Protein AF-A0A815FSH7-F1 (afdb_monomer)

pLDDT: mean 73.49, std 17.43, range [23.11, 96.88]

Radius of gyration: 50.62 Å; Cα contacts (8 Å, |Δi|>4): 1278; chains: 1; bounding box: 124×68×179 Å

Foldseek 3Di:
DLPQDADDDPDDPPPDPDWAFHQDQPQDDPDPDGDDPQFDPPDKDFGATFDDDDPPPPPHDDSVVGGPDGQAQFIHDPFLVCRQQSGAQLLLQDLVSVVVVVVRDPDPDDDDRDDDDPQFPDDSNDGNNNCVVVVVDRDDDDDDDPVVVCVVCVPPDDDDDDPDDDDPVRVVLLVLLLVLLVVVVCVVVVVVVVVVVPDDDDDDDDDDDDPVVVVVVVVVVVVVCLQPDFPPDDDDDDPVLVVLRSVLVVVLVVVLVVVLVVLLVVQFPDKDKDKDKDFQDDPVRVLVCCVPFVLFKWFFFPDQKAFCLLFKDKDFAFALLLVFPLLPPVVLSVLSVVVPDDDDADDDLLACSHCVSVLSPVSNVLSVVLVVLVVVLVVVSRRGIDGHRTQDDPVQQVVQVVLVVVLSQLVSLVLLVLLVLLCLLQCLLLQFDPAVRCFQWDWDQPPLFIFIFGDAQVPRTSNLDQLRKDFRFHWDQDPPDSDIHGPDTQPQQIGHNDNVNRQQSGFQLLQQDPVSQVVSVVRDPDPPDPDGTHRHPPDPDDRPDGVNVCVSSSSTPDMDMGGHSNSVCVNSRGRMMMGMDMDRDDPVVSVSLSSLLSSLSSVVSVVVSVVVSVVVVVVVVVVDPPDPPPVVPPPDDDDPQVVLLLVQLVVLLVVVLVVLLVVQQPDWDKDKDKDFQDDPVRVVVCCVPFVPFKWFFFSRQWAFQLQFKAKDFDFAVCQVFCLLPSVLLDVLCPDRCCSVPDDLFACSLSSSSLSSSVNSLSVSLVCLVVSLRVSRRRGIDGHRIQDDPVVVVVVVVVVVVVVLLPSLVSVVVSSVVSQVSCQSSVRARSSCNQWDWDSDFDDDDPDTHIRIAGDAAPNRTSNSDQLRWHDHLQFIGHNGSVSRQQQGFCLLQQDCVSSDPVPPGDGDPPVSCVQAPDDRPDGVVVCSSSSSTRDMDMGGHSSSVVVSSSTRMMMGIDGDGDPPVVSVSSSSSSSSSSSVVSSVVSSVVSVVVVVVVVVVVVPDDDDDDDD

Mean predicted aligned error: 16.74 Å

Secondary structure (DSSP, 8-state):
-TT--SS-PPP--TTS---EEE-S--S---STT---TTT-TT--EEEEEE----TT--SS--GGGGEEEEEEEEEE-SSHHHHHHT-B-GGGG-HHHHHHHHTTSS-----PPPPPPTT-SS-TTSBHHHHHTTTT-S-------HHHHHHHH--S-----------HHHHHHHHHHHHHHHHHHHHHHHHHHHHHHTS-----------HHHHHHHHHHHHHHHHHS--TT----S-TTHHHHHHHHHHHHHHHHHHHHHHHHHHHHS-EEEEEEEEES--HHHHHHHHHHHTTT-B-B-S-SEEEGGGTEEEEEEE-GGGGSGGG-HHHHHHHHHGGGSS--S---TTBHHHHHHHHHHHHHHHHHHHHHHHHHHHHHHHHSEEE-SB---HHHHHHHHHHHHHHHHHHHHHHHHHHHHHHHHHHHHTTB--TTTTSSEEEEEETTEEEEEE-EETTEETTT-TT-EEEEEEEEE-SSSS-EEEEEEEEEEEEESSHHHHHHH-BSGGGG-HHHHHHHHTTS--S--S---PPPTTSS--TT-BHHHHHTTTTEEEEEEEE-HHHHHHHH--SEEEEEEEEEPPHHHHHHHHHHHHHHHHHHHHHHHHHHHHHHHHHHTTSS-S-TTTHHHHS-SS-HHHHHHHHHHHHHHHHHHHHHHHHHHTS-EEEEEEEES--HHHHHHHHHHHTTT-EEE-S-SEEEGGGTEEEEEEE-GGGGSGGGSHHHHHHHTGGG-HHHH--TT-GGGTHHHHHHHHHHHHHHHHHHHHHHHHHHHHSEEE-SBPPPHHHHHHHHHHHHHHHHHHHHHHHHHHHHHHHHHHHHTTPPBTT-SSEEE-SS-EEETTEEE--EEE-EETTEETTT-TT-EEEETTEEEESSHHHHHHH-BGGGGG-HHHH-TT-SSPPP-GGGGGG-SS-TTSBHHHHHTTTTEEEEEEEE-HHHHHHHHT-SEEEEEEEEPPPHHHHHHHHHHHHHHHHHHHHHHHHHHHHHHHHHHHHTTSS--------

Sequence (1011 aa):
MSGIMTDTQLEYMENIPARYIYITLVRKIYGSSSCGCYYTKGRTMPVGIYDLFSEHSRRTSDPNNYLRMKIPGLVTSCYPLNSILESSLECFYDQTCVNKTLLYLPTNETFTAMTISSSSRFSYQSTVQSLVDHLMIEDWITNISYDKYYNQCIPISCTYSRIASNSLLVILTKSIGILSTLTMVLRILILPIVGWIRRPRNIEPLPKIPFKIKLRQLKSTLYKTLIELNLFQRPIDDNNNIRYQYDATRLYIVSIVLSILILSTYKYFDIVMHYTTILNPSESQYLTLEKKYSISLSCPCSSISMPYSIFLKIEPRYHHVCSSDIVSPRIIDRYAGSIGEGSRGYQSPWDYGENGHIHFHFLFKFCKRIQQSIDDALLDFYRDRFVSSTVLSPKIFQSQINSLIEYWKSTIKNQNLRNIDIIQATTHGNQLMSPLLNTNFSFSYVNRQLKIIPMKYSNCSCVLSPSCYTDMGVYAKHPIETIYTLRTRIPTLFIGCYPNEAILASTLECFYNTSCILSLYSYRNSEEYHELPFLNSNMTSSVNETIESIINQLMIDSWSIDISFTKYYQECSPHSCTYQYLDRNSLPIVVTTIMSIIGGLTLGFKFFFILCLIIIEKFKNILSPIASIRFLKNQFACHHEQRLIDRISFIFVTITLITIYVSITFSPHTKFVENHKPSFSTYKKLEKHYSSTLQCSCLYHSIKYETFFNITSRFHHICSSHFVSNQWIEYLYSNGTIFDRFLSNDFQLSAFAQFQLLSSFCKLSQQIVNDSFEQLTKSYFINSQLLSAEQLNEIIQSNLDDLKLTIPSALLTSLALIRETTQVNKLMTSISSNWRFMRRARVMGTRVMIHPIPLVYQGCNCGLSSKCTQSSGGMLVGCYPLEALLQTTFQCLYDQKCIDPNQTFTALNISSLKSSRFTINMTIESIVKELFIEEYFSNISYEKYFHQCSISTCRHSYIDKMNIIDGITNLISLYGGLMIICQSTAVTIVRLGRLHKCRKRTINPDINSNN

Solvent-accessible surface area (backbone atoms only — not comparable to full-atom values): 57580 Å² total; per-residue (Å²): 118,90,83,72,57,68,79,63,84,81,72,92,59,95,86,58,90,79,69,51,63,54,55,66,84,68,83,75,59,95,58,102,76,58,69,33,84,80,47,48,85,91,67,64,45,74,27,34,32,33,62,75,84,62,91,84,64,86,70,88,74,67,70,75,82,40,53,77,42,76,46,60,46,35,32,30,45,89,36,58,57,55,14,50,35,73,7,24,55,38,30,50,56,33,52,68,49,41,53,63,54,48,80,68,47,103,65,92,76,87,77,80,46,54,82,84,62,98,80,56,78,67,58,61,73,44,30,42,41,67,36,56,80,52,72,65,60,72,79,87,91,84,88,86,57,67,65,64,52,51,72,70,61,59,77,90,73,85,88,82,90,76,97,67,76,80,50,70,65,61,52,48,46,50,50,35,4,44,52,27,32,53,56,51,53,48,59,63,49,45,56,60,49,51,58,57,70,68,52,80,87,78,92,74,93,76,77,93,73,58,66,72,58,56,50,50,50,50,51,51,51,50,52,51,56,63,74,70,44,57,84,62,80,71,92,82,92,60,85,80,59,56,59,57,30,39,52,46,32,51,49,52,52,51,54,50,55,51,51,51,52,56,53,50,53,56,49,54,71,41,74,43,84,43,79,49,76,44,69,60,63,50,71,70,57,48,56,57,42,43,80,75,36,61,91,50,56,49,26,44,27,70,41,40,67,43,43,36,56,73,29,46,50,79,47,79,39,62,33,68,66,70,79,32,54,54,41,30,67,71,49,36,40,54,53,38,48,66,67,74,83,72,80,87,63,90,75,62,71,60,18,39,83,78,47,46,44,54,51,33,48,49,51,31,48,50,43,52,50,42,51,50,56,48,53,55,55,45,56,51,54,35,62,40,60,52,73,39,65,43,72,68,53,70,69,58,45,52,55,50,54,54,50,53,50,55,51,51,55,52,49,55,48,53,55,54,49,51,53,50,53,52,52,52,41,52,41,53,19,34,36,52,57,44,82,93,55,43,41,26,36,38,84,43,81,54,95,77,36,81,42,67,43,71,28,64,34,86,95,35,41,32,84,83,37,52,77,25,45,42,74,22,22,43,58,44,74,41,95,88,51,95,49,71,43,80,74,44,74,41,70,62,34,39,42,22,24,39,66,69,47,13,43,30,71,9,37,57,45,40,45,58,31,70,70,50,49,50,58,69,50,77,72,59,96,63,99,82,77,89,78,78,65,65,50,75,78,91,50,97,68,68,56,82,45,34,44,40,59,41,53,74,46,65,41,42,75,47,78,48,76,50,77,38,64,66,48,46,51,61,60,23,45,31,60,35,36,36,34,64,49,83,45,60,55,52,68,68,60,46,51,54,51,51,44,17,37,49,18,11,50,57,51,53,50,53,50,50,52,52,50,48,51,53,48,53,56,51,60,60,55,72,79,53,88,92,64,92,74,67,66,85,71,73,85,64,83,89,53,74,63,59,55,50,28,53,51,48,18,49,52,51,42,52,52,50,51,51,51,50,50,49,57,53,68,70,46,84,38,76,45,75,51,73,42,69,56,66,51,73,75,53,45,58,55,46,48,75,75,35,57,94,48,53,50,30,34,28,67,38,46,60,39,49,28,60,71,27,39,49,71,53,73,41,65,42,70,61,71,78,36,63,70,44,34,68,70,48,37,51,61,53,51,64,83,84,49,57,83,80,74,59,56,69,66,42,35,70,71,40,46,32,32,30,33,48,33,51,28,44,49,41,53,48,30,52,49,57,52,51,54,50,45,53,52,52,30,72,32,65,51,72,43,61,52,63,68,54,73,62,58,48,47,54,56,50,50,52,54,49,53,56,44,65,60,50,64,39,49,63,56,50,54,54,51,50,52,50,52,53,52,41,44,61,53,62,67,50,28,62,70,34,33,23,36,41,72,53,65,80,49,53,74,60,83,99,41,75,51,74,59,58,43,58,33,68,31,88,84,33,44,31,80,82,36,50,74,25,42,38,84,28,83,72,41,43,26,28,25,30,30,58,47,11,44,33,69,20,45,58,52,34,53,52,33,43,78,57,70,34,83,84,59,88,56,81,46,48,63,73,72,56,51,80,77,42,80,64,60,61,82,44,31,42,44,65,39,55,62,50,48,39,56,53,45,76,50,75,50,79,40,62,68,46,43,54,58,60,26,44,47,48,38,36,36,33,58,49,82,42,73,70,52,68,67,61,53,51,50,51,50,38,16,38,47,30,23,47,50,54,52,32,41,54,49,27,50,49,50,56,52,50,52,48,54,54,60,54,60,66,70,75,71,79,85,92,86,82,85,91,133

Structure (mmCIF, N/CA/C/O backbone):
data_AF-A0A815FSH7-F1
#
_entry.id   AF-A0A815FSH7-F1
#
loop_
_atom_site.group_PDB
_atom_site.id
_atom_site.type_symbol
_atom_site.label_atom_id
_atom_site.label_alt_id
_atom_site.label_comp_id
_atom_site.label_asym_id
_atom_site.label_entity_id
_atom_site.label_seq_id
_atom_site.pdbx_PDB_ins_code
_atom_site.Cartn_x
_atom_site.Cartn_y
_atom_site.Cartn_z
_atom_site.occupancy
_atom_site.B_iso_or_equiv
_atom_site.auth_seq_id
_atom_site.auth_comp_id
_atom_site.auth_asym_id
_atom_site.auth_atom_id
_atom_site.pdbx_PDB_model_num
ATOM 1 N N . MET A 1 1 ? 26.071 -17.324 -12.751 1.00 27.12 1 MET A N 1
ATOM 2 C CA . MET A 1 1 ? 25.106 -17.007 -13.834 1.00 27.12 1 MET A CA 1
ATOM 3 C C . MET A 1 1 ? 25.369 -15.673 -14.541 1.00 27.12 1 MET A C 1
ATOM 5 O O . MET A 1 1 ? 25.243 -15.645 -15.755 1.00 27.12 1 MET A O 1
ATOM 9 N N . SER A 1 2 ? 25.772 -14.589 -13.865 1.00 23.11 2 SER A N 1
ATOM 10 C CA . SER A 1 2 ? 26.023 -13.268 -14.493 1.00 23.11 2 SER A CA 1
ATOM 11 C C . SER A 1 2 ? 27.039 -13.250 -15.655 1.00 23.11 2 SER A C 1
ATOM 13 O O . SER A 1 2 ? 26.943 -12.393 -16.529 1.00 23.11 2 SER A O 1
ATOM 15 N N . GLY A 1 3 ? 27.979 -14.202 -15.707 1.00 29.19 3 GLY A N 1
ATOM 16 C CA . GLY A 1 3 ? 28.944 -14.360 -16.808 1.00 29.19 3 GLY A CA 1
ATOM 17 C C . GLY A 1 3 ? 28.387 -14.963 -18.109 1.00 29.19 3 GLY A C 1
ATOM 18 O O . GLY A 1 3 ? 29.131 -15.120 -19.072 1.00 29.19 3 GLY A O 1
ATOM 19 N N . ILE A 1 4 ? 27.098 -15.312 -18.164 1.00 33.78 4 ILE A N 1
ATOM 20 C CA . ILE A 1 4 ? 26.451 -15.902 -19.343 1.00 33.78 4 ILE A CA 1
ATOM 21 C C . ILE A 1 4 ? 26.100 -14.769 -20.332 1.00 33.78 4 ILE A C 1
ATOM 23 O O . ILE A 1 4 ? 24.986 -14.249 -20.374 1.00 33.78 4 ILE A O 1
ATOM 27 N N . MET A 1 5 ? 27.105 -14.316 -21.088 1.00 34.69 5 MET A N 1
ATOM 28 C CA . MET A 1 5 ? 26.990 -13.177 -22.003 1.00 34.69 5 MET A CA 1
ATOM 29 C C . MET A 1 5 ? 26.313 -13.549 -23.329 1.00 34.69 5 MET A C 1
ATOM 31 O O . MET A 1 5 ? 26.894 -14.220 -24.179 1.00 34.69 5 MET A O 1
ATOM 35 N N . THR A 1 6 ? 25.119 -13.008 -23.568 1.00 33.78 6 THR A N 1
ATOM 36 C CA . THR A 1 6 ? 24.561 -12.882 -24.920 1.00 33.78 6 THR A CA 1
ATOM 37 C C . THR A 1 6 ? 25.303 -11.788 -25.696 1.00 33.78 6 THR A C 1
ATOM 39 O O . THR A 1 6 ? 24.967 -10.611 -25.585 1.00 33.78 6 THR A O 1
ATOM 42 N N . ASP A 1 7 ? 26.311 -12.213 -26.457 1.00 33.03 7 ASP A N 1
ATOM 43 C CA . ASP A 1 7 ? 27.020 -11.486 -27.522 1.00 33.03 7 ASP A CA 1
ATOM 44 C C . ASP A 1 7 ? 27.603 -10.098 -27.167 1.00 33.03 7 ASP A C 1
ATOM 46 O O . ASP A 1 7 ? 27.140 -9.045 -27.605 1.00 33.03 7 ASP A O 1
ATOM 50 N N . THR A 1 8 ? 28.710 -10.123 -26.422 1.00 27.86 8 THR A N 1
ATOM 51 C CA . THR A 1 8 ? 29.769 -9.102 -26.488 1.00 27.86 8 THR A CA 1
ATOM 52 C C . THR A 1 8 ? 31.103 -9.819 -26.622 1.00 27.86 8 THR A C 1
ATOM 54 O O . THR A 1 8 ? 31.379 -10.720 -25.832 1.00 27.86 8 THR A O 1
ATOM 57 N N . GLN A 1 9 ? 31.918 -9.438 -27.609 1.00 28.91 9 GLN A N 1
ATOM 58 C CA . GLN A 1 9 ? 33.166 -10.135 -27.937 1.00 28.91 9 GLN A CA 1
ATOM 59 C C . GLN A 1 9 ? 34.086 -10.317 -26.719 1.00 28.91 9 GLN A C 1
ATOM 61 O O . GLN A 1 9 ? 34.488 -9.340 -26.091 1.00 28.91 9 GLN A O 1
ATOM 66 N N . LEU A 1 10 ? 34.519 -11.559 -26.482 1.00 25.86 10 LEU A N 1
ATOM 67 C CA . LEU A 1 10 ? 35.877 -11.794 -25.996 1.00 25.86 10 LEU A CA 1
ATOM 68 C C . LEU A 1 10 ? 36.826 -11.405 -27.132 1.00 25.86 10 LEU A C 1
ATOM 70 O O . LEU A 1 10 ? 36.687 -11.892 -28.259 1.00 25.86 10 LEU A O 1
ATOM 74 N N . GLU A 1 11 ? 37.719 -10.466 -26.839 1.00 24.77 11 GLU A N 1
ATOM 75 C CA . GLU A 1 11 ? 38.651 -9.891 -27.802 1.00 24.77 11 GLU A CA 1
ATOM 76 C C . GLU A 1 11 ? 39.645 -10.945 -28.325 1.00 24.77 11 GLU A C 1
ATOM 78 O O . GLU A 1 11 ? 39.833 -12.008 -27.733 1.00 24.77 11 GLU A O 1
ATOM 83 N N . TYR A 1 12 ? 40.255 -10.653 -29.472 1.00 25.39 12 TYR A N 1
ATOM 84 C CA . TYR A 1 12 ? 41.175 -11.535 -30.193 1.00 25.39 12 TYR A CA 1
ATOM 85 C C . TYR A 1 12 ? 42.377 -11.945 -29.309 1.00 25.39 12 TYR A C 1
ATOM 87 O O . TYR A 1 12 ? 43.358 -11.215 -29.202 1.00 25.39 12 TYR A O 1
ATOM 95 N N . MET A 1 13 ? 42.335 -13.133 -28.697 1.00 24.69 13 MET A N 1
ATOM 96 C CA . MET A 1 13 ? 43.536 -13.806 -28.187 1.00 24.69 13 MET A CA 1
ATOM 97 C C . MET A 1 13 ? 44.094 -14.700 -29.295 1.00 24.69 13 MET A C 1
ATOM 99 O O . MET A 1 13 ? 43.590 -15.797 -29.524 1.00 24.69 13 MET A O 1
ATOM 103 N N . GLU A 1 14 ? 45.136 -14.229 -29.984 1.00 26.23 14 GLU A N 1
ATOM 104 C CA . GLU A 1 14 ? 45.664 -14.815 -31.233 1.00 26.23 14 GLU A CA 1
ATOM 105 C C . GLU A 1 14 ? 46.191 -16.264 -31.142 1.00 26.23 14 GLU A C 1
ATOM 107 O O . GLU A 1 14 ? 46.539 -16.839 -32.168 1.00 26.23 14 GLU A O 1
ATOM 112 N N . ASN A 1 15 ? 46.218 -16.886 -29.956 1.00 28.42 15 ASN A N 1
ATOM 113 C CA . ASN A 1 15 ? 46.791 -18.220 -29.729 1.00 28.42 15 ASN A CA 1
ATOM 114 C C . ASN A 1 15 ? 45.837 -19.246 -29.076 1.00 28.42 15 ASN A C 1
ATOM 116 O O . ASN A 1 15 ? 46.296 -20.271 -28.576 1.00 28.42 15 ASN A O 1
ATOM 120 N N . ILE A 1 16 ? 44.516 -19.018 -29.080 1.00 28.36 16 ILE A N 1
ATOM 121 C CA . ILE A 1 16 ? 43.527 -20.017 -28.627 1.00 28.36 16 ILE A CA 1
ATOM 122 C C . ILE A 1 16 ? 42.581 -20.359 -29.790 1.00 28.36 16 ILE A C 1
ATOM 124 O O . ILE A 1 16 ? 42.027 -19.439 -30.396 1.00 28.36 16 ILE A O 1
ATOM 128 N N . PRO A 1 17 ? 42.333 -21.647 -30.116 1.00 28.34 17 PRO A N 1
ATOM 129 C CA . PRO A 1 17 ? 41.313 -22.014 -31.096 1.00 28.34 17 PRO A CA 1
ATOM 130 C C . PRO A 1 17 ? 39.940 -21.563 -30.585 1.00 28.34 17 PRO A C 1
ATOM 132 O O . PRO A 1 17 ? 39.399 -22.142 -29.641 1.00 28.34 17 PRO A O 1
ATOM 135 N N . ALA A 1 18 ? 39.404 -20.507 -31.197 1.00 35.16 18 ALA A N 1
ATOM 136 C CA . ALA A 1 18 ? 38.242 -19.785 -30.698 1.00 35.16 18 ALA A CA 1
ATOM 137 C C . ALA A 1 18 ? 37.006 -20.695 -30.561 1.00 35.16 18 ALA A C 1
ATOM 139 O O . ALA A 1 18 ? 36.485 -21.236 -31.537 1.00 35.16 18 ALA A O 1
ATOM 140 N N . ARG A 1 19 ? 36.535 -20.851 -29.321 1.00 37.34 19 ARG A N 1
ATOM 141 C CA . ARG A 1 19 ? 35.319 -21.579 -28.938 1.00 37.34 19 ARG A CA 1
ATOM 142 C C . ARG A 1 19 ? 34.498 -20.657 -28.048 1.00 37.34 19 ARG A C 1
ATOM 144 O O . ARG A 1 19 ? 35.058 -20.026 -27.156 1.00 37.34 19 ARG A O 1
ATOM 151 N N . TYR A 1 20 ? 33.193 -20.579 -28.286 1.00 42.62 20 TYR A N 1
ATOM 152 C CA . TYR A 1 20 ? 32.305 -19.650 -27.588 1.00 42.62 20 TYR A CA 1
ATOM 153 C C . TYR A 1 20 ? 31.112 -20.391 -26.980 1.00 42.62 20 TYR A C 1
ATOM 155 O O . TYR A 1 20 ? 30.572 -21.326 -27.570 1.00 42.62 20 TYR A O 1
ATOM 163 N N . ILE A 1 21 ? 30.655 -19.935 -25.815 1.00 36.44 21 ILE A N 1
ATOM 164 C CA . ILE A 1 21 ? 29.351 -20.333 -25.283 1.00 36.44 21 ILE A CA 1
ATOM 165 C C . ILE A 1 21 ? 28.305 -19.439 -25.959 1.00 36.44 21 ILE A C 1
ATOM 167 O O . ILE A 1 21 ? 28.294 -18.227 -25.756 1.00 36.44 21 ILE A O 1
ATOM 171 N N . TYR A 1 22 ? 27.451 -20.028 -26.797 1.00 39.91 22 TYR A N 1
ATOM 172 C CA . TYR A 1 22 ? 26.409 -19.310 -27.535 1.00 39.91 22 TYR A CA 1
ATOM 173 C C . TYR A 1 22 ? 25.090 -19.401 -26.765 1.00 39.91 22 TYR A C 1
ATOM 175 O O . TYR A 1 22 ? 24.531 -20.483 -26.605 1.00 39.91 22 TYR A O 1
ATOM 183 N N . ILE A 1 23 ? 24.583 -18.261 -26.288 1.00 41.75 23 ILE A N 1
ATOM 184 C CA . ILE A 1 23 ? 23.334 -18.194 -25.500 1.00 41.75 23 ILE A CA 1
ATOM 185 C C . ILE A 1 23 ? 22.206 -17.485 -26.274 1.00 41.75 23 ILE A C 1
ATOM 187 O O . ILE A 1 23 ? 21.097 -17.321 -25.777 1.00 41.75 23 ILE A O 1
ATOM 191 N N . THR A 1 24 ? 22.447 -17.065 -27.516 1.00 36.72 24 THR A N 1
ATOM 192 C CA . THR A 1 24 ? 21.483 -16.284 -28.302 1.00 36.72 24 THR A CA 1
ATOM 193 C C . THR A 1 24 ? 20.552 -17.147 -29.157 1.00 36.72 24 THR A C 1
ATOM 195 O O . THR A 1 24 ? 20.976 -18.028 -29.903 1.00 36.72 24 THR A O 1
ATOM 198 N N . LEU A 1 25 ? 19.258 -16.811 -29.121 1.00 34.22 25 LEU A N 1
ATOM 199 C CA . LEU A 1 25 ? 18.265 -17.220 -30.117 1.00 34.22 25 LEU A CA 1
ATOM 200 C C . LEU A 1 25 ? 18.603 -16.578 -31.477 1.00 34.22 25 LEU A C 1
ATOM 202 O O . LEU A 1 25 ? 18.178 -15.461 -31.785 1.00 34.22 25 LEU A O 1
ATOM 206 N N . VAL A 1 26 ? 19.393 -17.272 -32.301 1.00 33.88 26 VAL A N 1
ATOM 207 C CA . VAL A 1 26 ? 19.780 -16.796 -33.640 1.00 33.88 26 VAL A CA 1
ATOM 208 C C . VAL A 1 26 ? 18.546 -16.695 -34.544 1.00 33.88 26 VAL A C 1
ATOM 210 O O . VAL A 1 26 ? 17.952 -17.695 -34.947 1.00 33.88 26 VAL A O 1
ATOM 213 N N . ARG A 1 27 ? 18.171 -15.465 -34.922 1.00 32.03 27 ARG A N 1
ATOM 214 C CA . ARG A 1 27 ? 17.010 -15.171 -35.783 1.00 32.03 27 ARG A CA 1
ATOM 215 C C . ARG A 1 27 ? 17.258 -15.552 -37.254 1.00 32.03 27 ARG A C 1
ATOM 217 O O . ARG A 1 27 ? 17.392 -14.662 -38.094 1.00 32.03 27 ARG A O 1
ATOM 224 N N . LYS A 1 28 ? 17.273 -16.857 -37.568 1.00 33.03 28 LYS A N 1
ATOM 225 C CA . LYS A 1 28 ? 16.728 -17.464 -38.808 1.00 33.03 28 LYS A CA 1
ATOM 226 C C . LYS A 1 28 ? 16.945 -18.985 -38.855 1.00 33.03 28 LYS A C 1
ATOM 228 O O . LYS A 1 28 ? 18.038 -19.441 -39.171 1.00 33.03 28 LYS A O 1
ATOM 233 N N . ILE A 1 29 ? 15.862 -19.745 -38.706 1.00 31.36 29 ILE A N 1
ATOM 234 C CA . ILE A 1 29 ? 15.743 -21.106 -39.247 1.00 31.36 29 ILE A CA 1
ATOM 235 C C . ILE A 1 29 ? 14.768 -21.011 -40.425 1.00 31.36 29 ILE A C 1
ATOM 237 O O . ILE A 1 29 ? 13.665 -20.495 -40.259 1.00 31.36 29 ILE A O 1
ATOM 241 N N . TYR A 1 30 ? 15.180 -21.450 -41.618 1.00 31.06 30 TYR A N 1
ATOM 242 C CA . TYR A 1 30 ? 14.254 -21.646 -42.739 1.00 31.06 30 TYR A CA 1
ATOM 243 C C . TYR A 1 30 ? 13.646 -23.044 -42.609 1.00 31.06 30 TYR A C 1
ATOM 245 O O . TYR A 1 30 ? 14.326 -24.038 -42.848 1.00 31.06 30 TYR A O 1
ATOM 253 N N . GLY A 1 31 ? 12.385 -23.096 -42.194 1.00 29.42 31 GLY A N 1
ATOM 254 C CA . GLY A 1 31 ? 11.621 -24.313 -41.938 1.00 29.42 31 GLY A CA 1
ATOM 255 C C . GLY A 1 31 ? 10.395 -23.976 -41.090 1.00 29.42 31 GLY A C 1
ATOM 256 O O . GLY A 1 31 ? 10.396 -22.966 -40.387 1.00 29.42 31 GLY A O 1
ATOM 257 N N . SER A 1 32 ? 9.364 -24.819 -41.130 1.00 30.61 32 SER A N 1
ATOM 258 C CA . SER A 1 32 ? 8.048 -24.618 -40.489 1.00 30.61 32 SER A CA 1
ATOM 259 C C . SER A 1 32 ? 8.055 -24.577 -38.946 1.00 30.61 32 SER A C 1
ATOM 261 O O . SER A 1 32 ? 7.005 -24.558 -38.307 1.00 30.61 32 SER A O 1
ATOM 263 N N . SER A 1 33 ? 9.234 -24.540 -38.325 1.00 38.16 33 SER A N 1
ATOM 264 C CA . SER A 1 33 ? 9.464 -24.551 -36.878 1.00 38.16 33 SER A CA 1
ATOM 265 C C . SER A 1 33 ? 10.295 -23.353 -36.387 1.00 38.16 33 SER A C 1
ATOM 267 O O . SER A 1 33 ? 10.983 -23.452 -35.373 1.00 38.16 33 SER A O 1
ATOM 269 N N . SER A 1 34 ? 10.233 -22.200 -37.062 1.00 42.91 34 SER A N 1
ATOM 270 C CA . SER A 1 34 ? 11.036 -21.017 -36.719 1.00 42.91 34 SER A CA 1
ATOM 271 C C . SER A 1 34 ? 10.694 -20.409 -35.345 1.00 42.91 34 SER A C 1
ATOM 273 O O . SER A 1 34 ? 9.765 -19.612 -35.214 1.00 42.91 34 SER A O 1
ATOM 275 N N . CYS A 1 35 ? 11.491 -20.726 -34.322 1.00 45.34 35 CYS A N 1
ATOM 276 C CA . CYS A 1 35 ? 11.490 -20.012 -33.045 1.00 45.34 35 CYS A CA 1
ATOM 277 C C . CYS A 1 35 ? 12.148 -18.639 -33.229 1.00 45.34 35 CYS A C 1
ATOM 279 O O . CYS A 1 35 ? 13.302 -18.547 -33.650 1.00 45.34 35 CYS A O 1
ATOM 281 N N . GLY A 1 36 ? 11.444 -17.561 -32.894 1.00 50.03 36 GLY A N 1
ATOM 282 C CA . GLY A 1 36 ? 12.025 -16.224 -32.915 1.00 50.03 36 GLY A CA 1
ATOM 283 C C . GLY A 1 36 ? 11.325 -15.301 -31.936 1.00 50.03 36 GLY A C 1
ATOM 284 O O . GLY A 1 36 ? 10.098 -15.274 -31.882 1.00 50.03 36 GLY A O 1
ATOM 285 N N . CYS A 1 37 ? 12.104 -14.479 -31.233 1.00 54.66 37 CYS A N 1
ATOM 286 C CA . CYS A 1 37 ? 11.623 -13.539 -30.208 1.00 54.66 37 CYS A CA 1
ATOM 287 C C . CYS A 1 37 ? 10.663 -12.448 -30.688 1.00 54.66 37 CYS A C 1
ATOM 289 O O . CYS A 1 37 ? 10.176 -11.657 -29.893 1.00 54.66 37 CYS A O 1
ATOM 291 N N . TYR A 1 38 ? 10.412 -12.412 -31.990 1.00 48.00 38 TYR A N 1
ATOM 292 C CA . TYR A 1 38 ? 9.464 -11.525 -32.641 1.00 48.00 38 TYR A CA 1
ATOM 293 C C . TYR A 1 38 ? 8.102 -12.208 -32.902 1.00 48.00 38 TYR A C 1
ATOM 295 O O . TYR A 1 38 ? 7.103 -11.519 -33.029 1.00 48.00 38 TYR A O 1
ATOM 303 N N . TYR A 1 39 ? 8.051 -13.545 -32.991 1.00 47.44 39 TYR A N 1
ATOM 304 C CA . TYR A 1 39 ? 6.886 -14.285 -33.510 1.00 47.44 39 TYR A CA 1
ATOM 305 C C . TYR A 1 39 ? 6.236 -15.250 -32.516 1.00 47.44 39 TYR A C 1
ATOM 307 O O . TYR A 1 39 ? 5.048 -15.518 -32.635 1.00 47.44 39 TYR A O 1
ATOM 315 N N . THR A 1 40 ? 6.998 -15.828 -31.583 1.00 45.28 40 THR A N 1
ATOM 316 C CA . THR A 1 40 ? 6.511 -16.936 -30.744 1.00 45.28 40 THR A CA 1
ATOM 317 C C . THR A 1 40 ? 6.902 -16.751 -29.287 1.00 45.28 40 THR A C 1
ATOM 319 O O . THR A 1 40 ? 8.084 -16.819 -28.943 1.00 45.28 40 THR A O 1
ATOM 322 N N . LYS A 1 41 ? 5.905 -16.585 -28.417 1.00 43.56 41 LYS A N 1
ATOM 323 C CA . LYS A 1 41 ? 6.081 -16.585 -26.961 1.00 43.56 41 LYS A CA 1
ATOM 324 C C . LYS A 1 41 ? 6.378 -18.007 -26.455 1.00 43.56 41 LYS A C 1
ATOM 326 O O . LYS A 1 41 ? 5.812 -18.972 -26.956 1.00 43.56 41 LYS A O 1
ATOM 331 N N . GLY A 1 42 ? 7.238 -18.140 -25.442 1.00 51.09 42 GLY A N 1
ATOM 332 C CA . GLY A 1 42 ? 7.406 -19.389 -24.679 1.00 51.09 42 GLY A CA 1
ATOM 333 C C . GLY A 1 42 ? 8.154 -20.534 -25.375 1.00 51.09 42 GLY A C 1
ATOM 334 O O . GLY A 1 42 ? 8.209 -21.629 -24.826 1.00 51.09 42 GLY A O 1
ATOM 335 N N . ARG A 1 43 ? 8.755 -20.315 -26.553 1.00 59.25 43 ARG A N 1
ATOM 336 C CA . ARG A 1 43 ? 9.698 -21.280 -27.137 1.00 59.25 43 ARG A CA 1
ATOM 337 C C . ARG A 1 43 ? 11.106 -21.014 -26.619 1.00 59.25 43 ARG A C 1
ATOM 339 O O . ARG A 1 43 ? 11.841 -20.214 -27.196 1.00 59.25 43 ARG A O 1
ATOM 346 N N . THR A 1 44 ? 11.460 -21.693 -25.538 1.00 65.19 44 THR A N 1
ATOM 347 C CA . THR A 1 44 ? 12.837 -21.748 -25.053 1.00 65.19 44 THR A CA 1
ATOM 348 C C . THR A 1 44 ? 13.690 -22.667 -25.929 1.00 65.19 44 THR A C 1
ATOM 350 O O . THR A 1 44 ? 13.183 -23.536 -26.644 1.00 65.19 44 THR A O 1
ATOM 353 N N . MET A 1 45 ? 15.007 -22.481 -25.887 1.00 66.94 45 MET A N 1
ATOM 354 C CA . MET A 1 45 ? 15.978 -23.437 -26.428 1.00 66.94 45 MET A CA 1
ATOM 355 C C . MET A 1 45 ? 16.929 -23.876 -25.311 1.00 66.94 45 MET A C 1
ATOM 357 O O . MET A 1 45 ? 17.205 -23.074 -24.422 1.00 66.94 45 MET A O 1
ATOM 361 N N . PRO A 1 46 ? 17.451 -25.115 -25.310 1.00 72.12 46 PRO A N 1
ATOM 362 C CA . PRO A 1 46 ? 18.438 -25.522 -24.314 1.00 72.12 46 PRO A CA 1
ATOM 363 C C . PRO A 1 46 ? 19.699 -24.655 -24.432 1.00 72.12 46 PRO A C 1
ATOM 365 O O . PRO A 1 46 ? 20.196 -24.426 -25.540 1.00 72.12 46 PRO A O 1
ATOM 368 N N . VAL A 1 47 ? 20.240 -24.196 -23.299 1.00 76.81 47 VAL A N 1
ATOM 369 C CA . VAL A 1 47 ? 21.564 -23.558 -23.288 1.00 76.81 47 VAL A CA 1
ATOM 370 C C . VAL A 1 47 ? 22.602 -24.610 -23.652 1.00 76.81 47 VAL A C 1
ATOM 372 O O . VAL A 1 47 ? 22.535 -25.767 -23.224 1.00 76.81 47 VAL A O 1
ATOM 375 N N . GLY A 1 48 ? 23.580 -24.206 -24.452 1.00 71.69 48 GLY A N 1
ATOM 376 C CA . GLY A 1 48 ? 24.630 -25.101 -24.883 1.00 71.69 48 GLY A CA 1
ATOM 377 C C . GLY A 1 48 ? 25.879 -24.387 -25.355 1.00 71.69 48 GLY A C 1
ATOM 378 O O . GLY A 1 48 ? 25.952 -23.162 -25.442 1.00 71.69 48 GLY A O 1
ATOM 379 N N . ILE A 1 49 ? 26.880 -25.200 -25.648 1.00 70.56 49 ILE A N 1
ATOM 380 C CA . ILE A 1 49 ? 28.185 -24.781 -26.139 1.00 70.56 49 ILE A CA 1
ATOM 381 C C . ILE A 1 49 ? 28.237 -25.159 -27.614 1.00 70.56 49 ILE A C 1
ATOM 383 O O . ILE A 1 49 ? 27.979 -26.317 -27.951 1.00 70.56 49 ILE A O 1
ATOM 387 N N . TYR A 1 50 ? 28.538 -24.195 -28.483 1.00 64.94 50 TYR A N 1
ATOM 388 C CA . TYR A 1 50 ? 28.427 -24.358 -29.932 1.00 64.94 50 TYR A CA 1
ATOM 389 C C . TYR A 1 50 ? 29.762 -24.074 -30.628 1.00 64.94 50 TYR A C 1
ATOM 391 O O . TYR A 1 50 ? 30.544 -23.234 -30.181 1.00 64.94 50 TYR A O 1
ATOM 399 N N . ASP A 1 51 ? 30.021 -24.769 -31.735 1.00 55.44 51 ASP A N 1
ATOM 400 C CA . ASP A 1 51 ? 31.167 -24.477 -32.598 1.00 55.44 51 ASP A CA 1
ATOM 401 C C . ASP A 1 51 ? 30.962 -23.218 -33.454 1.00 55.44 51 ASP A C 1
ATOM 403 O O . ASP A 1 51 ? 29.841 -22.817 -33.773 1.00 55.44 51 ASP A O 1
ATOM 407 N N . LEU A 1 52 ? 32.076 -22.588 -33.841 1.00 51.19 52 LEU A N 1
ATOM 408 C CA . LEU A 1 52 ? 32.077 -21.399 -34.691 1.00 51.19 52 LEU A CA 1
ATOM 409 C C . LEU A 1 52 ? 31.474 -21.674 -36.076 1.00 51.19 52 LEU A C 1
ATOM 411 O O . LEU A 1 52 ? 31.919 -22.562 -36.804 1.00 51.19 52 LEU A O 1
ATOM 415 N N . PHE A 1 53 ? 30.550 -20.810 -36.499 1.00 52.66 53 PHE A N 1
ATOM 416 C CA . PHE A 1 53 ? 30.134 -20.719 -37.897 1.00 52.66 53 PHE A CA 1
ATOM 417 C C . PHE A 1 53 ? 31.312 -20.266 -38.774 1.00 52.66 53 PHE A C 1
ATOM 419 O O . PHE A 1 53 ? 31.763 -19.123 -38.665 1.00 52.66 53 PHE A O 1
ATOM 426 N N . SER A 1 54 ? 31.770 -21.117 -39.696 1.00 39.81 54 SER A N 1
ATOM 427 C CA . SER A 1 54 ? 32.612 -20.659 -40.806 1.00 39.81 54 SER A CA 1
ATOM 428 C C . SER A 1 54 ? 31.762 -19.870 -41.812 1.00 39.81 54 SER A C 1
ATOM 430 O O . SER A 1 54 ? 30.553 -20.074 -41.937 1.00 39.81 54 SER A O 1
ATOM 432 N N . GLU A 1 55 ? 32.362 -18.924 -42.540 1.00 42.47 55 GLU A N 1
ATOM 433 C CA . GLU A 1 55 ? 31.580 -17.945 -43.314 1.00 42.47 55 GLU A CA 1
ATOM 434 C C . GLU A 1 55 ? 30.775 -18.535 -44.491 1.00 42.47 55 GLU A C 1
ATOM 436 O O . GLU A 1 55 ? 29.887 -17.856 -45.013 1.00 42.47 55 GLU A O 1
ATOM 441 N N . HIS A 1 56 ? 31.036 -19.786 -44.887 1.00 37.81 56 HIS A N 1
ATOM 442 C CA . HIS A 1 56 ? 30.421 -20.435 -46.051 1.00 37.81 56 HIS A CA 1
ATOM 443 C C . HIS A 1 56 ? 29.061 -21.113 -45.790 1.00 37.81 56 HIS A C 1
ATOM 445 O O . HIS A 1 56 ? 28.280 -21.262 -46.728 1.00 37.81 56 HIS A O 1
ATOM 451 N N . SER A 1 57 ? 28.712 -21.480 -44.552 1.00 40.31 57 SER A N 1
ATOM 452 C CA . SER A 1 57 ? 27.497 -22.266 -44.243 1.00 40.31 57 SER A CA 1
ATOM 453 C C . SER A 1 57 ? 26.237 -21.431 -43.945 1.00 40.31 57 SER A C 1
ATOM 455 O O . SER A 1 57 ? 25.296 -21.897 -43.311 1.00 40.31 57 SER A O 1
ATOM 457 N N . ARG A 1 58 ? 26.145 -20.188 -44.443 1.00 46.06 58 ARG A N 1
ATOM 458 C CA . ARG A 1 58 ? 24.998 -19.280 -44.177 1.00 46.06 58 ARG A CA 1
ATOM 459 C C . ARG A 1 58 ? 23.702 -19.605 -44.941 1.00 46.06 58 ARG A C 1
ATOM 461 O O . ARG A 1 58 ? 22.770 -18.798 -44.947 1.00 46.06 58 ARG A O 1
ATOM 468 N N . ARG A 1 59 ? 23.631 -20.754 -45.613 1.00 39.88 59 ARG A N 1
ATOM 469 C CA . ARG A 1 59 ? 22.422 -21.270 -46.267 1.00 39.88 59 ARG A CA 1
ATOM 470 C C . ARG A 1 59 ? 22.132 -22.653 -45.677 1.00 39.88 59 ARG A C 1
ATOM 472 O O . ARG A 1 59 ? 22.906 -23.570 -45.904 1.00 39.88 59 ARG A O 1
ATOM 479 N N . THR A 1 60 ? 21.027 -22.735 -44.927 1.00 47.38 60 THR A N 1
ATOM 480 C CA . THR A 1 60 ? 20.417 -23.938 -44.315 1.00 47.38 60 THR A CA 1
ATOM 481 C C . THR A 1 60 ? 21.299 -24.776 -43.376 1.00 47.38 60 THR A C 1
ATOM 483 O O . THR A 1 60 ? 22.055 -25.629 -43.826 1.00 47.38 60 THR A O 1
ATOM 486 N N . SER A 1 61 ? 21.092 -24.628 -42.063 1.00 47.25 61 SER A N 1
ATOM 487 C CA . SER A 1 61 ? 21.555 -25.586 -41.044 1.00 47.25 61 SER A CA 1
ATOM 488 C C . SER A 1 61 ? 20.817 -25.380 -39.714 1.00 47.25 61 SER A C 1
ATOM 490 O O . SER A 1 61 ? 20.752 -24.253 -39.223 1.00 47.25 61 SER A O 1
ATOM 492 N N . ASP A 1 62 ? 20.294 -26.457 -39.125 1.00 53.59 62 ASP A N 1
ATOM 493 C CA . ASP A 1 62 ? 19.750 -26.479 -37.759 1.00 53.59 62 ASP A CA 1
ATOM 494 C C . ASP A 1 62 ? 20.877 -26.191 -36.735 1.00 53.59 62 ASP A C 1
ATOM 496 O O . ASP A 1 62 ? 21.934 -26.824 -36.834 1.00 53.59 62 ASP A O 1
ATOM 500 N N . PRO A 1 63 ? 20.708 -25.273 -35.756 1.00 52.62 63 PRO A N 1
ATOM 501 C CA . PRO A 1 63 ? 21.692 -25.054 -34.689 1.00 52.62 63 PRO A CA 1
ATOM 502 C C . PRO A 1 63 ? 22.064 -26.320 -33.893 1.00 52.62 63 PRO A C 1
ATOM 504 O O . PRO A 1 63 ? 23.177 -26.380 -33.369 1.00 52.62 63 PRO A O 1
ATOM 507 N N . ASN A 1 64 ? 21.212 -27.355 -33.849 1.00 57.19 64 ASN A N 1
ATOM 508 C CA . ASN A 1 64 ? 21.561 -28.654 -33.256 1.00 57.19 64 ASN A CA 1
ATOM 509 C C . ASN A 1 64 ? 22.821 -29.285 -33.883 1.00 57.19 64 ASN A C 1
ATOM 511 O O . ASN A 1 64 ? 23.548 -29.989 -33.188 1.00 57.19 64 ASN A O 1
ATOM 515 N N . ASN A 1 65 ? 23.130 -29.001 -35.156 1.00 55.62 65 ASN A N 1
ATOM 516 C CA . ASN A 1 65 ? 24.297 -29.564 -35.850 1.00 55.62 65 ASN A CA 1
ATOM 517 C C . ASN A 1 65 ? 25.648 -29.009 -35.359 1.00 55.62 65 ASN A C 1
ATOM 519 O O . ASN A 1 65 ? 26.687 -29.571 -35.694 1.00 55.62 65 ASN A O 1
ATOM 523 N N . TYR A 1 66 ? 25.648 -27.917 -34.585 1.00 62.16 66 TYR A N 1
ATOM 524 C CA . TYR A 1 66 ? 26.862 -27.272 -34.058 1.00 62.16 66 TYR A CA 1
ATOM 525 C C . TYR A 1 66 ? 26.974 -27.356 -32.532 1.00 62.16 66 TYR A C 1
ATOM 527 O O . TYR A 1 66 ? 27.911 -26.817 -31.948 1.00 62.16 66 TYR A O 1
ATOM 535 N N . LEU A 1 67 ? 26.016 -28.016 -31.881 1.00 66.69 67 LEU A N 1
ATOM 536 C CA . LEU A 1 67 ? 25.887 -28.121 -30.433 1.00 66.69 67 LEU A CA 1
ATOM 537 C C . LEU A 1 67 ? 26.815 -29.211 -29.875 1.00 66.69 67 LEU A C 1
ATOM 539 O O . LEU A 1 67 ? 26.526 -30.400 -29.989 1.00 66.69 67 LEU A O 1
ATOM 543 N N . ARG A 1 68 ? 27.913 -28.815 -29.220 1.00 68.12 68 ARG A N 1
ATOM 544 C CA . ARG A 1 68 ? 28.851 -29.746 -28.562 1.00 68.12 68 ARG A CA 1
ATOM 545 C C . ARG A 1 68 ? 28.316 -30.325 -27.260 1.00 68.12 68 ARG A C 1
ATOM 547 O O . ARG A 1 68 ? 28.587 -31.477 -26.936 1.00 68.12 68 ARG A O 1
ATOM 554 N N . MET A 1 69 ? 27.627 -29.503 -26.474 1.00 76.25 69 MET A N 1
ATOM 555 C CA . MET A 1 69 ? 27.138 -29.869 -25.147 1.00 76.25 69 MET A CA 1
ATOM 556 C C . MET A 1 69 ? 25.899 -29.045 -24.812 1.00 76.25 69 MET A C 1
ATOM 558 O O . MET A 1 69 ? 25.944 -27.821 -24.891 1.00 76.25 69 MET A O 1
ATOM 562 N N . LYS A 1 70 ? 24.821 -29.715 -24.392 1.00 80.12 70 LYS A N 1
ATOM 563 C CA . LYS A 1 70 ? 23.705 -29.087 -23.668 1.00 80.12 70 LYS A CA 1
ATOM 564 C C . LYS A 1 70 ? 24.083 -28.953 -22.198 1.00 80.12 70 LYS A C 1
ATOM 566 O O . LYS A 1 70 ? 24.721 -29.858 -21.661 1.00 80.12 70 LYS A O 1
ATOM 571 N N . ILE A 1 71 ? 23.662 -27.871 -21.555 1.00 85.12 71 ILE A N 1
ATOM 572 C CA . ILE A 1 71 ? 23.763 -27.714 -20.102 1.00 85.12 71 ILE A CA 1
ATOM 573 C C . ILE A 1 71 ? 22.403 -28.121 -19.500 1.00 85.12 71 ILE A C 1
ATOM 575 O O . ILE A 1 71 ? 21.421 -27.424 -19.756 1.00 85.12 71 ILE A O 1
ATOM 579 N N . PRO A 1 72 ? 22.302 -29.245 -18.758 1.00 87.25 72 PRO A N 1
ATOM 580 C CA . PRO A 1 72 ? 21.068 -29.687 -18.104 1.00 87.25 72 PRO A CA 1
ATOM 581 C C . PRO A 1 72 ? 20.446 -28.604 -17.219 1.00 87.25 72 PRO A C 1
ATOM 583 O O . PRO A 1 72 ? 21.153 -27.782 -16.631 1.00 87.25 72 PRO A O 1
ATOM 586 N N . GLY A 1 73 ? 19.116 -28.583 -17.166 1.00 86.06 73 GLY A N 1
ATOM 587 C CA . GLY A 1 73 ? 18.320 -27.556 -16.493 1.00 86.06 73 GLY A CA 1
ATOM 588 C C . GLY A 1 73 ? 18.303 -26.163 -17.139 1.00 86.06 73 GLY A C 1
ATOM 589 O O . GLY A 1 73 ? 17.310 -25.454 -16.991 1.00 86.06 73 GLY A O 1
ATOM 590 N N . LEU A 1 74 ? 19.343 -25.754 -17.877 1.00 85.81 74 LEU A N 1
ATOM 591 C CA . LEU A 1 74 ? 19.446 -24.390 -18.404 1.00 85.81 74 LEU A CA 1
ATOM 592 C C . LEU A 1 74 ? 18.789 -24.208 -19.776 1.00 85.81 74 LEU A C 1
ATOM 594 O O . LEU A 1 74 ? 19.080 -24.918 -20.743 1.00 85.81 74 LEU A O 1
ATOM 598 N N . VAL A 1 75 ? 17.971 -23.163 -19.885 1.00 81.94 75 VAL A N 1
ATOM 599 C CA . VAL A 1 75 ? 17.296 -22.745 -21.116 1.00 81.94 75 VAL A CA 1
ATOM 600 C C . VAL A 1 75 ? 17.538 -21.266 -21.426 1.00 81.94 75 VAL A C 1
ATOM 602 O O . VAL A 1 75 ? 17.716 -20.441 -20.534 1.00 81.94 75 VAL A O 1
ATOM 605 N N . THR A 1 76 ? 17.577 -20.931 -22.714 1.00 74.06 76 THR A N 1
ATOM 606 C CA . THR A 1 76 ? 17.620 -19.557 -23.216 1.00 74.06 76 THR A CA 1
ATOM 607 C C . THR A 1 76 ? 16.261 -19.154 -23.776 1.00 74.06 76 THR A C 1
ATOM 609 O O . THR A 1 76 ? 15.550 -19.947 -24.402 1.00 74.06 76 THR A O 1
ATOM 612 N N . SER A 1 77 ? 15.916 -17.902 -23.518 1.00 72.50 77 SER A N 1
ATOM 613 C CA . SER A 1 77 ? 14.658 -17.241 -23.832 1.00 72.50 77 SER A CA 1
ATOM 614 C C . SER A 1 77 ? 14.967 -15.844 -24.382 1.00 72.50 77 SER A C 1
ATOM 616 O O . SER A 1 77 ? 16.122 -15.464 -24.576 1.00 72.50 77 SER A O 1
ATOM 618 N N . CYS A 1 78 ? 13.944 -15.043 -24.655 1.00 70.94 78 CYS A N 1
ATOM 619 C CA . CYS A 1 78 ? 14.129 -13.756 -25.338 1.00 70.94 78 CYS A CA 1
ATOM 620 C C . CYS A 1 78 ? 14.745 -12.649 -24.480 1.00 70.94 78 CYS A C 1
ATOM 622 O O . CYS A 1 78 ? 15.230 -11.654 -25.016 1.00 70.94 78 CYS A O 1
ATOM 624 N N . TYR A 1 79 ? 14.756 -12.851 -23.165 1.00 74.75 79 TYR A N 1
ATOM 625 C CA . TYR A 1 79 ? 15.410 -11.988 -22.196 1.00 74.75 79 TYR A CA 1
ATOM 626 C C . TYR A 1 79 ? 16.240 -12.846 -21.225 1.00 74.75 79 TYR A C 1
ATOM 628 O O . TYR A 1 79 ? 15.800 -13.946 -20.866 1.00 74.75 79 TYR A O 1
ATOM 636 N N . PRO A 1 80 ? 17.414 -12.373 -20.762 1.00 78.50 80 PRO A N 1
ATOM 637 C CA . PRO A 1 80 ? 18.220 -13.079 -19.766 1.00 78.50 80 PRO A CA 1
ATOM 638 C C . PRO A 1 80 ? 17.449 -13.414 -18.482 1.00 78.50 80 PRO A C 1
ATOM 640 O O . PRO A 1 80 ? 17.599 -14.514 -17.958 1.00 78.50 80 PRO A O 1
ATOM 643 N N . LEU A 1 81 ? 16.568 -12.518 -18.018 1.00 83.19 81 LEU A N 1
ATOM 644 C CA . LEU A 1 81 ? 15.718 -12.769 -16.851 1.00 83.19 81 LEU A CA 1
ATOM 645 C C . LEU A 1 81 ? 14.782 -13.968 -17.066 1.00 83.19 81 LEU A C 1
ATOM 647 O O . LEU A 1 81 ? 14.789 -14.897 -16.264 1.00 83.19 81 LEU A O 1
ATOM 651 N N . ASN A 1 82 ? 14.026 -13.980 -18.171 1.00 80.44 82 ASN A N 1
ATOM 652 C CA . ASN A 1 82 ? 13.163 -15.106 -18.544 1.00 80.44 82 ASN A CA 1
ATOM 653 C C . ASN A 1 82 ? 13.949 -16.411 -18.665 1.00 80.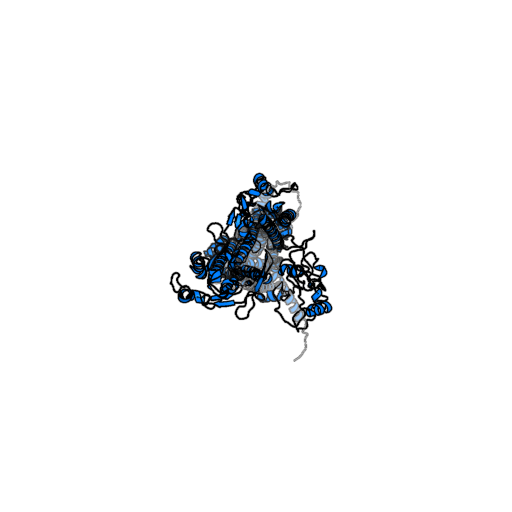44 82 ASN A C 1
ATOM 655 O O . ASN A 1 82 ? 13.509 -17.429 -18.152 1.00 80.44 82 ASN A O 1
ATOM 659 N N . SER A 1 83 ? 15.133 -16.356 -19.278 1.00 82.19 83 SER A N 1
ATOM 660 C CA . SER A 1 83 ? 16.022 -17.513 -19.434 1.00 82.19 83 SER A CA 1
ATOM 661 C C . SER A 1 83 ? 16.351 -18.151 -18.081 1.00 82.19 83 SER A C 1
ATOM 663 O O . SER A 1 83 ? 16.252 -19.364 -17.931 1.00 82.19 83 SER A O 1
ATOM 665 N N . ILE A 1 84 ? 16.685 -17.337 -17.073 1.00 86.31 84 ILE A N 1
ATOM 666 C CA . ILE A 1 84 ? 16.975 -17.816 -15.714 1.00 86.31 84 ILE A CA 1
ATOM 667 C C . ILE A 1 84 ? 15.710 -18.356 -15.037 1.00 86.31 84 ILE A C 1
ATOM 669 O O . ILE A 1 84 ? 15.749 -19.464 -14.514 1.00 86.31 84 ILE A O 1
ATOM 673 N N . LEU A 1 85 ? 14.597 -17.616 -15.068 1.00 88.12 85 LEU A N 1
ATOM 674 C CA . LEU A 1 85 ? 13.336 -18.014 -14.423 1.00 88.12 85 LEU A CA 1
ATOM 675 C C . LEU A 1 85 ? 12.774 -19.331 -14.990 1.00 88.12 85 LEU A C 1
ATOM 677 O O . LEU A 1 85 ? 12.284 -20.170 -14.235 1.00 88.12 85 LEU A O 1
ATOM 681 N N . GLU A 1 86 ? 12.890 -19.525 -16.305 1.00 87.75 86 GLU A N 1
ATOM 682 C CA . GLU A 1 86 ? 12.452 -20.718 -17.042 1.00 87.75 86 GLU A CA 1
ATOM 683 C C . GLU A 1 86 ? 13.452 -21.897 -16.922 1.00 87.75 86 GLU A C 1
ATOM 685 O O . GLU A 1 86 ? 13.115 -23.017 -17.305 1.00 87.75 86 GLU A O 1
ATOM 690 N N . SER A 1 87 ? 14.655 -21.677 -16.369 1.00 90.19 87 SER A N 1
ATOM 691 C CA . SER A 1 87 ? 15.676 -22.711 -16.112 1.00 90.19 87 SER A CA 1
ATOM 692 C C . SER A 1 87 ? 15.524 -23.369 -14.736 1.00 90.19 87 SER A C 1
ATOM 694 O O . SER A 1 87 ? 15.006 -22.755 -13.807 1.00 90.19 87 SER A O 1
ATOM 696 N N . SER A 1 88 ? 16.063 -24.579 -14.564 1.00 91.94 88 SER A N 1
ATOM 697 C CA . SER A 1 88 ? 16.374 -25.182 -13.255 1.00 91.94 88 SER A CA 1
ATOM 698 C C . SER A 1 88 ? 17.879 -25.130 -12.954 1.00 91.94 88 SER A C 1
ATOM 700 O O . SER A 1 88 ? 18.690 -24.779 -13.813 1.00 91.94 88 SER A O 1
ATOM 702 N N . LEU A 1 89 ? 18.275 -25.470 -11.723 1.00 89.19 89 LEU A N 1
ATOM 703 C CA . LEU A 1 89 ? 19.677 -25.438 -11.280 1.00 89.19 89 LEU A CA 1
ATOM 704 C C . LEU A 1 89 ? 20.389 -26.799 -11.377 1.00 89.19 89 LEU A C 1
ATOM 706 O O . LEU A 1 89 ? 21.478 -26.953 -10.830 1.00 89.19 89 LEU A O 1
ATOM 710 N N . GLU A 1 90 ? 19.817 -27.765 -12.101 1.00 90.56 90 GLU A N 1
ATOM 711 C CA . GLU A 1 90 ? 20.262 -29.166 -12.170 1.00 90.56 90 GLU A CA 1
ATOM 712 C C . GLU A 1 90 ? 21.779 -29.339 -12.370 1.00 90.56 90 GLU A C 1
ATOM 714 O O . GLU A 1 90 ? 22.431 -30.004 -11.566 1.00 90.56 90 GLU A O 1
ATOM 719 N N . CYS A 1 91 ? 22.368 -28.689 -13.381 1.00 88.31 91 CYS A N 1
ATOM 720 C CA . CYS A 1 91 ? 23.809 -28.784 -13.648 1.00 88.31 91 CYS A CA 1
ATOM 721 C C . CYS A 1 91 ? 24.689 -28.346 -12.461 1.00 88.31 91 CYS A C 1
ATOM 723 O O . CYS A 1 91 ? 25.793 -28.855 -12.304 1.00 88.31 91 CYS A O 1
ATOM 725 N N . PHE A 1 92 ? 24.219 -27.429 -11.608 1.00 89.06 92 PHE A N 1
ATOM 726 C CA . PHE A 1 92 ? 24.986 -26.925 -10.463 1.00 89.06 92 PHE A CA 1
ATOM 727 C C . PHE A 1 92 ? 25.016 -27.894 -9.272 1.00 89.06 92 PHE A C 1
ATOM 729 O O . PHE A 1 92 ? 25.802 -27.671 -8.355 1.00 89.06 92 PHE A O 1
ATOM 736 N N . TYR A 1 93 ? 24.219 -28.967 -9.293 1.00 89.00 93 TYR A N 1
ATOM 737 C CA . TYR A 1 93 ? 24.279 -30.069 -8.325 1.00 89.00 93 TYR A CA 1
ATOM 738 C C . TYR A 1 93 ? 25.090 -31.282 -8.835 1.00 89.00 93 TYR A C 1
ATOM 740 O O . TYR A 1 93 ? 25.369 -32.195 -8.061 1.00 89.00 93 TYR A O 1
ATOM 748 N N . ASP A 1 94 ? 25.529 -31.291 -10.103 1.00 90.44 94 ASP A N 1
ATOM 749 C CA . ASP A 1 94 ? 26.426 -32.316 -10.661 1.00 90.44 94 ASP A CA 1
ATOM 750 C C . ASP A 1 94 ? 27.831 -31.749 -10.918 1.00 90.44 94 ASP A C 1
ATOM 752 O O . ASP A 1 94 ? 28.064 -30.984 -11.858 1.00 90.44 94 ASP A O 1
ATOM 756 N N . GLN A 1 95 ? 28.809 -32.200 -10.128 1.00 89.44 95 GLN A N 1
ATOM 757 C CA . GLN A 1 95 ? 30.218 -31.823 -10.289 1.00 89.44 95 GLN A CA 1
ATOM 758 C C . GLN A 1 95 ? 30.758 -32.146 -11.693 1.00 89.44 95 GLN A C 1
ATOM 760 O O . GLN A 1 95 ? 31.618 -31.427 -12.205 1.00 89.44 95 GLN A O 1
ATOM 765 N N . THR A 1 96 ? 30.248 -33.193 -12.347 1.00 90.56 96 THR A N 1
ATOM 766 C CA . THR A 1 96 ? 30.628 -33.563 -13.716 1.00 90.56 96 THR A CA 1
ATOM 767 C C . THR A 1 96 ? 30.166 -32.505 -14.713 1.00 90.56 96 THR A C 1
ATOM 769 O O . THR A 1 96 ? 30.929 -32.118 -15.602 1.00 90.56 96 THR A O 1
ATOM 772 N N . CYS A 1 97 ? 28.934 -32.017 -14.565 1.00 88.06 97 CYS A N 1
ATOM 773 C CA . CYS A 1 97 ? 28.376 -30.951 -15.384 1.00 88.06 97 CYS A CA 1
ATOM 774 C C . CYS A 1 97 ? 29.079 -29.607 -15.153 1.00 88.06 97 CYS A C 1
ATOM 776 O O . CYS A 1 97 ? 29.469 -28.953 -16.127 1.00 88.06 97 CYS A O 1
ATOM 778 N N . VAL A 1 98 ? 29.320 -29.230 -13.889 1.00 86.31 98 VAL A N 1
ATOM 779 C CA . VAL A 1 98 ? 30.097 -28.030 -13.533 1.00 86.31 98 VAL A CA 1
ATOM 780 C C . VAL A 1 98 ? 31.484 -28.089 -14.176 1.00 86.31 98 VAL A C 1
ATOM 782 O O . VAL A 1 98 ? 31.828 -27.204 -14.960 1.00 86.31 98 VAL A O 1
ATOM 785 N N . ASN A 1 99 ? 32.243 -29.167 -13.952 1.00 86.00 99 ASN A N 1
ATOM 786 C CA . ASN A 1 99 ? 33.596 -29.327 -14.496 1.00 86.00 99 ASN A CA 1
ATOM 787 C C . ASN A 1 99 ? 33.623 -29.244 -16.030 1.00 86.00 99 ASN A C 1
ATOM 789 O O . ASN A 1 99 ? 34.472 -28.556 -16.593 1.00 86.00 99 ASN A O 1
ATOM 793 N N . LYS A 1 100 ? 32.678 -29.898 -16.720 1.00 83.31 100 LYS A N 1
ATOM 794 C CA . LYS A 1 100 ? 32.562 -29.816 -18.187 1.00 83.31 100 LYS A CA 1
ATOM 795 C C . LYS A 1 100 ? 32.255 -28.401 -18.677 1.00 83.31 100 LYS A C 1
ATOM 797 O O . LYS A 1 100 ? 32.760 -28.015 -19.726 1.00 83.31 100 LYS A O 1
ATOM 802 N N . THR A 1 101 ? 31.451 -27.640 -17.937 1.00 78.50 101 THR A N 1
ATOM 803 C CA . THR A 1 101 ? 31.089 -26.258 -18.286 1.00 78.50 101 THR A CA 1
ATOM 804 C C . THR A 1 101 ? 32.270 -25.301 -18.088 1.00 78.50 101 THR A C 1
ATOM 806 O O . THR A 1 101 ? 32.504 -24.436 -18.932 1.00 78.50 101 THR A O 1
ATOM 809 N N . LEU A 1 102 ? 33.064 -25.491 -17.026 1.00 78.56 102 LEU A N 1
ATOM 810 C CA . LEU A 1 102 ? 34.246 -24.670 -16.729 1.00 78.56 102 LEU A CA 1
ATOM 811 C C . LEU A 1 102 ? 35.324 -24.731 -17.820 1.00 78.56 102 LEU A C 1
ATOM 813 O O . LEU A 1 102 ? 35.961 -23.716 -18.076 1.00 78.56 102 LEU A O 1
ATOM 817 N N . LEU A 1 103 ? 35.468 -25.857 -18.532 1.00 77.38 103 LEU A N 1
ATOM 818 C CA . LEU A 1 103 ? 36.413 -26.011 -19.658 1.00 77.38 103 LEU A CA 1
ATOM 819 C C . LEU A 1 103 ? 36.222 -24.996 -20.804 1.00 77.38 103 LEU A C 1
ATOM 821 O O . LEU A 1 103 ? 37.080 -24.901 -21.682 1.00 77.38 103 LEU A O 1
ATOM 825 N N . TYR A 1 104 ? 35.096 -24.280 -20.833 1.00 71.12 104 TYR A N 1
ATOM 826 C CA . TYR A 1 104 ? 34.740 -23.311 -21.873 1.00 71.12 104 TYR A CA 1
ATOM 827 C C . TYR A 1 104 ? 34.552 -21.884 -21.334 1.00 71.12 104 TYR A C 1
ATOM 829 O O . TYR A 1 104 ? 34.135 -20.998 -22.081 1.00 71.12 104 TYR A O 1
ATOM 837 N N . LEU A 1 105 ? 34.848 -21.651 -20.052 1.00 69.25 105 LEU A N 1
ATOM 838 C CA . LEU A 1 105 ? 34.829 -20.331 -19.430 1.00 69.25 105 LEU A CA 1
ATOM 839 C C . LEU A 1 105 ? 36.269 -19.824 -19.238 1.00 69.25 105 LEU A C 1
ATOM 841 O O . LEU A 1 105 ? 37.144 -20.611 -18.885 1.00 69.25 105 LEU A O 1
ATOM 845 N N . PRO A 1 106 ? 36.542 -18.520 -19.430 1.00 64.12 106 PRO A N 1
ATOM 846 C CA . PRO A 1 106 ? 37.863 -17.938 -19.202 1.00 64.12 106 PRO A CA 1
ATOM 847 C C . PRO A 1 106 ? 38.098 -17.720 -17.697 1.00 64.12 106 PRO A C 1
ATOM 849 O O . PRO A 1 106 ? 38.148 -16.587 -17.223 1.00 64.12 106 PRO A O 1
ATOM 852 N N . THR A 1 107 ? 38.183 -18.808 -16.930 1.00 65.75 107 THR A N 1
ATOM 853 C CA . THR A 1 107 ? 38.420 -18.785 -15.482 1.00 65.75 107 THR A CA 1
ATOM 854 C C . THR A 1 107 ? 39.416 -19.860 -15.059 1.00 65.75 107 THR A C 1
ATOM 856 O O . THR A 1 107 ? 39.401 -20.974 -15.577 1.00 65.75 107 THR A O 1
ATOM 859 N N . ASN A 1 108 ? 40.258 -19.515 -14.084 1.00 68.31 108 ASN A N 1
ATOM 860 C CA . ASN A 1 108 ? 41.157 -20.444 -13.398 1.00 68.31 108 ASN A CA 1
ATOM 861 C C . ASN A 1 108 ? 40.587 -20.891 -12.035 1.00 68.31 108 ASN A C 1
ATOM 863 O O . ASN A 1 108 ? 41.266 -21.592 -11.287 1.00 68.31 108 ASN A O 1
ATOM 867 N N . GLU A 1 109 ? 39.372 -20.459 -11.681 1.00 74.12 109 GLU A N 1
ATOM 868 C CA . GLU A 1 109 ? 38.724 -20.809 -10.415 1.00 74.12 109 GLU A CA 1
ATOM 869 C C . GLU A 1 109 ? 38.095 -22.207 -10.466 1.00 74.12 109 GLU A C 1
ATOM 871 O O . GLU A 1 109 ? 37.481 -22.611 -11.458 1.00 74.12 109 GLU A O 1
ATOM 876 N N . THR A 1 110 ? 38.212 -22.943 -9.362 1.00 76.31 110 THR A N 1
ATOM 877 C CA . THR A 1 110 ? 37.546 -24.230 -9.168 1.00 76.31 110 THR A CA 1
ATOM 878 C C . THR A 1 110 ? 36.192 -24.018 -8.493 1.00 76.31 110 THR A C 1
ATOM 880 O O . THR A 1 110 ? 36.103 -23.390 -7.441 1.00 76.31 110 THR A O 1
ATOM 883 N N . PHE A 1 111 ? 35.124 -24.568 -9.077 1.00 79.31 111 PHE A N 1
ATOM 884 C CA . PHE A 1 111 ? 33.779 -24.507 -8.497 1.00 79.31 111 PHE A CA 1
ATOM 885 C C . PHE A 1 111 ? 33.330 -25.896 -8.053 1.00 79.31 111 PHE A C 1
ATOM 887 O O . PHE A 1 111 ? 33.298 -26.838 -8.847 1.00 79.31 111 PHE A O 1
ATOM 894 N N . THR A 1 112 ? 32.954 -26.016 -6.784 1.00 86.00 112 THR A N 1
ATOM 895 C CA . THR A 1 112 ? 32.285 -27.202 -6.244 1.00 86.00 112 THR A CA 1
ATOM 896 C C . THR A 1 112 ? 30.791 -27.149 -6.546 1.00 86.00 112 THR A C 1
ATOM 898 O O . THR A 1 112 ? 30.170 -26.096 -6.394 1.00 86.00 112 THR A O 1
ATOM 901 N N . ALA A 1 113 ? 30.206 -28.279 -6.935 1.00 85.50 113 ALA A N 1
ATOM 902 C CA . ALA A 1 113 ? 28.761 -28.423 -7.049 1.00 85.50 113 ALA A CA 1
ATOM 903 C C . ALA A 1 113 ? 28.072 -28.238 -5.686 1.00 85.50 113 ALA A C 1
ATOM 905 O O . ALA A 1 113 ? 28.650 -28.499 -4.628 1.00 85.50 113 ALA A O 1
ATOM 906 N N . MET A 1 114 ? 26.827 -27.773 -5.725 1.00 86.50 114 MET A N 1
ATOM 907 C CA . MET A 1 114 ? 25.994 -27.565 -4.545 1.00 86.50 114 MET A CA 1
ATOM 908 C C . MET A 1 114 ? 25.554 -28.909 -3.956 1.00 86.50 114 MET A C 1
ATOM 910 O O . MET A 1 114 ? 25.379 -29.892 -4.674 1.00 86.50 114 MET A O 1
ATOM 914 N N . THR A 1 115 ? 25.350 -28.954 -2.641 1.00 81.62 115 THR A N 1
ATOM 915 C CA . THR A 1 115 ? 24.837 -30.136 -1.939 1.00 81.62 115 THR A CA 1
ATOM 916 C C . THR A 1 115 ? 23.331 -30.019 -1.712 1.00 81.62 115 THR A C 1
ATOM 918 O O . THR A 1 115 ? 22.810 -28.943 -1.423 1.00 81.62 115 THR A O 1
ATOM 921 N N . ILE A 1 116 ? 22.614 -31.137 -1.841 1.00 74.00 116 ILE A N 1
ATOM 922 C CA . ILE A 1 116 ? 21.183 -31.222 -1.524 1.00 74.00 116 ILE A CA 1
ATOM 923 C C . ILE A 1 116 ? 21.053 -31.636 -0.055 1.00 74.00 116 ILE A C 1
ATOM 925 O O . ILE A 1 116 ? 21.555 -32.693 0.330 1.00 74.00 116 ILE A O 1
ATOM 929 N N . SER A 1 117 ? 20.373 -30.828 0.765 1.00 73.88 117 SER A N 1
ATOM 930 C CA . SER A 1 117 ? 19.934 -31.277 2.093 1.00 73.88 117 SER A CA 1
ATOM 931 C C . SER A 1 117 ? 18.780 -32.265 1.944 1.00 73.88 117 SER A C 1
ATOM 933 O O . SER A 1 117 ? 17.853 -32.013 1.175 1.00 73.88 117 SER A O 1
ATOM 935 N N . SER A 1 118 ? 18.766 -33.335 2.742 1.00 65.94 118 SER A N 1
ATOM 936 C CA . SER A 1 118 ? 17.620 -34.253 2.835 1.00 65.94 118 SER A CA 1
ATOM 937 C C . SER A 1 118 ? 16.339 -33.591 3.367 1.00 65.94 118 SER A C 1
ATOM 939 O O . SER A 1 118 ? 15.276 -34.203 3.305 1.00 65.94 118 SER A O 1
ATOM 941 N N . SER A 1 119 ? 16.439 -32.360 3.879 1.00 71.12 119 SER A N 1
ATOM 942 C CA . SER A 1 119 ? 15.326 -31.536 4.357 1.00 71.12 119 SER A CA 1
ATOM 943 C C . SER A 1 119 ? 14.936 -30.382 3.424 1.00 71.12 119 SER A C 1
ATOM 945 O O . SER A 1 119 ? 14.094 -29.585 3.821 1.00 71.12 119 SER A O 1
ATOM 947 N N . SER A 1 120 ? 15.557 -30.222 2.244 1.00 78.19 120 SER A N 1
ATOM 948 C CA . SER A 1 120 ? 15.207 -29.098 1.357 1.00 78.19 120 SER A CA 1
ATOM 949 C C . SER A 1 120 ? 13.781 -29.248 0.828 1.00 78.19 120 SER A C 1
ATOM 951 O O . SER A 1 120 ? 13.356 -30.321 0.393 1.00 78.19 120 SER A O 1
ATOM 953 N N . ARG A 1 121 ? 13.049 -28.137 0.855 1.00 83.06 121 ARG A N 1
ATOM 954 C CA . ARG A 1 121 ? 11.684 -27.979 0.358 1.00 83.06 121 ARG A CA 1
ATOM 955 C C . ARG A 1 121 ? 11.604 -28.080 -1.166 1.00 83.06 121 ARG A C 1
ATOM 957 O O . ARG A 1 121 ? 10.533 -28.371 -1.701 1.00 83.06 121 ARG A O 1
ATOM 964 N N . PHE A 1 122 ? 12.707 -27.820 -1.867 1.00 85.19 122 PHE A N 1
ATOM 965 C CA . PHE A 1 122 ? 12.745 -27.712 -3.322 1.00 85.19 122 PHE A CA 1
ATOM 966 C C . PHE A 1 122 ? 13.571 -28.832 -3.963 1.00 85.19 122 PHE A C 1
ATOM 968 O O . PHE A 1 122 ? 14.586 -29.283 -3.438 1.00 85.19 122 PHE A O 1
ATOM 975 N N . SER A 1 123 ? 13.149 -29.272 -5.149 1.00 87.00 123 SER A N 1
ATOM 976 C CA . SER A 1 123 ? 13.938 -30.204 -5.955 1.00 87.00 123 SER A CA 1
ATOM 977 C C . SER A 1 123 ? 15.049 -29.451 -6.687 1.00 87.00 123 SER A C 1
ATOM 979 O O . SER A 1 123 ? 14.843 -28.333 -7.151 1.00 87.00 123 SER A O 1
ATOM 981 N N . TYR A 1 124 ? 16.193 -30.097 -6.916 1.00 84.38 124 TYR A N 1
ATOM 982 C CA . TYR A 1 124 ? 17.238 -29.574 -7.809 1.00 84.38 124 TYR A CA 1
ATOM 983 C C . TYR A 1 124 ? 16.750 -29.378 -9.262 1.00 84.38 124 TYR A C 1
ATOM 985 O O . TYR A 1 124 ? 17.352 -28.626 -10.030 1.00 84.38 124 TYR A O 1
ATOM 993 N N . GLN A 1 125 ? 15.643 -30.035 -9.632 1.00 88.56 125 GLN A N 1
ATOM 994 C CA . GLN A 1 125 ? 14.955 -29.876 -10.917 1.00 88.56 125 GLN A CA 1
ATOM 995 C C . GLN A 1 125 ? 13.888 -28.767 -10.912 1.00 88.56 125 GLN A C 1
ATOM 997 O O . GLN A 1 125 ? 13.359 -28.444 -11.975 1.00 88.56 125 GLN A O 1
ATOM 1002 N N . SER A 1 126 ? 13.562 -28.171 -9.758 1.00 90.62 126 SER A N 1
ATOM 1003 C CA . SER A 1 126 ? 12.637 -27.034 -9.684 1.00 90.62 126 SER A CA 1
ATOM 1004 C C . SER A 1 126 ? 13.178 -25.854 -10.496 1.00 90.62 126 SER A C 1
ATOM 1006 O O . SER A 1 126 ? 14.366 -25.529 -10.440 1.00 90.62 126 SER A O 1
ATOM 1008 N N . THR A 1 127 ? 12.301 -25.202 -11.261 1.00 92.88 127 THR A N 1
ATOM 1009 C CA . THR A 1 127 ? 12.655 -23.981 -11.995 1.00 92.88 127 THR A CA 1
ATOM 1010 C C . THR A 1 127 ? 12.936 -22.836 -11.030 1.00 92.88 127 THR A C 1
ATOM 1012 O O . THR A 1 127 ? 12.327 -22.759 -9.961 1.00 92.88 127 THR A O 1
ATOM 1015 N N . VAL A 1 128 ? 13.803 -21.896 -11.412 1.00 90.62 128 VAL A N 1
ATOM 1016 C CA . VAL A 1 128 ? 14.094 -20.714 -10.589 1.00 90.62 128 VAL A CA 1
ATOM 1017 C C . VAL A 1 128 ? 12.822 -19.896 -10.344 1.00 90.62 128 VAL A C 1
ATOM 1019 O O . VAL A 1 128 ? 12.649 -19.406 -9.233 1.00 90.62 128 VAL A O 1
ATOM 1022 N N . GLN A 1 129 ? 11.888 -19.825 -11.304 1.00 90.88 129 GLN A N 1
ATOM 1023 C CA . GLN A 1 129 ? 10.559 -19.236 -11.080 1.00 90.88 129 GLN A CA 1
ATOM 1024 C C . GLN A 1 129 ? 9.850 -19.877 -9.876 1.00 90.88 129 GLN A C 1
ATOM 1026 O O . GLN A 1 129 ? 9.461 -19.162 -8.961 1.00 90.88 129 GLN A O 1
ATOM 1031 N N . SER A 1 130 ? 9.781 -21.213 -9.809 1.00 90.44 130 SER A N 1
ATOM 1032 C CA . SER A 1 130 ? 9.150 -21.930 -8.691 1.00 90.44 130 SER A CA 1
ATOM 1033 C C . SER A 1 130 ? 9.840 -21.692 -7.342 1.00 90.44 130 SER A C 1
ATOM 1035 O O . SER A 1 130 ? 9.195 -21.864 -6.305 1.00 90.44 130 SER A O 1
ATOM 1037 N N . LEU A 1 131 ? 11.130 -21.336 -7.333 1.00 90.19 131 LEU A N 1
ATOM 1038 C CA . LEU A 1 131 ? 11.837 -20.917 -6.121 1.00 90.19 131 LEU A CA 1
ATOM 1039 C C . LEU A 1 131 ? 11.437 -19.480 -5.742 1.00 90.19 131 LEU A C 1
ATOM 1041 O O . LEU A 1 131 ? 11.094 -19.222 -4.590 1.00 90.19 131 LEU A O 1
ATOM 1045 N N . VAL A 1 132 ? 11.428 -18.557 -6.713 1.00 89.06 132 VAL A N 1
ATOM 1046 C CA . VAL A 1 132 ? 11.040 -17.142 -6.540 1.00 89.06 132 VAL A CA 1
ATOM 1047 C C . VAL A 1 132 ? 9.586 -16.994 -6.079 1.00 89.06 132 VAL A C 1
ATOM 1049 O O . VAL A 1 132 ? 9.325 -16.194 -5.185 1.00 89.06 132 VAL A O 1
ATOM 1052 N N . ASP A 1 133 ? 8.663 -17.804 -6.605 1.00 85.56 133 ASP A N 1
ATOM 1053 C CA . ASP A 1 133 ? 7.242 -17.831 -6.209 1.00 85.56 133 ASP A CA 1
ATOM 1054 C C . ASP A 1 133 ? 7.048 -18.167 -4.715 1.00 85.56 133 ASP A C 1
ATOM 1056 O O . ASP A 1 133 ? 6.028 -17.837 -4.116 1.00 85.56 133 ASP A O 1
ATOM 1060 N N . HIS A 1 134 ? 8.054 -18.788 -4.091 1.00 86.94 134 HIS A N 1
ATOM 1061 C CA . HIS A 1 134 ? 8.106 -19.106 -2.664 1.00 86.94 134 HIS A CA 1
ATOM 1062 C C . HIS A 1 134 ? 9.175 -18.288 -1.913 1.00 86.94 134 HIS A C 1
ATOM 1064 O O . HIS A 1 134 ? 9.633 -18.698 -0.844 1.00 86.94 134 HIS A O 1
ATOM 1070 N N . LEU A 1 135 ? 9.585 -17.144 -2.477 1.00 88.06 135 LEU A N 1
ATOM 1071 C CA . LEU A 1 135 ? 10.612 -16.222 -1.968 1.00 88.06 135 LEU A CA 1
ATOM 1072 C C . LEU A 1 135 ? 11.995 -16.861 -1.727 1.00 88.06 135 LEU A C 1
ATOM 1074 O O . LEU A 1 135 ? 12.819 -16.294 -1.016 1.00 88.06 135 LEU A O 1
ATOM 1078 N N . MET A 1 136 ? 12.256 -18.034 -2.312 1.00 88.38 136 MET A N 1
ATOM 1079 C CA . MET A 1 136 ? 13.419 -18.889 -2.034 1.00 88.38 136 MET A CA 1
ATOM 1080 C C . MET A 1 136 ? 13.548 -19.298 -0.551 1.00 88.38 136 MET A C 1
ATOM 1082 O O . MET A 1 136 ? 14.643 -19.601 -0.081 1.00 88.38 136 MET A O 1
ATOM 1086 N N . ILE A 1 137 ? 12.436 -19.318 0.196 1.00 87.19 137 ILE A N 1
ATOM 1087 C CA . ILE A 1 137 ? 12.420 -19.651 1.626 1.00 87.19 137 ILE A CA 1
ATOM 1088 C C . ILE A 1 137 ? 12.210 -21.156 1.817 1.00 87.19 137 ILE A C 1
ATOM 1090 O O . ILE A 1 137 ? 11.146 -21.697 1.495 1.00 87.19 137 ILE A O 1
ATOM 1094 N N . GLU A 1 138 ? 13.228 -21.806 2.380 1.00 82.94 138 GLU A N 1
ATOM 1095 C CA . GLU A 1 138 ? 13.190 -23.204 2.827 1.00 82.94 138 GLU A CA 1
ATOM 1096 C C . GLU A 1 138 ? 12.218 -23.365 4.012 1.00 82.94 138 GLU A C 1
ATOM 1098 O O . GLU A 1 138 ? 11.182 -24.007 3.855 1.00 82.94 138 GLU A O 1
ATOM 1103 N N . ASP A 1 139 ? 12.477 -22.689 5.143 1.00 79.44 139 ASP A N 1
ATOM 1104 C CA . ASP A 1 139 ? 11.686 -22.779 6.383 1.00 79.44 139 ASP A CA 1
ATOM 1105 C C . ASP A 1 139 ? 11.429 -21.408 7.042 1.00 79.44 139 ASP A C 1
ATOM 1107 O O . ASP A 1 139 ? 12.285 -20.521 7.037 1.00 79.44 139 ASP A O 1
ATOM 1111 N N . TRP A 1 140 ? 10.268 -21.261 7.695 1.00 79.44 140 TRP A N 1
ATOM 1112 C CA . TRP A 1 140 ? 9.929 -20.109 8.542 1.00 79.44 140 TRP A CA 1
ATOM 1113 C C . TRP A 1 140 ? 10.053 -20.466 10.031 1.00 79.44 140 TRP A C 1
ATOM 1115 O O . TRP A 1 140 ? 9.300 -21.294 10.541 1.00 79.44 140 TRP A O 1
ATOM 1125 N N . ILE A 1 141 ? 10.952 -19.799 10.760 1.00 78.94 141 ILE A N 1
ATOM 1126 C CA . ILE A 1 141 ? 11.161 -20.037 12.199 1.00 78.94 141 ILE A CA 1
ATOM 1127 C C . ILE A 1 141 ? 10.386 -18.998 13.023 1.00 78.94 141 ILE A C 1
ATOM 1129 O O . ILE A 1 141 ? 10.831 -17.865 13.198 1.00 78.94 141 ILE A O 1
ATOM 1133 N N . THR A 1 142 ? 9.231 -19.384 13.570 1.00 75.69 142 THR A N 1
ATOM 1134 C CA . THR A 1 142 ? 8.413 -18.518 14.438 1.00 75.69 142 THR A CA 1
ATOM 1135 C C . THR A 1 142 ? 8.727 -18.730 15.920 1.00 75.69 142 THR A C 1
ATOM 1137 O O . THR A 1 142 ? 8.599 -19.845 16.422 1.00 75.69 142 THR A O 1
ATOM 1140 N N . ASN A 1 143 ? 9.054 -17.660 16.652 1.00 79.12 143 ASN A N 1
ATOM 1141 C CA . ASN A 1 143 ? 9.277 -17.693 18.103 1.00 79.12 143 ASN A CA 1
ATOM 1142 C C . ASN A 1 143 ? 8.354 -16.688 18.815 1.00 79.12 143 ASN A C 1
ATOM 1144 O O . ASN A 1 143 ? 8.728 -15.540 19.054 1.00 79.12 143 ASN A O 1
ATOM 1148 N N . ILE A 1 144 ? 7.130 -17.125 19.122 1.00 79.69 144 ILE A N 1
ATOM 1149 C CA . ILE A 1 144 ? 6.124 -16.334 19.842 1.00 79.69 144 ILE A CA 1
ATOM 1150 C C . ILE A 1 144 ? 6.158 -16.738 21.320 1.00 79.69 144 ILE A C 1
ATOM 1152 O O . ILE A 1 144 ? 6.052 -17.919 21.642 1.00 79.69 144 ILE A O 1
ATOM 1156 N N . SER A 1 145 ? 6.277 -15.767 22.230 1.00 86.19 145 SER A N 1
ATOM 1157 C CA . SER A 1 145 ? 6.295 -16.012 23.678 1.00 86.19 145 SER A CA 1
ATOM 1158 C C . SER A 1 145 ? 5.288 -15.117 24.392 1.00 86.19 145 SER A C 1
ATOM 1160 O O . SER A 1 145 ? 5.488 -13.907 24.514 1.00 86.19 145 SER A O 1
ATOM 1162 N N . TYR A 1 146 ? 4.220 -15.735 24.901 1.00 79.25 146 TYR A N 1
ATOM 1163 C CA . TYR A 1 146 ? 3.227 -15.049 25.725 1.00 79.25 146 TYR A CA 1
ATOM 1164 C C . TYR A 1 146 ? 3.835 -14.540 27.040 1.00 79.25 146 TYR A C 1
ATOM 1166 O O . TYR A 1 146 ? 3.522 -13.431 27.457 1.00 79.25 146 TYR A O 1
ATOM 1174 N N . ASP A 1 147 ? 4.764 -15.283 27.650 1.00 86.69 147 ASP A N 1
ATOM 1175 C CA . ASP A 1 147 ? 5.416 -14.873 28.901 1.00 86.69 147 ASP A CA 1
ATOM 1176 C C . ASP A 1 147 ? 6.219 -13.577 28.737 1.00 86.69 147 ASP A C 1
ATOM 1178 O O . ASP A 1 147 ? 6.152 -12.693 29.589 1.00 86.69 147 ASP A O 1
ATOM 1182 N N . LYS A 1 148 ? 6.951 -13.421 27.622 1.00 86.62 148 LYS A N 1
ATOM 1183 C CA . LYS A 1 148 ? 7.671 -12.173 27.318 1.00 86.62 148 LYS A CA 1
ATOM 1184 C C . LYS A 1 148 ? 6.707 -11.002 27.130 1.00 86.62 148 LYS A C 1
ATOM 1186 O O . LYS A 1 148 ? 6.943 -9.944 27.703 1.00 86.62 148 LYS A O 1
ATOM 1191 N N . TYR A 1 149 ? 5.613 -11.210 26.394 1.00 83.38 149 TYR A N 1
ATOM 1192 C CA . TYR A 1 149 ? 4.560 -10.206 26.221 1.00 83.38 149 TYR A CA 1
ATOM 1193 C C . TYR A 1 149 ? 3.918 -9.811 27.562 1.00 83.38 149 TYR A C 1
ATOM 1195 O O . TYR A 1 149 ? 3.838 -8.630 27.885 1.00 83.38 149 TYR A O 1
ATOM 1203 N N . TYR A 1 150 ? 3.523 -10.782 28.387 1.00 81.12 150 TYR A N 1
ATOM 1204 C CA . TYR A 1 150 ? 2.885 -10.532 29.680 1.00 81.12 150 TYR A CA 1
ATOM 1205 C C . TYR A 1 150 ? 3.821 -9.791 30.650 1.00 81.12 150 TYR A C 1
ATOM 1207 O O . TYR A 1 150 ? 3.411 -8.829 31.301 1.00 81.12 150 TYR A O 1
ATOM 1215 N N . ASN A 1 151 ? 5.100 -10.180 30.688 1.00 85.50 151 ASN A N 1
ATOM 1216 C CA . ASN A 1 151 ? 6.129 -9.526 31.500 1.00 85.50 151 ASN A CA 1
ATOM 1217 C C . ASN A 1 151 ? 6.523 -8.126 30.992 1.00 85.50 151 ASN A C 1
ATOM 1219 O O . ASN A 1 151 ? 7.097 -7.360 31.760 1.00 85.50 151 ASN A O 1
ATOM 1223 N N . GLN A 1 152 ? 6.217 -7.772 29.738 1.00 84.75 152 GLN A N 1
ATOM 1224 C CA . GLN A 1 152 ? 6.290 -6.390 29.240 1.00 84.75 152 GLN A CA 1
ATOM 1225 C C . GLN A 1 152 ? 5.000 -5.606 29.522 1.00 84.75 152 GLN A C 1
ATOM 1227 O O . GLN A 1 152 ? 5.059 -4.417 29.815 1.00 84.75 152 GLN A O 1
ATOM 1232 N N . CYS A 1 153 ? 3.840 -6.266 29.467 1.00 82.38 153 CYS A N 1
ATOM 1233 C CA . CYS A 1 153 ? 2.532 -5.651 29.687 1.00 82.38 153 CYS A CA 1
ATOM 1234 C C . CYS A 1 153 ? 2.300 -5.221 31.147 1.00 82.38 153 CYS A C 1
ATOM 1236 O O . CYS A 1 153 ? 1.580 -4.250 31.369 1.00 82.38 153 CYS A O 1
ATOM 1238 N N . ILE A 1 154 ? 2.859 -5.956 32.123 1.00 76.19 154 ILE A N 1
ATOM 1239 C CA . ILE A 1 154 ? 2.825 -5.684 33.580 1.00 76.19 154 ILE A CA 1
ATOM 1240 C C . ILE A 1 154 ? 1.469 -5.090 34.035 1.00 76.19 154 ILE A C 1
ATOM 1242 O O . ILE A 1 154 ? 1.390 -3.917 34.414 1.00 76.19 154 ILE A O 1
ATOM 1246 N N . PRO A 1 155 ? 0.364 -5.861 33.974 1.00 72.00 155 PRO A N 1
ATOM 1247 C CA . PRO A 1 155 ? -0.975 -5.325 34.202 1.00 72.00 155 PRO A CA 1
ATOM 1248 C C . PRO A 1 155 ? -1.131 -4.754 35.621 1.00 72.00 155 PRO A C 1
ATOM 1250 O O . PRO A 1 155 ? -1.163 -5.489 36.607 1.00 72.00 155 PRO A O 1
ATOM 1253 N N . ILE A 1 156 ? -1.283 -3.427 35.708 1.00 58.31 156 ILE A N 1
ATOM 1254 C CA . ILE A 1 156 ? -1.329 -2.650 36.963 1.00 58.31 156 ILE A CA 1
ATOM 1255 C C . ILE A 1 156 ? -2.477 -3.099 37.881 1.00 58.31 156 ILE A C 1
ATOM 1257 O O . ILE A 1 156 ? -2.346 -3.102 39.104 1.00 58.31 156 ILE A O 1
ATOM 1261 N N . SER A 1 157 ? -3.619 -3.480 37.304 1.00 51.81 157 SER A N 1
ATOM 1262 C CA . SER A 1 157 ? -4.721 -4.086 38.048 1.00 51.81 157 SER A CA 1
ATOM 1263 C C . SER A 1 157 ? -5.530 -5.026 37.159 1.00 51.81 157 SER A C 1
ATOM 1265 O O . SER A 1 157 ? -5.777 -4.734 35.991 1.00 51.81 157 SER A O 1
ATOM 1267 N N . CYS A 1 158 ? -5.963 -6.151 37.725 1.00 47.78 158 CYS A N 1
ATOM 1268 C CA . CYS A 1 158 ? -6.877 -7.086 37.076 1.00 47.78 158 CYS A CA 1
ATOM 1269 C C . CYS A 1 158 ? -8.231 -7.033 37.787 1.00 47.78 158 CYS A C 1
ATOM 1271 O O . CYS A 1 158 ? -8.302 -7.203 39.006 1.00 47.78 158 CYS A O 1
ATOM 1273 N N . THR A 1 159 ? -9.311 -6.828 37.034 1.00 42.66 159 THR A N 1
ATOM 1274 C CA . THR A 1 159 ? -10.679 -6.919 37.562 1.00 42.66 159 THR A CA 1
ATOM 1275 C C . THR A 1 159 ? -11.324 -8.218 37.095 1.00 42.66 159 THR A C 1
ATOM 1277 O O . THR A 1 159 ? -11.149 -8.635 35.954 1.00 42.66 159 THR A O 1
ATOM 1280 N N . TYR A 1 160 ? -12.058 -8.882 37.988 1.00 46.84 160 TYR A N 1
ATOM 1281 C CA . TYR A 1 160 ? -12.788 -10.107 37.678 1.00 46.84 160 TYR A CA 1
ATOM 1282 C C . TYR A 1 160 ? -14.196 -10.036 38.268 1.00 46.84 160 TYR A C 1
ATOM 1284 O O . TYR A 1 160 ? -14.403 -9.560 39.386 1.00 46.84 160 TYR A O 1
ATOM 1292 N N . SER A 1 161 ? -15.181 -10.516 37.515 1.00 40.78 161 SER A N 1
ATOM 1293 C CA . SER A 1 161 ? -16.568 -10.620 37.955 1.00 40.78 161 SER A CA 1
ATOM 1294 C C . SER A 1 161 ? -16.829 -12.032 38.481 1.00 40.78 161 SER A C 1
ATOM 1296 O O . SER A 1 161 ? -16.719 -13.020 37.761 1.00 40.78 161 SER A O 1
ATOM 1298 N N . ARG A 1 162 ? -17.178 -12.149 39.768 1.00 41.56 162 ARG A N 1
ATOM 1299 C CA . ARG A 1 162 ? -17.545 -13.430 40.387 1.00 41.56 162 ARG A CA 1
ATOM 1300 C C . ARG A 1 162 ? -19.023 -13.428 40.749 1.00 41.56 162 ARG A C 1
ATOM 1302 O O . ARG A 1 162 ? -19.441 -12.676 41.626 1.00 41.56 162 ARG A O 1
ATOM 1309 N N . ILE A 1 163 ? -19.791 -14.332 40.144 1.00 41.28 163 ILE A N 1
ATOM 1310 C CA . ILE A 1 163 ? -21.126 -14.679 40.638 1.00 41.28 163 ILE A CA 1
ATOM 1311 C C . ILE A 1 163 ? -20.926 -15.493 41.921 1.00 41.28 163 ILE A C 1
ATOM 1313 O O . ILE A 1 163 ? -20.628 -16.685 41.886 1.00 41.28 163 ILE A O 1
ATOM 1317 N N . ALA A 1 164 ? -21.016 -14.821 43.065 1.00 44.56 164 ALA A N 1
ATOM 1318 C CA . ALA A 1 164 ? -20.960 -15.446 44.378 1.00 44.56 164 ALA A CA 1
ATOM 1319 C C . ALA A 1 164 ? -22.367 -15.508 44.980 1.00 44.56 164 ALA A C 1
ATOM 1321 O O . ALA A 1 164 ? -23.124 -14.539 44.918 1.00 44.56 164 ALA A O 1
ATOM 1322 N N . SER A 1 165 ? -22.701 -16.629 45.621 1.00 45.97 165 SER A N 1
ATOM 1323 C CA . SER A 1 165 ? -23.827 -16.676 46.555 1.00 45.97 165 SER A CA 1
ATOM 1324 C C . SER A 1 165 ? -23.658 -15.592 47.624 1.00 45.97 165 SER A C 1
ATOM 1326 O O . SER A 1 165 ? -22.525 -15.317 48.030 1.00 45.97 165 SER A O 1
ATOM 1328 N N . ASN A 1 166 ? -24.769 -15.033 48.125 1.00 48.91 166 ASN A N 1
ATOM 1329 C CA . ASN A 1 166 ? -24.760 -14.125 49.280 1.00 48.91 166 ASN A CA 1
ATOM 1330 C C . ASN A 1 166 ? -23.798 -14.651 50.352 1.00 48.91 166 ASN A C 1
ATOM 1332 O O . ASN A 1 166 ? -23.859 -15.833 50.699 1.00 48.91 166 ASN A O 1
ATOM 1336 N N . SER A 1 167 ? -22.898 -13.799 50.850 1.00 53.62 167 SER A N 1
ATOM 1337 C CA . SER A 1 167 ? -21.874 -14.250 51.794 1.00 53.62 167 SER A CA 1
ATOM 1338 C C . SER A 1 167 ? -22.524 -14.895 53.020 1.00 53.62 167 SER A C 1
ATOM 1340 O O . SER A 1 167 ? -23.612 -14.491 53.442 1.00 53.62 167 SER A O 1
ATOM 1342 N N . LEU A 1 168 ? -21.852 -15.888 53.614 1.00 50.16 168 LEU A N 1
ATOM 1343 C CA . LEU A 1 168 ? -22.350 -16.585 54.806 1.00 50.16 168 LEU A CA 1
ATOM 1344 C C . LEU A 1 168 ? -22.771 -15.583 55.897 1.00 50.16 168 LEU A C 1
ATOM 1346 O O . LEU A 1 168 ? -23.809 -15.753 56.526 1.00 50.16 168 LEU A O 1
ATOM 1350 N N . LEU A 1 169 ? -22.013 -14.489 56.041 1.00 50.88 169 LEU A N 1
ATOM 1351 C CA . LEU A 1 169 ? -22.337 -13.369 56.920 1.00 50.88 169 LEU A CA 1
ATOM 1352 C C . LEU A 1 169 ? -23.713 -12.755 56.600 1.00 50.88 169 LEU A C 1
ATOM 1354 O O . LEU A 1 169 ? -24.537 -12.653 57.498 1.00 50.88 169 LEU A O 1
ATOM 1358 N N . VAL A 1 170 ? -23.997 -12.400 55.340 1.00 55.28 170 VAL A N 1
ATOM 1359 C CA . VAL A 1 170 ? -25.285 -11.812 54.907 1.00 55.28 170 VAL A CA 1
ATOM 1360 C C . VAL A 1 170 ? -26.456 -12.790 55.068 1.00 55.28 170 VAL A C 1
ATOM 1362 O O . VAL A 1 170 ? -27.572 -12.375 55.385 1.00 55.28 170 VAL A O 1
ATOM 1365 N N . ILE A 1 171 ? -26.224 -14.091 54.877 1.00 57.25 171 ILE A N 1
ATOM 1366 C CA . ILE A 1 171 ? -27.241 -15.124 55.124 1.00 57.25 171 ILE A CA 1
ATOM 1367 C C . ILE A 1 171 ? -27.530 -15.229 56.629 1.00 57.25 171 ILE A C 1
ATOM 1369 O O . ILE A 1 171 ? -28.694 -15.226 57.039 1.00 57.25 171 ILE A O 1
ATOM 1373 N N . LEU A 1 172 ? -26.485 -15.263 57.462 1.00 56.19 172 LEU A N 1
ATOM 1374 C CA . LEU A 1 172 ? -26.604 -15.316 58.918 1.00 56.19 172 LEU A CA 1
ATOM 1375 C C . LEU A 1 172 ? -27.268 -14.054 59.482 1.00 56.19 172 LEU A C 1
ATOM 1377 O O . LEU A 1 172 ? -28.187 -14.184 60.284 1.00 56.19 172 LEU A O 1
ATOM 1381 N N . THR A 1 173 ? -26.885 -12.850 59.046 1.00 60.75 173 THR A N 1
ATOM 1382 C CA . THR A 1 173 ? -27.469 -11.593 59.553 1.00 60.75 173 THR A CA 1
ATOM 1383 C C . THR A 1 173 ? -28.966 -11.503 59.253 1.00 60.75 173 THR A C 1
ATOM 1385 O O . THR A 1 173 ? -29.754 -11.220 60.158 1.00 60.75 173 THR A O 1
ATOM 1388 N N . LYS A 1 174 ? -29.390 -11.847 58.027 1.00 61.72 174 LYS A N 1
ATOM 1389 C CA . LYS A 1 174 ? -30.815 -11.922 57.662 1.00 61.72 174 LYS A CA 1
ATOM 1390 C C . LYS A 1 174 ? -31.560 -12.991 58.467 1.00 61.72 174 LYS A C 1
ATOM 1392 O O . LYS A 1 174 ? -32.660 -12.727 58.949 1.00 61.72 174 LYS A O 1
ATOM 1397 N N . SER A 1 175 ? -30.954 -14.161 58.675 1.00 62.25 175 SER A N 1
ATOM 1398 C CA . SER A 1 175 ? -31.551 -15.250 59.469 1.00 62.25 175 SER A CA 1
ATOM 1399 C C . SER A 1 175 ? -31.733 -14.861 60.943 1.00 62.25 175 SER A C 1
ATOM 1401 O O . SER A 1 175 ? -32.795 -15.085 61.519 1.00 62.25 175 SER A O 1
ATOM 1403 N N . ILE A 1 176 ? -30.730 -14.210 61.538 1.00 64.69 176 ILE A N 1
ATOM 1404 C CA . ILE A 1 176 ? -30.743 -13.685 62.912 1.00 64.69 176 ILE A CA 1
ATOM 1405 C C . ILE A 1 176 ? -31.826 -12.600 63.072 1.00 64.69 176 ILE A C 1
ATOM 1407 O O . ILE A 1 176 ? -32.582 -12.625 64.047 1.00 64.69 176 ILE A O 1
ATOM 1411 N N . GLY A 1 177 ? -31.972 -11.708 62.085 1.00 64.31 177 GLY A N 1
ATOM 1412 C CA . GLY A 1 177 ? -33.056 -10.721 62.036 1.00 64.31 177 GLY A CA 1
ATOM 1413 C C . GLY A 1 177 ? -34.450 -11.365 61.998 1.00 64.31 177 GLY A C 1
ATOM 1414 O O . GLY A 1 177 ? -35.318 -11.001 62.794 1.00 64.31 177 GLY A O 1
ATOM 1415 N N . ILE A 1 178 ? -34.655 -12.380 61.150 1.00 67.50 178 ILE A N 1
ATOM 1416 C CA . ILE A 1 178 ? -35.931 -13.117 61.035 1.00 67.50 178 ILE A CA 1
ATOM 1417 C C . ILE A 1 178 ? -36.268 -13.887 62.327 1.00 67.50 178 ILE A C 1
ATOM 1419 O O . ILE A 1 178 ? -37.415 -13.874 62.776 1.00 67.50 178 ILE A O 1
ATOM 1423 N N . LEU A 1 179 ? -35.283 -14.509 62.983 1.00 63.09 179 LEU A N 1
ATOM 1424 C CA . LEU A 1 179 ? -35.481 -15.181 64.277 1.00 63.09 179 LEU A CA 1
ATOM 1425 C C . LEU A 1 179 ? -35.939 -14.202 65.375 1.00 63.09 179 LEU A C 1
ATOM 1427 O O . LEU A 1 179 ? -36.776 -14.548 66.218 1.00 63.09 179 LEU A O 1
ATOM 1431 N N . SER A 1 180 ? -35.441 -12.962 65.352 1.00 61.97 180 SER A N 1
ATOM 1432 C CA . SER A 1 180 ? -35.840 -11.929 66.316 1.00 61.97 180 SER A CA 1
ATOM 1433 C C . SER A 1 180 ? -37.288 -11.448 66.129 1.00 61.97 180 SER A C 1
ATOM 1435 O O . SER A 1 180 ? -37.996 -11.237 67.116 1.00 61.97 180 SER A O 1
ATOM 1437 N N . THR A 1 181 ? -37.797 -11.366 64.892 1.00 67.06 181 THR A N 1
ATOM 1438 C CA . THR A 1 181 ? -39.219 -11.053 64.660 1.00 67.06 181 THR A CA 1
ATOM 1439 C C . THR A 1 181 ? -40.136 -12.237 64.915 1.00 67.06 181 THR A C 1
ATOM 1441 O O . THR A 1 181 ? -41.191 -12.052 65.522 1.00 67.06 181 THR A O 1
ATOM 1444 N N . LEU A 1 182 ? -39.737 -13.459 64.552 1.00 66.62 182 LEU A N 1
ATOM 1445 C CA . LEU A 1 182 ? -40.525 -14.662 64.835 1.00 66.62 182 LEU A CA 1
ATOM 1446 C C . LEU A 1 182 ? -40.768 -14.840 66.344 1.00 66.62 182 LEU A C 1
ATOM 1448 O O . LEU A 1 182 ? -41.894 -15.101 66.769 1.00 66.62 182 LEU A O 1
ATOM 1452 N N . THR A 1 183 ? -39.740 -14.630 67.171 1.00 64.94 183 THR A N 1
ATOM 1453 C CA . THR A 1 183 ? -39.860 -14.710 68.639 1.00 64.94 183 THR A CA 1
ATOM 1454 C C . THR A 1 183 ? -40.732 -13.600 69.237 1.00 64.94 183 THR A C 1
ATOM 1456 O O . THR A 1 183 ? -41.458 -13.852 70.203 1.00 64.94 183 THR A O 1
ATOM 1459 N N . MET A 1 184 ? -40.739 -12.394 68.657 1.00 62.75 184 MET A N 1
ATOM 1460 C CA . MET A 1 184 ? -41.673 -11.327 69.037 1.00 62.75 184 MET A CA 1
ATOM 1461 C C . MET A 1 184 ? -43.123 -11.673 68.668 1.00 62.75 184 MET A C 1
ATOM 1463 O O . MET A 1 184 ? -44.006 -11.569 69.521 1.00 62.75 184 MET A O 1
ATOM 1467 N N . VAL A 1 185 ? -43.371 -12.107 67.428 1.00 61.94 185 VAL A N 1
ATOM 1468 C CA . VAL A 1 185 ? -44.709 -12.490 66.946 1.00 61.94 185 VAL A CA 1
ATOM 1469 C C . VAL A 1 185 ? -45.271 -13.632 67.793 1.00 61.94 185 VAL A C 1
ATOM 1471 O O . VAL A 1 185 ? -46.403 -13.540 68.265 1.00 61.94 185 VAL A O 1
ATOM 1474 N N . LEU A 1 186 ? -44.460 -14.650 68.098 1.00 59.09 186 LEU A N 1
ATOM 1475 C CA . LEU A 1 186 ? -44.835 -15.728 69.016 1.00 59.09 186 LEU A CA 1
ATOM 1476 C C . LEU A 1 186 ? -45.208 -15.202 70.408 1.00 59.09 186 LEU A C 1
ATOM 1478 O O . LEU A 1 186 ? -46.245 -15.593 70.931 1.00 59.09 186 LEU A O 1
ATOM 1482 N N . ARG A 1 187 ? -44.439 -14.281 71.007 1.00 60.41 187 ARG A N 1
ATOM 1483 C CA . ARG A 1 187 ? -44.781 -13.696 72.322 1.00 60.41 187 ARG A CA 1
ATOM 1484 C C . ARG A 1 187 ? -46.105 -12.926 72.313 1.00 60.41 187 ARG A C 1
ATOM 1486 O O . ARG A 1 187 ? -46.848 -13.009 73.289 1.00 60.41 187 ARG A O 1
ATOM 1493 N N . ILE A 1 188 ? -46.414 -12.216 71.227 1.00 60.56 188 ILE A N 1
ATOM 1494 C CA . ILE A 1 188 ? -47.683 -11.488 71.066 1.00 60.56 188 ILE A CA 1
ATOM 1495 C C . ILE A 1 188 ? -48.856 -12.459 70.878 1.00 60.56 188 ILE A C 1
ATOM 1497 O O . ILE A 1 188 ? -49.921 -12.229 71.443 1.00 60.56 188 ILE A O 1
ATOM 1501 N N . LEU A 1 189 ? -48.666 -13.559 70.141 1.00 54.34 189 LEU A N 1
ATOM 1502 C CA . LEU A 1 189 ? -49.698 -14.578 69.903 1.00 54.34 189 LEU A CA 1
ATOM 1503 C C . LEU A 1 189 ? -49.910 -15.525 71.098 1.00 54.34 189 LEU A C 1
ATOM 1505 O O . LEU A 1 189 ? -51.029 -15.980 71.327 1.00 54.34 189 LEU A O 1
ATOM 1509 N N . ILE A 1 190 ? -48.878 -15.798 71.899 1.00 59.38 190 ILE A N 1
ATOM 1510 C CA . ILE A 1 190 ? -48.965 -16.677 73.077 1.00 59.38 190 ILE A CA 1
ATOM 1511 C C . ILE A 1 190 ? -49.936 -16.123 74.127 1.00 59.38 190 ILE A C 1
ATOM 1513 O O . ILE A 1 190 ? -50.670 -16.903 74.723 1.00 59.38 190 ILE A O 1
ATOM 1517 N N . LEU A 1 191 ? -50.004 -14.803 74.331 1.00 56.06 191 LEU A N 1
ATOM 1518 C CA . LEU A 1 191 ? -50.927 -14.185 75.294 1.00 56.06 191 LEU A CA 1
ATOM 1519 C C . LEU A 1 191 ? -52.414 -14.516 75.014 1.00 56.06 191 LEU A C 1
ATOM 1521 O O . LEU A 1 191 ? -53.059 -15.094 75.895 1.00 56.06 191 LEU A O 1
ATOM 1525 N N . PRO A 1 192 ? -52.976 -14.241 73.817 1.00 56.62 192 PRO A N 1
ATOM 1526 C CA . PRO A 1 192 ? -54.338 -14.646 73.489 1.00 56.62 192 PRO A CA 1
ATOM 1527 C C . PRO A 1 192 ? -54.494 -16.167 73.365 1.00 56.62 192 PRO A C 1
ATOM 1529 O O . PRO A 1 192 ? -55.534 -16.672 73.773 1.00 56.62 192 PRO A O 1
ATOM 1532 N N . ILE A 1 193 ? -53.493 -16.920 72.883 1.00 53.78 193 ILE A N 1
ATOM 1533 C CA . ILE A 1 193 ? -53.581 -18.392 72.782 1.00 53.78 193 ILE A CA 1
ATOM 1534 C C . ILE A 1 193 ? -53.677 -19.043 74.171 1.00 53.78 193 ILE A C 1
ATOM 1536 O O . ILE A 1 193 ? -54.554 -19.873 74.396 1.00 53.78 193 ILE A O 1
ATOM 1540 N N . VAL A 1 194 ? -52.851 -18.633 75.138 1.00 56.62 194 VAL A N 1
ATOM 1541 C CA . VAL A 1 194 ? -52.920 -19.118 76.529 1.00 56.62 194 VAL A CA 1
ATOM 1542 C C . VAL A 1 194 ? -54.220 -18.668 77.201 1.00 56.62 194 VAL A C 1
ATOM 1544 O O . VAL A 1 194 ? -54.827 -19.452 77.930 1.00 56.62 194 VAL A O 1
ATOM 1547 N N . GLY A 1 195 ? -54.702 -17.455 76.911 1.00 54.41 195 GLY A N 1
ATOM 1548 C CA . GLY A 1 195 ? -56.028 -16.993 77.338 1.00 54.41 195 GLY A CA 1
ATOM 1549 C C . GLY A 1 195 ? -57.191 -17.785 76.722 1.00 54.41 195 GLY A C 1
ATOM 1550 O O . GLY A 1 195 ? -58.234 -17.931 77.355 1.00 54.41 195 GLY A O 1
ATOM 1551 N N . TRP A 1 196 ? -57.018 -18.332 75.516 1.00 52.31 196 TRP A N 1
ATOM 1552 C CA . TRP A 1 196 ? -58.001 -19.179 74.835 1.00 52.31 196 TRP A CA 1
ATOM 1553 C C . TRP A 1 196 ? -57.989 -20.614 75.381 1.00 52.31 196 TRP A C 1
ATOM 1555 O O . TRP A 1 196 ? -59.050 -21.173 75.645 1.00 52.31 196 TRP A O 1
ATOM 1565 N N . ILE A 1 197 ? -56.799 -21.170 75.640 1.00 54.47 197 ILE A N 1
ATOM 1566 C CA . ILE A 1 197 ? -56.595 -22.502 76.237 1.00 54.47 197 ILE A CA 1
ATOM 1567 C C . ILE A 1 197 ? -57.060 -22.549 77.703 1.00 54.47 197 ILE A C 1
ATOM 1569 O O . ILE A 1 197 ? -57.573 -23.571 78.145 1.00 54.47 197 ILE A O 1
ATOM 1573 N N . ARG A 1 198 ? -56.936 -21.448 78.460 1.00 50.25 198 ARG A N 1
ATOM 1574 C CA . ARG A 1 198 ? -57.411 -21.352 79.856 1.00 50.25 198 ARG A CA 1
ATOM 1575 C C . ARG A 1 198 ? -58.920 -21.120 80.016 1.00 50.25 198 ARG A C 1
ATOM 1577 O O . ARG A 1 198 ? -59.379 -21.005 81.150 1.00 50.25 198 ARG A O 1
ATOM 1584 N N . ARG A 1 199 ? -59.714 -21.049 78.938 1.00 50.41 199 ARG A N 1
ATOM 1585 C CA . ARG A 1 199 ? -61.180 -20.981 79.074 1.00 50.41 199 ARG A CA 1
ATOM 1586 C C . ARG A 1 199 ? -61.729 -22.342 79.531 1.00 50.41 199 ARG A C 1
ATOM 1588 O O . ARG A 1 199 ? -61.500 -23.326 78.827 1.00 50.41 199 ARG A O 1
ATOM 1595 N N . PRO A 1 200 ? -62.474 -22.423 80.650 1.00 46.72 200 PRO A N 1
ATOM 1596 C CA . PRO A 1 200 ? -63.077 -23.679 81.080 1.00 46.72 200 PRO A CA 1
ATOM 1597 C C . PRO A 1 200 ? -64.100 -24.160 80.043 1.00 46.72 200 PRO A C 1
ATOM 1599 O O . PRO A 1 200 ? -64.997 -23.416 79.643 1.00 46.72 200 PRO A O 1
ATOM 1602 N N . ARG A 1 201 ? -63.962 -25.415 79.601 1.00 50.41 201 ARG A N 1
ATOM 1603 C CA . ARG A 1 201 ? -64.937 -26.091 78.736 1.00 50.41 201 ARG A CA 1
ATOM 1604 C C . ARG A 1 201 ? -66.077 -26.661 79.582 1.00 50.41 201 ARG A C 1
ATOM 1606 O O . ARG A 1 201 ? -66.047 -27.840 79.909 1.00 50.41 201 ARG A O 1
ATOM 1613 N N . ASN A 1 202 ? -67.097 -25.849 79.849 1.00 42.41 202 ASN A N 1
ATOM 1614 C CA . ASN A 1 202 ? -68.445 -26.375 80.074 1.00 42.41 202 ASN A CA 1
ATOM 1615 C C . ASN A 1 202 ? -69.243 -26.226 78.773 1.00 42.41 202 ASN A C 1
ATOM 1617 O O . ASN A 1 202 ? -69.121 -25.218 78.074 1.00 42.41 202 ASN A O 1
ATOM 1621 N N . ILE A 1 203 ? -69.973 -27.279 78.409 1.00 52.75 203 ILE A N 1
ATOM 1622 C CA . ILE A 1 203 ? -70.589 -27.450 77.092 1.00 52.75 203 ILE A CA 1
ATOM 1623 C C . ILE A 1 203 ? -72.086 -27.167 77.197 1.00 52.75 203 ILE A C 1
ATOM 1625 O O . ILE A 1 203 ? -72.797 -27.922 77.847 1.00 52.75 203 ILE A O 1
ATOM 1629 N N . GLU A 1 204 ? -72.562 -26.163 76.461 1.00 52.25 204 GLU A N 1
ATOM 1630 C CA . GLU A 1 204 ? -73.954 -26.077 76.009 1.00 52.25 204 GLU A CA 1
ATOM 1631 C C . GLU A 1 204 ? -73.991 -25.636 74.530 1.00 52.25 204 GLU A C 1
ATOM 1633 O O . GLU A 1 204 ? -73.170 -24.807 74.110 1.00 52.25 204 GLU A O 1
ATOM 1638 N N . PRO A 1 205 ? -74.902 -26.183 73.703 1.00 51.94 205 PRO A N 1
ATOM 1639 C CA . PRO A 1 205 ? -74.978 -25.865 72.279 1.00 51.94 205 PRO A CA 1
ATOM 1640 C C . PRO A 1 205 ? -75.697 -24.527 72.027 1.00 51.94 205 PRO A C 1
ATOM 1642 O O . PRO A 1 205 ? -76.916 -24.464 71.889 1.00 51.94 205 PRO A O 1
ATOM 1645 N N . LEU A 1 206 ? -74.929 -23.440 71.908 1.00 51.09 206 LEU A N 1
ATOM 1646 C CA . LEU A 1 206 ? -75.446 -22.116 71.529 1.00 51.09 206 LEU A CA 1
ATOM 1647 C C . LEU A 1 206 ? -75.847 -22.034 70.033 1.00 51.09 206 LEU A C 1
ATOM 1649 O O . LEU A 1 206 ? -75.189 -22.638 69.179 1.00 51.09 206 LEU A O 1
ATOM 1653 N N . PRO A 1 207 ? -76.893 -21.255 69.681 1.00 56.66 207 PRO A N 1
ATOM 1654 C CA . PRO A 1 207 ? -77.470 -21.224 68.336 1.00 56.66 207 PRO A CA 1
ATOM 1655 C C . PRO A 1 207 ? -76.579 -20.525 67.292 1.00 56.66 207 PRO A C 1
ATOM 1657 O O . PRO A 1 207 ? -75.642 -19.788 67.609 1.00 56.66 207 PRO A O 1
ATOM 1660 N N . LYS A 1 208 ? -76.895 -20.728 66.003 1.00 54.12 208 LYS A N 1
ATOM 1661 C CA . LYS A 1 208 ? -76.157 -20.167 64.852 1.00 54.12 208 LYS A CA 1
ATOM 1662 C C . LYS A 1 208 ? -76.294 -18.634 64.753 1.00 54.12 208 LYS A C 1
ATOM 1664 O O . LYS A 1 208 ? -77.115 -18.117 64.002 1.00 54.12 208 LYS A O 1
ATOM 1669 N N . ILE A 1 209 ? -75.446 -17.899 65.473 1.00 58.84 209 ILE A N 1
ATOM 1670 C CA . ILE A 1 209 ? -75.359 -16.428 65.410 1.00 58.84 209 ILE A CA 1
ATOM 1671 C C . ILE A 1 209 ? -74.741 -15.975 64.064 1.00 58.84 209 ILE A C 1
ATOM 1673 O O . ILE A 1 209 ? -73.671 -16.471 63.694 1.00 58.84 209 ILE A O 1
ATOM 1677 N N . PRO A 1 210 ? -75.337 -15.001 63.343 1.00 61.91 210 PRO A N 1
ATOM 1678 C CA . PRO A 1 210 ? -74.828 -14.538 62.052 1.00 61.91 210 PRO A CA 1
ATOM 1679 C C . PRO A 1 210 ? -73.471 -13.818 62.145 1.00 61.91 210 PRO A C 1
ATOM 1681 O O . PRO A 1 210 ? -73.196 -13.041 63.065 1.00 61.91 210 PRO A O 1
ATOM 1684 N N . PHE A 1 211 ? -72.636 -14.024 61.120 1.00 58.19 211 PHE A N 1
ATOM 1685 C CA . PHE A 1 211 ? -71.233 -13.588 61.060 1.00 58.19 211 PHE A CA 1
ATOM 1686 C C . PHE A 1 211 ? -71.018 -12.093 61.362 1.00 58.19 211 PHE A C 1
ATOM 1688 O O . PHE A 1 211 ? -70.062 -11.748 62.051 1.00 58.19 211 PHE A O 1
ATOM 1695 N N . LYS A 1 212 ? -71.930 -11.201 60.942 1.00 59.25 212 LYS A N 1
ATOM 1696 C CA . LYS A 1 212 ? -71.847 -9.750 61.224 1.00 59.25 212 LYS A CA 1
ATOM 1697 C C . LYS A 1 212 ? -71.873 -9.416 62.725 1.00 59.25 212 LYS A C 1
ATOM 1699 O O . LYS A 1 212 ? -71.176 -8.493 63.146 1.00 59.25 212 LYS A O 1
ATOM 1704 N N . ILE A 1 213 ? -72.631 -10.159 63.539 1.00 62.97 213 ILE A N 1
ATOM 1705 C CA . ILE A 1 213 ? -72.676 -9.960 65.000 1.00 62.97 213 ILE A CA 1
ATOM 1706 C C . ILE A 1 213 ? -71.393 -10.500 65.630 1.00 62.97 213 ILE A C 1
ATOM 1708 O O . ILE A 1 213 ? -70.769 -9.806 66.431 1.00 62.97 213 ILE A O 1
ATOM 1712 N N . LYS A 1 214 ? -70.937 -11.678 65.185 1.00 58.78 214 LYS A N 1
ATOM 1713 C CA . LYS A 1 214 ? -69.662 -12.275 65.607 1.00 58.78 214 LYS A CA 1
ATOM 1714 C C . LYS A 1 214 ? -68.478 -11.345 65.301 1.00 58.78 214 LYS A C 1
ATOM 1716 O O . LYS A 1 214 ? -67.615 -11.164 66.151 1.00 58.78 214 LYS A O 1
ATOM 1721 N N . LEU A 1 215 ? -68.486 -10.676 64.144 1.00 58.28 215 LEU A N 1
ATOM 1722 C CA . LEU A 1 215 ? -67.481 -9.688 63.738 1.00 58.28 215 LEU A CA 1
ATOM 1723 C C . LEU A 1 215 ? -67.565 -8.383 64.553 1.00 58.28 215 LEU A C 1
ATOM 1725 O O . LEU A 1 215 ? -66.529 -7.842 64.933 1.00 58.28 215 LEU A O 1
ATOM 1729 N N . ARG A 1 216 ? -68.772 -7.886 64.878 1.00 63.69 216 ARG A N 1
ATOM 1730 C CA . ARG A 1 216 ? -68.953 -6.738 65.794 1.00 63.69 216 ARG A CA 1
ATOM 1731 C C . ARG A 1 216 ? -68.470 -7.053 67.210 1.00 63.69 216 ARG A C 1
ATOM 1733 O O . ARG A 1 216 ? -67.782 -6.224 67.798 1.00 63.69 216 ARG A O 1
ATOM 1740 N N . GLN A 1 217 ? -68.782 -8.239 67.733 1.00 60.78 217 GLN A N 1
ATOM 1741 C CA . GLN A 1 217 ? -68.272 -8.708 69.022 1.00 60.78 217 GLN A CA 1
ATOM 1742 C C . GLN A 1 217 ? -66.747 -8.830 68.985 1.00 60.78 217 GLN A C 1
ATOM 1744 O O . GLN A 1 217 ? -66.093 -8.251 69.843 1.00 60.78 217 GLN A O 1
ATOM 1749 N N . LEU A 1 218 ? -66.168 -9.452 67.950 1.00 57.75 218 LEU A N 1
ATOM 1750 C CA . LEU A 1 218 ? -64.713 -9.552 67.793 1.00 57.75 218 LEU A CA 1
ATOM 1751 C C . LEU A 1 218 ? -64.046 -8.167 67.750 1.00 57.75 218 LEU A C 1
ATOM 1753 O O . LEU A 1 218 ? -63.056 -7.951 68.439 1.00 57.75 218 LEU A O 1
ATOM 1757 N N . LYS A 1 219 ? -64.612 -7.214 66.993 1.00 63.69 219 LYS A N 1
ATOM 1758 C CA . LYS A 1 219 ? -64.113 -5.833 66.880 1.00 63.69 219 LYS A CA 1
ATOM 1759 C C . LYS A 1 219 ? -64.220 -5.068 68.206 1.00 63.69 219 LYS A C 1
ATOM 1761 O O . LYS A 1 219 ? -63.292 -4.350 68.557 1.00 63.69 219 LYS A O 1
ATOM 1766 N N . SER A 1 220 ? -65.309 -5.258 68.955 1.00 60.91 220 SER A N 1
ATOM 1767 C CA . SER A 1 220 ? -65.507 -4.702 70.303 1.00 60.91 220 SER A CA 1
ATOM 1768 C C . SER A 1 220 ? -64.509 -5.277 71.316 1.00 60.91 220 SER A C 1
ATOM 1770 O O . SER A 1 220 ? -63.865 -4.525 72.047 1.00 60.91 220 SER A O 1
ATOM 1772 N N . THR A 1 221 ? -64.311 -6.600 71.314 1.00 58.88 221 THR A N 1
ATOM 1773 C CA . THR A 1 221 ? -63.333 -7.270 72.182 1.00 58.88 221 THR A CA 1
ATOM 1774 C C . THR A 1 221 ? -61.910 -6.834 71.844 1.00 58.88 221 THR A C 1
ATOM 1776 O O . THR A 1 221 ? -61.192 -6.431 72.752 1.00 58.88 221 THR A O 1
ATOM 1779 N N . LEU A 1 222 ? -61.531 -6.818 70.558 1.00 55.91 222 LEU A N 1
ATOM 1780 C CA . LEU A 1 222 ? -60.232 -6.317 70.090 1.00 55.91 222 LEU A CA 1
ATOM 1781 C C . LEU A 1 222 ? -59.986 -4.872 70.533 1.00 55.91 222 LEU A C 1
ATOM 1783 O O . LEU A 1 222 ? -58.922 -4.581 71.073 1.00 55.91 222 LEU A O 1
ATOM 1787 N N . TYR A 1 223 ? -60.973 -3.990 70.354 1.00 64.81 223 TYR A N 1
ATOM 1788 C CA . TYR A 1 223 ? -60.892 -2.582 70.749 1.00 64.81 223 TYR A CA 1
ATOM 1789 C C . TYR A 1 223 ? -60.665 -2.413 72.259 1.00 64.81 223 TYR A C 1
ATOM 1791 O O . TYR A 1 223 ? -59.752 -1.686 72.648 1.00 64.81 223 TYR A O 1
ATOM 1799 N N . LYS A 1 224 ? -61.405 -3.143 73.109 1.00 60.81 224 LYS A N 1
ATOM 1800 C CA . LYS A 1 224 ? -61.148 -3.158 74.561 1.00 60.81 224 LYS A CA 1
ATOM 1801 C C . LYS A 1 224 ? -59.750 -3.686 74.891 1.00 60.81 224 LYS A C 1
ATOM 1803 O O . LYS A 1 224 ? -58.994 -2.994 75.564 1.00 60.81 224 LYS A O 1
ATOM 1808 N N . THR A 1 225 ? -59.354 -4.837 74.339 1.00 59.84 225 THR A N 1
ATOM 1809 C CA . THR A 1 225 ? -58.022 -5.417 74.601 1.00 59.84 225 THR A CA 1
ATOM 1810 C C . THR A 1 225 ? -56.858 -4.561 74.094 1.00 59.84 225 THR A C 1
ATOM 1812 O O . THR A 1 225 ? -55.764 -4.674 74.631 1.00 59.84 225 THR A O 1
ATOM 1815 N N . LEU A 1 226 ? -57.070 -3.704 73.087 1.00 58.75 226 LEU A N 1
ATOM 1816 C CA . LEU A 1 226 ? -56.080 -2.730 72.606 1.00 58.75 226 LEU A CA 1
ATOM 1817 C C . LEU A 1 226 ? -55.976 -1.497 73.515 1.00 58.75 226 LEU A C 1
ATOM 1819 O O . LEU A 1 226 ? -54.890 -0.943 73.658 1.00 58.75 226 LEU A O 1
ATOM 1823 N N . ILE A 1 227 ? -57.082 -1.068 74.127 1.00 59.59 227 ILE A N 1
ATOM 1824 C CA . ILE A 1 227 ? -57.118 0.083 75.044 1.00 59.59 227 ILE A CA 1
ATOM 1825 C C . ILE A 1 227 ? -56.576 -0.274 76.431 1.00 59.59 227 ILE A C 1
ATOM 1827 O O . ILE A 1 227 ? -55.915 0.558 77.052 1.00 59.59 227 ILE A O 1
ATOM 1831 N N . GLU A 1 228 ? -56.828 -1.503 76.885 1.00 62.94 228 GLU A N 1
ATOM 1832 C CA . GLU A 1 228 ? -56.371 -2.065 78.164 1.00 62.94 228 GLU A CA 1
ATOM 1833 C C . GLU A 1 228 ? -54.961 -2.694 78.072 1.00 62.94 228 GLU A C 1
ATOM 1835 O O . GLU A 1 228 ? -54.439 -3.214 79.058 1.00 62.94 228 GLU A O 1
ATOM 1840 N N . LEU A 1 229 ? -54.309 -2.646 76.901 1.00 61.50 229 LEU A N 1
ATOM 1841 C CA . LEU A 1 229 ? -52.973 -3.209 76.706 1.00 61.50 229 LEU A CA 1
ATOM 1842 C C . LEU A 1 229 ? -51.907 -2.376 77.442 1.00 61.50 229 LEU A C 1
ATOM 1844 O O . LEU A 1 229 ? -51.647 -1.227 77.084 1.00 61.50 229 LEU A O 1
ATOM 1848 N N . ASN A 1 230 ? -51.229 -2.982 78.419 1.00 66.44 230 ASN A N 1
ATOM 1849 C CA . ASN A 1 230 ? -50.042 -2.423 79.071 1.00 66.44 230 ASN A CA 1
ATOM 1850 C C . ASN A 1 230 ? -48.826 -3.330 78.818 1.00 66.44 230 ASN A C 1
ATOM 1852 O O . ASN A 1 230 ? -48.720 -4.415 79.387 1.00 66.44 230 ASN A O 1
ATOM 1856 N N . LEU A 1 231 ? -47.893 -2.888 77.970 1.00 65.00 231 LEU A N 1
ATOM 1857 C CA . LEU A 1 231 ? -46.663 -3.628 77.647 1.00 65.00 231 LEU A CA 1
ATOM 1858 C C . LEU A 1 231 ? -45.520 -3.386 78.656 1.00 65.00 231 LEU A C 1
ATOM 1860 O O . LEU A 1 231 ? -44.470 -4.030 78.555 1.00 65.00 231 LEU A O 1
ATOM 1864 N N . PHE A 1 232 ? -45.718 -2.485 79.627 1.00 65.69 232 PHE A N 1
ATOM 1865 C CA . PHE A 1 232 ? -44.715 -2.002 80.586 1.00 65.69 232 PHE A CA 1
ATOM 1866 C C . PHE A 1 232 ? -45.184 -2.121 82.052 1.00 65.69 232 PHE A C 1
ATOM 1868 O O . PHE A 1 232 ? -44.882 -1.275 82.893 1.00 65.69 232 PHE A O 1
ATOM 1875 N N . GLN A 1 233 ? -45.922 -3.189 82.359 1.00 58.94 233 GLN A N 1
ATOM 1876 C CA . GLN A 1 233 ? -46.529 -3.430 83.669 1.00 58.94 233 GLN A CA 1
ATOM 1877 C C . GLN A 1 233 ? -45.474 -3.675 84.773 1.00 58.94 233 GLN A C 1
ATOM 1879 O O . GLN A 1 233 ? -44.610 -4.544 84.637 1.00 58.94 233 GLN A O 1
ATOM 1884 N N . ARG A 1 234 ? -45.559 -2.930 85.886 1.00 56.72 234 ARG A N 1
ATOM 1885 C CA . ARG A 1 234 ? -44.754 -3.124 87.114 1.00 56.72 234 ARG A CA 1
ATOM 1886 C C . ARG A 1 234 ? -45.658 -3.453 88.319 1.00 56.72 234 ARG A C 1
ATOM 1888 O O . ARG A 1 234 ? -46.779 -2.946 88.358 1.00 56.72 234 ARG A O 1
ATOM 1895 N N . PRO A 1 235 ? -45.184 -4.224 89.323 1.00 49.06 235 PRO A N 1
ATOM 1896 C CA . PRO A 1 235 ? -45.819 -4.288 90.643 1.00 49.06 235 PRO A CA 1
ATOM 1897 C C . PRO A 1 235 ? -45.857 -2.893 91.293 1.00 49.06 235 PRO A C 1
ATOM 1899 O O . PRO A 1 235 ? -44.951 -2.087 91.073 1.00 49.06 235 PRO A O 1
ATOM 1902 N N . ILE A 1 236 ? -46.935 -2.606 92.021 1.00 53.31 236 ILE A N 1
ATOM 1903 C CA . ILE A 1 236 ? -47.445 -1.250 92.305 1.00 53.31 236 ILE A CA 1
ATOM 1904 C C . ILE A 1 236 ? -47.006 -0.761 93.695 1.00 53.31 236 ILE A C 1
ATOM 1906 O O . ILE A 1 236 ? -46.750 -1.584 94.563 1.00 53.31 236 ILE A O 1
ATOM 1910 N N . ASP A 1 237 ? -46.994 0.565 93.894 1.00 43.41 237 ASP A N 1
ATOM 1911 C CA . ASP A 1 237 ? -47.435 1.173 95.170 1.00 43.41 237 ASP A CA 1
ATOM 1912 C C . ASP A 1 237 ? -48.030 2.605 95.041 1.00 43.41 237 ASP A C 1
ATOM 1914 O O . ASP A 1 237 ? -48.339 3.231 96.049 1.00 43.41 237 ASP A O 1
ATOM 1918 N N . ASP A 1 238 ? -48.248 3.153 93.828 1.00 49.91 238 ASP A N 1
ATOM 1919 C CA . ASP A 1 238 ? -48.920 4.460 93.666 1.00 49.91 238 ASP A CA 1
ATOM 1920 C C . ASP A 1 238 ? -49.787 4.544 92.389 1.00 49.91 238 ASP A C 1
ATOM 1922 O O . ASP A 1 238 ? -49.364 4.192 91.280 1.00 49.91 238 ASP A O 1
ATOM 1926 N N . ASN A 1 239 ? -51.019 5.033 92.549 1.00 52.94 239 ASN A N 1
ATOM 1927 C CA . ASN A 1 239 ? -52.099 4.981 91.557 1.00 52.94 239 ASN A CA 1
ATOM 1928 C C . ASN A 1 239 ? -51.847 5.922 90.358 1.00 52.94 239 ASN A C 1
ATOM 1930 O O . ASN A 1 239 ? -52.304 5.679 89.240 1.00 52.94 239 ASN A O 1
ATOM 1934 N N . ASN A 1 240 ? -51.035 6.965 90.556 1.00 53.38 240 ASN A N 1
ATOM 1935 C CA . ASN A 1 240 ? -50.643 7.903 89.500 1.00 53.38 240 ASN A CA 1
ATOM 1936 C C . ASN A 1 240 ? -49.622 7.332 88.493 1.00 53.38 240 ASN A C 1
ATOM 1938 O O . ASN A 1 240 ? -49.401 7.944 87.448 1.00 53.38 240 ASN A O 1
ATOM 1942 N N . ASN A 1 241 ? -48.990 6.184 88.769 1.00 57.59 241 ASN A N 1
ATOM 1943 C CA . ASN A 1 241 ? -47.916 5.643 87.919 1.00 57.59 241 ASN A CA 1
ATOM 1944 C C . ASN A 1 241 ? -48.440 4.741 86.772 1.00 57.59 241 ASN A C 1
ATOM 1946 O O . ASN A 1 241 ? -47.747 4.500 85.785 1.00 57.59 241 ASN A O 1
ATOM 1950 N N . ILE A 1 242 ? -49.692 4.273 86.857 1.00 63.50 242 ILE A N 1
ATOM 1951 C CA . ILE A 1 242 ? -50.310 3.374 85.862 1.00 63.50 242 ILE A CA 1
ATOM 1952 C C . ILE A 1 242 ? -50.612 4.101 84.538 1.00 63.50 242 ILE A C 1
ATOM 1954 O O . ILE A 1 242 ? -50.415 3.539 83.459 1.00 63.50 242 ILE A O 1
ATOM 1958 N N . ARG A 1 243 ? -51.045 5.369 84.591 1.00 64.50 243 ARG A N 1
ATOM 1959 C CA . ARG A 1 243 ? -51.406 6.151 83.394 1.00 64.50 243 ARG A CA 1
ATOM 1960 C C . ARG A 1 243 ? -50.214 6.341 82.448 1.00 64.50 243 ARG A C 1
ATOM 1962 O O . ARG A 1 243 ? -50.343 6.093 81.253 1.00 64.50 243 ARG A O 1
ATOM 1969 N N . TYR A 1 244 ? -49.033 6.634 82.997 1.00 64.75 244 TYR A N 1
ATOM 1970 C CA . TYR A 1 244 ? -47.788 6.727 82.227 1.00 64.75 244 TYR A CA 1
ATOM 1971 C C . TYR A 1 244 ? -47.377 5.400 81.570 1.00 64.75 244 TYR A C 1
ATOM 1973 O O . TYR A 1 244 ? -46.789 5.427 80.494 1.00 64.75 244 TYR A O 1
ATOM 1981 N N . GLN A 1 245 ? -47.709 4.239 82.151 1.00 68.19 245 GLN A N 1
ATOM 1982 C CA . GLN A 1 245 ? -47.432 2.933 81.530 1.00 68.19 245 GLN A CA 1
ATOM 1983 C C . GLN A 1 245 ? -48.339 2.671 80.317 1.00 68.19 245 GLN A C 1
ATOM 1985 O O . GLN A 1 245 ? -47.866 2.177 79.289 1.00 68.19 245 GLN A O 1
ATOM 1990 N N . TYR A 1 246 ? -49.623 3.045 80.395 1.00 71.81 246 TYR A N 1
ATOM 1991 C CA . TYR A 1 246 ? -50.533 2.992 79.246 1.00 71.81 246 TYR A CA 1
ATOM 1992 C C . TYR A 1 246 ? -50.113 3.975 78.147 1.00 71.81 246 TYR A C 1
ATOM 1994 O O . TYR A 1 246 ? -50.049 3.593 76.980 1.00 71.81 246 TYR A O 1
ATOM 2002 N N . ASP A 1 247 ? -49.765 5.212 78.499 1.00 68.31 247 ASP A N 1
ATOM 2003 C CA . ASP A 1 247 ? -49.367 6.218 77.510 1.00 68.31 247 ASP A CA 1
ATOM 2004 C C . ASP A 1 247 ? -47.987 5.908 76.892 1.00 68.31 247 ASP A C 1
ATOM 2006 O O . ASP A 1 247 ? -47.825 6.039 75.680 1.00 68.31 247 ASP A O 1
ATOM 2010 N N . ALA A 1 248 ? -47.037 5.347 77.652 1.00 67.69 248 ALA A N 1
ATOM 2011 C CA . ALA A 1 248 ? -45.797 4.785 77.103 1.00 67.69 248 ALA A CA 1
ATOM 2012 C C . ALA A 1 248 ? -46.051 3.565 76.198 1.00 67.69 248 ALA A C 1
ATOM 2014 O O . ALA A 1 248 ? -45.397 3.425 75.167 1.00 67.69 248 ALA A O 1
ATOM 2015 N N . THR A 1 249 ? -47.026 2.706 76.526 1.00 72.69 249 THR A N 1
ATOM 2016 C CA . THR A 1 249 ? -47.440 1.590 75.654 1.00 72.69 249 THR A CA 1
ATOM 2017 C C . THR A 1 249 ? -48.023 2.102 74.332 1.00 72.69 249 THR A C 1
ATOM 2019 O O . THR A 1 249 ? -47.678 1.591 73.266 1.00 72.69 249 THR A O 1
ATOM 2022 N N . ARG A 1 250 ? -48.861 3.144 74.378 1.00 75.69 250 ARG A N 1
ATOM 2023 C CA . ARG A 1 250 ? -49.456 3.780 73.192 1.00 75.69 250 ARG A CA 1
ATOM 2024 C C . ARG A 1 250 ? -48.399 4.447 72.318 1.00 75.69 250 ARG A C 1
ATOM 2026 O O . ARG A 1 250 ? -48.358 4.176 71.121 1.00 75.69 250 ARG A O 1
ATOM 2033 N N . LEU A 1 251 ? -47.519 5.255 72.911 1.00 73.94 251 LEU A N 1
ATOM 2034 C CA . LEU A 1 251 ? -46.417 5.904 72.198 1.00 73.94 251 LEU A CA 1
ATOM 2035 C C . LEU A 1 251 ? -45.468 4.871 71.575 1.00 73.94 251 LEU A C 1
ATOM 2037 O O . LEU A 1 251 ? -45.146 4.998 70.401 1.00 73.94 251 LEU A O 1
ATOM 2041 N N . TYR A 1 252 ? -45.112 3.800 72.293 1.00 75.56 252 TYR A N 1
ATOM 2042 C CA . TYR A 1 252 ? -44.313 2.687 71.763 1.00 75.56 252 TYR A CA 1
ATOM 2043 C C . TYR A 1 252 ? -44.929 2.057 70.503 1.00 75.56 252 TYR A C 1
ATOM 2045 O O . TYR A 1 252 ? -44.239 1.881 69.497 1.00 75.56 252 TYR A O 1
ATOM 2053 N N . ILE A 1 253 ? -46.234 1.759 70.527 1.00 73.56 253 ILE A N 1
ATOM 2054 C CA . ILE A 1 253 ? -46.944 1.179 69.377 1.00 73.56 253 ILE A CA 1
ATOM 2055 C C . ILE A 1 253 ? -46.993 2.174 68.208 1.00 73.56 253 ILE A C 1
ATOM 2057 O O . ILE A 1 253 ? -46.693 1.794 67.075 1.00 73.56 253 ILE A O 1
ATOM 2061 N N . VAL A 1 254 ? -47.310 3.447 68.467 1.00 78.19 254 VAL A N 1
ATOM 2062 C CA . VAL A 1 254 ? -47.357 4.497 67.434 1.00 78.19 254 VAL A CA 1
ATOM 2063 C C . VAL A 1 254 ? -45.978 4.726 66.805 1.00 78.19 254 VAL A C 1
ATOM 2065 O O . VAL A 1 254 ? -45.879 4.769 65.580 1.00 78.19 254 VAL A O 1
ATOM 2068 N N . SER A 1 255 ? -44.904 4.793 67.600 1.00 74.75 255 SER A N 1
ATOM 2069 C CA . SER A 1 255 ? -43.527 4.933 67.105 1.00 74.75 255 SER A CA 1
ATOM 2070 C C . SER A 1 255 ? -43.108 3.767 66.208 1.00 74.75 255 SER A C 1
ATOM 2072 O O . SER A 1 255 ? -42.484 3.996 65.170 1.00 74.75 255 SER A O 1
ATOM 2074 N N . ILE A 1 256 ? -43.478 2.528 66.555 1.00 74.81 256 ILE A N 1
ATOM 2075 C CA . ILE A 1 256 ? -43.212 1.349 65.716 1.00 74.81 256 ILE A CA 1
ATOM 2076 C C . ILE A 1 256 ? -43.971 1.439 64.390 1.00 74.81 256 ILE A C 1
ATOM 2078 O O . ILE A 1 256 ? -43.355 1.293 63.336 1.00 74.81 256 ILE A O 1
ATOM 2082 N N . VAL A 1 257 ? -45.279 1.708 64.422 1.00 77.44 257 VAL A N 1
ATOM 2083 C CA . VAL A 1 257 ? -46.107 1.787 63.205 1.00 77.44 257 VAL A CA 1
ATOM 2084 C C . VAL A 1 257 ? -45.621 2.905 62.280 1.00 77.44 257 VAL A C 1
ATOM 2086 O O . VAL A 1 257 ? -45.461 2.677 61.082 1.00 77.44 257 VAL A O 1
ATOM 2089 N N . LEU A 1 258 ? -45.310 4.085 62.825 1.00 78.94 258 LEU A N 1
ATOM 2090 C CA . LEU A 1 258 ? -44.793 5.215 62.053 1.00 78.94 258 LEU A CA 1
ATOM 2091 C C . LEU A 1 258 ? -43.425 4.901 61.423 1.00 78.94 258 LEU A C 1
ATOM 2093 O O . LEU A 1 258 ? -43.222 5.166 60.240 1.00 78.94 258 LEU A O 1
ATOM 2097 N N . SER A 1 259 ? -42.515 4.276 62.178 1.00 76.19 259 SER A N 1
ATOM 2098 C CA . SER A 1 259 ? -41.197 3.873 61.663 1.00 76.19 259 SER A CA 1
ATOM 2099 C C . SER A 1 259 ? -41.312 2.832 60.547 1.00 76.19 259 SER A C 1
ATOM 2101 O O . SER A 1 259 ? -40.612 2.935 59.542 1.00 76.19 259 SER A O 1
ATOM 2103 N N . ILE A 1 260 ? -42.222 1.858 60.681 1.00 75.75 260 ILE A N 1
ATOM 2104 C CA . ILE A 1 260 ? -42.491 0.864 59.631 1.00 75.75 260 ILE A CA 1
ATOM 2105 C C . ILE A 1 260 ? -43.000 1.550 58.362 1.00 75.75 260 ILE A C 1
ATOM 2107 O O . ILE A 1 260 ? -42.506 1.238 57.280 1.00 75.75 260 ILE A O 1
ATOM 2111 N N . LEU A 1 261 ? -43.940 2.494 58.471 1.00 77.44 261 LEU A N 1
ATOM 2112 C CA . LEU A 1 261 ? -44.476 3.219 57.314 1.00 77.44 261 LEU A CA 1
ATOM 2113 C C . LEU A 1 261 ? -43.385 4.016 56.582 1.00 77.44 261 LEU A C 1
ATOM 2115 O O . LEU A 1 261 ? -43.257 3.873 55.368 1.00 77.44 261 LEU A O 1
ATOM 2119 N N . ILE A 1 262 ? -42.564 4.781 57.311 1.00 76.19 262 ILE A N 1
ATOM 2120 C CA . ILE A 1 262 ? -41.470 5.594 56.745 1.00 76.19 262 ILE A CA 1
ATOM 2121 C C . ILE A 1 262 ? -40.412 4.720 56.052 1.00 76.19 262 ILE A C 1
ATOM 2123 O O . ILE A 1 262 ? -39.968 5.031 54.949 1.00 76.19 262 ILE A O 1
ATOM 2127 N N . LEU A 1 263 ? -40.016 3.603 56.669 1.00 70.88 263 LEU A N 1
ATOM 2128 C CA . LEU A 1 263 ? -39.020 2.698 56.086 1.00 70.88 263 LEU A CA 1
ATOM 2129 C C . LEU A 1 263 ? -39.573 1.923 54.880 1.00 70.88 263 LEU A C 1
ATOM 2131 O O . LEU A 1 263 ? -38.837 1.668 53.925 1.00 70.88 263 LEU A O 1
ATOM 2135 N N . SER A 1 264 ? -40.865 1.581 54.899 1.00 71.44 264 SER A N 1
ATOM 2136 C CA . SER A 1 264 ? -41.533 0.889 53.790 1.00 71.44 264 SER A CA 1
ATOM 2137 C C . SER A 1 264 ? -41.655 1.778 52.557 1.00 71.44 264 SER A C 1
ATOM 2139 O O . SER A 1 264 ? -41.373 1.318 51.453 1.00 71.44 264 SER A O 1
ATOM 2141 N N . THR A 1 265 ? -42.035 3.051 52.721 1.00 72.94 265 THR A N 1
ATOM 2142 C CA . THR A 1 265 ? -42.093 3.995 51.595 1.00 72.94 265 THR A CA 1
ATOM 2143 C C . THR A 1 265 ? -40.697 4.269 51.047 1.00 72.94 265 THR A C 1
ATOM 2145 O O . THR A 1 265 ? -40.497 4.131 49.842 1.00 72.94 265 THR A O 1
ATOM 2148 N N . TYR A 1 266 ? -39.714 4.545 51.912 1.00 73.81 266 TYR A N 1
ATOM 2149 C CA . TYR A 1 266 ? -38.323 4.757 51.501 1.00 73.81 266 TYR A CA 1
ATOM 2150 C C . TYR A 1 266 ? -37.776 3.595 50.654 1.00 73.81 266 TYR A C 1
ATOM 2152 O O . TYR A 1 266 ? -37.261 3.833 49.564 1.00 73.81 266 TYR A O 1
ATOM 2160 N N . LYS A 1 267 ? -37.948 2.335 51.086 1.00 68.50 267 LYS A N 1
ATOM 2161 C CA . LYS A 1 267 ? -37.438 1.172 50.331 1.00 68.50 267 LYS A CA 1
ATOM 2162 C C . LYS A 1 267 ? -38.277 0.729 49.133 1.00 68.50 267 LYS A C 1
ATOM 2164 O O . LYS A 1 267 ? -37.760 -0.009 48.297 1.00 68.50 267 LYS A O 1
ATOM 2169 N N . TYR A 1 268 ? -39.518 1.197 49.007 1.00 71.81 268 TYR A N 1
ATOM 2170 C CA . TYR A 1 268 ? -40.347 0.963 47.821 1.00 71.81 268 TYR A CA 1
ATOM 2171 C C . TYR A 1 268 ? -40.049 1.941 46.669 1.00 71.81 268 TYR A C 1
ATOM 2173 O O . TYR A 1 268 ? -40.151 1.563 45.503 1.00 71.81 268 TYR A O 1
ATOM 2181 N N . PHE A 1 269 ? -39.671 3.187 46.980 1.00 70.31 269 PHE A N 1
ATOM 2182 C CA . PHE A 1 269 ? -39.306 4.197 45.973 1.00 70.31 269 PHE A CA 1
ATOM 2183 C C . PHE A 1 269 ? -37.832 4.146 45.532 1.00 70.31 269 PHE A C 1
ATOM 2185 O O . PHE A 1 269 ? -37.446 4.871 44.619 1.00 70.31 269 PHE A O 1
ATOM 2192 N N . ASP A 1 270 ? -37.032 3.278 46.148 1.00 67.94 270 ASP A N 1
ATOM 2193 C CA . ASP A 1 270 ? -35.632 3.010 45.812 1.00 67.94 270 ASP A CA 1
ATOM 2194 C C . ASP A 1 270 ? -35.548 2.309 44.432 1.00 67.94 270 ASP A C 1
ATOM 2196 O O . ASP A 1 270 ? -36.027 1.179 44.268 1.00 67.94 270 ASP A O 1
ATOM 2200 N N . ILE A 1 271 ? -35.004 3.004 43.423 1.00 61.09 271 ILE A N 1
ATOM 2201 C CA . ILE A 1 271 ? -34.848 2.504 42.042 1.00 61.09 271 ILE A CA 1
ATOM 2202 C C . ILE A 1 271 ? -33.495 1.803 41.925 1.00 61.09 271 ILE A C 1
ATOM 2204 O O . ILE A 1 271 ? -32.466 2.376 42.281 1.00 61.09 271 ILE A O 1
ATOM 2208 N N . VAL A 1 272 ? -33.487 0.579 41.397 1.00 64.75 272 VAL A N 1
ATOM 2209 C CA . VAL A 1 272 ? -32.299 -0.278 41.344 1.00 64.75 272 VAL A CA 1
ATOM 2210 C C . VAL A 1 272 ? -32.032 -0.738 39.909 1.00 64.75 272 VAL A C 1
ATOM 2212 O O . VAL A 1 272 ? -32.947 -0.979 39.121 1.00 64.75 272 VAL A O 1
ATOM 2215 N N . MET A 1 273 ? -30.749 -0.846 39.559 1.00 64.69 273 MET A N 1
ATOM 2216 C CA . MET A 1 273 ? -30.302 -1.385 38.275 1.00 64.69 273 MET A CA 1
ATOM 2217 C C . MET A 1 273 ? -30.372 -2.912 38.283 1.00 64.69 273 MET A C 1
ATOM 2219 O O . MET A 1 273 ? -29.706 -3.568 39.086 1.00 64.69 273 MET A O 1
ATOM 2223 N N . HIS A 1 274 ? -31.144 -3.474 37.356 1.00 68.94 274 HIS A N 1
ATOM 2224 C CA . HIS A 1 274 ? -31.254 -4.911 37.145 1.00 68.94 274 HIS A CA 1
ATOM 2225 C C . HIS A 1 274 ? -30.460 -5.347 35.913 1.00 68.94 274 HIS A C 1
ATOM 2227 O O . HIS A 1 274 ? -30.540 -4.740 34.846 1.00 68.94 274 HIS A O 1
ATOM 2233 N N . TYR A 1 275 ? -29.716 -6.441 36.073 1.00 76.12 275 TYR A N 1
ATOM 2234 C CA . TYR A 1 275 ? -28.964 -7.110 35.016 1.00 76.12 275 TYR A CA 1
ATOM 2235 C C . TYR A 1 275 ? -29.700 -8.395 34.651 1.00 76.12 275 TYR A C 1
ATOM 2237 O O . TYR A 1 275 ? -30.038 -9.181 35.536 1.00 76.12 275 TYR A O 1
ATOM 2245 N N . THR A 1 276 ? -29.947 -8.623 33.365 1.00 80.00 276 THR A N 1
ATOM 2246 C CA . THR A 1 276 ? -30.455 -9.908 32.866 1.00 80.00 276 THR A CA 1
ATOM 2247 C C . THR A 1 276 ? -29.447 -10.512 31.908 1.00 80.00 276 THR A C 1
ATOM 2249 O O . THR A 1 276 ? -28.984 -9.839 30.988 1.00 80.00 276 THR A O 1
ATOM 2252 N N . THR A 1 277 ? -29.129 -11.784 32.137 1.00 84.38 277 THR A N 1
ATOM 2253 C CA . THR A 1 277 ? -28.243 -12.585 31.292 1.00 84.38 277 THR A CA 1
ATOM 2254 C C . THR A 1 277 ? -29.063 -13.671 30.612 1.00 84.38 277 THR A C 1
ATOM 2256 O O . THR A 1 277 ? -29.733 -14.450 31.287 1.00 84.38 277 THR A O 1
ATOM 2259 N N . ILE A 1 278 ? -28.992 -13.739 29.287 1.00 88.88 278 ILE A N 1
ATOM 2260 C CA . ILE A 1 278 ? -29.553 -14.827 28.480 1.00 88.88 278 ILE A CA 1
ATOM 2261 C C . ILE A 1 278 ? -28.382 -15.664 27.970 1.00 88.88 278 ILE A C 1
ATOM 2263 O O . ILE A 1 278 ? -27.401 -15.106 27.484 1.00 88.88 278 ILE A O 1
ATOM 2267 N N . LEU A 1 279 ? -28.474 -16.986 28.105 1.00 88.69 279 LEU A N 1
ATOM 2268 C CA . LEU A 1 279 ? -27.460 -17.937 27.640 1.00 88.69 279 LEU A CA 1
ATOM 2269 C C . LEU A 1 279 ? -27.785 -18.400 26.217 1.00 88.69 279 LEU A C 1
ATOM 2271 O O . LEU A 1 279 ? -28.954 -18.633 25.917 1.00 88.69 279 LEU A O 1
ATOM 2275 N N . ASN A 1 280 ? -26.755 -18.544 25.378 1.00 86.56 280 ASN A N 1
ATOM 2276 C CA . ASN A 1 280 ? -26.825 -18.987 23.978 1.00 86.56 280 ASN A CA 1
ATOM 2277 C C . ASN A 1 280 ? -28.024 -18.400 23.188 1.00 86.56 280 ASN A C 1
ATOM 2279 O O . ASN A 1 280 ? -28.859 -19.161 22.688 1.00 86.56 280 ASN A O 1
ATOM 2283 N N . PRO A 1 281 ? -28.178 -17.064 23.114 1.00 92.62 281 PRO A N 1
ATOM 2284 C CA . PRO A 1 281 ? -29.279 -16.449 22.383 1.00 92.62 281 PRO A CA 1
ATOM 2285 C C . PRO A 1 281 ? -29.198 -16.749 20.882 1.00 92.62 281 PRO A C 1
ATOM 2287 O O . PRO A 1 281 ? -28.125 -16.810 20.290 1.00 92.62 281 PRO A O 1
ATOM 2290 N N . SER A 1 282 ? -30.365 -16.890 20.260 1.00 93.38 282 SER A N 1
ATOM 2291 C CA . SER A 1 282 ? -30.496 -16.940 18.801 1.00 93.38 282 SER A CA 1
ATOM 2292 C C . SER A 1 282 ? -30.435 -15.541 18.177 1.00 93.38 282 SER A C 1
ATOM 2294 O O . SER A 1 282 ? -30.753 -14.542 18.828 1.00 93.38 282 SER A O 1
ATOM 2296 N N . GLU A 1 283 ? -30.106 -15.469 16.884 1.00 93.88 283 GLU A N 1
ATOM 2297 C CA . GLU A 1 283 ? -30.026 -14.212 16.124 1.00 93.88 283 GLU A CA 1
ATOM 2298 C C . GLU A 1 283 ? -31.313 -13.375 16.249 1.00 93.88 283 GLU A C 1
ATOM 2300 O O . GLU A 1 283 ? -31.259 -12.182 16.539 1.00 93.88 283 GLU A O 1
ATOM 2305 N N . SER A 1 284 ? -32.492 -13.996 16.135 1.00 93.19 284 SER A N 1
ATOM 2306 C CA . SER A 1 284 ? -33.781 -13.297 16.251 1.00 93.19 284 SER A CA 1
ATOM 2307 C C . SER A 1 284 ? -34.047 -12.745 17.659 1.00 93.19 284 SER A C 1
ATOM 2309 O O . SER A 1 284 ? -34.614 -11.656 17.803 1.00 93.19 284 SER A O 1
ATOM 2311 N N . GLN A 1 285 ? -33.598 -13.445 18.708 1.00 92.69 285 GLN A N 1
ATOM 2312 C CA . GLN A 1 285 ? -33.644 -12.945 20.085 1.00 92.69 285 GLN A CA 1
ATOM 2313 C C . GLN A 1 285 ? -32.683 -11.767 20.269 1.00 92.69 285 GLN A C 1
ATOM 2315 O O . GLN A 1 285 ? -33.086 -10.751 20.835 1.00 92.69 285 GLN A O 1
ATOM 2320 N N . TYR A 1 286 ? -31.456 -11.859 19.744 1.00 93.06 286 TYR A N 1
ATOM 2321 C CA . TYR A 1 286 ? -30.499 -10.751 19.751 1.00 93.06 286 TYR A CA 1
ATOM 2322 C C . TYR A 1 286 ? -31.059 -9.512 19.042 1.00 93.06 286 TYR A C 1
ATOM 2324 O O . TYR A 1 286 ? -31.097 -8.449 19.650 1.00 93.06 286 TYR A O 1
ATOM 2332 N N . LEU A 1 287 ? -31.578 -9.643 17.817 1.00 92.00 287 LEU A N 1
ATOM 2333 C CA . LEU A 1 287 ? -32.153 -8.527 17.053 1.00 92.00 287 LEU A CA 1
ATOM 2334 C C . LEU A 1 287 ? -33.349 -7.877 17.773 1.00 92.00 287 LEU A C 1
ATOM 2336 O O . LEU A 1 287 ? -33.526 -6.659 17.737 1.00 92.00 287 LEU A O 1
ATOM 2340 N N . THR A 1 288 ? -34.156 -8.675 18.478 1.00 92.38 288 THR A N 1
ATOM 2341 C CA . THR A 1 288 ? -35.271 -8.166 19.295 1.00 92.38 288 THR A CA 1
ATOM 2342 C C . THR A 1 288 ? -34.775 -7.374 20.510 1.00 92.38 288 THR A C 1
ATOM 2344 O O . THR A 1 288 ? -35.374 -6.358 20.875 1.00 92.38 288 THR A O 1
ATOM 2347 N N . LEU A 1 289 ? -33.682 -7.819 21.138 1.00 89.31 289 LEU A N 1
ATOM 2348 C CA . LEU A 1 289 ? -33.058 -7.142 22.274 1.00 89.31 289 LEU A CA 1
ATOM 2349 C C . LEU A 1 289 ? -32.288 -5.891 21.842 1.00 89.31 289 LEU A C 1
ATOM 2351 O O . LEU A 1 289 ? -32.406 -4.873 22.514 1.00 89.31 289 LEU A O 1
ATOM 2355 N N . GLU A 1 290 ? -31.565 -5.928 20.721 1.00 85.94 290 GLU A N 1
ATOM 2356 C CA . GLU A 1 290 ? -30.836 -4.789 20.145 1.00 85.94 290 GLU A CA 1
ATOM 2357 C C . GLU A 1 290 ? -31.797 -3.625 19.899 1.00 85.94 290 GLU A C 1
ATOM 2359 O O . GLU A 1 290 ? -31.597 -2.532 20.430 1.00 85.94 290 GLU A O 1
ATOM 2364 N N . LYS A 1 291 ? -32.942 -3.897 19.264 1.00 85.31 291 LYS A N 1
ATOM 2365 C CA . LYS A 1 291 ? -33.980 -2.895 18.996 1.00 85.31 291 LYS A CA 1
ATOM 2366 C C . LYS A 1 291 ? -34.542 -2.217 20.257 1.00 85.31 291 LYS A C 1
ATOM 2368 O O . LYS A 1 291 ? -35.090 -1.119 20.159 1.00 85.31 291 LYS A O 1
ATOM 2373 N N . LYS A 1 292 ? -34.450 -2.858 21.430 1.00 83.19 292 LYS A N 1
ATOM 2374 C CA . LYS A 1 292 ? -35.037 -2.382 22.699 1.00 83.19 292 LYS A CA 1
ATOM 2375 C C . LYS A 1 292 ? -34.004 -1.874 23.716 1.00 83.19 292 LYS A C 1
ATOM 2377 O O . LYS A 1 292 ? -34.331 -1.006 24.522 1.00 83.19 292 LYS A O 1
ATOM 2382 N N . TYR A 1 293 ? -32.786 -2.408 23.685 1.00 82.94 293 TYR A N 1
ATOM 2383 C CA . TYR A 1 293 ? -31.737 -2.221 24.692 1.00 82.94 293 TYR A CA 1
ATOM 2384 C C . TYR A 1 293 ? -30.351 -1.960 24.069 1.00 82.94 293 TYR A C 1
ATOM 2386 O O . TYR A 1 293 ? -29.341 -2.194 24.728 1.00 82.94 293 TYR A O 1
ATOM 2394 N N . SER A 1 294 ? -30.281 -1.453 22.831 1.00 69.19 294 SER A N 1
ATOM 2395 C CA . SER A 1 294 ? -29.042 -1.207 22.057 1.00 69.19 294 SER A CA 1
ATOM 2396 C C . SER A 1 294 ? -27.883 -0.557 22.822 1.00 69.19 294 SER A C 1
ATOM 2398 O O . SER A 1 294 ? -26.730 -0.826 22.513 1.00 69.19 294 SER A O 1
ATOM 2400 N N . ILE A 1 295 ? -28.170 0.292 23.813 1.00 63.78 295 ILE A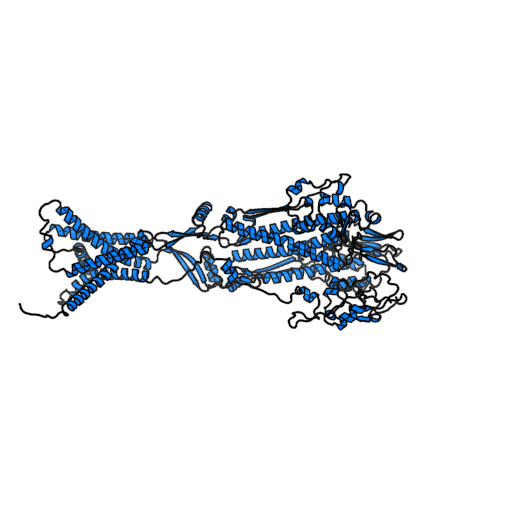 N 1
ATOM 2401 C CA . ILE A 1 295 ? -27.159 1.014 24.604 1.00 63.78 295 ILE A CA 1
ATOM 2402 C C . ILE A 1 295 ? -26.516 0.131 25.691 1.00 63.78 295 ILE A C 1
ATOM 2404 O O . ILE A 1 295 ? -25.367 0.366 26.055 1.00 63.78 295 ILE A O 1
ATOM 2408 N N . SER A 1 296 ? -27.247 -0.842 26.250 1.00 72.06 296 SER A N 1
ATOM 2409 C CA . SER A 1 296 ? -26.796 -1.663 27.391 1.00 72.06 296 SER A CA 1
ATOM 2410 C C . SER A 1 296 ? -26.629 -3.150 27.073 1.00 72.06 296 SER A C 1
ATOM 2412 O O . SER A 1 296 ? -26.139 -3.891 27.925 1.00 72.06 296 SER A O 1
ATOM 2414 N N . LEU A 1 297 ? -27.026 -3.592 25.876 1.00 80.62 297 LEU A N 1
ATOM 2415 C CA . LEU A 1 297 ? -26.866 -4.963 25.404 1.00 80.62 297 LEU A CA 1
ATOM 2416 C C . LEU A 1 297 ? -25.401 -5.247 25.038 1.00 80.62 297 LEU A C 1
ATOM 2418 O O . LEU A 1 297 ? -24.886 -4.720 24.058 1.00 80.62 297 LEU A O 1
ATOM 2422 N N . SER A 1 298 ? -24.755 -6.130 25.796 1.00 82.31 298 SER A N 1
ATOM 2423 C CA . SER A 1 298 ? -23.411 -6.639 25.521 1.00 82.31 298 SER A CA 1
ATOM 2424 C C . SER A 1 298 ? -23.425 -8.161 25.423 1.00 82.31 298 SER A C 1
ATOM 2426 O O . SER A 1 298 ? -23.861 -8.853 26.347 1.00 82.31 298 SER A O 1
ATOM 2428 N N . CYS A 1 299 ? -22.950 -8.673 24.290 1.00 84.81 299 CYS A N 1
ATOM 2429 C CA . CYS A 1 299 ? -22.962 -10.087 23.932 1.00 84.81 299 CYS A CA 1
ATOM 2430 C C . CYS A 1 299 ? -21.543 -10.522 23.540 1.00 84.81 299 CYS A C 1
ATOM 2432 O O . CYS A 1 299 ? -21.190 -10.351 22.374 1.00 84.81 299 CYS A O 1
ATOM 2434 N N . PRO A 1 300 ? -20.698 -11.002 24.470 1.00 82.38 300 PRO A N 1
ATOM 2435 C CA . PRO A 1 300 ? -19.348 -11.463 24.144 1.00 82.38 300 PRO A CA 1
ATOM 2436 C C . PRO A 1 300 ? -19.355 -12.605 23.117 1.00 82.38 300 PRO A C 1
ATOM 2438 O O . PRO A 1 300 ? -20.068 -13.593 23.308 1.00 82.38 300 PRO A O 1
ATOM 2441 N N . CYS A 1 301 ? -18.548 -12.478 22.060 1.00 82.44 301 CYS A N 1
ATOM 2442 C CA . CYS A 1 301 ? -18.332 -13.544 21.076 1.00 82.44 301 CYS A CA 1
ATOM 2443 C C . CYS A 1 301 ? -17.475 -14.673 21.674 1.00 82.44 301 CYS A C 1
ATOM 2445 O O . CYS A 1 301 ? -16.547 -14.410 22.441 1.00 82.44 301 CYS A O 1
ATOM 2447 N N . SER A 1 302 ? -17.730 -15.924 21.281 1.00 87.69 302 SER A N 1
ATOM 2448 C CA . SER A 1 302 ? -16.801 -17.038 21.512 1.00 87.69 302 SER A CA 1
ATOM 2449 C C . SER A 1 302 ? -15.623 -17.008 20.535 1.00 87.69 302 SER A C 1
ATOM 2451 O O . SER A 1 302 ? -14.497 -17.298 20.930 1.00 87.69 302 SER A O 1
ATOM 2453 N N . SER A 1 303 ? -15.868 -16.624 19.275 1.00 86.38 303 SER A N 1
ATOM 2454 C CA . SER A 1 303 ? -14.822 -16.366 18.278 1.00 86.38 303 SER A CA 1
ATOM 2455 C C . SER A 1 303 ? -14.583 -14.863 18.169 1.00 86.38 303 SER A C 1
ATOM 2457 O O . SER A 1 303 ? -15.424 -14.126 17.664 1.00 86.38 303 SER A O 1
ATOM 2459 N N . ILE A 1 304 ? -13.441 -14.389 18.676 1.00 78.44 304 ILE A N 1
ATOM 2460 C CA . ILE A 1 304 ? -13.092 -12.956 18.670 1.00 78.44 304 ILE A CA 1
ATOM 2461 C C . ILE A 1 304 ? -12.492 -12.527 17.318 1.00 78.44 304 ILE A C 1
ATOM 2463 O O . ILE A 1 304 ? -12.435 -11.338 17.025 1.00 78.44 304 ILE A O 1
ATOM 2467 N N . SER A 1 305 ? -12.026 -13.469 16.489 1.00 86.12 305 SER A N 1
ATOM 2468 C CA . SER A 1 305 ? -11.217 -13.190 15.294 1.00 86.12 305 SER A CA 1
ATOM 2469 C C . SER A 1 305 ? -11.604 -14.108 14.131 1.00 86.12 305 SER A C 1
ATOM 2471 O O . SER A 1 305 ? -11.221 -15.279 14.100 1.00 86.12 305 SER A O 1
ATOM 2473 N N . MET A 1 306 ? -12.355 -13.563 13.172 1.00 88.69 306 MET A N 1
ATOM 2474 C CA . MET A 1 306 ? -13.110 -14.308 12.157 1.00 88.69 306 MET A CA 1
ATOM 2475 C C . MET A 1 306 ? -12.633 -13.938 10.743 1.00 88.69 306 MET A C 1
ATOM 2477 O O . MET A 1 306 ? -12.679 -12.755 10.410 1.00 88.69 306 MET A O 1
ATOM 2481 N N . PRO A 1 307 ? -12.173 -14.878 9.895 1.00 92.19 307 PRO A N 1
ATOM 2482 C CA . PRO A 1 307 ? -11.725 -14.547 8.541 1.00 92.19 307 PRO A CA 1
ATOM 2483 C C . PRO A 1 307 ? -12.873 -14.007 7.674 1.00 92.19 307 PRO A C 1
ATOM 2485 O O . PRO A 1 307 ? -13.995 -14.518 7.740 1.00 92.19 307 PRO A O 1
ATOM 2488 N N . TYR A 1 308 ? -12.604 -12.988 6.847 1.00 92.62 308 TYR A N 1
ATOM 2489 C CA . TYR A 1 308 ? -13.643 -12.319 6.046 1.00 92.62 308 TYR A CA 1
ATOM 2490 C C . TYR A 1 308 ? -14.392 -13.291 5.117 1.00 92.62 308 TYR A C 1
ATOM 2492 O O . TYR A 1 308 ? -15.605 -13.163 4.944 1.00 92.62 308 TYR A O 1
ATOM 2500 N N . SER A 1 309 ? -13.706 -14.318 4.601 1.00 94.38 309 SER A N 1
ATOM 2501 C CA . SER A 1 309 ? -14.272 -15.391 3.758 1.00 94.38 309 SER A CA 1
ATOM 2502 C C . SER A 1 309 ? -15.509 -16.106 4.324 1.00 94.38 309 SER A C 1
ATOM 2504 O O . SER A 1 309 ? -16.260 -16.710 3.558 1.00 94.38 309 SER A O 1
ATOM 2506 N N . ILE A 1 310 ? -15.758 -16.048 5.637 1.00 95.25 310 ILE A N 1
ATOM 2507 C CA . ILE A 1 310 ? -16.956 -16.647 6.243 1.00 95.25 310 ILE A CA 1
ATOM 2508 C C . ILE A 1 310 ? -18.217 -15.867 5.863 1.00 95.25 310 ILE A C 1
ATOM 2510 O O . ILE A 1 310 ? -19.225 -16.467 5.488 1.00 95.25 310 ILE A O 1
ATOM 2514 N N . PHE A 1 311 ? -18.182 -14.537 5.957 1.00 94.62 311 PHE A N 1
ATOM 2515 C CA . PHE A 1 311 ? -19.373 -13.685 5.875 1.00 94.62 311 PHE A CA 1
ATOM 2516 C C . PHE A 1 311 ? -19.380 -12.721 4.681 1.00 94.62 311 PHE A C 1
ATOM 2518 O O . PHE A 1 311 ? -20.398 -12.068 4.462 1.00 94.62 311 PHE A O 1
ATOM 2525 N N . LEU A 1 312 ? -18.285 -12.623 3.924 1.00 95.62 312 LEU A N 1
ATOM 2526 C CA . LEU A 1 312 ? -18.116 -11.710 2.795 1.00 95.62 312 LEU A CA 1
ATOM 2527 C C . LEU A 1 312 ? -17.733 -12.474 1.522 1.00 95.62 312 LEU A C 1
ATOM 2529 O O . LEU A 1 312 ? -16.828 -13.305 1.533 1.00 95.62 312 LEU A O 1
ATOM 2533 N N . LYS A 1 313 ? -18.391 -12.137 0.410 1.00 95.69 313 LYS A N 1
ATOM 2534 C CA . LYS A 1 313 ? -18.032 -12.578 -0.940 1.00 95.69 313 LYS A CA 1
ATOM 2535 C C . LYS A 1 313 ? -18.006 -11.376 -1.887 1.00 95.69 313 LYS A C 1
ATOM 2537 O O . LYS A 1 313 ? -18.953 -10.598 -1.938 1.00 95.69 313 LYS A O 1
ATOM 2542 N N . ILE A 1 314 ? -16.925 -11.249 -2.644 1.00 95.62 314 ILE A N 1
ATOM 2543 C CA . ILE A 1 314 ? -16.668 -10.225 -3.658 1.00 95.62 314 ILE A CA 1
ATOM 2544 C C . ILE A 1 314 ? -16.325 -10.935 -4.972 1.00 95.62 314 ILE A C 1
ATOM 2546 O O . ILE A 1 314 ? -15.432 -11.780 -5.010 1.00 95.62 314 ILE A O 1
ATOM 2550 N N . GLU A 1 315 ? -17.019 -10.578 -6.050 1.00 94.50 315 GLU A N 1
ATOM 2551 C CA . GLU A 1 315 ? -16.764 -11.079 -7.404 1.00 94.50 315 GLU A CA 1
ATOM 2552 C C . GLU A 1 315 ? -16.626 -9.895 -8.381 1.00 94.50 315 GLU A C 1
ATOM 2554 O O . GLU A 1 315 ? -17.607 -9.174 -8.608 1.00 94.50 315 GLU A O 1
ATOM 2559 N N . PRO A 1 316 ? -15.432 -9.657 -8.957 1.00 93.88 316 PRO A N 1
ATOM 2560 C CA . PRO A 1 316 ? -15.233 -8.630 -9.973 1.00 93.88 316 PRO A CA 1
ATOM 2561 C C . PRO A 1 316 ? -15.817 -9.072 -11.320 1.00 93.88 316 PRO A C 1
ATOM 2563 O O . PRO A 1 316 ? -15.629 -10.207 -11.762 1.00 93.88 316 PRO A O 1
ATOM 2566 N N . ARG A 1 317 ? -16.489 -8.155 -12.019 1.00 91.81 317 ARG A N 1
ATOM 2567 C CA . ARG A 1 317 ? -16.859 -8.317 -13.430 1.00 91.81 317 ARG A CA 1
ATOM 2568 C C . ARG A 1 317 ? -15.889 -7.512 -14.282 1.00 91.81 317 ARG A C 1
ATOM 2570 O O . ARG A 1 317 ? -16.009 -6.293 -14.372 1.00 91.81 317 ARG A O 1
ATOM 2577 N N . TYR A 1 318 ? -14.918 -8.202 -14.870 1.00 91.12 318 TYR A N 1
ATOM 2578 C CA . TYR A 1 318 ? -13.916 -7.587 -15.738 1.00 91.12 318 TYR A CA 1
ATOM 2579 C C . TYR A 1 318 ? -14.533 -7.005 -17.019 1.00 91.12 318 TYR A C 1
ATOM 2581 O O . TYR A 1 318 ? -15.499 -7.552 -17.552 1.00 91.12 318 TYR A O 1
ATOM 2589 N N . HIS A 1 319 ? -13.929 -5.930 -17.523 1.00 88.75 319 HIS A N 1
ATOM 2590 C CA . HIS A 1 319 ? -14.286 -5.265 -18.772 1.00 88.75 319 HIS A CA 1
ATOM 2591 C C . HIS A 1 319 ? -14.250 -6.250 -19.947 1.00 88.75 319 HIS A C 1
ATOM 2593 O O . HIS A 1 319 ? -13.311 -7.045 -20.077 1.00 88.75 319 HIS A O 1
ATOM 2599 N N . HIS A 1 320 ? -15.244 -6.170 -20.839 1.00 84.69 320 HIS A N 1
ATOM 2600 C CA . HIS A 1 320 ? -15.484 -7.153 -21.909 1.00 84.69 320 HIS A CA 1
ATOM 2601 C C . HIS A 1 320 ? -14.254 -7.430 -22.802 1.00 84.69 320 HIS A C 1
ATOM 2603 O O . HIS A 1 320 ? -14.072 -8.547 -23.293 1.00 84.69 320 HIS A O 1
ATOM 2609 N N . VAL A 1 321 ? -13.355 -6.449 -22.966 1.00 87.25 321 VAL A N 1
ATOM 2610 C CA . VAL A 1 321 ? -12.077 -6.625 -23.687 1.00 87.25 321 VAL A CA 1
ATOM 2611 C C . VAL A 1 321 ? -11.247 -7.799 -23.147 1.00 87.25 321 VAL A C 1
ATOM 2613 O O . VAL A 1 321 ? -10.662 -8.536 -23.937 1.00 87.25 321 VAL A O 1
ATOM 2616 N N . CYS A 1 322 ? -11.252 -8.039 -21.832 1.00 89.12 322 CYS A N 1
ATOM 2617 C CA . CYS A 1 322 ? -10.439 -9.066 -21.180 1.00 89.12 322 CYS A CA 1
ATOM 2618 C C . CYS A 1 322 ? -10.973 -10.499 -21.347 1.00 89.12 322 CYS A C 1
ATOM 2620 O O . CYS A 1 322 ? -10.247 -11.453 -21.057 1.00 89.12 322 CYS A O 1
ATOM 2622 N N . SER A 1 323 ? -12.213 -10.653 -21.821 1.00 86.62 323 SER A N 1
ATOM 2623 C CA . SER A 1 323 ? -12.827 -11.929 -22.218 1.00 86.62 323 SER A CA 1
ATOM 2624 C C . SER A 1 323 ? -12.947 -12.102 -23.739 1.00 86.62 323 SER A C 1
ATOM 2626 O O . SER A 1 323 ? -13.441 -13.130 -24.192 1.00 86.62 323 SER A O 1
ATOM 2628 N N . SER A 1 324 ? -12.525 -11.110 -24.528 1.00 84.88 324 SER A N 1
ATOM 2629 C CA . SER A 1 324 ? -12.697 -11.095 -25.986 1.00 84.88 324 SER A CA 1
ATOM 2630 C C . SER A 1 324 ? -11.578 -11.811 -26.754 1.00 84.88 324 SER A C 1
ATOM 2632 O O . SER A 1 324 ? -10.446 -11.932 -26.278 1.00 84.88 324 SER A O 1
ATOM 2634 N N . ASP A 1 325 ? -11.856 -12.198 -28.002 1.00 79.56 325 ASP A N 1
ATOM 2635 C CA . ASP A 1 325 ? -10.852 -12.764 -28.915 1.00 79.56 325 ASP A CA 1
ATOM 2636 C C . ASP A 1 325 ? -9.667 -11.822 -29.196 1.00 79.56 325 ASP A C 1
ATOM 2638 O O . ASP A 1 325 ? -8.581 -12.311 -29.513 1.00 79.56 325 ASP A O 1
ATOM 2642 N N . ILE A 1 326 ? -9.832 -10.500 -29.037 1.00 78.25 326 ILE A N 1
ATOM 2643 C CA . ILE A 1 326 ? -8.781 -9.485 -29.259 1.00 78.25 326 ILE A CA 1
ATOM 2644 C C . ILE A 1 326 ? -7.535 -9.781 -28.420 1.00 78.25 326 ILE A C 1
ATOM 2646 O O . ILE A 1 326 ? -6.410 -9.666 -28.904 1.00 78.25 326 ILE A O 1
ATOM 2650 N N . VAL A 1 327 ? -7.735 -10.191 -27.165 1.00 84.25 327 VAL A N 1
ATOM 2651 C CA . VAL A 1 327 ? -6.647 -10.532 -26.239 1.00 84.25 327 VAL A CA 1
ATOM 2652 C C . VAL A 1 327 ? -6.283 -12.019 -26.276 1.00 84.25 327 VAL A C 1
ATOM 2654 O O . VAL A 1 327 ? -5.468 -12.472 -25.474 1.00 84.25 327 VAL A O 1
ATOM 2657 N N . SER A 1 328 ? -6.868 -12.817 -27.174 1.00 81.75 328 SER A N 1
ATOM 2658 C CA . SER A 1 328 ? -6.553 -14.244 -27.250 1.00 81.75 328 SER A CA 1
ATOM 2659 C C . SER A 1 328 ? -5.132 -14.468 -27.800 1.00 81.75 328 SER A C 1
ATOM 2661 O O . SER A 1 328 ? -4.737 -13.823 -28.778 1.00 81.75 328 SER A O 1
ATOM 2663 N N . PRO A 1 329 ? -4.355 -15.426 -27.249 1.00 75.38 329 PRO A N 1
ATOM 2664 C CA . PRO A 1 329 ? -3.043 -15.779 -27.798 1.00 75.38 329 PRO A CA 1
ATOM 2665 C C . PRO A 1 329 ? -3.109 -16.151 -29.284 1.00 75.38 329 PRO A C 1
ATOM 2667 O O . PRO A 1 329 ? -2.251 -15.748 -30.058 1.00 75.38 329 PRO A O 1
ATOM 2670 N N . ARG A 1 330 ? -4.188 -16.830 -29.702 1.00 74.81 330 ARG A N 1
ATOM 2671 C CA . ARG A 1 330 ? -4.454 -17.215 -31.095 1.00 74.81 330 ARG A CA 1
ATOM 2672 C C . ARG A 1 330 ? -4.468 -16.018 -32.050 1.00 74.81 330 ARG A C 1
ATOM 2674 O O . ARG A 1 330 ? -3.874 -16.101 -33.122 1.00 74.81 330 ARG A O 1
ATOM 2681 N N . ILE A 1 331 ? -5.148 -14.928 -31.687 1.00 72.00 331 ILE A N 1
ATOM 2682 C CA . ILE A 1 331 ? -5.205 -13.715 -32.513 1.00 72.00 331 ILE A CA 1
ATOM 2683 C C . ILE A 1 331 ? -3.853 -12.995 -32.488 1.00 72.00 331 ILE A C 1
ATOM 2685 O O . ILE A 1 331 ? -3.335 -12.661 -33.551 1.00 72.00 331 ILE A O 1
ATOM 2689 N N . ILE A 1 332 ? -3.233 -12.840 -31.314 1.00 71.06 332 ILE A N 1
ATOM 2690 C CA . ILE A 1 332 ? -1.920 -12.187 -31.163 1.00 71.06 332 ILE A CA 1
ATOM 2691 C C . ILE A 1 332 ? -0.842 -12.895 -32.008 1.00 71.06 332 ILE A C 1
ATOM 2693 O O . ILE A 1 332 ? -0.165 -12.246 -32.807 1.00 71.06 332 ILE A O 1
ATOM 2697 N N . ASP A 1 333 ? -0.729 -14.221 -31.896 1.00 67.00 333 ASP A N 1
ATOM 2698 C CA . ASP A 1 333 ? 0.255 -15.025 -32.631 1.00 67.00 333 ASP A CA 1
ATOM 2699 C C . ASP A 1 333 ? -0.036 -15.034 -34.146 1.00 67.00 333 ASP A C 1
ATOM 2701 O O . ASP A 1 333 ? 0.892 -14.949 -34.953 1.00 67.00 333 ASP A O 1
ATOM 2705 N N . ARG A 1 334 ? -1.315 -15.060 -34.562 1.00 66.94 334 ARG A N 1
ATOM 2706 C CA . ARG A 1 334 ? -1.720 -14.960 -35.980 1.00 66.94 334 ARG A CA 1
ATOM 2707 C C . ARG A 1 334 ? -1.357 -13.604 -36.590 1.00 66.94 334 ARG A C 1
ATOM 2709 O O . ARG A 1 334 ? -0.910 -13.553 -37.735 1.00 66.94 334 ARG A O 1
ATOM 2716 N N . TYR A 1 335 ? -1.541 -12.509 -35.852 1.00 63.69 335 TYR A N 1
ATOM 2717 C CA . TYR A 1 335 ? -1.166 -11.172 -36.316 1.00 63.69 335 TYR A CA 1
ATOM 2718 C C . TYR A 1 335 ? 0.355 -10.984 -36.393 1.00 63.69 335 TYR A C 1
ATOM 2720 O O . TYR A 1 335 ? 0.827 -10.362 -37.345 1.00 63.69 335 TYR A O 1
ATOM 2728 N N . ALA A 1 336 ? 1.113 -11.554 -35.450 1.00 59.53 336 ALA A N 1
ATOM 2729 C CA . ALA A 1 336 ? 2.574 -11.519 -35.464 1.00 59.53 336 ALA A CA 1
ATOM 2730 C C . ALA A 1 336 ? 3.170 -12.397 -36.585 1.00 59.53 336 ALA A C 1
ATOM 2732 O O . ALA A 1 336 ? 3.986 -11.925 -37.377 1.00 59.53 336 ALA A O 1
ATOM 2733 N N . GLY A 1 337 ? 2.750 -13.665 -36.694 1.00 50.41 337 GLY A N 1
ATOM 2734 C CA . GLY A 1 337 ? 3.330 -14.664 -37.608 1.00 50.41 337 GLY A CA 1
ATOM 2735 C C . GLY A 1 337 ? 3.319 -14.263 -39.088 1.00 50.41 337 GLY A C 1
ATOM 2736 O O . GLY A 1 337 ? 4.283 -14.506 -39.813 1.00 50.41 337 GLY A O 1
ATOM 2737 N N . SER A 1 338 ? 2.270 -13.564 -39.521 1.00 47.53 338 SER A N 1
ATOM 2738 C CA . SER A 1 338 ? 2.074 -13.106 -40.905 1.00 47.53 338 SER A CA 1
ATOM 2739 C C . SER A 1 338 ? 3.115 -12.113 -41.444 1.00 47.53 338 SER A C 1
ATOM 2741 O O . SER A 1 338 ? 3.186 -11.913 -42.654 1.00 47.53 338 SER A O 1
ATOM 2743 N N . ILE A 1 339 ? 3.939 -11.498 -40.589 1.00 49.88 339 ILE A N 1
ATOM 2744 C CA . ILE A 1 339 ? 4.982 -10.542 -41.016 1.00 49.88 339 ILE A CA 1
ATOM 2745 C C . ILE A 1 339 ? 6.210 -11.290 -41.607 1.00 49.88 339 ILE A C 1
ATOM 2747 O O . ILE A 1 339 ? 7.084 -10.703 -42.248 1.00 49.88 339 ILE A O 1
ATOM 2751 N N . GLY A 1 340 ? 6.275 -12.621 -41.453 1.00 40.97 340 GLY A N 1
ATOM 2752 C CA . GLY A 1 340 ? 7.437 -13.439 -41.813 1.00 40.97 340 GLY A CA 1
ATOM 2753 C C . GLY A 1 340 ? 7.687 -13.704 -43.303 1.00 40.97 340 GLY A C 1
ATOM 2754 O O . GLY A 1 340 ? 8.849 -13.899 -43.674 1.00 40.97 340 GLY A O 1
ATOM 2755 N N . GLU A 1 341 ? 6.657 -13.735 -44.157 1.00 38.38 341 GLU A N 1
ATOM 2756 C CA . GLU A 1 341 ? 6.760 -14.442 -45.452 1.00 38.38 341 GLU A CA 1
ATOM 2757 C C . GLU A 1 341 ? 6.828 -13.559 -46.714 1.00 38.38 341 GLU A C 1
ATOM 2759 O O . GLU A 1 341 ? 7.321 -14.024 -47.743 1.00 38.38 341 GLU A O 1
ATOM 2764 N N . GLY A 1 342 ? 6.428 -12.280 -46.658 1.00 38.12 342 GLY A N 1
ATOM 2765 C CA . GLY A 1 342 ? 6.315 -11.429 -47.861 1.00 38.12 342 GLY A CA 1
ATOM 2766 C C . GLY A 1 342 ? 7.122 -10.123 -47.879 1.00 38.12 342 GLY A C 1
ATOM 2767 O O . GLY A 1 342 ? 7.590 -9.700 -48.941 1.00 38.12 342 GLY A O 1
ATOM 2768 N N . SER A 1 343 ? 7.309 -9.466 -46.732 1.00 39.59 343 SER A N 1
ATOM 2769 C CA . SER A 1 343 ? 7.609 -8.025 -46.683 1.00 39.59 343 SER A CA 1
ATOM 2770 C C . SER A 1 343 ? 9.072 -7.643 -46.956 1.00 39.59 343 SER A C 1
ATOM 2772 O O . SER A 1 343 ? 9.837 -7.234 -46.081 1.00 39.59 343 SER A O 1
ATOM 2774 N N . ARG A 1 344 ? 9.489 -7.731 -48.223 1.00 40.66 344 ARG A N 1
ATOM 2775 C CA . ARG A 1 344 ? 10.767 -7.180 -48.701 1.00 40.66 344 ARG A CA 1
ATOM 2776 C C . ARG A 1 344 ? 10.659 -5.673 -48.987 1.00 40.66 344 ARG A C 1
ATOM 2778 O O . ARG A 1 344 ? 10.528 -5.276 -50.145 1.00 40.66 344 ARG A O 1
ATOM 2785 N N . GLY A 1 345 ? 10.809 -4.842 -47.954 1.00 43.78 345 GLY A N 1
ATOM 2786 C CA . GLY A 1 345 ? 11.186 -3.427 -48.105 1.00 43.78 345 GLY A CA 1
ATOM 2787 C C . GLY A 1 345 ? 10.601 -2.484 -47.053 1.00 43.78 345 GLY A C 1
ATOM 2788 O O . GLY A 1 345 ? 9.404 -2.518 -46.838 1.00 43.78 345 GLY A O 1
ATOM 2789 N N . TYR A 1 346 ? 11.459 -1.649 -46.447 1.00 49.91 346 TYR A N 1
ATOM 2790 C CA . TYR A 1 346 ? 11.174 -0.416 -45.682 1.00 49.91 346 TYR A CA 1
ATOM 2791 C C . TYR A 1 346 ? 9.702 -0.122 -45.323 1.00 49.91 346 TYR A C 1
ATOM 2793 O O . TYR A 1 346 ? 9.110 0.812 -45.858 1.00 49.91 346 TYR A O 1
ATOM 2801 N N . GLN A 1 347 ? 9.123 -0.883 -44.395 1.00 56.12 347 GLN A N 1
ATOM 2802 C CA . GLN A 1 347 ? 7.760 -0.632 -43.928 1.00 56.12 347 GLN A CA 1
ATOM 2803 C C . GLN A 1 347 ? 7.694 0.547 -42.954 1.00 56.12 347 GLN A C 1
ATOM 2805 O O . GLN A 1 347 ? 8.648 0.873 -42.245 1.00 56.12 347 GLN A O 1
ATOM 2810 N N . SER A 1 348 ? 6.535 1.195 -42.962 1.00 60.78 348 SER A N 1
ATOM 2811 C CA . SER A 1 348 ? 6.232 2.403 -42.205 1.00 60.78 348 SER A CA 1
ATOM 2812 C C . SER A 1 348 ? 6.068 2.080 -40.710 1.00 60.78 348 SER A C 1
ATOM 2814 O O . SER A 1 348 ? 5.215 1.250 -40.394 1.00 60.78 348 SER A O 1
ATOM 2816 N N . PRO A 1 349 ? 6.773 2.746 -39.767 1.00 63.62 349 PRO A N 1
ATOM 2817 C CA . PRO A 1 349 ? 6.494 2.594 -38.333 1.00 63.62 349 PRO A CA 1
ATOM 2818 C C . PRO A 1 349 ? 5.030 2.885 -37.985 1.00 63.62 349 PRO A C 1
ATOM 2820 O O . PRO A 1 349 ? 4.498 2.331 -37.039 1.00 63.62 349 PRO A O 1
ATOM 2823 N N . TRP A 1 350 ? 4.374 3.722 -38.786 1.00 70.19 350 TRP A N 1
ATOM 2824 C CA . TRP A 1 350 ? 2.996 4.184 -38.633 1.00 70.19 350 TRP A CA 1
ATOM 2825 C C . TRP A 1 350 ? 1.925 3.141 -39.020 1.00 70.19 350 TRP A C 1
ATOM 2827 O O . TRP A 1 350 ? 0.738 3.391 -38.810 1.00 70.19 350 TRP A O 1
ATOM 2837 N N . ASP A 1 351 ? 2.322 2.000 -39.604 1.00 74.00 351 ASP A N 1
ATOM 2838 C CA . ASP A 1 351 ? 1.405 0.980 -40.129 1.00 74.00 351 ASP A CA 1
ATOM 2839 C C . ASP A 1 351 ? 0.872 0.041 -39.033 1.00 74.00 351 ASP A C 1
ATOM 2841 O O . ASP A 1 351 ? 1.629 -0.656 -38.346 1.00 74.00 351 ASP A O 1
ATOM 2845 N N . TYR A 1 352 ? -0.455 -0.025 -38.918 1.00 74.50 352 TYR A N 1
ATOM 2846 C CA . TYR A 1 352 ? -1.180 -0.993 -38.095 1.00 74.50 352 TYR A CA 1
ATOM 2847 C C . TYR A 1 352 ? -0.863 -2.437 -38.493 1.00 74.50 352 TYR A C 1
ATOM 2849 O O . TYR A 1 352 ? -0.801 -3.305 -37.622 1.00 74.50 352 TYR A O 1
ATOM 2857 N N . GLY A 1 353 ? -0.613 -2.700 -39.783 1.00 67.62 353 GLY A N 1
ATOM 2858 C CA . GLY A 1 353 ? -0.232 -4.030 -40.265 1.00 67.62 353 GLY A CA 1
ATOM 2859 C C . GLY A 1 353 ? 1.030 -4.579 -39.590 1.00 67.62 353 GLY A C 1
ATOM 2860 O O . GLY A 1 353 ? 1.128 -5.790 -39.389 1.00 67.62 353 GLY A O 1
ATOM 2861 N N . GLU A 1 354 ? 1.936 -3.684 -39.185 1.00 68.25 354 GLU A N 1
ATOM 2862 C CA . GLU A 1 354 ? 3.171 -3.998 -38.465 1.00 68.25 354 GLU A CA 1
ATOM 2863 C C . GLU A 1 354 ? 3.006 -3.874 -36.944 1.00 68.25 354 GLU A C 1
ATOM 2865 O O . GLU A 1 354 ? 3.440 -4.757 -36.208 1.00 68.25 354 GLU A O 1
ATOM 2870 N N . ASN A 1 355 ? 2.359 -2.811 -36.447 1.00 70.75 355 ASN A N 1
ATOM 2871 C CA . ASN A 1 355 ? 2.382 -2.469 -35.016 1.00 70.75 355 ASN A CA 1
ATOM 2872 C C . ASN A 1 355 ? 1.111 -2.838 -34.232 1.00 70.75 355 ASN A C 1
ATOM 2874 O O . ASN A 1 355 ? 1.164 -2.949 -33.008 1.00 70.75 355 ASN A O 1
ATOM 2878 N N . GLY A 1 356 ? -0.025 -3.085 -34.891 1.00 73.50 356 GLY A N 1
ATOM 2879 C CA . GLY A 1 356 ? -1.314 -3.320 -34.223 1.00 73.50 356 GLY A CA 1
ATOM 2880 C C . GLY A 1 356 ? -1.319 -4.526 -33.273 1.00 73.50 356 GLY A C 1
ATOM 2881 O O . GLY A 1 356 ? -1.964 -4.499 -32.225 1.00 73.50 356 GLY A O 1
ATOM 2882 N N . HIS A 1 357 ? -0.521 -5.555 -33.577 1.00 74.44 357 HIS A N 1
ATOM 2883 C CA . HIS A 1 357 ? -0.375 -6.754 -32.743 1.00 74.44 357 HIS A CA 1
ATOM 2884 C C . HIS A 1 357 ? 0.188 -6.459 -31.338 1.00 74.44 357 HIS A C 1
ATOM 2886 O O . HIS A 1 357 ? -0.089 -7.188 -30.384 1.00 74.44 357 HIS A O 1
ATOM 2892 N N . ILE A 1 358 ? 0.948 -5.370 -31.191 1.00 76.00 358 ILE A N 1
ATOM 2893 C CA . ILE A 1 358 ? 1.564 -4.957 -29.925 1.00 76.00 358 ILE A CA 1
ATOM 2894 C C . ILE A 1 358 ? 0.508 -4.403 -28.973 1.00 76.00 358 ILE A C 1
ATOM 2896 O O . ILE A 1 358 ? 0.534 -4.729 -27.791 1.00 76.00 358 ILE A O 1
ATOM 2900 N N . HIS A 1 359 ? -0.463 -3.636 -29.475 1.00 81.25 359 HIS A N 1
ATOM 2901 C CA . HIS A 1 359 ? -1.578 -3.132 -28.669 1.00 81.25 359 HIS A CA 1
ATOM 2902 C C . HIS A 1 359 ? -2.403 -4.275 -28.074 1.00 81.25 359 HIS A C 1
ATOM 2904 O O . HIS A 1 359 ? -2.701 -4.270 -26.881 1.00 81.25 359 HIS A O 1
ATOM 2910 N N . PHE A 1 360 ? -2.690 -5.305 -28.874 1.00 80.75 360 PHE A N 1
ATOM 2911 C CA . PHE A 1 360 ? -3.353 -6.523 -28.404 1.00 80.75 360 PHE A CA 1
ATOM 2912 C C . PHE A 1 360 ? -2.514 -7.271 -27.365 1.00 80.75 360 PHE A C 1
ATOM 2914 O O . PHE A 1 360 ? -3.049 -7.732 -26.357 1.00 80.75 360 PHE A O 1
ATOM 2921 N N . HIS A 1 361 ? -1.191 -7.326 -27.550 1.00 80.31 361 HIS A N 1
ATOM 2922 C CA . HIS A 1 361 ? -0.290 -7.898 -26.554 1.00 80.31 361 HIS A CA 1
ATOM 2923 C C . HIS A 1 361 ? -0.287 -7.102 -25.239 1.00 80.31 361 HIS A C 1
ATOM 2925 O O . HIS A 1 361 ? -0.332 -7.712 -24.171 1.00 80.31 361 HIS A O 1
ATOM 2931 N N . PHE A 1 362 ? -0.279 -5.764 -25.286 1.00 85.38 362 PHE A N 1
ATOM 2932 C CA . PHE A 1 362 ? -0.388 -4.915 -24.095 1.00 85.38 362 PHE A CA 1
ATOM 2933 C C . PHE A 1 362 ? -1.730 -5.105 -23.388 1.00 85.38 362 PHE A C 1
ATOM 2935 O O . PHE A 1 362 ? -1.730 -5.378 -22.190 1.00 85.38 362 PHE A O 1
ATOM 2942 N N . LEU A 1 363 ? -2.854 -5.052 -24.108 1.00 87.56 363 LEU A N 1
ATOM 2943 C CA . LEU A 1 363 ? -4.186 -5.288 -23.541 1.00 87.56 363 LEU A CA 1
ATOM 2944 C C . LEU A 1 363 ? -4.285 -6.670 -22.883 1.00 87.56 363 LEU A C 1
ATOM 2946 O O . LEU A 1 363 ? -4.706 -6.769 -21.733 1.00 87.56 363 LEU A O 1
ATOM 2950 N N . PHE A 1 364 ? -3.807 -7.728 -23.545 1.00 87.62 364 PHE A N 1
ATOM 2951 C CA . PHE A 1 364 ? -3.729 -9.070 -22.960 1.00 87.62 364 PHE A CA 1
ATOM 2952 C C . PHE A 1 364 ? -2.882 -9.107 -21.683 1.00 87.62 364 PHE A C 1
ATOM 2954 O O . PHE A 1 364 ? -3.282 -9.716 -20.688 1.00 87.62 364 PHE A O 1
ATOM 2961 N N . LYS A 1 365 ? -1.716 -8.451 -21.691 1.00 87.12 365 LYS A N 1
ATOM 2962 C CA . LYS A 1 365 ? -0.812 -8.387 -20.537 1.00 87.12 365 LYS A CA 1
ATOM 2963 C C . LYS A 1 365 ? -1.423 -7.619 -19.367 1.00 87.12 365 LYS A C 1
ATOM 2965 O O . LYS A 1 365 ? -1.332 -8.117 -18.249 1.00 87.12 365 LYS A O 1
ATOM 2970 N N . PHE A 1 366 ? -2.075 -6.482 -19.611 1.00 90.00 366 PHE A N 1
ATOM 2971 C CA . PHE A 1 366 ? -2.798 -5.732 -18.583 1.00 90.00 366 PHE A CA 1
ATOM 2972 C C . PHE A 1 366 ? -3.971 -6.539 -18.030 1.00 90.00 366 PHE A C 1
ATOM 2974 O O . PHE A 1 366 ? -4.021 -6.755 -16.824 1.00 90.00 366 PHE A O 1
ATOM 2981 N N . CYS A 1 367 ? -4.844 -7.076 -18.887 1.00 92.00 367 CYS A N 1
ATOM 2982 C CA . CYS A 1 367 ? -5.952 -7.934 -18.464 1.00 92.00 367 CYS A CA 1
ATOM 2983 C C . CYS A 1 367 ? -5.470 -9.097 -17.588 1.00 92.00 367 CYS A C 1
ATOM 2985 O O . CYS A 1 367 ? -5.998 -9.299 -16.500 1.00 92.00 367 CYS A O 1
ATOM 2987 N N . LYS A 1 368 ? -4.433 -9.837 -18.012 1.00 91.81 368 LYS A N 1
ATOM 2988 C CA . LYS A 1 368 ? -3.913 -10.965 -17.227 1.00 91.81 368 LYS A CA 1
ATOM 2989 C C . LYS A 1 368 ? -3.225 -10.537 -15.936 1.00 91.81 368 LYS A C 1
ATOM 2991 O O . LYS A 1 368 ? -3.433 -11.192 -14.921 1.00 91.81 368 LYS A O 1
ATOM 2996 N N . ARG A 1 369 ? -2.430 -9.461 -15.950 1.00 91.50 369 ARG A N 1
ATOM 2997 C CA . ARG A 1 369 ? -1.723 -9.008 -14.746 1.00 91.50 369 ARG A CA 1
ATOM 2998 C C . ARG A 1 369 ? -2.674 -8.408 -13.715 1.00 91.50 369 ARG A C 1
ATOM 3000 O O . ARG A 1 369 ? -2.481 -8.657 -12.531 1.00 91.50 369 ARG A O 1
ATOM 3007 N N . ILE A 1 370 ? -3.686 -7.659 -14.152 1.00 92.19 370 ILE A N 1
ATOM 3008 C CA . ILE A 1 370 ? -4.684 -7.087 -13.248 1.00 92.19 370 ILE A CA 1
ATOM 3009 C C . ILE A 1 370 ? -5.597 -8.191 -12.707 1.00 92.19 370 ILE A C 1
ATOM 3011 O O . ILE A 1 370 ? -5.779 -8.232 -11.500 1.00 92.19 370 ILE A O 1
ATOM 3015 N N . GLN A 1 371 ? -6.059 -9.144 -13.533 1.00 94.12 371 GLN A N 1
ATOM 3016 C CA . GLN A 1 371 ? -6.786 -10.334 -13.051 1.00 94.12 371 GLN A CA 1
ATOM 3017 C C . GLN A 1 371 ? -6.023 -11.035 -11.916 1.00 94.12 371 GLN A C 1
ATOM 3019 O O . GLN A 1 371 ? -6.537 -11.132 -10.809 1.00 94.12 371 GLN A O 1
ATOM 3024 N N . GLN A 1 372 ? -4.754 -11.392 -12.149 1.00 92.44 372 GLN A N 1
ATOM 3025 C CA . GLN A 1 372 ? -3.894 -11.991 -11.120 1.00 92.44 372 GLN A CA 1
ATOM 3026 C C . GLN A 1 372 ? -3.743 -11.098 -9.880 1.00 92.44 372 GLN A C 1
ATOM 3028 O O . GLN A 1 372 ? -3.919 -11.571 -8.767 1.00 92.44 372 GLN A O 1
ATOM 3033 N N . SER A 1 373 ? -3.485 -9.796 -10.054 1.00 92.50 373 SER A N 1
ATOM 3034 C CA . SER A 1 373 ? -3.350 -8.857 -8.930 1.00 92.50 373 SER A CA 1
ATOM 3035 C C . SER A 1 373 ? -4.623 -8.724 -8.091 1.00 92.50 373 SER A C 1
ATOM 3037 O O . SER A 1 373 ? -4.520 -8.371 -6.918 1.00 92.50 373 SER A O 1
ATOM 3039 N N . ILE A 1 374 ? -5.802 -8.938 -8.678 1.00 94.38 374 ILE A N 1
ATOM 3040 C CA . ILE A 1 374 ? -7.088 -8.918 -7.976 1.00 94.38 374 ILE A CA 1
ATOM 3041 C C . ILE A 1 374 ? -7.334 -10.262 -7.294 1.00 94.38 374 ILE A C 1
ATOM 3043 O O . ILE A 1 374 ? -7.750 -10.268 -6.141 1.00 94.38 374 ILE A O 1
ATOM 3047 N N . ASP A 1 375 ? -7.038 -11.378 -7.962 1.00 94.06 375 ASP A N 1
ATOM 3048 C CA . ASP A 1 375 ? -7.171 -12.724 -7.399 1.00 94.06 375 ASP A CA 1
ATOM 3049 C C . ASP A 1 375 ? -6.251 -12.903 -6.173 1.00 94.06 375 ASP A C 1
ATOM 3051 O O . ASP A 1 375 ? -6.718 -13.310 -5.108 1.00 94.06 375 ASP A O 1
ATOM 3055 N N . ASP A 1 376 ? -4.976 -12.506 -6.279 1.00 91.44 376 ASP A N 1
ATOM 3056 C CA . ASP A 1 376 ? -3.997 -12.524 -5.182 1.00 91.44 376 ASP A CA 1
ATOM 3057 C C . ASP A 1 376 ? -4.464 -11.638 -4.007 1.00 91.44 376 ASP A C 1
ATOM 3059 O O . ASP A 1 376 ? -4.527 -12.080 -2.858 1.00 91.44 376 ASP A O 1
ATOM 3063 N N . ALA A 1 377 ? -4.880 -10.397 -4.288 1.00 92.62 377 ALA A N 1
ATOM 3064 C CA . ALA A 1 377 ? -5.312 -9.458 -3.252 1.00 92.62 377 ALA A CA 1
ATOM 3065 C C . ALA A 1 377 ? -6.690 -9.791 -2.642 1.00 92.62 377 ALA A C 1
ATOM 3067 O O . ALA A 1 377 ? -6.983 -9.360 -1.524 1.00 92.62 377 ALA A O 1
ATOM 3068 N N . LEU A 1 378 ? -7.537 -10.557 -3.343 1.00 94.50 378 LEU A N 1
ATOM 3069 C CA . LEU A 1 378 ? -8.744 -11.172 -2.784 1.00 94.50 378 LEU A CA 1
ATOM 3070 C C . LEU A 1 378 ? -8.385 -12.339 -1.862 1.00 94.50 378 LEU A C 1
ATOM 3072 O O . LEU A 1 378 ? -8.983 -12.459 -0.796 1.00 94.50 378 LEU A O 1
ATOM 3076 N N . LEU A 1 379 ? -7.419 -13.188 -2.233 1.00 92.88 379 LEU A N 1
ATOM 3077 C CA . LEU A 1 379 ? -6.969 -14.301 -1.391 1.00 92.88 379 LEU A CA 1
ATOM 3078 C C . LEU A 1 379 ? -6.415 -13.813 -0.049 1.00 92.88 379 LEU A C 1
ATOM 3080 O O . LEU A 1 379 ? -6.759 -14.391 0.984 1.00 92.88 379 LEU A O 1
ATOM 3084 N N . ASP A 1 380 ? -5.611 -12.751 -0.051 1.00 89.69 380 ASP A N 1
ATOM 3085 C CA . ASP A 1 380 ? -5.087 -12.156 1.180 1.00 89.69 380 ASP A CA 1
ATOM 3086 C C . ASP A 1 380 ? -6.199 -11.485 2.001 1.00 89.69 380 ASP A C 1
ATOM 3088 O O . ASP A 1 380 ? -6.382 -11.817 3.172 1.00 89.69 380 ASP A O 1
ATOM 3092 N N . PHE A 1 381 ? -7.051 -10.668 1.377 1.00 92.38 381 PHE A N 1
ATOM 3093 C CA . PHE A 1 381 ? -8.187 -10.039 2.061 1.00 92.38 381 PHE A CA 1
ATOM 3094 C C . PHE A 1 381 ? -9.186 -11.058 2.638 1.00 92.38 381 PHE A C 1
ATOM 3096 O O . PHE A 1 381 ? -9.753 -10.851 3.703 1.00 92.38 381 PHE A O 1
ATOM 3103 N N . TYR A 1 382 ? -9.388 -12.212 2.003 1.00 94.12 382 TYR A N 1
ATOM 3104 C CA . TYR A 1 382 ? -10.228 -13.279 2.557 1.00 94.12 382 TYR A CA 1
ATOM 3105 C C . TYR A 1 382 ? -9.592 -14.053 3.721 1.00 94.12 382 TYR A C 1
ATOM 3107 O O . TYR A 1 382 ? -10.321 -14.741 4.452 1.00 94.12 382 TYR A O 1
ATOM 3115 N N . ARG A 1 383 ? -8.265 -13.964 3.884 1.00 90.94 383 ARG A N 1
ATOM 3116 C CA . ARG A 1 383 ? -7.506 -14.497 5.028 1.00 90.94 383 ARG A CA 1
ATOM 3117 C C . ARG A 1 383 ? -7.442 -13.505 6.188 1.00 90.94 383 ARG A C 1
ATOM 3119 O O . ARG A 1 383 ? -7.359 -13.957 7.335 1.00 90.94 383 ARG A O 1
ATOM 3126 N N . ASP A 1 384 ? -7.518 -12.204 5.905 1.00 87.44 384 ASP A N 1
ATOM 3127 C CA . ASP A 1 384 ? -7.644 -11.160 6.922 1.00 87.44 384 ASP A CA 1
ATOM 3128 C C . ASP A 1 384 ? -8.832 -11.429 7.850 1.00 87.44 384 ASP A C 1
ATOM 3130 O O . ASP A 1 384 ? -9.864 -11.997 7.468 1.00 87.44 384 ASP A O 1
ATOM 3134 N N . ARG A 1 385 ? -8.665 -11.041 9.118 1.00 82.62 385 ARG A N 1
ATOM 3135 C CA . ARG A 1 385 ? -9.608 -11.371 10.186 1.00 82.62 385 ARG A CA 1
ATOM 3136 C C . ARG A 1 38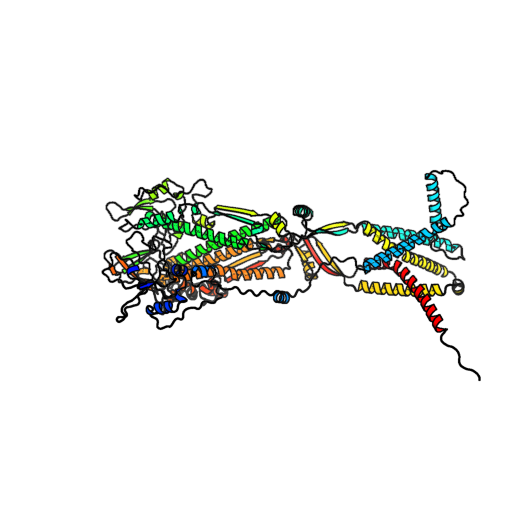5 ? -10.305 -10.148 10.749 1.00 82.62 385 ARG A C 1
ATOM 3138 O O . ARG A 1 385 ? -9.684 -9.194 11.209 1.00 82.62 385 ARG A O 1
ATOM 3145 N N . PHE A 1 386 ? -11.625 -10.239 10.813 1.00 84.56 386 PHE A N 1
ATOM 3146 C CA . PHE A 1 386 ? -12.481 -9.314 11.532 1.00 84.56 386 PHE A CA 1
ATOM 3147 C C . PHE A 1 386 ? -12.372 -9.583 13.026 1.00 84.56 386 PHE A C 1
ATOM 3149 O O . PHE A 1 386 ? -12.660 -10.692 13.481 1.00 84.56 386 PHE A O 1
ATOM 3156 N N . VAL A 1 387 ? -11.940 -8.576 13.783 1.00 77.00 387 VAL A N 1
ATOM 3157 C CA . VAL A 1 387 ? -11.751 -8.687 15.230 1.00 77.00 387 VAL A CA 1
ATOM 3158 C C . VAL A 1 387 ? -12.905 -7.996 15.948 1.00 77.00 387 VAL A C 1
ATOM 3160 O O . VAL A 1 387 ? -13.078 -6.786 15.832 1.00 77.00 387 VAL A O 1
ATOM 3163 N N . SER A 1 388 ? -13.692 -8.765 16.701 1.00 78.50 388 SER A N 1
ATOM 3164 C CA . SER A 1 388 ? -14.829 -8.263 17.475 1.00 78.50 388 SER A CA 1
ATOM 3165 C C . SER A 1 388 ? -15.006 -9.087 18.745 1.00 78.50 388 SER A C 1
ATOM 3167 O O . SER A 1 388 ? -15.296 -10.278 18.685 1.00 78.50 388 SER A O 1
ATOM 3169 N N . SER A 1 389 ? -14.847 -8.464 19.912 1.00 74.62 389 SER A N 1
ATOM 3170 C CA . SER A 1 389 ? -15.041 -9.134 21.206 1.00 74.62 389 SER A CA 1
ATOM 3171 C C . SER A 1 389 ? -16.515 -9.274 21.601 1.00 74.62 389 SER A C 1
ATOM 3173 O O . SER A 1 389 ? -16.837 -10.077 22.475 1.00 74.62 389 SER A O 1
ATOM 3175 N N . THR A 1 390 ? -17.415 -8.527 20.956 1.00 79.62 390 THR A N 1
ATOM 3176 C CA . THR A 1 390 ? -18.869 -8.565 21.169 1.00 79.62 390 THR A CA 1
ATOM 3177 C C . THR A 1 390 ? -19.636 -8.545 19.843 1.00 79.62 390 THR A C 1
ATOM 3179 O O . THR A 1 390 ? -19.122 -8.064 18.832 1.00 79.62 390 THR A O 1
ATOM 3182 N N . VAL A 1 391 ? -20.875 -9.054 19.838 1.00 86.94 391 VAL A N 1
ATOM 3183 C CA . VAL A 1 391 ? -21.777 -8.993 18.672 1.00 86.94 391 VAL A CA 1
ATOM 3184 C C . VAL A 1 391 ? -22.104 -7.534 18.333 1.00 86.94 391 VAL A C 1
ATOM 3186 O O . VAL A 1 391 ? -22.784 -6.845 19.101 1.00 86.94 391 VAL A O 1
ATOM 3189 N N . LEU A 1 392 ? -21.684 -7.084 17.153 1.00 85.81 392 LEU A N 1
ATOM 3190 C CA . LEU A 1 392 ? -22.054 -5.786 16.591 1.00 85.81 392 LEU A CA 1
ATOM 3191 C C . LEU A 1 392 ? -23.490 -5.809 16.058 1.00 85.81 392 LEU A C 1
ATOM 3193 O O . LEU A 1 392 ? -23.957 -6.831 15.557 1.00 85.81 392 LEU A O 1
ATOM 3197 N N . SER A 1 393 ? -24.180 -4.666 16.092 1.00 84.88 393 SER A N 1
ATOM 3198 C CA . SER A 1 393 ? -25.497 -4.566 15.457 1.00 84.88 393 SER A CA 1
ATOM 3199 C C . SER A 1 393 ? -25.381 -4.628 13.926 1.00 84.88 393 SER A C 1
ATOM 3201 O O . SER A 1 393 ? -24.359 -4.194 13.379 1.00 84.88 393 SER A O 1
ATOM 3203 N N . PRO A 1 394 ? -26.422 -5.081 13.195 1.00 87.00 394 PRO A N 1
ATOM 3204 C CA . PRO A 1 394 ? -26.359 -5.224 11.737 1.00 87.00 394 PRO A CA 1
ATOM 3205 C C . PRO A 1 394 ? -25.949 -3.942 11.006 1.00 87.00 394 PRO A C 1
ATOM 3207 O O . PRO A 1 394 ? -25.214 -3.994 10.026 1.00 87.00 394 PRO A O 1
ATOM 3210 N N . LYS A 1 395 ? -26.378 -2.774 11.507 1.00 80.69 395 LYS A N 1
ATOM 3211 C CA . LYS A 1 395 ? -26.018 -1.467 10.933 1.00 80.69 395 LYS A CA 1
ATOM 3212 C C . LYS A 1 395 ? -24.537 -1.135 11.115 1.00 80.69 395 LYS A C 1
ATOM 3214 O O . LYS A 1 395 ? -23.916 -0.631 10.182 1.00 80.69 395 LYS A O 1
ATOM 3219 N N . ILE A 1 396 ? -23.983 -1.401 12.301 1.00 77.94 396 ILE A N 1
ATOM 3220 C CA . ILE A 1 396 ? -22.569 -1.139 12.604 1.00 77.94 396 ILE A CA 1
ATOM 3221 C C . ILE A 1 396 ? -21.691 -2.110 11.816 1.00 77.94 396 ILE A C 1
ATOM 3223 O O . ILE A 1 396 ? -20.774 -1.667 11.130 1.00 77.94 396 ILE A O 1
ATOM 3227 N N . PHE A 1 397 ? -22.028 -3.403 11.837 1.00 86.00 397 PHE A N 1
ATOM 3228 C CA . PHE A 1 397 ? -21.357 -4.434 11.049 1.00 86.00 397 PHE A CA 1
ATOM 3229 C C . PHE A 1 397 ? -21.330 -4.069 9.557 1.00 86.00 397 PHE A C 1
ATOM 3231 O O . PHE A 1 397 ? -20.252 -3.929 8.986 1.00 86.00 397 PHE A O 1
ATOM 3238 N N . GLN A 1 398 ? -22.489 -3.797 8.944 1.00 87.44 398 GLN A N 1
ATOM 3239 C CA . GLN A 1 398 ? -22.567 -3.416 7.530 1.00 87.44 398 GLN A CA 1
ATOM 3240 C C . GLN A 1 398 ? -21.731 -2.166 7.215 1.00 87.44 398 GLN A C 1
ATOM 3242 O O . GLN A 1 398 ? -21.035 -2.133 6.203 1.00 87.44 398 GLN A O 1
ATOM 3247 N N . SER A 1 399 ? -21.776 -1.140 8.075 1.00 78.56 399 SER A N 1
ATOM 3248 C CA . SER A 1 399 ? -20.992 0.083 7.874 1.00 78.56 399 SER A CA 1
ATOM 3249 C C . SER A 1 399 ? -19.485 -0.167 7.948 1.00 78.56 399 SER A C 1
ATOM 3251 O O . SER A 1 399 ? -18.741 0.441 7.180 1.00 78.56 399 SER A O 1
ATOM 3253 N N . GLN A 1 400 ? -19.030 -1.024 8.864 1.00 81.62 400 GLN A N 1
ATOM 3254 C CA . GLN A 1 400 ? -17.612 -1.349 9.010 1.00 81.62 400 GLN A CA 1
ATOM 3255 C C . GLN A 1 400 ? -17.123 -2.204 7.838 1.00 81.62 400 GLN A C 1
ATOM 3257 O O . GLN A 1 400 ? -16.119 -1.853 7.222 1.00 81.62 400 GLN A O 1
ATOM 3262 N N . ILE A 1 401 ? -17.863 -3.252 7.457 1.00 88.75 401 ILE A N 1
ATOM 3263 C CA . ILE A 1 401 ? -17.498 -4.102 6.315 1.00 88.75 401 ILE A CA 1
ATOM 3264 C C . ILE A 1 401 ? -17.496 -3.305 5.002 1.00 88.75 401 ILE A C 1
ATOM 3266 O O . ILE A 1 401 ? -16.526 -3.389 4.254 1.00 88.75 401 ILE A O 1
ATOM 3270 N N . ASN A 1 402 ? -18.498 -2.453 4.746 1.00 87.75 402 ASN A N 1
ATOM 3271 C CA . ASN A 1 402 ? -18.491 -1.580 3.565 1.00 87.75 402 ASN A CA 1
ATOM 3272 C C . ASN A 1 402 ? -17.249 -0.671 3.532 1.00 87.75 402 ASN A C 1
ATOM 3274 O O . ASN A 1 402 ? -16.632 -0.519 2.480 1.00 87.75 402 ASN A O 1
ATOM 3278 N N . SER A 1 403 ? -16.844 -0.094 4.671 1.00 81.50 403 SER A N 1
ATOM 3279 C CA . SER A 1 403 ? -15.634 0.734 4.726 1.00 81.50 403 SER A CA 1
ATOM 3280 C C . SER A 1 403 ? -14.353 -0.058 4.468 1.00 81.50 403 SER A C 1
ATOM 3282 O O . SER A 1 403 ? -13.447 0.480 3.832 1.00 81.50 403 SER A O 1
ATOM 3284 N N . LEU A 1 404 ? -14.254 -1.295 4.963 1.00 86.12 404 LEU A N 1
ATOM 3285 C CA . LEU A 1 404 ? -13.099 -2.165 4.715 1.00 86.12 404 LEU A CA 1
ATOM 3286 C C . LEU A 1 404 ? -12.981 -2.503 3.222 1.00 86.12 404 LEU A C 1
ATOM 3288 O O . LEU A 1 404 ? -11.884 -2.462 2.671 1.00 86.12 404 LEU A O 1
ATOM 3292 N N . ILE A 1 405 ? -14.108 -2.751 2.548 1.00 90.75 405 ILE A N 1
ATOM 3293 C CA . ILE A 1 405 ? -14.146 -3.047 1.110 1.00 90.75 405 ILE A CA 1
ATOM 3294 C C . ILE A 1 405 ? -13.728 -1.837 0.267 1.00 90.75 405 ILE A C 1
ATOM 3296 O O . ILE A 1 405 ? -12.916 -1.986 -0.643 1.00 90.75 405 ILE A O 1
ATOM 3300 N N . GLU A 1 406 ? -14.249 -0.638 0.547 1.00 87.88 406 GLU A N 1
ATOM 3301 C CA . GLU A 1 406 ? -13.866 0.559 -0.218 1.00 87.88 406 GLU A CA 1
ATOM 3302 C C . GLU A 1 406 ? -12.397 0.950 0.018 1.00 87.88 406 GLU A C 1
ATOM 3304 O O . GLU A 1 406 ? -11.697 1.325 -0.925 1.00 87.88 406 GLU A O 1
ATOM 3309 N N . TYR A 1 407 ? -11.890 0.773 1.244 1.00 83.75 407 TYR A N 1
ATOM 3310 C CA . TYR A 1 407 ? -10.463 0.907 1.553 1.00 83.75 407 TYR A CA 1
ATOM 3311 C C . TYR A 1 407 ? -9.612 -0.090 0.745 1.00 83.75 407 TYR A C 1
ATOM 3313 O O . TYR A 1 407 ? -8.635 0.302 0.104 1.00 83.75 407 TYR A O 1
ATOM 3321 N N . TRP A 1 408 ? -10.003 -1.367 0.719 1.00 89.94 408 TRP A N 1
ATOM 3322 C CA . TRP A 1 408 ? -9.317 -2.430 -0.023 1.00 89.94 408 TRP A CA 1
ATOM 3323 C C . TRP A 1 408 ? -9.294 -2.160 -1.540 1.00 89.94 408 TRP A C 1
ATOM 3325 O O . TRP A 1 408 ? -8.219 -2.157 -2.146 1.00 89.94 408 TRP A O 1
ATOM 3335 N N . LYS A 1 409 ? -10.439 -1.798 -2.142 1.00 90.81 409 LYS A N 1
ATOM 3336 C CA . LYS A 1 409 ? -10.531 -1.394 -3.562 1.00 90.81 409 LYS A CA 1
ATOM 3337 C C . LYS A 1 409 ? -9.588 -0.235 -3.892 1.00 90.81 409 LYS A C 1
ATOM 3339 O O . LYS A 1 409 ? -8.844 -0.301 -4.872 1.00 90.81 409 LYS A O 1
ATOM 3344 N N . SER A 1 410 ? -9.610 0.824 -3.075 1.00 87.62 410 SER A N 1
ATOM 3345 C CA . SER A 1 410 ? -8.756 2.002 -3.275 1.00 87.62 410 SER A CA 1
ATOM 3346 C C . SER A 1 410 ? -7.272 1.653 -3.154 1.00 87.62 410 SER A C 1
ATOM 3348 O O . SER A 1 410 ? -6.461 2.162 -3.924 1.00 87.62 410 SER A O 1
ATOM 3350 N N . THR A 1 411 ? -6.921 0.750 -2.233 1.00 86.50 411 THR A N 1
ATOM 3351 C CA . THR A 1 411 ? -5.544 0.277 -2.035 1.00 86.50 411 THR A CA 1
ATOM 3352 C C . THR A 1 411 ? -5.003 -0.378 -3.303 1.00 86.50 411 THR A C 1
ATOM 3354 O O . THR A 1 411 ? -3.971 0.049 -3.820 1.00 86.50 411 THR A O 1
ATOM 3357 N N . ILE A 1 412 ? -5.712 -1.372 -3.850 1.00 89.12 412 ILE A N 1
ATOM 3358 C CA . ILE A 1 412 ? -5.251 -2.120 -5.033 1.00 89.12 412 ILE A CA 1
ATOM 3359 C C . ILE A 1 412 ? -5.193 -1.218 -6.267 1.00 89.12 412 ILE A C 1
ATOM 3361 O O . ILE A 1 412 ? -4.252 -1.323 -7.061 1.00 89.12 412 ILE A O 1
ATOM 3365 N N . LYS A 1 413 ? -6.159 -0.301 -6.416 1.00 90.56 413 LYS A N 1
ATOM 3366 C CA . LYS A 1 413 ? -6.153 0.708 -7.481 1.00 90.56 413 LYS A CA 1
ATOM 3367 C C . LYS A 1 413 ? -4.882 1.553 -7.417 1.00 90.56 413 LYS A C 1
ATOM 3369 O O . LYS A 1 413 ? -4.107 1.554 -8.371 1.00 90.56 413 LYS A O 1
ATOM 3374 N N . ASN A 1 414 ? -4.629 2.211 -6.287 1.00 86.94 414 ASN A N 1
ATOM 3375 C CA . ASN A 1 414 ? -3.501 3.131 -6.145 1.00 86.94 414 ASN A CA 1
ATOM 3376 C C . ASN A 1 414 ? -2.150 2.395 -6.246 1.00 86.94 414 ASN A C 1
ATOM 3378 O O . ASN A 1 414 ? -1.197 2.918 -6.821 1.00 86.94 414 ASN A O 1
ATOM 3382 N N . GLN A 1 415 ? -2.066 1.148 -5.764 1.00 85.56 415 GLN A N 1
ATOM 3383 C CA . GLN A 1 415 ? -0.886 0.296 -5.946 1.00 85.56 415 GLN A CA 1
ATOM 3384 C C . GLN A 1 415 ? -0.605 -0.031 -7.422 1.00 85.56 415 GLN A C 1
ATOM 3386 O O . GLN A 1 415 ? 0.550 0.045 -7.845 1.00 85.56 415 GLN A O 1
ATOM 3391 N N . ASN A 1 416 ? -1.629 -0.377 -8.211 1.00 87.88 416 ASN A N 1
ATOM 3392 C CA . ASN A 1 416 ? -1.462 -0.682 -9.635 1.00 87.88 416 ASN A CA 1
ATOM 3393 C C . ASN A 1 416 ? -1.094 0.566 -10.451 1.00 87.88 416 ASN A C 1
ATOM 3395 O O . ASN A 1 416 ? -0.169 0.497 -11.260 1.00 87.88 416 ASN A O 1
ATOM 3399 N N . LEU A 1 417 ? -1.742 1.706 -10.193 1.00 88.06 417 LEU A N 1
ATOM 3400 C CA . LEU A 1 417 ? -1.440 2.974 -10.870 1.00 88.06 417 LEU A CA 1
ATOM 3401 C C . LEU A 1 417 ? -0.012 3.440 -10.618 1.00 88.06 417 LEU A C 1
ATOM 3403 O O . LEU A 1 417 ? 0.742 3.639 -11.567 1.00 88.06 417 LEU A O 1
ATOM 3407 N N . ARG A 1 418 ? 0.414 3.461 -9.351 1.00 88.31 418 ARG A N 1
ATOM 3408 C CA . ARG A 1 418 ? 1.792 3.797 -8.980 1.00 88.31 418 ARG A CA 1
ATOM 3409 C C . ARG A 1 418 ? 2.818 2.923 -9.708 1.00 88.31 418 ARG A C 1
ATOM 3411 O O . ARG A 1 418 ? 3.864 3.417 -10.115 1.00 88.31 418 ARG A O 1
ATOM 3418 N N . ASN A 1 419 ? 2.547 1.627 -9.881 1.00 87.81 419 ASN A N 1
ATOM 3419 C CA . ASN A 1 419 ? 3.457 0.741 -10.612 1.00 87.81 419 ASN A CA 1
ATOM 3420 C C . ASN A 1 419 ? 3.557 1.117 -12.101 1.00 87.81 419 ASN A C 1
ATOM 3422 O O . ASN A 1 419 ? 4.653 1.054 -12.656 1.00 87.81 419 ASN A O 1
ATOM 3426 N N . ILE A 1 420 ? 2.454 1.537 -12.731 1.00 88.25 420 ILE A N 1
ATOM 3427 C CA . ILE A 1 420 ? 2.451 2.056 -14.106 1.00 88.25 420 ILE A CA 1
ATOM 3428 C C . ILE A 1 420 ? 3.259 3.358 -14.170 1.00 88.25 420 ILE A C 1
ATOM 3430 O O . ILE A 1 420 ? 4.228 3.412 -14.926 1.00 88.25 420 ILE A O 1
ATOM 3434 N N . ASP A 1 421 ? 2.957 4.340 -13.315 1.00 90.00 421 ASP A N 1
ATOM 3435 C CA . ASP A 1 421 ? 3.644 5.639 -13.286 1.00 90.00 421 ASP A CA 1
ATOM 3436 C C . ASP A 1 421 ? 5.173 5.490 -13.121 1.00 90.00 421 ASP A C 1
ATOM 3438 O O . ASP A 1 421 ? 5.949 6.141 -13.823 1.00 90.00 421 ASP A O 1
ATOM 3442 N N . ILE A 1 422 ? 5.643 4.604 -12.225 1.00 91.38 422 ILE A N 1
ATOM 3443 C CA . ILE A 1 422 ? 7.085 4.357 -12.036 1.00 91.38 422 ILE A CA 1
ATOM 3444 C C . ILE A 1 422 ? 7.696 3.718 -13.292 1.00 91.38 422 ILE A C 1
ATOM 3446 O O . ILE A 1 422 ? 8.794 4.107 -13.696 1.00 91.38 422 ILE A O 1
ATOM 3450 N N . ILE A 1 423 ? 7.017 2.756 -13.931 1.00 90.12 423 ILE A N 1
ATOM 3451 C CA . ILE A 1 423 ? 7.495 2.136 -15.178 1.00 90.12 423 ILE A CA 1
ATOM 3452 C C . ILE A 1 423 ? 7.603 3.189 -16.286 1.00 90.12 423 ILE A C 1
ATOM 3454 O O . ILE A 1 423 ? 8.625 3.233 -16.970 1.00 90.12 423 ILE A O 1
ATOM 3458 N N . GLN A 1 424 ? 6.612 4.068 -16.439 1.00 89.75 424 GLN A N 1
ATOM 3459 C CA . GLN A 1 424 ? 6.630 5.148 -17.431 1.00 89.75 424 GLN A CA 1
ATOM 3460 C C . GLN A 1 424 ? 7.777 6.132 -17.161 1.00 89.75 424 GLN A C 1
ATOM 3462 O O . GLN A 1 424 ? 8.622 6.353 -18.033 1.00 89.75 424 GLN A O 1
ATOM 3467 N N . ALA A 1 425 ? 7.867 6.645 -15.929 1.00 91.94 425 ALA A N 1
ATOM 3468 C CA . ALA A 1 425 ? 8.897 7.587 -15.496 1.00 91.94 425 ALA A CA 1
ATOM 3469 C C . ALA A 1 425 ? 10.318 7.036 -15.687 1.00 91.94 425 ALA A C 1
ATOM 3471 O O . ALA A 1 425 ? 11.198 7.731 -16.190 1.00 91.94 425 ALA A O 1
ATOM 3472 N N . THR A 1 426 ? 10.556 5.774 -15.323 1.00 93.19 426 THR A N 1
ATOM 3473 C CA . THR A 1 426 ? 11.877 5.140 -15.462 1.00 93.19 426 THR A CA 1
ATOM 3474 C C . THR A 1 426 ? 12.197 4.733 -16.900 1.00 93.19 426 THR A C 1
ATOM 3476 O O . THR A 1 426 ? 13.357 4.826 -17.299 1.00 93.19 426 THR A O 1
ATOM 3479 N N . THR A 1 427 ? 11.205 4.336 -17.704 1.00 90.94 427 THR A N 1
ATOM 3480 C CA . THR A 1 427 ? 11.394 3.983 -19.123 1.00 90.94 427 THR A CA 1
ATOM 3481 C C . THR A 1 427 ? 11.727 5.218 -19.957 1.00 90.94 427 THR A C 1
ATOM 3483 O O . THR A 1 427 ? 12.713 5.213 -20.699 1.00 90.94 427 THR A O 1
ATOM 3486 N N . HIS A 1 428 ? 10.953 6.297 -19.797 1.00 91.62 428 HIS A N 1
ATOM 3487 C CA . HIS A 1 428 ? 11.207 7.574 -20.467 1.00 91.62 428 HIS A CA 1
ATOM 3488 C C . HIS A 1 428 ? 12.450 8.262 -19.919 1.00 91.62 428 HIS A C 1
ATOM 3490 O O . HIS A 1 428 ? 13.314 8.666 -20.689 1.00 91.62 428 HIS A O 1
ATOM 3496 N N . GLY A 1 429 ? 12.596 8.314 -18.598 1.00 91.94 429 GLY A N 1
ATOM 3497 C CA . GLY A 1 429 ? 13.712 8.968 -17.929 1.00 91.94 429 GLY A CA 1
ATOM 3498 C C . GLY A 1 429 ? 15.072 8.301 -18.155 1.00 91.94 429 GLY A C 1
ATOM 3499 O O . GLY A 1 429 ? 16.083 8.990 -18.233 1.00 91.94 429 GLY A O 1
ATOM 3500 N N . ASN A 1 430 ? 15.127 6.979 -18.353 1.00 93.19 430 ASN A N 1
ATOM 3501 C CA . ASN A 1 430 ? 16.337 6.313 -18.858 1.00 93.19 430 ASN A CA 1
ATOM 3502 C C . ASN A 1 430 ? 16.475 6.371 -20.386 1.00 93.19 430 ASN A C 1
ATOM 3504 O O . ASN A 1 430 ? 17.472 5.889 -20.924 1.00 93.19 430 ASN A O 1
ATOM 3508 N N . GLN A 1 431 ? 15.492 6.946 -21.083 1.00 88.69 431 GLN A N 1
ATOM 3509 C CA . GLN A 1 431 ? 15.424 7.054 -22.538 1.00 88.69 431 GLN A CA 1
ATOM 3510 C C . GLN A 1 431 ? 15.600 5.679 -23.212 1.00 88.69 431 GLN A C 1
ATOM 3512 O O . GLN A 1 431 ? 16.369 5.526 -24.164 1.00 88.69 431 GLN A O 1
ATOM 3517 N N . LEU A 1 432 ? 14.931 4.647 -22.678 1.00 88.94 432 LEU A N 1
ATOM 3518 C CA . LEU A 1 432 ? 15.079 3.264 -23.144 1.00 88.94 432 LEU A CA 1
ATOM 3519 C C . LEU A 1 432 ? 14.578 3.117 -24.586 1.00 88.94 432 LEU A C 1
ATOM 3521 O O . LEU A 1 432 ? 13.484 3.556 -24.931 1.00 88.94 432 LEU A O 1
ATOM 3525 N N . MET A 1 433 ? 15.365 2.486 -25.453 1.00 80.38 433 MET A N 1
ATOM 3526 C CA . MET A 1 433 ? 15.020 2.356 -26.870 1.00 80.38 433 MET A CA 1
ATOM 3527 C C . MET A 1 433 ? 13.875 1.360 -27.111 1.00 80.38 433 MET A C 1
ATOM 3529 O O . MET A 1 433 ? 13.809 0.307 -26.479 1.00 80.38 433 MET A O 1
ATOM 3533 N N . SER A 1 434 ? 13.062 1.630 -28.137 1.00 74.88 434 SER A N 1
ATOM 3534 C CA . SER A 1 434 ? 12.155 0.672 -28.789 1.00 74.88 434 SER A CA 1
ATOM 3535 C C . SER A 1 434 ? 12.738 0.238 -30.156 1.00 74.88 434 SER A C 1
ATOM 3537 O O . SER A 1 434 ? 12.209 0.586 -31.218 1.00 74.88 434 SER A O 1
ATOM 3539 N N . PRO A 1 435 ? 13.892 -0.468 -30.188 1.00 54.72 435 PRO A N 1
ATOM 3540 C CA . PRO A 1 435 ? 14.725 -0.591 -31.390 1.00 54.72 435 PRO A CA 1
ATOM 3541 C C . PRO A 1 435 ? 14.122 -1.478 -32.487 1.00 54.72 435 PRO A C 1
ATOM 3543 O O . PRO A 1 435 ? 14.564 -1.418 -33.630 1.00 54.72 435 PRO A O 1
ATOM 3546 N N . LEU A 1 436 ? 13.134 -2.317 -32.156 1.00 54.59 436 LEU A N 1
ATOM 3547 C CA . LEU A 1 436 ? 12.438 -3.170 -33.127 1.00 54.59 436 LEU A CA 1
ATOM 3548 C C . LEU A 1 436 ? 11.418 -2.402 -33.978 1.00 54.59 436 LEU A C 1
ATOM 3550 O O . LEU A 1 436 ? 11.076 -2.876 -35.057 1.00 54.59 436 LEU A O 1
ATOM 3554 N N . LEU A 1 437 ? 10.943 -1.251 -33.494 1.00 58.25 437 LEU A N 1
ATOM 3555 C CA . LEU A 1 437 ? 9.789 -0.532 -34.049 1.00 58.25 437 LEU A CA 1
ATOM 3556 C C . LEU A 1 437 ? 10.143 0.882 -34.529 1.00 58.25 437 LEU A C 1
ATOM 3558 O O . LEU A 1 437 ? 9.386 1.490 -35.279 1.00 58.25 437 LEU A O 1
ATOM 3562 N N . ASN A 1 438 ? 11.296 1.407 -34.100 1.00 71.88 438 ASN A N 1
ATOM 3563 C CA . ASN A 1 438 ? 11.725 2.791 -34.310 1.00 71.88 438 ASN A CA 1
ATOM 3564 C C . ASN A 1 438 ? 10.680 3.837 -33.860 1.00 71.88 438 ASN A C 1
ATOM 3566 O O . ASN A 1 438 ? 10.542 4.879 -34.494 1.00 71.88 438 ASN A O 1
ATOM 3570 N N . THR A 1 439 ? 9.921 3.562 -32.790 1.00 80.19 439 THR A N 1
ATOM 3571 C CA . THR A 1 439 ? 8.820 4.435 -32.341 1.00 80.19 439 THR A CA 1
ATOM 3572 C C . THR A 1 439 ? 9.311 5.664 -31.577 1.00 80.19 439 THR A C 1
ATOM 3574 O O . THR A 1 439 ? 8.873 6.771 -31.850 1.00 80.19 439 THR A O 1
ATOM 3577 N N . ASN A 1 440 ? 10.272 5.529 -30.659 1.00 85.38 440 ASN A N 1
ATOM 3578 C CA . ASN A 1 440 ? 10.840 6.675 -29.934 1.00 85.38 440 ASN A CA 1
ATOM 3579 C C . ASN A 1 440 ? 12.131 7.228 -30.559 1.00 85.38 440 ASN A C 1
ATOM 3581 O O . ASN A 1 440 ? 12.406 8.423 -30.447 1.00 85.38 440 ASN A O 1
ATOM 3585 N N . PHE A 1 441 ? 12.905 6.387 -31.247 1.00 79.62 441 PHE A N 1
ATOM 3586 C CA . PHE A 1 441 ? 14.160 6.757 -31.907 1.00 79.62 441 PHE A CA 1
ATOM 3587 C C . PHE A 1 441 ? 14.325 5.992 -33.217 1.00 79.62 441 PHE A C 1
ATOM 3589 O O . PHE A 1 441 ? 13.886 4.853 -33.329 1.00 79.62 441 PHE A O 1
ATOM 3596 N N . SER A 1 442 ? 15.010 6.600 -34.180 1.00 76.38 442 SER A N 1
ATOM 3597 C CA . SER A 1 442 ? 15.367 5.998 -35.463 1.00 76.38 442 SER A CA 1
ATOM 3598 C C . SER A 1 442 ? 16.882 5.997 -35.664 1.00 76.38 442 SER A C 1
ATOM 3600 O O . SER A 1 442 ? 17.596 6.875 -35.173 1.00 76.38 442 SER A O 1
ATOM 3602 N N . PHE A 1 443 ? 17.384 5.010 -36.403 1.00 72.75 443 PHE A N 1
ATOM 3603 C CA . PHE A 1 443 ? 18.787 4.952 -36.805 1.00 72.75 443 PHE A CA 1
ATOM 3604 C C . PHE A 1 443 ? 18.983 5.605 -38.175 1.00 72.75 443 PHE A C 1
ATOM 3606 O O . PHE A 1 443 ? 18.323 5.240 -39.145 1.00 72.75 443 PHE A O 1
ATOM 3613 N N . SER A 1 444 ? 19.943 6.523 -38.272 1.00 70.25 444 SER A N 1
ATOM 3614 C CA . SER A 1 444 ? 20.336 7.173 -39.522 1.00 70.25 444 SER A CA 1
ATOM 3615 C C . SER A 1 444 ? 21.814 6.918 -39.805 1.00 70.25 444 SER A C 1
ATOM 3617 O O . SER A 1 444 ? 22.656 7.083 -38.925 1.00 70.25 444 SER A O 1
ATOM 3619 N N . TYR A 1 445 ? 22.149 6.488 -41.022 1.00 67.06 445 TYR A N 1
ATOM 3620 C CA . TYR A 1 445 ? 23.527 6.185 -41.414 1.00 67.06 445 TYR A CA 1
ATOM 3621 C C . TYR A 1 445 ? 24.039 7.243 -42.393 1.00 67.06 445 TYR A C 1
ATOM 3623 O O . TYR A 1 445 ? 23.742 7.201 -43.585 1.00 67.06 445 TYR A O 1
ATOM 3631 N N . VAL A 1 446 ? 24.811 8.205 -41.882 1.00 64.25 446 VAL A N 1
ATOM 3632 C CA . VAL A 1 446 ? 25.300 9.371 -42.637 1.00 64.25 446 VAL A CA 1
ATOM 3633 C C . VAL A 1 446 ? 26.817 9.457 -42.498 1.00 64.25 446 VAL A C 1
ATOM 3635 O O . VAL A 1 446 ? 27.353 9.305 -41.403 1.00 64.25 446 VAL A O 1
ATOM 3638 N N . ASN A 1 447 ? 27.535 9.695 -43.599 1.00 64.56 447 ASN A N 1
ATOM 3639 C CA . ASN A 1 447 ? 29.000 9.856 -43.619 1.00 64.56 447 ASN A CA 1
ATOM 3640 C C . ASN A 1 447 ? 29.773 8.711 -42.925 1.00 64.56 447 ASN A C 1
ATOM 3642 O O . ASN A 1 447 ? 30.756 8.939 -42.220 1.00 64.56 447 ASN A O 1
ATOM 3646 N N . ARG A 1 448 ? 29.316 7.466 -43.127 1.00 62.28 448 ARG A N 1
ATOM 3647 C CA . ARG A 1 448 ? 29.821 6.238 -42.476 1.00 62.28 448 ARG A CA 1
ATOM 3648 C C . ARG A 1 448 ? 29.685 6.203 -40.943 1.00 62.28 448 ARG A C 1
ATOM 3650 O O . ARG A 1 448 ? 30.324 5.374 -40.300 1.00 62.28 448 ARG A O 1
ATOM 3657 N N . GLN A 1 449 ? 28.855 7.061 -40.353 1.00 60.41 449 GLN A N 1
ATOM 3658 C CA . GLN A 1 449 ? 28.546 7.058 -38.924 1.00 60.41 449 GLN A CA 1
ATOM 3659 C C . GLN A 1 449 ? 27.077 6.688 -38.706 1.00 60.41 449 GLN A C 1
ATOM 3661 O O . GLN A 1 449 ? 26.190 7.165 -39.415 1.00 60.41 449 GLN A O 1
ATOM 3666 N N . LEU A 1 450 ? 26.832 5.826 -37.720 1.00 67.19 450 LEU A N 1
ATOM 3667 C CA . LEU A 1 450 ? 25.493 5.533 -37.227 1.00 67.19 450 LEU A CA 1
ATOM 3668 C C . LEU A 1 450 ? 25.102 6.619 -36.221 1.00 67.19 450 LEU A C 1
ATOM 3670 O O . LEU A 1 450 ? 25.791 6.799 -35.219 1.00 67.19 450 LEU A O 1
ATOM 3674 N N . LYS A 1 451 ? 24.007 7.320 -36.498 1.00 69.75 451 LYS A N 1
ATOM 3675 C CA . LYS A 1 451 ? 23.395 8.333 -35.639 1.00 69.75 451 LYS A CA 1
ATOM 3676 C C . LYS A 1 451 ? 22.058 7.822 -35.120 1.00 69.75 451 LYS A C 1
ATOM 3678 O O . LYS A 1 451 ? 21.355 7.100 -35.829 1.00 69.75 451 LYS A O 1
ATOM 3683 N N . ILE A 1 452 ? 21.698 8.236 -33.913 1.00 74.31 452 ILE A N 1
ATOM 3684 C CA . ILE A 1 452 ? 20.386 7.983 -33.317 1.00 74.31 452 ILE A CA 1
ATOM 3685 C C . ILE A 1 452 ? 19.634 9.307 -33.351 1.00 74.31 452 ILE A C 1
ATOM 3687 O O . ILE A 1 452 ? 20.133 10.313 -32.851 1.00 74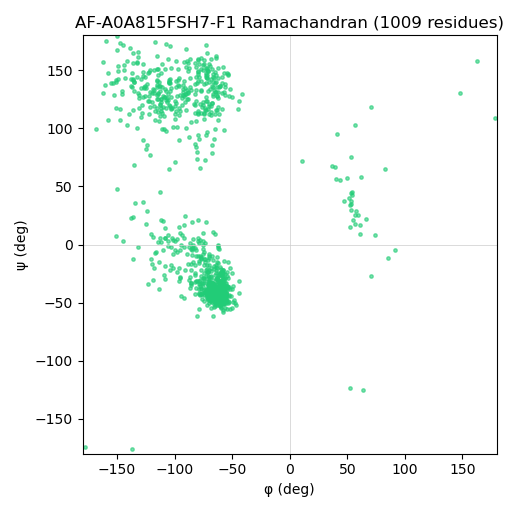.31 452 ILE A O 1
ATOM 3691 N N . ILE A 1 453 ? 18.468 9.319 -33.990 1.00 77.12 453 ILE A N 1
ATOM 3692 C CA . ILE A 1 453 ? 17.642 10.514 -34.157 1.00 77.12 453 ILE A CA 1
ATOM 3693 C C . ILE A 1 453 ? 16.327 10.293 -33.404 1.00 77.12 453 ILE A C 1
ATOM 3695 O O . ILE A 1 453 ? 15.649 9.293 -33.657 1.00 77.12 453 ILE A O 1
ATOM 3699 N N . PRO A 1 454 ? 15.939 11.194 -32.489 1.00 82.00 454 PRO A N 1
ATOM 3700 C CA . PRO A 1 454 ? 14.677 11.086 -31.774 1.00 82.00 454 PRO A CA 1
ATOM 3701 C C . PRO A 1 454 ? 13.489 11.277 -32.708 1.00 82.00 454 PRO A C 1
ATOM 3703 O O . PRO A 1 454 ? 13.475 12.179 -33.548 1.00 82.00 454 PRO A O 1
ATOM 3706 N N . MET A 1 455 ? 12.481 10.429 -32.536 1.00 85.50 455 MET A N 1
ATOM 3707 C CA . MET A 1 455 ? 11.238 10.525 -33.287 1.00 85.50 455 MET A CA 1
ATOM 3708 C C . MET A 1 455 ? 10.424 11.737 -32.835 1.00 85.50 455 MET A C 1
ATOM 3710 O O . MET A 1 455 ? 10.474 12.168 -31.676 1.00 85.50 455 MET A O 1
ATOM 3714 N N . LYS A 1 456 ? 9.662 12.286 -33.781 1.00 86.88 456 LYS A N 1
ATOM 3715 C CA . LYS A 1 456 ? 8.706 13.365 -33.547 1.00 86.88 456 LYS A CA 1
ATOM 3716 C C . LYS A 1 456 ? 7.343 12.960 -34.087 1.00 86.88 456 LYS A C 1
ATOM 3718 O O . LYS A 1 456 ? 7.244 12.452 -35.201 1.00 86.88 456 LYS A O 1
ATOM 3723 N N . TYR A 1 457 ? 6.316 13.218 -33.292 1.00 87.12 457 TYR A N 1
ATOM 3724 C CA . TYR A 1 457 ? 4.914 13.001 -33.622 1.00 87.12 457 TYR A CA 1
ATOM 3725 C C . TYR A 1 457 ? 4.279 14.389 -33.684 1.00 87.12 457 TYR A C 1
ATOM 3727 O O . TYR A 1 457 ? 4.148 15.068 -32.663 1.00 87.12 457 TYR A O 1
ATOM 3735 N N . SER A 1 458 ? 3.981 14.863 -34.896 1.00 84.19 458 SER A N 1
ATOM 3736 C CA . SER A 1 458 ? 3.663 16.276 -35.148 1.00 84.19 458 SER A CA 1
ATOM 3737 C C . SER A 1 458 ? 4.761 17.196 -34.567 1.00 84.19 458 SER A C 1
ATOM 3739 O O . SER A 1 458 ? 5.938 17.017 -34.885 1.00 84.19 458 SER A O 1
ATOM 3741 N N . ASN A 1 459 ? 4.415 18.144 -33.688 1.00 85.25 459 ASN A N 1
ATOM 3742 C CA . ASN A 1 459 ? 5.379 19.034 -33.026 1.00 85.25 459 ASN A CA 1
ATOM 3743 C C . ASN A 1 459 ? 5.964 18.460 -31.716 1.00 85.25 459 ASN A C 1
ATOM 3745 O O . ASN A 1 459 ? 6.813 19.100 -31.099 1.00 85.25 459 ASN A O 1
ATOM 3749 N N . CYS A 1 460 ? 5.537 17.271 -31.279 1.00 88.81 460 CYS A N 1
ATOM 3750 C CA . CYS A 1 460 ? 5.949 16.660 -30.015 1.00 88.81 460 CYS A CA 1
ATOM 3751 C C . CYS A 1 460 ? 7.165 15.736 -30.219 1.00 88.81 460 CYS A C 1
ATOM 3753 O O . CYS A 1 460 ? 7.201 14.941 -31.158 1.00 88.81 460 CYS A O 1
ATOM 3755 N N . SER A 1 461 ? 8.181 15.849 -29.357 1.00 88.06 461 SER A N 1
ATOM 3756 C CA . SER A 1 461 ? 9.462 15.126 -29.457 1.00 88.06 461 SER A CA 1
ATOM 3757 C C . SER A 1 461 ? 9.580 14.052 -28.378 1.00 88.06 461 SER A C 1
ATOM 3759 O O . SER A 1 461 ? 9.516 14.384 -27.195 1.00 88.06 461 SER A O 1
ATOM 3761 N N . CYS A 1 462 ? 9.861 12.803 -28.764 1.00 88.69 462 CYS A N 1
ATOM 3762 C CA . CYS A 1 462 ? 9.911 11.657 -27.842 1.00 88.69 462 CYS A CA 1
ATOM 3763 C C . CYS A 1 462 ? 10.953 11.762 -26.727 1.00 88.69 462 CYS A C 1
ATOM 3765 O O . CYS A 1 462 ? 10.811 11.153 -25.668 1.00 88.69 462 CYS A O 1
ATOM 3767 N N . VAL A 1 463 ? 11.999 12.556 -26.953 1.00 85.62 463 VAL A N 1
ATOM 3768 C CA . VAL A 1 463 ? 12.979 12.875 -25.912 1.00 85.62 463 VAL A CA 1
ATOM 3769 C C . VAL A 1 463 ? 12.355 13.708 -24.797 1.00 85.62 463 VAL A C 1
ATOM 3771 O O . VAL A 1 463 ? 12.629 13.451 -23.632 1.00 85.62 463 VAL A O 1
ATOM 3774 N N . LEU A 1 464 ? 11.493 14.670 -25.132 1.00 86.31 464 LEU A N 1
ATOM 3775 C CA . LEU A 1 464 ? 10.933 15.635 -24.183 1.00 86.31 464 LEU A CA 1
ATOM 3776 C C . LEU A 1 464 ? 9.674 15.117 -23.483 1.00 86.31 464 LEU A C 1
ATOM 3778 O O . LEU A 1 464 ? 9.510 15.367 -22.294 1.00 86.31 464 LEU A O 1
ATOM 3782 N N . SER A 1 465 ? 8.821 14.373 -24.194 1.00 89.56 465 SER A N 1
ATOM 3783 C CA . SER A 1 465 ? 7.576 13.812 -23.661 1.00 89.56 465 SER A CA 1
ATOM 3784 C C . SER A 1 465 ? 7.387 12.359 -24.117 1.00 89.56 465 SER A C 1
ATOM 3786 O O . SER A 1 465 ? 7.592 12.073 -25.301 1.00 89.56 465 SER A O 1
ATOM 3788 N N . PRO A 1 466 ? 6.982 11.435 -23.224 1.00 88.69 466 PRO A N 1
ATOM 3789 C CA . PRO A 1 466 ? 6.670 10.059 -23.602 1.00 88.69 466 PRO A CA 1
ATOM 3790 C C . PRO A 1 466 ? 5.320 9.961 -24.324 1.00 88.69 466 PRO A C 1
ATOM 3792 O O . PRO A 1 466 ? 5.145 9.110 -25.195 1.00 88.69 466 PRO A O 1
ATOM 3795 N N . SER A 1 467 ? 4.398 10.875 -24.015 1.00 90.56 467 SER A N 1
ATOM 3796 C CA . SER A 1 467 ? 3.009 10.887 -24.474 1.00 90.56 467 SER A CA 1
ATOM 3797 C C . SER A 1 467 ? 2.827 11.542 -25.852 1.00 90.56 467 SER A C 1
ATOM 3799 O O . SER A 1 467 ? 1.723 11.961 -26.192 1.00 90.56 467 SER A O 1
ATOM 3801 N N . CYS A 1 468 ? 3.884 11.667 -26.664 1.00 91.12 468 CYS A N 1
ATOM 3802 C CA . CYS A 1 468 ? 3.724 12.089 -28.055 1.00 91.12 468 CYS A CA 1
ATOM 3803 C C . CYS A 1 468 ? 3.170 10.929 -28.892 1.00 91.12 468 CYS A C 1
ATOM 3805 O O . CYS A 1 468 ? 3.797 9.869 -28.977 1.00 91.12 468 CYS A O 1
ATOM 3807 N N . TYR A 1 469 ? 2.033 11.151 -29.550 1.00 91.31 469 TYR A N 1
ATOM 3808 C CA . TYR A 1 469 ? 1.384 10.175 -30.421 1.00 91.31 469 TYR A CA 1
ATOM 3809 C C . TYR A 1 469 ? 0.694 10.830 -31.628 1.00 91.31 469 TYR A C 1
ATOM 3811 O O . TYR A 1 469 ? 0.618 12.053 -31.750 1.00 91.31 469 TYR A O 1
ATOM 3819 N N . THR A 1 470 ? 0.225 10.001 -32.558 1.00 88.38 470 THR A N 1
ATOM 3820 C CA . THR A 1 470 ? -0.592 10.374 -33.719 1.00 88.38 470 THR A CA 1
ATOM 3821 C C . THR A 1 470 ? -1.518 9.215 -34.096 1.00 88.38 470 THR A C 1
ATOM 3823 O O . THR A 1 470 ? -1.334 8.102 -33.600 1.00 88.38 470 THR A O 1
ATOM 3826 N N . ASP A 1 471 ? -2.502 9.454 -34.963 1.00 87.25 471 ASP A N 1
ATOM 3827 C CA . ASP A 1 471 ? -3.421 8.415 -35.445 1.00 87.25 471 ASP A CA 1
ATOM 3828 C C . ASP A 1 471 ? -2.645 7.254 -36.087 1.00 87.25 471 ASP A C 1
ATOM 3830 O O . ASP A 1 471 ? -1.826 7.460 -36.988 1.00 87.25 471 ASP A O 1
ATOM 3834 N N . MET A 1 472 ? -2.923 6.023 -35.663 1.00 84.62 472 MET A N 1
ATOM 3835 C CA . MET A 1 472 ? -2.420 4.836 -36.344 1.00 84.62 472 MET A CA 1
ATOM 3836 C C . MET A 1 472 ? -3.171 4.662 -37.673 1.00 84.62 472 MET A C 1
ATOM 3838 O O . MET A 1 472 ? -4.369 4.941 -37.778 1.00 84.62 472 MET A O 1
ATOM 3842 N N . GLY A 1 473 ? -2.473 4.214 -38.715 1.00 81.75 473 GLY A N 1
ATOM 3843 C CA . GLY A 1 473 ? -3.045 4.078 -40.052 1.00 81.75 473 GLY A CA 1
ATOM 3844 C C . GLY A 1 473 ? -2.751 2.731 -40.688 1.00 81.75 473 GLY A C 1
ATOM 3845 O O . GLY A 1 473 ? -1.815 2.039 -40.305 1.00 81.75 473 GLY A O 1
ATOM 3846 N N . VAL A 1 474 ? -3.535 2.376 -41.699 1.00 77.81 474 VAL A N 1
ATOM 3847 C CA . VAL A 1 474 ? -3.219 1.278 -42.617 1.00 77.81 474 VAL A CA 1
ATOM 3848 C C . VAL A 1 474 ? -2.507 1.883 -43.821 1.00 77.81 474 VAL A C 1
ATOM 3850 O O . VAL A 1 474 ? -3.072 2.746 -44.501 1.00 77.81 474 VAL A O 1
ATOM 3853 N N . TYR A 1 475 ? -1.275 1.453 -44.085 1.00 75.12 475 TYR A N 1
ATOM 3854 C CA . TYR A 1 475 ? -0.458 1.983 -45.179 1.00 75.12 475 TYR A CA 1
ATOM 3855 C C . TYR A 1 475 ? -0.323 0.956 -46.296 1.00 75.12 475 TYR A C 1
ATOM 3857 O O . TYR A 1 475 ? -0.002 -0.193 -46.038 1.00 75.12 475 TYR A O 1
ATOM 3865 N N . ALA A 1 476 ? -0.511 1.364 -47.549 1.00 68.94 476 ALA A N 1
ATOM 3866 C CA . ALA A 1 476 ? -0.296 0.503 -48.707 1.00 68.94 476 ALA A CA 1
ATOM 3867 C C . ALA A 1 476 ? 1.011 0.872 -49.418 1.00 68.94 476 ALA A C 1
ATOM 3869 O O . ALA A 1 476 ? 1.332 2.049 -49.586 1.00 68.94 476 ALA A O 1
ATOM 3870 N N . LYS A 1 477 ? 1.765 -0.131 -49.875 1.00 65.25 477 LYS A N 1
ATOM 3871 C CA . LYS A 1 477 ? 2.920 0.098 -50.750 1.00 65.25 477 LYS A CA 1
ATOM 3872 C C . LYS A 1 477 ? 2.438 0.629 -52.105 1.00 65.25 477 LYS A C 1
ATOM 3874 O O . LYS A 1 477 ? 1.575 0.013 -52.729 1.00 65.25 477 LYS A O 1
ATOM 3879 N N . HIS A 1 478 ? 3.016 1.730 -52.579 1.00 61.22 478 HIS A N 1
ATOM 3880 C CA . HIS A 1 478 ? 2.694 2.270 -53.896 1.00 61.22 478 HIS A CA 1
ATOM 3881 C C . HIS A 1 478 ? 3.127 1.288 -55.010 1.00 61.22 478 HIS A C 1
ATOM 3883 O O . HIS A 1 478 ? 4.221 0.725 -54.918 1.00 61.22 478 HIS A O 1
ATOM 3889 N N . PRO A 1 479 ? 2.337 1.065 -56.083 1.00 55.22 479 PRO A N 1
ATOM 3890 C CA . PRO A 1 479 ? 2.666 0.046 -57.090 1.00 55.22 479 PRO A CA 1
ATOM 3891 C C . PRO A 1 479 ? 3.960 0.313 -57.876 1.00 55.22 479 PRO A C 1
ATOM 3893 O O . PRO A 1 479 ? 4.534 -0.616 -58.437 1.00 55.22 479 PRO A O 1
ATOM 3896 N N . ILE A 1 480 ? 4.401 1.576 -57.931 1.00 53.97 480 ILE A N 1
ATOM 3897 C CA . ILE A 1 480 ? 5.476 2.054 -58.819 1.00 53.97 480 ILE A CA 1
ATOM 3898 C C . ILE A 1 480 ? 6.728 2.497 -58.030 1.00 53.97 480 ILE A C 1
ATOM 3900 O O . ILE A 1 480 ? 7.812 2.603 -58.595 1.00 53.97 480 ILE A O 1
ATOM 3904 N N . GLU A 1 481 ? 6.624 2.706 -56.712 1.00 51.59 481 GLU A N 1
ATOM 3905 C CA . GLU A 1 481 ? 7.697 3.290 -55.889 1.00 51.59 481 GLU A CA 1
ATOM 3906 C C . GLU A 1 481 ? 7.896 2.541 -54.562 1.00 51.59 481 GLU A C 1
ATOM 3908 O O . GLU A 1 481 ? 7.037 1.794 -54.099 1.00 51.59 481 GLU A O 1
ATOM 3913 N N . THR A 1 482 ? 9.022 2.779 -53.884 1.00 56.12 482 THR A N 1
ATOM 3914 C CA . THR A 1 482 ? 9.267 2.301 -52.508 1.00 56.12 482 THR A CA 1
ATOM 3915 C C . THR A 1 482 ? 8.593 3.171 -51.436 1.00 56.12 482 THR A C 1
ATOM 3917 O O . THR A 1 482 ? 9.025 3.169 -50.286 1.00 56.12 482 THR A O 1
ATOM 3920 N N . ILE A 1 483 ? 7.565 3.939 -51.806 1.00 59.41 483 ILE A N 1
ATOM 3921 C CA . ILE A 1 483 ? 6.832 4.849 -50.921 1.00 59.41 483 ILE A CA 1
ATOM 3922 C C . ILE A 1 483 ? 5.542 4.168 -50.446 1.00 59.41 483 ILE A C 1
ATOM 3924 O O . ILE A 1 483 ? 4.874 3.463 -51.203 1.00 59.41 483 ILE A O 1
ATOM 3928 N N . TYR A 1 484 ? 5.205 4.370 -49.173 1.00 68.44 484 TYR A N 1
ATOM 3929 C CA . TYR A 1 484 ? 3.989 3.859 -48.543 1.00 68.44 484 TYR A CA 1
ATOM 3930 C C . TYR A 1 484 ? 2.972 4.992 -48.397 1.00 68.44 484 TYR A C 1
ATOM 3932 O O . TYR A 1 484 ? 3.288 6.036 -47.826 1.00 68.44 484 TYR A O 1
ATOM 3940 N N . THR A 1 485 ? 1.753 4.792 -48.892 1.00 71.62 485 THR A N 1
ATOM 3941 C CA . THR A 1 485 ? 0.665 5.776 -48.832 1.00 71.62 485 THR A CA 1
ATOM 3942 C C . THR A 1 485 ? -0.361 5.389 -47.769 1.00 71.62 485 THR A C 1
ATOM 3944 O O . THR A 1 485 ? -0.698 4.218 -47.601 1.00 71.62 485 THR A O 1
ATOM 3947 N N . LEU A 1 486 ? -0.860 6.377 -47.021 1.00 78.56 486 LEU A N 1
ATOM 3948 C CA . LEU A 1 486 ? -1.910 6.177 -46.019 1.00 78.56 486 LEU A CA 1
ATOM 3949 C C . LEU A 1 486 ? -3.239 5.857 -46.725 1.00 78.56 486 LEU A C 1
ATOM 3951 O O . LEU A 1 486 ? -3.737 6.683 -47.485 1.00 78.56 486 LEU A O 1
ATOM 3955 N N . ARG A 1 487 ? -3.815 4.676 -46.464 1.00 74.75 487 ARG A N 1
ATOM 3956 C CA . ARG A 1 487 ? -5.087 4.225 -47.058 1.00 74.75 487 ARG A CA 1
ATOM 3957 C C . ARG A 1 487 ? -6.289 4.600 -46.193 1.00 74.75 487 ARG A C 1
ATOM 3959 O O . ARG A 1 487 ? -7.282 5.098 -46.708 1.00 74.75 487 ARG A O 1
ATOM 3966 N N . THR A 1 488 ? -6.192 4.365 -44.888 1.00 80.75 488 THR A N 1
ATOM 3967 C CA . THR A 1 488 ? -7.164 4.831 -43.891 1.00 80.75 488 THR A CA 1
ATOM 3968 C C . THR A 1 488 ? -6.460 5.093 -42.569 1.00 80.75 488 THR A C 1
ATOM 3970 O O . THR A 1 488 ? -5.481 4.419 -42.244 1.00 80.75 488 THR A O 1
ATOM 3973 N N . ARG A 1 489 ? -6.968 6.053 -41.796 1.00 84.00 489 ARG A N 1
ATOM 3974 C CA . ARG A 1 489 ? -6.673 6.141 -40.362 1.00 84.00 489 ARG A CA 1
ATOM 3975 C C . ARG A 1 489 ? -7.589 5.189 -39.608 1.00 84.00 489 ARG A C 1
ATOM 3977 O O . ARG A 1 489 ? -8.668 4.851 -40.098 1.00 84.00 489 ARG A O 1
ATOM 3984 N N . ILE A 1 490 ? -7.155 4.779 -38.430 1.00 84.19 490 ILE A N 1
ATOM 3985 C CA . ILE A 1 490 ? -7.969 4.040 -37.477 1.00 84.19 490 ILE A CA 1
ATOM 3986 C C . ILE A 1 490 ? -8.456 5.077 -36.464 1.00 84.19 490 ILE A C 1
ATOM 3988 O O . ILE A 1 490 ? -7.611 5.675 -35.794 1.00 84.19 490 ILE A O 1
ATOM 3992 N N . PRO A 1 491 ? -9.770 5.355 -36.374 1.00 80.38 491 PRO A N 1
ATOM 3993 C CA . PRO A 1 491 ? -10.299 6.273 -35.375 1.00 80.38 491 PRO A CA 1
ATOM 3994 C C . PRO A 1 491 ? -9.802 5.888 -33.983 1.00 80.38 491 PRO A C 1
ATOM 3996 O O . PRO A 1 491 ? -9.795 4.702 -33.648 1.00 80.38 491 PRO A O 1
ATOM 3999 N N . THR A 1 492 ? -9.340 6.900 -33.239 1.00 85.38 492 THR A N 1
ATOM 4000 C CA . THR A 1 492 ? -8.984 6.849 -31.807 1.00 85.38 492 THR A CA 1
ATOM 4001 C C . THR A 1 492 ? -8.003 5.750 -31.369 1.00 85.38 492 THR A C 1
ATOM 4003 O O . THR A 1 492 ? -7.836 5.525 -30.170 1.00 85.38 492 THR A O 1
ATOM 4006 N N . LEU A 1 493 ? -7.302 5.107 -32.309 1.00 87.06 493 LEU A N 1
ATOM 4007 C CA . LEU A 1 493 ? -6.193 4.195 -32.042 1.00 87.06 493 LEU A CA 1
ATOM 4008 C C . LEU A 1 493 ? -4.888 4.883 -32.439 1.00 87.06 493 LEU A C 1
ATOM 4010 O O . LEU A 1 493 ? -4.677 5.200 -33.609 1.00 87.06 493 LEU A O 1
ATOM 4014 N N . PHE A 1 494 ? -4.002 5.101 -31.477 1.00 89.31 494 PHE A N 1
ATOM 4015 C CA . PHE A 1 494 ? -2.814 5.929 -31.654 1.00 89.31 494 PHE A CA 1
ATOM 4016 C C . PHE A 1 494 ? -1.525 5.118 -31.705 1.00 89.31 494 PHE A C 1
ATOM 4018 O O . PHE A 1 494 ? -1.393 4.088 -31.053 1.00 89.31 494 PHE A O 1
ATOM 4025 N N . ILE A 1 495 ? -0.530 5.628 -32.426 1.00 86.50 495 ILE A N 1
ATOM 4026 C CA . ILE A 1 495 ? 0.868 5.213 -32.303 1.00 86.50 495 ILE A CA 1
ATOM 4027 C C . ILE A 1 495 ? 1.699 6.371 -31.756 1.00 86.50 495 ILE A C 1
ATOM 4029 O O . ILE A 1 495 ? 1.503 7.519 -32.143 1.00 86.50 495 ILE A O 1
ATOM 4033 N N . GLY A 1 496 ? 2.639 6.073 -30.864 1.00 88.69 496 GLY A N 1
ATOM 4034 C CA . GLY A 1 496 ? 3.425 7.062 -30.130 1.00 88.69 496 GLY A CA 1
ATOM 4035 C C . GLY A 1 496 ? 4.811 6.553 -29.770 1.00 88.69 496 GLY A C 1
ATOM 4036 O O . GLY A 1 496 ? 5.154 5.410 -30.074 1.00 88.69 496 GLY A O 1
ATOM 4037 N N . CYS A 1 497 ? 5.594 7.402 -29.105 1.00 88.62 497 CYS A N 1
ATOM 4038 C CA . CYS A 1 497 ? 6.985 7.129 -28.731 1.00 88.62 497 CYS A CA 1
ATOM 4039 C C . CYS A 1 497 ? 7.164 5.754 -28.081 1.00 88.62 497 CYS A C 1
ATOM 4041 O O . CYS A 1 497 ? 7.998 4.947 -28.505 1.00 88.62 497 CYS A O 1
ATOM 4043 N N . TYR A 1 498 ? 6.335 5.479 -27.079 1.00 87.50 498 TYR A N 1
ATOM 4044 C CA . TYR A 1 498 ? 6.265 4.194 -26.407 1.00 87.50 498 TYR A CA 1
ATOM 4045 C C . TYR A 1 498 ? 4.883 3.579 -26.666 1.00 87.50 498 TYR A C 1
ATOM 4047 O O . TYR A 1 498 ? 3.873 4.250 -26.436 1.00 87.50 498 TYR A O 1
ATOM 4055 N N . PRO A 1 499 ? 4.796 2.316 -27.126 1.00 83.94 499 PRO A N 1
ATOM 4056 C CA . PRO A 1 499 ? 3.508 1.698 -27.441 1.00 83.94 499 PRO A CA 1
ATOM 4057 C C . PRO A 1 499 ? 2.533 1.616 -26.256 1.00 83.94 499 PRO A C 1
ATOM 4059 O O . PRO A 1 499 ? 1.327 1.624 -26.479 1.00 83.94 499 PRO A O 1
ATOM 4062 N N . ASN A 1 500 ? 3.024 1.576 -25.009 1.00 86.62 500 ASN A N 1
ATOM 4063 C CA . ASN A 1 500 ? 2.172 1.616 -23.817 1.00 86.62 500 ASN A CA 1
ATOM 4064 C C . ASN A 1 500 ? 1.497 2.991 -23.622 1.00 86.62 500 ASN A C 1
ATOM 4066 O O . ASN A 1 500 ? 0.331 3.027 -23.257 1.00 86.62 500 ASN A O 1
ATOM 4070 N N . GLU A 1 501 ? 2.176 4.105 -23.914 1.00 88.81 501 GLU A N 1
ATOM 4071 C CA . GLU A 1 501 ? 1.578 5.454 -23.855 1.00 88.81 501 GLU A CA 1
ATOM 4072 C C . GLU A 1 501 ? 0.498 5.615 -24.923 1.00 88.81 501 GLU A C 1
ATOM 4074 O O . GLU A 1 501 ? -0.595 6.113 -24.669 1.00 88.81 501 GLU A O 1
ATOM 4079 N N . ALA A 1 502 ? 0.812 5.151 -26.134 1.00 89.56 502 ALA A N 1
ATOM 4080 C CA . ALA A 1 502 ? -0.070 5.271 -27.281 1.00 89.56 502 ALA A CA 1
ATOM 4081 C C . ALA A 1 502 ? -1.361 4.460 -27.092 1.00 89.56 502 ALA A C 1
ATOM 4083 O O . ALA A 1 502 ? -2.450 4.973 -27.355 1.00 89.56 502 ALA A O 1
ATOM 4084 N N . ILE A 1 503 ? -1.263 3.227 -26.575 1.00 88.75 503 ILE A N 1
ATOM 4085 C CA . ILE A 1 503 ? -2.450 2.416 -26.283 1.00 88.75 503 ILE A CA 1
ATOM 4086 C C . ILE A 1 503 ? -3.241 2.953 -25.086 1.00 88.75 503 ILE A C 1
ATOM 4088 O O . ILE A 1 503 ? -4.460 2.902 -25.143 1.00 88.75 503 ILE A O 1
ATOM 4092 N N . LEU A 1 504 ? -2.601 3.523 -24.054 1.00 91.38 504 LEU A N 1
ATOM 4093 C CA . LEU A 1 504 ? -3.300 4.160 -22.925 1.00 91.38 504 LEU A CA 1
ATOM 4094 C C . LEU A 1 504 ? -4.168 5.341 -23.386 1.00 91.38 504 LEU A C 1
ATOM 4096 O O . LEU A 1 504 ? -5.342 5.416 -23.022 1.00 91.38 504 LEU A O 1
ATOM 4100 N N . ALA A 1 505 ? -3.623 6.202 -24.251 1.00 92.00 505 ALA A N 1
ATOM 4101 C CA . ALA A 1 505 ? -4.354 7.323 -24.842 1.00 92.00 505 ALA A CA 1
ATOM 4102 C C . ALA A 1 505 ? -5.467 6.895 -25.823 1.00 92.00 505 ALA A C 1
ATOM 4104 O O . ALA A 1 505 ? -6.365 7.685 -26.108 1.00 92.00 505 ALA A O 1
ATOM 4105 N N . SER A 1 506 ? -5.409 5.672 -26.360 1.00 92.12 506 SER A N 1
ATOM 4106 C CA . SER A 1 506 ? -6.367 5.163 -27.352 1.00 92.12 506 SER A CA 1
ATOM 4107 C C . SER A 1 506 ? -7.707 4.757 -26.727 1.00 92.12 506 SER A C 1
ATOM 4109 O O . SER A 1 506 ? -7.777 4.450 -25.537 1.00 92.12 506 SER A O 1
ATOM 4111 N N . THR A 1 507 ? -8.766 4.672 -27.537 1.00 91.00 507 THR A N 1
ATOM 4112 C CA . THR A 1 507 ? -10.046 4.045 -27.148 1.00 91.00 507 THR A CA 1
ATOM 4113 C C . THR A 1 507 ? -10.236 2.692 -27.842 1.00 91.00 507 THR A C 1
ATOM 4115 O O . THR A 1 507 ? -9.452 2.291 -28.707 1.00 91.00 507 THR A O 1
ATOM 4118 N N . LEU A 1 508 ? -11.286 1.959 -27.462 1.00 86.19 508 LEU A N 1
ATOM 4119 C CA . LEU A 1 508 ? -11.665 0.692 -28.099 1.00 86.19 508 LEU A CA 1
ATOM 4120 C C . LEU A 1 508 ? -12.714 0.858 -29.218 1.00 86.19 508 LEU A C 1
ATOM 4122 O O . LEU A 1 508 ? -13.191 -0.147 -29.741 1.00 86.19 508 LEU A O 1
ATOM 4126 N N . GLU A 1 509 ? -13.052 2.092 -29.614 1.00 85.88 509 GLU A N 1
ATOM 4127 C CA . GLU A 1 509 ? -14.153 2.427 -30.539 1.00 85.88 509 GLU A CA 1
ATOM 4128 C C . GLU A 1 509 ? -14.149 1.583 -31.824 1.00 85.88 509 GLU A C 1
ATOM 4130 O O . GLU A 1 509 ? -15.156 0.962 -32.173 1.00 85.88 509 GLU A O 1
ATOM 4135 N N . CYS A 1 510 ? -12.996 1.485 -32.497 1.00 82.75 510 CYS A N 1
ATOM 4136 C CA . CYS A 1 510 ? -12.861 0.707 -33.729 1.00 82.75 510 CYS A CA 1
ATOM 4137 C C . CYS A 1 510 ? -13.281 -0.765 -33.557 1.00 82.75 510 CYS A C 1
ATOM 4139 O O . CYS A 1 510 ? -13.840 -1.356 -34.478 1.00 82.75 510 CYS A O 1
ATOM 4141 N N . PHE A 1 511 ? -13.067 -1.354 -32.378 1.00 81.50 511 PHE A N 1
ATOM 4142 C CA . PHE A 1 511 ? -13.336 -2.769 -32.105 1.00 81.50 511 PHE A CA 1
ATOM 4143 C C . PHE A 1 511 ? -14.809 -3.086 -31.798 1.00 81.50 511 PHE A C 1
ATOM 4145 O O . PHE A 1 511 ? -15.191 -4.257 -31.788 1.00 81.50 511 PHE A O 1
ATOM 4152 N N . TYR A 1 512 ? -15.638 -2.057 -31.607 1.00 79.88 512 TYR A N 1
ATOM 4153 C CA . TYR A 1 512 ? -17.101 -2.156 -31.586 1.00 79.88 512 TYR A CA 1
ATOM 4154 C C . TYR A 1 512 ? -17.731 -1.837 -32.959 1.00 79.88 512 TYR A C 1
ATOM 4156 O O . TYR A 1 512 ? -18.944 -1.957 -33.127 1.00 79.88 512 TYR A O 1
ATOM 4164 N N . ASN A 1 513 ? -16.936 -1.421 -33.955 1.00 81.94 513 ASN A N 1
ATOM 4165 C CA . ASN A 1 513 ? -17.417 -0.965 -35.259 1.00 81.94 513 ASN A CA 1
ATOM 4166 C C . ASN A 1 513 ? -17.007 -1.930 -36.385 1.00 81.94 513 ASN A C 1
ATOM 4168 O O . ASN A 1 513 ? -15.845 -1.992 -36.793 1.00 81.94 513 ASN A O 1
ATOM 4172 N N . THR A 1 514 ? -17.987 -2.637 -36.955 1.00 77.38 514 THR A N 1
ATOM 4173 C CA . THR A 1 514 ? -17.765 -3.651 -38.001 1.00 77.38 514 THR A CA 1
ATOM 4174 C C . THR A 1 514 ? -17.056 -3.079 -39.224 1.00 77.38 514 THR A C 1
ATOM 4176 O O . THR A 1 514 ? -16.152 -3.713 -39.762 1.00 77.38 514 THR A O 1
ATOM 4179 N N . SER A 1 515 ? -17.413 -1.861 -39.642 1.00 80.50 515 SER A N 1
ATOM 4180 C CA . SER A 1 515 ? -16.789 -1.200 -40.794 1.00 80.50 515 SER A CA 1
ATOM 4181 C C . SER A 1 515 ? -15.335 -0.824 -40.508 1.00 80.50 515 SER A C 1
ATOM 4183 O O . SER A 1 515 ? -14.485 -0.947 -41.391 1.00 80.50 515 SER A O 1
ATOM 4185 N N . CYS A 1 516 ? -15.028 -0.426 -39.267 1.00 81.38 516 CYS A N 1
ATOM 4186 C CA . CYS A 1 516 ? -13.656 -0.146 -38.856 1.00 81.38 516 CYS A CA 1
ATOM 4187 C C . CYS A 1 516 ? -12.807 -1.422 -38.866 1.00 81.38 516 CYS A C 1
ATOM 4189 O O . CYS A 1 516 ? -11.789 -1.452 -39.556 1.00 81.38 516 CYS A O 1
ATOM 4191 N N . ILE A 1 517 ? -13.266 -2.504 -38.221 1.00 76.62 517 ILE A N 1
ATOM 4192 C CA . ILE A 1 517 ? -12.584 -3.810 -38.249 1.00 76.62 517 ILE A CA 1
ATOM 4193 C C . ILE A 1 517 ? -12.364 -4.284 -39.692 1.00 76.62 517 ILE A C 1
ATOM 4195 O O . ILE A 1 517 ? -11.236 -4.607 -40.059 1.00 76.62 517 ILE A O 1
ATOM 4199 N N . LEU A 1 518 ? -13.395 -4.274 -40.545 1.00 73.56 518 LEU A N 1
ATOM 4200 C CA . LEU A 1 518 ? -13.267 -4.698 -41.945 1.00 73.56 518 LEU A CA 1
ATOM 4201 C C . LEU A 1 518 ? -12.208 -3.890 -42.713 1.00 73.56 518 LEU A C 1
ATOM 4203 O O . LEU A 1 518 ? -11.488 -4.463 -43.532 1.00 73.56 518 LEU A O 1
ATOM 4207 N N . SER A 1 519 ? -12.039 -2.596 -42.413 1.00 71.19 519 SER A N 1
ATOM 4208 C CA . SER A 1 519 ? -10.980 -1.780 -43.022 1.00 71.19 519 SER A CA 1
ATOM 4209 C C . SER A 1 519 ? -9.568 -2.296 -42.687 1.00 71.19 519 SER A C 1
ATOM 4211 O O . SER A 1 519 ? -8.727 -2.356 -43.587 1.00 71.19 519 SER A O 1
ATOM 4213 N N . LEU A 1 520 ? -9.340 -2.776 -41.454 1.00 72.38 520 LEU A N 1
ATOM 4214 C CA . LEU A 1 520 ? -8.067 -3.360 -41.000 1.00 72.38 520 LEU A CA 1
ATOM 4215 C C . LEU A 1 520 ? -7.733 -4.657 -41.751 1.00 72.38 520 LEU A C 1
ATOM 4217 O O . LEU A 1 520 ? -6.580 -4.892 -42.113 1.00 72.38 520 LEU A O 1
ATOM 4221 N N . TYR A 1 521 ? -8.745 -5.493 -41.999 1.00 67.56 521 TYR A N 1
ATOM 4222 C CA . TYR A 1 521 ? -8.581 -6.783 -42.677 1.00 67.56 521 TYR A CA 1
ATOM 4223 C C . TYR A 1 521 ? -8.493 -6.650 -44.207 1.00 67.56 521 TYR A C 1
ATOM 4225 O O . TYR A 1 521 ? -7.742 -7.393 -44.834 1.00 67.56 521 TYR A O 1
ATOM 4233 N N . SER A 1 522 ? -9.153 -5.652 -44.811 1.00 58.97 522 SER A N 1
ATOM 4234 C CA . SER A 1 522 ? -9.178 -5.394 -46.270 1.00 58.97 522 SER A CA 1
ATOM 4235 C C . SER A 1 522 ? -7.821 -5.072 -46.929 1.00 58.97 522 SER A C 1
ATOM 4237 O O . SER A 1 522 ? -7.745 -4.798 -48.131 1.00 58.97 522 SER A O 1
ATOM 4239 N N . TYR A 1 523 ? -6.746 -5.030 -46.142 1.00 56.19 523 TYR A N 1
ATOM 4240 C CA . TYR A 1 523 ? -5.365 -4.837 -46.585 1.00 56.19 523 TYR A CA 1
ATOM 4241 C C . TYR A 1 523 ? -4.597 -6.160 -46.757 1.00 56.19 523 TYR A C 1
ATOM 4243 O O . TYR A 1 523 ? -3.596 -6.202 -47.470 1.00 56.19 523 TYR A O 1
ATOM 4251 N N . ARG A 1 524 ? -5.058 -7.252 -46.137 1.00 58.81 524 ARG A N 1
ATOM 4252 C CA . ARG A 1 524 ? -4.334 -8.524 -46.077 1.00 58.81 524 ARG A CA 1
ATOM 4253 C C . ARG A 1 524 ? -5.005 -9.554 -46.997 1.00 58.81 524 ARG A C 1
ATOM 4255 O O . ARG A 1 524 ? -5.996 -10.173 -46.626 1.00 58.81 524 ARG A O 1
ATOM 4262 N N . ASN A 1 525 ? -4.463 -9.711 -48.208 1.00 49.72 525 ASN A N 1
ATOM 4263 C CA . ASN A 1 525 ? -4.974 -10.617 -49.251 1.00 49.72 525 ASN A CA 1
ATOM 4264 C C . ASN A 1 525 ? -4.814 -12.108 -48.877 1.00 49.72 525 ASN A C 1
ATOM 4266 O O . ASN A 1 525 ? -3.910 -12.780 -49.371 1.00 49.72 525 ASN A O 1
ATOM 4270 N N . SER A 1 526 ? -5.699 -12.636 -48.034 1.00 49.62 526 SER A N 1
ATOM 4271 C CA . SER A 1 526 ? -5.840 -14.077 -47.789 1.00 49.62 526 SER A CA 1
ATOM 4272 C C . SER A 1 526 ? -7.301 -14.429 -47.523 1.00 49.62 526 SER A C 1
ATOM 4274 O O . SER A 1 526 ? -7.923 -13.829 -46.649 1.00 49.62 526 SER A O 1
ATOM 4276 N N . GLU A 1 527 ? -7.831 -15.429 -48.227 1.00 44.62 527 GLU A N 1
ATOM 4277 C CA . GLU A 1 527 ? -9.240 -15.872 -48.177 1.00 44.62 527 GLU A CA 1
ATOM 4278 C C . GLU A 1 527 ? -9.621 -16.621 -46.873 1.00 44.62 527 GLU A C 1
ATOM 4280 O O . GLU A 1 527 ? -10.614 -17.336 -46.816 1.00 44.62 527 GLU A O 1
ATOM 4285 N N . GLU A 1 528 ? -8.837 -16.467 -45.801 1.00 48.38 528 GLU A N 1
ATOM 4286 C CA . GLU A 1 528 ? -8.851 -17.319 -44.601 1.00 48.38 528 GLU A CA 1
ATOM 4287 C C . GLU A 1 528 ? -9.351 -16.571 -43.339 1.00 48.38 528 GLU A C 1
ATOM 4289 O O . GLU A 1 528 ? -8.765 -16.647 -42.255 1.00 48.38 528 GLU A O 1
ATOM 4294 N N . TYR A 1 529 ? -10.447 -15.809 -43.467 1.00 51.91 529 TYR A N 1
ATOM 4295 C CA . TYR A 1 529 ? -10.994 -14.959 -42.394 1.00 51.91 529 TYR A CA 1
ATOM 4296 C C . TYR A 1 529 ? -12.466 -15.242 -42.061 1.00 51.91 529 TYR A C 1
ATOM 4298 O O . TYR A 1 529 ? -13.359 -14.507 -42.472 1.00 51.91 529 TYR A O 1
ATOM 4306 N N . HIS A 1 530 ? -12.710 -16.268 -41.236 1.00 50.22 530 HIS A N 1
ATOM 4307 C CA . HIS A 1 530 ? -14.049 -16.576 -40.702 1.00 50.22 530 HIS A CA 1
ATOM 4308 C C . HIS A 1 530 ? -14.313 -16.133 -39.253 1.00 50.22 530 HIS A C 1
ATOM 4310 O O . HIS A 1 530 ? -15.458 -16.179 -38.816 1.00 50.22 530 HIS A O 1
ATOM 4316 N N . GLU A 1 531 ? -13.306 -15.654 -38.515 1.00 54.84 531 GLU A N 1
ATOM 4317 C CA . GLU A 1 531 ? -13.480 -15.161 -37.140 1.00 54.84 531 GLU A CA 1
ATOM 4318 C C . GLU A 1 531 ? -12.773 -13.809 -36.963 1.00 54.84 531 GLU A C 1
ATOM 4320 O O . GLU A 1 531 ? -11.548 -13.733 -36.833 1.00 54.84 531 GLU A O 1
ATOM 4325 N N . LEU A 1 532 ? -13.569 -12.736 -37.011 1.00 59.88 532 LEU A N 1
ATOM 4326 C CA . LEU A 1 532 ? -13.150 -11.362 -36.729 1.00 59.88 532 LEU A CA 1
ATOM 4327 C C . LEU A 1 532 ? -13.329 -11.079 -35.225 1.00 59.88 532 LEU A C 1
ATOM 4329 O O . LEU A 1 532 ? -14.402 -11.366 -34.691 1.0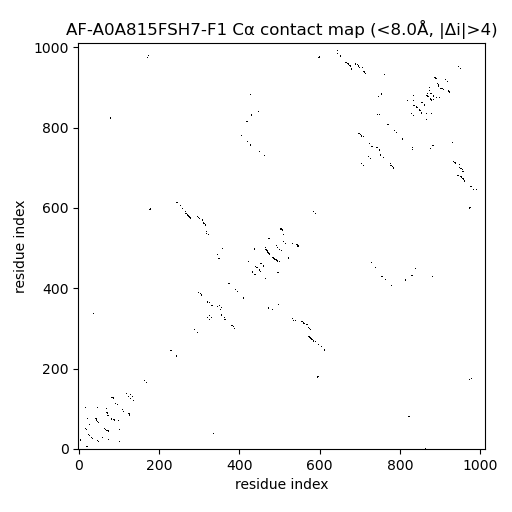0 59.88 532 LEU A O 1
ATOM 4333 N N . PRO A 1 533 ? -12.336 -10.497 -34.531 1.00 62.84 533 PRO A N 1
ATOM 4334 C CA . PRO A 1 533 ? -12.409 -10.262 -33.096 1.00 62.84 533 PRO A CA 1
ATOM 4335 C C . PRO A 1 533 ? -13.262 -9.015 -32.807 1.00 62.84 533 PRO A C 1
ATOM 4337 O O . PRO A 1 533 ? -12.768 -7.889 -32.785 1.00 62.84 533 PRO A O 1
ATOM 4340 N N . PHE A 1 534 ? -14.564 -9.228 -32.621 1.00 67.44 534 PHE A N 1
ATOM 4341 C CA . PHE A 1 534 ? -15.564 -8.183 -32.394 1.00 67.44 534 PHE A CA 1
ATOM 4342 C C . PHE A 1 534 ? -15.863 -7.998 -30.897 1.00 67.44 534 PHE A C 1
ATOM 4344 O O . PHE A 1 534 ? -16.036 -8.981 -30.174 1.00 67.44 534 PHE A O 1
ATOM 4351 N N . LEU A 1 535 ? -15.976 -6.754 -30.418 1.00 68.25 535 LEU A N 1
ATOM 4352 C CA . LEU A 1 535 ? -16.511 -6.464 -29.082 1.00 68.25 535 LEU A CA 1
ATOM 4353 C C . LEU A 1 535 ? -18.026 -6.246 -29.157 1.00 68.25 535 LEU A C 1
ATOM 4355 O O . LEU A 1 535 ? -18.517 -5.462 -29.963 1.00 68.25 535 LEU A O 1
ATOM 4359 N N . ASN A 1 536 ? -18.783 -6.930 -28.300 1.00 66.25 536 ASN A N 1
ATOM 4360 C CA . ASN A 1 536 ? -20.241 -6.854 -28.303 1.00 66.25 536 ASN A CA 1
ATOM 4361 C C . ASN A 1 536 ? -20.728 -5.515 -27.718 1.00 66.25 536 ASN A C 1
ATOM 4363 O O . ASN A 1 536 ? -20.543 -5.249 -26.532 1.00 66.25 536 ASN A O 1
ATOM 4367 N N . SER A 1 537 ? -21.393 -4.698 -28.539 1.00 59.03 537 SER A N 1
ATOM 4368 C CA . SER A 1 537 ? -21.911 -3.372 -28.171 1.00 59.03 537 SER A CA 1
ATOM 4369 C C . SER A 1 537 ? -23.102 -3.387 -27.203 1.00 59.03 537 SER A C 1
ATOM 4371 O O . SER A 1 537 ? -23.513 -2.330 -26.740 1.00 59.03 537 SER A O 1
ATOM 4373 N N . ASN A 1 538 ? -23.682 -4.554 -26.898 1.00 58.03 538 ASN A N 1
ATOM 4374 C CA . ASN A 1 538 ? -24.838 -4.669 -25.998 1.00 58.03 538 ASN A CA 1
ATOM 4375 C C . ASN A 1 538 ? -24.469 -4.720 -24.499 1.00 58.03 538 ASN A C 1
ATOM 4377 O O . ASN A 1 538 ? -25.350 -4.933 -23.666 1.00 58.03 538 ASN A O 1
ATOM 4381 N N . MET A 1 539 ? -23.191 -4.560 -24.139 1.00 56.50 539 MET A N 1
ATOM 4382 C CA . MET A 1 539 ? -22.736 -4.481 -22.745 1.00 56.50 539 MET A CA 1
ATOM 4383 C C . MET A 1 539 ? -22.427 -3.036 -22.336 1.00 56.50 539 MET A C 1
ATOM 4385 O O . MET A 1 539 ? -22.086 -2.201 -23.164 1.00 56.50 539 MET A O 1
ATOM 4389 N N . THR A 1 540 ? -22.567 -2.750 -21.041 1.00 53.84 540 THR A N 1
ATOM 4390 C CA . THR A 1 540 ? -22.633 -1.414 -20.410 1.00 53.84 540 THR A CA 1
ATOM 4391 C C . THR A 1 540 ? -21.355 -0.561 -20.459 1.00 53.84 540 THR A C 1
ATOM 4393 O O . THR A 1 540 ? -21.279 0.450 -19.766 1.00 53.84 540 THR A O 1
ATOM 4396 N N . SER A 1 541 ? -20.349 -0.957 -21.232 1.00 57.53 541 SER A N 1
ATOM 4397 C CA . SER A 1 541 ? -19.044 -0.297 -21.309 1.00 57.53 541 SER A CA 1
ATOM 4398 C C . SER A 1 541 ? -19.104 0.917 -22.252 1.00 57.53 541 SER A C 1
ATOM 4400 O O . SER A 1 541 ? -19.629 0.825 -23.364 1.00 57.53 541 SER A O 1
ATOM 4402 N N . SER A 1 542 ? -18.561 2.065 -21.837 1.00 62.88 542 SER A N 1
ATOM 4403 C CA . SER A 1 542 ? -18.522 3.268 -22.678 1.00 62.88 542 SER A CA 1
ATOM 4404 C C . SER A 1 542 ? -17.547 3.087 -23.846 1.00 62.88 542 SER A C 1
ATOM 4406 O O . SER A 1 542 ? -16.333 3.049 -23.658 1.00 62.88 542 SER A O 1
ATOM 4408 N N . VAL A 1 543 ? -18.075 3.020 -25.072 1.00 69.69 543 VAL A N 1
ATOM 4409 C CA . VAL A 1 543 ? -17.298 2.817 -26.316 1.00 69.69 543 VAL A CA 1
ATOM 4410 C C . VAL A 1 543 ? -16.220 3.899 -26.531 1.00 69.69 543 VAL A C 1
ATOM 4412 O O . VAL A 1 543 ? -15.204 3.644 -27.180 1.00 69.69 543 VAL A O 1
ATOM 4415 N N . ASN A 1 544 ? -16.416 5.082 -25.940 1.00 77.75 544 ASN A N 1
ATOM 4416 C CA . ASN A 1 544 ? -15.563 6.259 -26.114 1.00 77.75 544 ASN A CA 1
ATOM 4417 C C . ASN A 1 544 ? -14.586 6.494 -24.943 1.00 77.75 544 ASN A C 1
ATOM 4419 O O . ASN A 1 544 ? -13.897 7.513 -24.934 1.00 77.75 544 ASN A O 1
ATOM 4423 N N . GLU A 1 545 ? -14.522 5.607 -23.944 1.00 86.38 545 GLU A N 1
ATOM 4424 C CA . GLU A 1 545 ? -13.520 5.720 -22.878 1.00 86.38 545 GLU A CA 1
ATOM 4425 C C . GLU A 1 545 ? -12.112 5.350 -23.365 1.00 86.38 545 GLU A C 1
ATOM 4427 O O . GLU A 1 545 ? -11.921 4.443 -24.182 1.00 86.38 545 GLU A O 1
ATOM 4432 N N . THR A 1 546 ? -11.104 6.057 -22.844 1.00 92.50 546 THR A N 1
ATOM 4433 C CA . THR A 1 546 ? -9.699 5.711 -23.078 1.00 92.50 546 THR A CA 1
ATOM 4434 C C . THR A 1 546 ? -9.338 4.431 -22.335 1.00 92.50 546 THR A C 1
ATOM 4436 O O . THR A 1 546 ? -9.855 4.142 -21.255 1.00 92.50 546 THR A O 1
ATOM 4439 N N . ILE A 1 547 ? -8.398 3.667 -22.880 1.00 91.25 547 ILE A N 1
ATOM 4440 C CA . ILE A 1 547 ? -7.884 2.453 -22.239 1.00 91.25 547 ILE A CA 1
ATOM 4441 C C . ILE A 1 547 ? -7.197 2.792 -20.907 1.00 91.25 547 ILE A C 1
ATOM 4443 O O . ILE A 1 547 ? -7.262 1.994 -19.974 1.00 91.25 547 ILE A O 1
ATOM 4447 N N . GLU A 1 548 ? -6.634 3.996 -20.770 1.00 91.38 548 GLU A N 1
ATOM 4448 C CA . GLU A 1 548 ? -6.215 4.557 -19.483 1.00 91.38 548 GLU A CA 1
ATOM 4449 C C . GLU A 1 548 ? -7.374 4.652 -18.473 1.00 91.38 548 GLU A C 1
ATOM 4451 O O . GLU A 1 548 ? -7.213 4.178 -17.354 1.00 91.38 548 GLU A O 1
ATOM 4456 N N . SER A 1 549 ? -8.561 5.162 -18.841 1.00 91.25 549 SER A N 1
ATOM 4457 C CA . SER A 1 549 ? -9.742 5.175 -17.948 1.00 91.25 549 SER A CA 1
ATOM 4458 C C . SER A 1 549 ? -10.103 3.769 -17.462 1.00 91.25 549 SER A C 1
ATOM 4460 O O . SER A 1 549 ? -10.319 3.550 -16.267 1.00 91.25 549 SER A O 1
ATOM 4462 N N . ILE A 1 550 ? -10.102 2.797 -18.378 1.00 91.06 550 ILE A N 1
ATOM 4463 C CA . ILE A 1 550 ? -10.455 1.403 -18.088 1.00 91.06 550 ILE A CA 1
ATOM 4464 C C . ILE A 1 550 ? -9.399 0.763 -17.159 1.00 91.06 550 ILE A C 1
ATOM 4466 O O . ILE A 1 550 ? -9.745 0.094 -16.183 1.00 91.06 550 ILE A O 1
ATOM 4470 N N . ILE A 1 551 ? -8.105 1.028 -17.379 1.00 90.31 551 ILE A N 1
ATOM 4471 C CA . ILE A 1 551 ? -7.007 0.595 -16.491 1.00 90.31 551 ILE A CA 1
ATOM 4472 C C . ILE A 1 551 ? -7.071 1.297 -15.125 1.00 90.31 551 ILE A C 1
ATOM 4474 O O . ILE A 1 551 ? -6.874 0.650 -14.095 1.00 90.31 551 ILE A O 1
ATOM 4478 N N . ASN A 1 552 ? -7.458 2.574 -15.086 1.00 90.31 552 ASN A N 1
ATOM 4479 C CA . ASN A 1 552 ? -7.694 3.349 -13.862 1.00 90.31 552 ASN A CA 1
ATOM 4480 C C . ASN A 1 552 ? -8.907 2.854 -13.053 1.00 90.31 552 ASN A C 1
ATOM 4482 O O . ASN A 1 552 ? -9.094 3.258 -11.898 1.00 90.31 552 ASN A O 1
ATOM 4486 N N . GLN A 1 553 ? -9.703 1.954 -13.632 1.00 90.81 553 GLN A N 1
ATOM 4487 C CA . GLN A 1 553 ? -10.782 1.197 -12.997 1.00 90.81 553 GLN A CA 1
ATOM 4488 C C . GLN A 1 553 ? -10.435 -0.301 -12.858 1.00 90.81 553 GLN A C 1
ATOM 4490 O O . GLN A 1 553 ? -11.319 -1.132 -12.675 1.00 90.81 553 GLN A O 1
ATOM 4495 N N . LEU A 1 554 ? -9.142 -0.657 -12.908 1.00 92.31 554 LEU A N 1
ATOM 4496 C CA . LEU A 1 554 ? -8.626 -2.028 -12.772 1.00 92.31 554 LEU A CA 1
ATOM 4497 C C . LEU A 1 554 ? -9.194 -3.011 -13.814 1.00 92.31 554 LEU A C 1
ATOM 4499 O O . LEU A 1 554 ? -9.300 -4.206 -13.549 1.00 92.31 554 LEU A O 1
ATOM 4503 N N . MET A 1 555 ? -9.556 -2.530 -15.008 1.00 91.00 555 MET A N 1
ATOM 4504 C CA . MET A 1 555 ? -10.253 -3.322 -16.030 1.00 91.00 555 MET A CA 1
ATOM 4505 C C . MET A 1 555 ? -11.526 -4.004 -15.486 1.00 91.00 555 MET A C 1
ATOM 4507 O O . MET A 1 555 ? -11.826 -5.130 -15.885 1.00 91.00 555 MET A O 1
ATOM 4511 N N . ILE A 1 556 ? -12.258 -3.368 -14.562 1.00 91.44 556 ILE A N 1
ATOM 4512 C CA . ILE A 1 556 ? -13.476 -3.897 -13.924 1.00 91.44 556 ILE A CA 1
ATOM 4513 C C . ILE A 1 556 ? -14.655 -2.949 -14.168 1.00 91.44 556 ILE A C 1
ATOM 4515 O O . ILE A 1 556 ? -14.622 -1.794 -13.757 1.00 91.44 556 ILE A O 1
ATOM 4519 N N . ASP A 1 557 ? -15.728 -3.476 -14.762 1.00 88.38 557 ASP A N 1
ATOM 4520 C CA . ASP A 1 557 ? -16.965 -2.733 -15.045 1.00 88.38 557 ASP A CA 1
ATOM 4521 C C . ASP A 1 557 ? -17.874 -2.653 -13.808 1.00 88.38 557 ASP A C 1
ATOM 4523 O O . ASP A 1 557 ? -18.653 -1.716 -13.645 1.00 88.38 557 ASP A O 1
ATOM 4527 N N . SER A 1 558 ? -17.839 -3.668 -12.935 1.00 90.38 558 SER A N 1
ATOM 4528 C CA . SER A 1 558 ? -18.634 -3.685 -11.698 1.00 90.38 558 SER A CA 1
ATOM 4529 C C . SER A 1 558 ? -18.138 -4.703 -10.669 1.00 90.38 558 SER A C 1
ATOM 4531 O O . SER A 1 558 ? -17.508 -5.707 -10.999 1.00 90.38 558 SER A O 1
ATOM 4533 N N . TRP A 1 559 ? -18.477 -4.458 -9.403 1.00 93.12 559 TRP A N 1
ATOM 4534 C CA . TRP A 1 559 ? -18.191 -5.345 -8.275 1.00 93.12 559 TRP A CA 1
ATOM 4535 C C . TRP A 1 559 ? -19.493 -5.941 -7.735 1.00 93.12 559 TRP A C 1
ATOM 4537 O O . TRP A 1 559 ? -20.379 -5.199 -7.315 1.00 93.12 559 TRP A O 1
ATOM 4547 N N . SER A 1 560 ? -19.601 -7.268 -7.709 1.00 94.94 560 SER A N 1
ATOM 4548 C CA . SER A 1 560 ? -20.668 -7.978 -6.996 1.00 94.94 560 SER A CA 1
ATOM 4549 C C . SER A 1 560 ? -20.214 -8.233 -5.560 1.00 94.94 560 SER A C 1
ATOM 4551 O O . SER A 1 560 ? -19.138 -8.791 -5.362 1.00 94.94 560 SER A O 1
ATOM 4553 N N . ILE A 1 561 ? -20.994 -7.801 -4.566 1.00 95.12 561 ILE A N 1
ATOM 4554 C CA . ILE A 1 561 ? -20.652 -7.893 -3.138 1.00 95.12 561 ILE A CA 1
ATOM 4555 C C . ILE A 1 561 ? -21.840 -8.494 -2.379 1.00 95.12 561 ILE A C 1
ATOM 4557 O O . ILE A 1 561 ? -22.947 -7.965 -2.452 1.00 95.12 561 ILE A O 1
ATOM 4561 N N . ASP A 1 562 ? -21.590 -9.564 -1.628 1.00 96.06 562 ASP A N 1
ATOM 4562 C CA . ASP A 1 562 ? -22.539 -10.228 -0.728 1.00 96.06 562 ASP A CA 1
ATOM 4563 C C . ASP A 1 562 ? -21.971 -10.242 0.702 1.00 96.06 562 ASP A C 1
ATOM 4565 O O . ASP A 1 562 ? -20.821 -10.633 0.921 1.00 96.06 562 ASP A O 1
ATOM 4569 N N . ILE A 1 563 ? -22.765 -9.770 1.668 1.00 95.81 563 ILE A N 1
ATOM 4570 C CA . ILE A 1 563 ? -22.388 -9.584 3.077 1.00 95.81 563 ILE A CA 1
ATOM 4571 C C . ILE A 1 563 ? -23.469 -10.219 3.952 1.00 95.81 563 ILE A C 1
ATOM 4573 O O . ILE A 1 563 ? -24.619 -9.781 3.965 1.00 95.81 563 ILE A O 1
ATOM 4577 N N . SER A 1 564 ? -23.094 -11.235 4.729 1.00 96.88 564 SER A N 1
ATOM 4578 C CA . SER A 1 564 ? -24.025 -12.034 5.526 1.00 96.88 564 SER A CA 1
ATOM 4579 C C . SER A 1 564 ? -23.855 -11.802 7.028 1.00 96.88 564 SER A C 1
ATOM 4581 O O . SER A 1 564 ? -23.008 -12.415 7.681 1.00 96.88 564 SER A O 1
ATOM 4583 N N . PHE A 1 565 ? -24.725 -10.964 7.602 1.00 95.44 565 PHE A N 1
ATOM 4584 C CA . PHE A 1 565 ? -24.804 -10.782 9.058 1.00 95.44 565 PHE A CA 1
ATOM 4585 C C . PHE A 1 565 ? -25.081 -12.103 9.796 1.00 95.44 565 PHE A C 1
ATOM 4587 O O . PHE A 1 565 ? -24.470 -12.365 10.827 1.00 95.44 565 PHE A O 1
ATOM 4594 N N . THR A 1 566 ? -25.937 -12.967 9.243 1.00 96.12 566 THR A N 1
ATOM 4595 C CA . THR A 1 566 ? -26.259 -14.284 9.814 1.00 96.12 566 THR A CA 1
ATOM 4596 C C . THR A 1 566 ? -25.022 -15.172 9.961 1.00 96.12 566 THR A C 1
ATOM 4598 O O . THR A 1 566 ? -24.817 -15.747 11.028 1.00 96.12 566 THR A O 1
ATOM 4601 N N . LYS A 1 567 ? -24.147 -15.249 8.945 1.00 95.75 567 LYS A N 1
ATOM 4602 C CA . LYS A 1 567 ? -22.895 -16.022 9.053 1.00 95.75 567 LYS A CA 1
ATOM 4603 C C . LYS A 1 567 ? -21.927 -15.412 10.072 1.00 95.75 567 LYS A C 1
ATOM 4605 O O . LYS A 1 567 ? -21.326 -16.147 10.847 1.00 95.75 567 LYS A O 1
ATOM 4610 N N . TYR A 1 568 ? -21.823 -14.081 10.124 1.00 95.50 568 TYR A N 1
ATOM 4611 C CA . TYR A 1 568 ? -21.058 -13.383 11.165 1.00 95.50 568 TYR A CA 1
ATOM 4612 C C . TYR A 1 568 ? -21.584 -13.695 12.579 1.00 95.50 568 TYR A C 1
ATOM 4614 O O . TYR A 1 568 ? -20.800 -14.010 13.472 1.00 95.50 568 TYR A O 1
ATOM 4622 N N . TYR A 1 569 ? -22.904 -13.665 12.786 1.00 94.88 569 TYR A N 1
ATOM 4623 C CA . TYR A 1 569 ? -23.522 -13.979 14.075 1.00 94.88 569 TYR A CA 1
ATOM 4624 C C . TYR A 1 569 ? -23.275 -15.438 14.487 1.00 94.88 569 TYR A C 1
ATOM 4626 O O . TYR A 1 569 ? -22.959 -15.709 15.646 1.00 94.88 569 TYR A O 1
ATOM 4634 N N . GLN A 1 570 ? -23.386 -16.369 13.534 1.00 94.25 570 GLN A N 1
ATOM 4635 C CA . GLN A 1 570 ? -23.122 -17.795 13.743 1.00 94.25 570 GLN A CA 1
ATOM 4636 C C . GLN A 1 570 ? -21.663 -18.072 14.123 1.00 94.25 570 GLN A C 1
ATOM 4638 O O . GLN A 1 570 ? -21.432 -18.862 15.030 1.00 94.25 570 GLN A O 1
ATOM 4643 N N . GLU A 1 571 ? -20.695 -17.403 13.494 1.00 94.12 571 GLU A N 1
ATOM 4644 C CA . GLU A 1 571 ? -19.272 -17.568 13.817 1.00 94.12 571 GLU A CA 1
ATOM 4645 C C . GLU A 1 571 ? -18.896 -16.895 15.153 1.00 94.12 571 GLU A C 1
ATOM 4647 O O . GLU A 1 571 ? -18.178 -17.473 15.970 1.00 94.12 571 GLU A O 1
ATOM 4652 N N . CYS A 1 572 ? -19.433 -15.700 15.431 1.00 91.12 572 CYS A N 1
ATOM 4653 C CA . CYS A 1 572 ? -19.269 -15.031 16.726 1.00 91.12 572 CYS A CA 1
ATOM 4654 C C . CYS A 1 572 ? -19.866 -15.860 17.881 1.00 91.12 572 CYS A C 1
ATOM 4656 O O . CYS A 1 572 ? -19.299 -15.845 18.974 1.00 91.12 572 CYS A O 1
ATOM 4658 N N . SER A 1 573 ? -20.980 -16.575 17.652 1.00 92.31 573 SER A N 1
ATOM 4659 C CA . SER A 1 573 ? -21.628 -17.532 18.571 1.00 92.31 573 SER A CA 1
ATOM 4660 C C . SER A 1 573 ? -21.629 -17.082 20.051 1.00 92.31 573 SER A C 1
ATOM 4662 O O . SER A 1 573 ? -20.970 -17.691 20.904 1.00 92.31 573 SER A O 1
ATOM 4664 N N . PRO A 1 574 ? -22.355 -16.006 20.408 1.00 90.75 574 PRO A N 1
ATOM 4665 C CA . PRO A 1 574 ? -22.310 -15.452 21.758 1.00 90.75 574 PRO A CA 1
ATOM 4666 C C . PRO A 1 574 ? -22.815 -16.450 22.810 1.00 90.75 574 PRO A C 1
ATOM 4668 O O . PRO A 1 574 ? -23.989 -16.817 22.826 1.00 90.75 574 PRO A O 1
ATOM 4671 N N . HIS A 1 575 ? -21.956 -16.845 23.756 1.00 86.62 575 HIS A N 1
ATOM 4672 C CA . HIS A 1 575 ? -22.362 -17.761 24.833 1.00 86.62 575 HIS A CA 1
ATOM 4673 C C . HIS A 1 575 ? -23.364 -17.116 25.806 1.00 86.62 575 HIS A C 1
ATOM 4675 O O . HIS A 1 575 ? -24.195 -17.789 26.419 1.00 86.62 575 HIS A O 1
ATOM 4681 N N . SER A 1 576 ? -23.314 -15.790 25.947 1.00 87.06 576 SER A N 1
ATOM 4682 C CA . SER A 1 576 ? -24.313 -15.044 26.703 1.00 87.06 576 SER A CA 1
ATOM 4683 C C . SER A 1 576 ? -24.512 -13.638 26.149 1.00 87.06 576 SER A C 1
ATOM 4685 O O . SER A 1 576 ? -23.598 -13.057 25.570 1.00 87.06 576 SER A O 1
ATOM 4687 N N . CYS A 1 577 ? -25.700 -13.082 26.365 1.00 86.06 577 CYS A N 1
ATOM 4688 C CA . CYS A 1 577 ? -25.987 -11.659 26.219 1.00 86.06 577 CYS A CA 1
ATOM 4689 C C . CYS A 1 577 ? -26.426 -11.104 27.571 1.00 86.06 577 CYS A C 1
ATOM 4691 O O . CYS A 1 577 ? -27.300 -11.672 28.227 1.00 86.06 577 CYS A O 1
ATOM 4693 N N . THR A 1 578 ? -25.857 -9.970 27.960 1.00 80.62 578 THR A N 1
ATOM 4694 C CA . THR A 1 578 ? -26.218 -9.213 29.161 1.00 80.62 578 THR A CA 1
ATOM 4695 C C . THR A 1 578 ? -26.845 -7.889 28.757 1.00 80.62 578 THR A C 1
ATOM 4697 O O . THR A 1 578 ? -26.347 -7.232 27.850 1.00 80.62 578 THR A O 1
ATOM 4700 N N . TYR A 1 579 ? -27.933 -7.485 29.407 1.00 80.81 579 TYR A N 1
ATOM 4701 C CA . TYR A 1 579 ? -28.494 -6.141 29.253 1.00 80.81 579 TYR A CA 1
ATOM 4702 C C . TYR A 1 579 ? -28.996 -5.600 30.590 1.00 80.81 579 TYR A C 1
ATOM 4704 O O . TYR A 1 579 ? -29.269 -6.354 31.531 1.00 80.81 579 TYR A O 1
ATOM 4712 N N . GLN A 1 580 ? -29.096 -4.274 30.669 1.00 77.62 580 GLN A N 1
ATOM 4713 C CA . GLN A 1 580 ? -29.455 -3.552 31.887 1.00 77.62 580 GLN A CA 1
ATOM 4714 C C . GLN A 1 580 ? -30.786 -2.820 31.724 1.00 77.62 580 GLN A C 1
ATOM 4716 O O . GLN A 1 580 ? -31.039 -2.222 30.674 1.00 77.62 580 GLN A O 1
ATOM 4721 N N . TYR A 1 581 ? -31.601 -2.815 32.779 1.00 75.75 581 TYR A N 1
ATOM 4722 C CA . TYR A 1 581 ? -32.812 -2.001 32.872 1.00 75.75 581 TYR A CA 1
ATOM 4723 C C . TYR A 1 581 ? -33.044 -1.487 34.303 1.00 75.75 581 TYR A C 1
ATOM 4725 O O . TYR A 1 581 ? -32.576 -2.075 35.278 1.00 75.75 581 TYR A O 1
ATOM 4733 N N . LEU A 1 582 ? -33.761 -0.368 34.416 1.00 70.44 582 LEU A N 1
ATOM 4734 C CA . LEU A 1 582 ? -34.161 0.237 35.688 1.00 70.44 582 LEU A CA 1
ATOM 4735 C C . LEU A 1 582 ? -35.496 -0.359 36.145 1.00 70.44 582 LEU A C 1
ATOM 4737 O O . LEU A 1 582 ? -36.454 -0.363 35.371 1.00 70.44 582 LEU A O 1
ATOM 4741 N N . ASP A 1 583 ? -35.572 -0.809 37.396 1.00 69.25 583 ASP A N 1
ATOM 4742 C CA . ASP A 1 583 ? -36.813 -1.288 38.017 1.00 69.25 583 ASP A CA 1
ATOM 4743 C C . ASP A 1 583 ? -36.832 -0.981 39.527 1.00 69.25 583 ASP A C 1
ATOM 4745 O O . ASP A 1 583 ? -35.860 -0.476 40.096 1.00 69.25 583 ASP A O 1
ATOM 4749 N N . ARG A 1 584 ? -37.958 -1.242 40.193 1.00 73.94 584 ARG A N 1
ATOM 4750 C CA . ARG A 1 584 ? -38.103 -1.095 41.648 1.00 73.94 584 ARG A CA 1
ATOM 4751 C C . ARG A 1 584 ? -37.750 -2.391 42.368 1.00 73.94 584 ARG A C 1
ATOM 4753 O O . ARG A 1 584 ? -37.958 -3.486 41.849 1.00 73.94 584 ARG A O 1
ATOM 4760 N N . ASN A 1 585 ? -37.305 -2.268 43.621 1.00 66.12 585 ASN A N 1
ATOM 4761 C CA . ASN A 1 585 ? -37.084 -3.422 44.494 1.00 66.12 585 ASN A CA 1
ATOM 4762 C C . ASN A 1 585 ? -38.306 -4.354 44.528 1.00 66.12 585 ASN A C 1
ATOM 4764 O O . ASN A 1 585 ? -39.420 -3.935 44.853 1.00 66.12 585 ASN A O 1
ATOM 4768 N N . SER A 1 586 ? -38.085 -5.642 44.254 1.00 67.88 586 SER A N 1
ATOM 4769 C CA . SER A 1 586 ? -39.164 -6.627 44.267 1.00 67.88 586 SER A CA 1
ATOM 4770 C C . SER A 1 586 ? -39.784 -6.758 45.662 1.00 67.88 586 SER A C 1
ATOM 4772 O O . SER A 1 586 ? -39.103 -6.707 46.693 1.00 67.88 586 SER A O 1
ATOM 4774 N N . LEU A 1 587 ? -41.103 -6.954 45.701 1.00 67.25 587 LEU A N 1
ATOM 4775 C CA . LEU A 1 587 ? -41.889 -6.974 46.938 1.00 67.25 587 LEU A CA 1
ATOM 4776 C C . LEU A 1 587 ? -41.337 -7.944 48.016 1.00 67.25 587 LEU A C 1
ATOM 4778 O O . LEU A 1 587 ? -41.296 -7.545 49.182 1.00 67.25 587 LEU A O 1
ATOM 4782 N N . PRO A 1 588 ? -40.813 -9.149 47.691 1.00 66.94 588 PRO A N 1
ATOM 4783 C CA . PRO A 1 588 ? -40.160 -10.017 48.677 1.00 66.94 588 PRO A CA 1
ATOM 4784 C C . PRO A 1 588 ? -38.884 -9.425 49.298 1.00 66.94 588 PRO A C 1
ATOM 4786 O O . PRO A 1 588 ? -38.636 -9.627 50.488 1.00 66.94 588 PRO A O 1
ATOM 4789 N N . ILE A 1 589 ? -38.076 -8.678 48.536 1.00 66.00 589 ILE A N 1
ATOM 4790 C CA . ILE A 1 589 ? -36.860 -8.020 49.046 1.00 66.00 589 ILE A CA 1
ATOM 4791 C C . ILE A 1 589 ? -37.249 -6.899 50.015 1.00 66.00 589 ILE A C 1
ATOM 4793 O O . ILE A 1 589 ? -36.689 -6.808 51.110 1.00 66.00 589 ILE A O 1
ATOM 4797 N N . VAL A 1 590 ? -38.260 -6.101 49.662 1.00 67.38 590 VAL A N 1
ATOM 4798 C CA . VAL A 1 590 ? -38.804 -5.046 50.531 1.00 67.38 590 VAL A CA 1
ATOM 4799 C C . VAL A 1 590 ? -39.337 -5.651 51.839 1.00 67.38 590 VAL A C 1
ATOM 4801 O O . VAL A 1 590 ? -38.901 -5.259 52.922 1.00 67.38 590 VAL A O 1
ATOM 4804 N N . VAL A 1 591 ? -40.193 -6.678 51.760 1.00 66.12 591 VAL A N 1
ATOM 4805 C CA . VAL A 1 591 ? -40.793 -7.341 52.936 1.00 66.12 591 VAL A CA 1
ATOM 4806 C C . VAL A 1 591 ? -39.748 -8.015 53.831 1.00 66.12 591 VAL A C 1
ATOM 4808 O O . VAL A 1 591 ? -39.790 -7.841 55.048 1.00 66.12 591 VAL A O 1
ATOM 4811 N N . THR A 1 592 ? -38.785 -8.757 53.272 1.00 66.44 592 THR A N 1
ATOM 4812 C CA . THR A 1 592 ? -37.741 -9.421 54.081 1.00 66.44 592 THR A CA 1
ATOM 4813 C C . THR A 1 592 ? -36.818 -8.421 54.778 1.00 66.44 592 THR A C 1
ATOM 4815 O O . THR A 1 592 ? -36.444 -8.635 55.933 1.00 66.44 592 THR A O 1
ATOM 4818 N N . THR A 1 593 ? -36.514 -7.293 54.131 1.00 67.38 593 THR A N 1
ATOM 4819 C CA . THR A 1 593 ? -35.727 -6.210 54.737 1.00 67.38 593 THR A CA 1
ATOM 4820 C C . THR A 1 593 ? -36.499 -5.556 55.889 1.00 67.38 593 THR A C 1
ATOM 4822 O O . THR A 1 593 ? -35.966 -5.456 56.995 1.00 67.38 593 THR A O 1
ATOM 4825 N N . ILE A 1 594 ? -37.781 -5.222 55.690 1.00 70.69 594 ILE A N 1
ATOM 4826 C CA . ILE A 1 594 ? -38.668 -4.688 56.741 1.00 70.69 594 ILE A CA 1
ATOM 4827 C C . ILE A 1 594 ? -38.750 -5.651 57.937 1.00 70.69 594 ILE A C 1
ATOM 4829 O O . ILE A 1 594 ? -38.555 -5.231 59.078 1.00 70.69 594 ILE A O 1
ATOM 4833 N N . MET A 1 595 ? -38.956 -6.950 57.690 1.00 66.75 595 MET A N 1
ATOM 4834 C CA . MET A 1 595 ? -38.996 -7.973 58.743 1.00 66.75 595 MET A CA 1
ATOM 4835 C C . MET A 1 595 ? -37.693 -8.045 59.551 1.00 66.75 595 MET A C 1
ATOM 4837 O O . MET A 1 595 ? -37.746 -8.237 60.762 1.00 66.75 595 MET A O 1
ATOM 4841 N N . SER A 1 596 ? -36.525 -7.857 58.931 1.00 67.69 596 SER A N 1
ATOM 4842 C CA . SER A 1 596 ? -35.256 -7.836 59.676 1.00 67.69 596 SER A CA 1
ATOM 4843 C C . SER A 1 596 ? -35.101 -6.586 60.560 1.00 67.69 596 SER A C 1
ATOM 4845 O O . SER A 1 596 ? -34.589 -6.673 61.674 1.00 67.69 596 SER A O 1
ATOM 4847 N N . ILE A 1 597 ? -35.603 -5.430 60.109 1.00 70.06 597 ILE A N 1
ATOM 4848 C CA . ILE A 1 597 ? -35.463 -4.145 60.812 1.00 70.06 597 ILE A CA 1
ATOM 4849 C C . ILE A 1 597 ? -36.455 -4.013 61.986 1.00 70.06 597 ILE A C 1
ATOM 4851 O O . ILE A 1 597 ? -36.102 -3.463 63.033 1.00 70.06 597 ILE A O 1
ATOM 4855 N N . ILE A 1 598 ? -37.670 -4.570 61.867 1.00 71.50 598 ILE A N 1
ATOM 4856 C CA . ILE A 1 598 ? -38.690 -4.561 62.939 1.00 71.50 598 ILE A CA 1
ATOM 4857 C C . ILE A 1 598 ? -38.158 -5.198 64.235 1.00 71.50 598 ILE A C 1
ATOM 4859 O O . ILE A 1 598 ? -38.385 -4.668 65.327 1.00 71.50 598 ILE A O 1
ATOM 4863 N N . GLY A 1 599 ? -37.419 -6.306 64.141 1.00 66.25 599 GLY A N 1
ATOM 4864 C CA . GLY A 1 599 ? -36.868 -6.998 65.313 1.00 66.25 599 GLY A CA 1
ATOM 4865 C C . GLY A 1 599 ? -35.883 -6.141 66.119 1.00 66.25 599 GLY A C 1
ATOM 4866 O O . GLY A 1 599 ? -35.914 -6.148 67.348 1.00 66.25 599 GLY A O 1
ATOM 4867 N N . GLY A 1 600 ? -35.075 -5.327 65.436 1.00 68.00 600 GLY A N 1
ATOM 4868 C CA . GLY A 1 600 ? -34.202 -4.331 66.060 1.00 68.00 600 GLY A CA 1
ATOM 4869 C C . GLY A 1 600 ? -34.953 -3.166 66.707 1.00 68.00 600 GLY A C 1
ATOM 4870 O O . GLY A 1 600 ? -34.784 -2.891 67.898 1.00 68.00 600 GLY A O 1
ATOM 4871 N N . LEU A 1 601 ? -35.816 -2.498 65.930 1.00 69.88 601 LEU A N 1
ATOM 4872 C CA . LEU A 1 601 ? -36.583 -1.321 66.366 1.00 69.88 601 LEU A CA 1
ATOM 4873 C C . LEU A 1 601 ? -37.427 -1.596 67.612 1.00 69.88 601 LEU A C 1
ATOM 4875 O O . LEU A 1 601 ? -37.483 -0.778 68.525 1.00 69.88 601 LEU A O 1
ATOM 4879 N N . THR A 1 602 ? -38.078 -2.755 67.670 1.00 69.50 602 THR A N 1
ATOM 4880 C CA . THR A 1 602 ? -38.981 -3.120 68.770 1.00 69.50 602 THR A CA 1
ATOM 4881 C C . THR A 1 602 ? -38.252 -3.294 70.100 1.00 69.50 602 THR A C 1
ATOM 4883 O O . THR A 1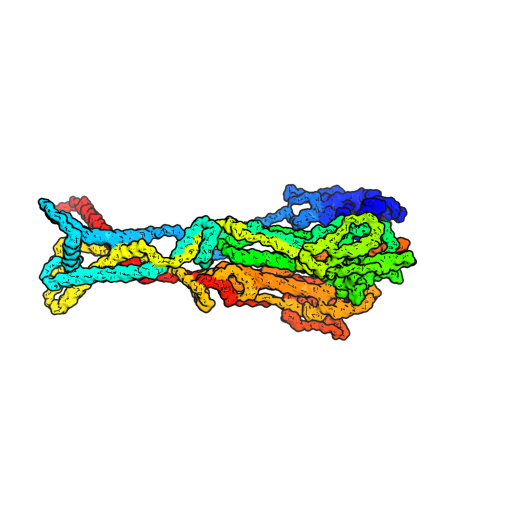 602 ? -38.800 -2.915 71.137 1.00 69.50 602 THR A O 1
ATOM 4886 N N . LEU A 1 603 ? -37.016 -3.805 70.081 1.00 65.44 603 LEU A N 1
ATOM 4887 C CA . LEU A 1 603 ? -36.158 -3.959 71.259 1.00 65.44 603 LEU A CA 1
ATOM 4888 C C . LEU A 1 603 ? -35.540 -2.611 71.670 1.00 65.44 603 LEU A C 1
ATOM 4890 O O . LEU A 1 603 ? -35.586 -2.255 72.850 1.00 65.44 603 LEU A O 1
ATOM 4894 N N . GLY A 1 604 ? -35.071 -1.821 70.696 1.00 64.50 604 GLY A N 1
ATOM 4895 C CA . GLY A 1 604 ? -34.551 -0.465 70.904 1.00 64.50 604 GLY A CA 1
ATOM 4896 C C . GLY A 1 604 ? -35.591 0.498 71.486 1.00 64.50 604 GLY A C 1
ATOM 4897 O O . GLY A 1 604 ? -35.353 1.106 72.529 1.00 64.50 604 GLY A O 1
ATOM 4898 N N . PHE A 1 605 ? -36.788 0.578 70.893 1.00 68.00 605 PHE A N 1
ATOM 4899 C CA . PHE A 1 605 ? -37.878 1.389 71.440 1.00 68.00 605 PHE A CA 1
ATOM 4900 C C . PHE A 1 605 ? -38.328 0.887 72.815 1.00 68.00 605 PHE A C 1
ATOM 4902 O O . PHE A 1 605 ? -38.619 1.701 73.687 1.00 68.00 605 PHE A O 1
ATOM 4909 N N . LYS A 1 606 ? -38.342 -0.431 73.065 1.00 65.38 606 LYS A N 1
ATOM 4910 C CA . LYS A 1 606 ? -38.731 -0.957 74.382 1.00 65.38 606 LYS A CA 1
ATOM 4911 C C . LYS A 1 606 ? -37.761 -0.481 75.465 1.00 65.38 606 LYS A C 1
ATOM 4913 O O . LYS A 1 606 ? -38.204 -0.088 76.541 1.00 65.38 606 LYS A O 1
ATOM 4918 N N . PHE A 1 607 ? -36.461 -0.465 75.168 1.00 64.75 607 PHE A N 1
ATOM 4919 C CA . PHE A 1 607 ? -35.449 0.107 76.053 1.00 64.75 607 PHE A CA 1
ATOM 4920 C C . PHE A 1 607 ? -35.614 1.626 76.211 1.00 64.75 607 PHE A C 1
ATOM 4922 O O . PHE A 1 607 ? -35.623 2.114 77.338 1.00 64.75 607 PHE A O 1
ATOM 4929 N N . PHE A 1 608 ? -35.818 2.362 75.112 1.00 65.81 608 PHE A N 1
ATOM 4930 C CA . PHE A 1 608 ? -36.026 3.814 75.129 1.00 65.81 608 PHE A CA 1
ATOM 4931 C C . PHE A 1 608 ? -37.211 4.224 76.013 1.00 65.81 608 PHE A C 1
ATOM 4933 O O . PHE A 1 608 ? -37.036 5.038 76.912 1.00 65.81 608 PHE A O 1
ATOM 4940 N N . PHE A 1 609 ? -38.389 3.613 75.849 1.00 67.38 609 PHE A N 1
ATOM 4941 C CA . PHE A 1 609 ? -39.557 3.940 76.675 1.00 67.38 609 PHE A CA 1
ATOM 4942 C C . PHE A 1 609 ? -39.384 3.528 78.147 1.00 67.38 609 PHE A C 1
ATOM 4944 O O . PHE A 1 609 ? -39.835 4.257 79.028 1.00 67.38 609 PHE A O 1
ATOM 4951 N N . ILE A 1 610 ? -38.665 2.436 78.447 1.00 66.88 610 ILE A N 1
ATOM 4952 C CA . ILE A 1 610 ? -38.268 2.105 79.829 1.00 66.88 610 ILE A CA 1
ATOM 4953 C C . ILE A 1 610 ? -37.341 3.185 80.406 1.00 66.88 610 ILE A C 1
ATOM 4955 O O . ILE A 1 610 ? -37.527 3.595 81.552 1.00 66.88 610 ILE A O 1
ATOM 4959 N N . LEU A 1 611 ? -36.375 3.675 79.624 1.00 63.16 611 LEU A N 1
ATOM 4960 C CA . LEU A 1 611 ? -35.460 4.737 80.038 1.00 63.16 611 LEU A CA 1
ATOM 4961 C C . LEU A 1 611 ? -36.201 6.066 80.250 1.00 63.16 611 LEU A C 1
ATOM 4963 O O . LEU A 1 611 ? -35.989 6.717 81.267 1.00 63.16 611 LEU A O 1
ATOM 4967 N N . CYS A 1 612 ? -37.116 6.437 79.351 1.00 63.16 612 CYS A N 1
ATOM 4968 C CA . CYS A 1 612 ? -37.971 7.613 79.497 1.00 63.16 612 CYS A CA 1
ATOM 4969 C C . CYS A 1 612 ? -38.844 7.526 80.751 1.00 63.16 612 CYS A C 1
ATOM 4971 O O . CYS A 1 612 ? -38.906 8.500 81.492 1.00 63.16 612 CYS A O 1
ATOM 4973 N N . LEU A 1 613 ? -39.450 6.369 81.045 1.00 65.50 613 LEU A N 1
ATOM 4974 C CA . LEU A 1 613 ? -40.190 6.162 82.295 1.00 65.50 613 LEU A CA 1
ATOM 4975 C C . LEU A 1 613 ? -39.283 6.366 83.522 1.00 65.50 613 LEU A C 1
ATOM 4977 O O . LEU A 1 613 ? -39.663 7.094 84.430 1.00 65.50 613 LEU A O 1
ATOM 4981 N N . ILE A 1 614 ? -38.060 5.820 83.521 1.00 63.19 614 ILE A N 1
ATOM 4982 C CA . ILE A 1 614 ? -37.071 6.020 84.602 1.00 63.19 614 ILE A CA 1
ATOM 4983 C C . ILE A 1 614 ? -36.640 7.495 84.726 1.00 63.19 614 ILE A C 1
ATOM 4985 O O . ILE A 1 614 ? -36.435 7.988 85.835 1.00 63.19 614 ILE A O 1
ATOM 4989 N N . ILE A 1 615 ? -36.496 8.214 83.610 1.00 60.91 615 ILE A N 1
ATOM 4990 C CA . ILE A 1 615 ? -36.117 9.634 83.593 1.00 60.91 615 ILE A CA 1
ATOM 4991 C C . ILE A 1 615 ? -37.268 10.511 84.096 1.00 60.91 615 ILE A C 1
ATOM 4993 O O . ILE A 1 615 ? -37.018 11.391 84.910 1.00 60.91 615 ILE A O 1
ATOM 4997 N N . ILE A 1 616 ? -38.512 10.244 83.690 1.00 62.88 616 ILE A N 1
ATOM 4998 C CA . ILE A 1 616 ? -39.720 10.928 84.185 1.00 62.88 616 ILE A CA 1
ATOM 4999 C C . ILE A 1 616 ? -39.887 10.688 85.695 1.00 62.88 616 ILE A C 1
ATOM 5001 O O . ILE A 1 616 ? -40.141 11.627 86.447 1.00 62.88 616 ILE A O 1
ATOM 5005 N N . GLU A 1 617 ? -39.665 9.455 86.153 1.00 57.94 617 GLU A N 1
ATOM 5006 C CA . GLU A 1 617 ? -39.684 9.058 87.568 1.00 57.94 617 GLU A CA 1
ATOM 5007 C C . GLU A 1 617 ? -38.570 9.777 88.366 1.00 57.94 617 GLU A C 1
ATOM 5009 O O . GLU A 1 617 ? -38.819 10.283 89.460 1.00 57.94 617 GLU A O 1
ATOM 5014 N N . LYS A 1 618 ? -37.371 9.955 87.785 1.00 52.97 618 LYS A N 1
ATOM 5015 C CA . LYS A 1 618 ? -36.304 10.809 88.348 1.00 52.97 618 LYS A CA 1
ATOM 5016 C C . LYS A 1 618 ? -36.657 12.299 88.370 1.00 52.97 618 LYS A C 1
ATOM 5018 O O . LYS A 1 618 ? -36.396 12.945 89.377 1.00 52.97 618 LYS A O 1
ATOM 5023 N N . PHE A 1 619 ? -37.224 12.844 87.293 1.00 53.88 619 PHE A N 1
ATOM 5024 C CA . PHE A 1 619 ? -37.566 14.268 87.188 1.00 53.88 619 PHE A CA 1
ATOM 5025 C C . PHE A 1 619 ? -38.661 14.653 88.189 1.00 53.88 619 PHE A C 1
ATOM 5027 O O . PHE A 1 619 ? -38.595 15.710 88.810 1.00 53.88 619 PHE A O 1
ATOM 5034 N N . LYS A 1 620 ? -39.629 13.756 88.415 1.00 50.50 620 LYS A N 1
ATOM 5035 C CA . LYS A 1 620 ? -40.674 13.921 89.432 1.00 50.50 620 LYS A CA 1
ATOM 5036 C C . LYS A 1 620 ? -40.104 13.897 90.859 1.00 50.50 620 LYS A C 1
ATOM 5038 O O . LYS A 1 620 ? -40.529 14.685 91.698 1.00 50.50 620 LYS A O 1
ATOM 5043 N N . ASN A 1 621 ? -39.086 13.070 91.108 1.00 48.22 621 ASN A N 1
ATOM 5044 C CA . ASN A 1 621 ? -38.395 12.965 92.400 1.00 48.22 621 ASN A CA 1
ATOM 5045 C C . ASN A 1 621 ? -37.385 14.099 92.690 1.00 48.22 621 ASN A C 1
ATOM 5047 O O . ASN A 1 621 ? -36.724 14.063 93.725 1.00 48.22 621 ASN A O 1
ATOM 5051 N N . ILE A 1 622 ? -37.259 15.110 91.821 1.00 49.03 622 ILE A N 1
ATOM 5052 C CA . ILE A 1 622 ? -36.472 16.328 92.101 1.00 49.03 622 ILE A CA 1
ATOM 5053 C C . ILE A 1 622 ? -37.305 17.381 92.863 1.00 49.03 622 ILE A C 1
ATOM 5055 O O . ILE A 1 622 ? -36.734 18.262 93.498 1.00 49.03 622 ILE A O 1
ATOM 5059 N N . LEU A 1 623 ? -38.642 17.264 92.883 1.00 45.72 623 LEU A N 1
ATOM 5060 C CA . LEU A 1 623 ? -39.541 18.231 93.537 1.00 45.72 623 LEU A CA 1
ATOM 5061 C C . LEU A 1 623 ? -39.963 17.868 94.979 1.00 45.72 623 LEU A C 1
ATOM 5063 O O . LEU A 1 623 ? -40.853 18.505 95.536 1.00 45.72 623 LEU A O 1
ATOM 5067 N N . SER A 1 624 ? -39.352 16.849 95.592 1.00 39.69 624 SER A N 1
ATOM 5068 C CA . SER A 1 624 ? -39.605 16.461 96.987 1.00 39.69 624 SER A CA 1
ATOM 5069 C C . SER A 1 624 ? -38.352 15.817 97.603 1.00 39.69 624 SER A C 1
ATOM 5071 O O . SER A 1 624 ? -37.909 14.774 97.116 1.00 39.69 624 SER A O 1
ATOM 5073 N N . PRO A 1 625 ? -37.743 16.407 98.649 1.00 47.69 625 PRO A N 1
ATOM 5074 C CA . PRO A 1 625 ? -36.635 15.778 99.355 1.00 47.69 625 PRO A CA 1
ATOM 5075 C C . PRO A 1 625 ? -37.145 14.702 100.333 1.00 47.69 625 PRO A C 1
ATOM 5077 O O . PRO A 1 625 ? -38.245 14.804 100.865 1.00 47.69 625 PRO A O 1
ATOM 5080 N N . ILE A 1 626 ? -36.278 13.728 100.650 1.00 51.16 626 ILE A N 1
ATOM 5081 C CA . ILE A 1 626 ? -36.495 12.615 101.608 1.00 51.16 626 ILE A CA 1
ATOM 5082 C C . ILE A 1 626 ? -37.261 11.393 101.038 1.00 51.16 626 ILE A C 1
ATOM 5084 O O . ILE A 1 626 ? -38.303 10.981 101.537 1.00 51.16 626 ILE A O 1
ATOM 5088 N N . ALA A 1 627 ? -36.654 10.699 100.064 1.00 42.22 627 ALA A N 1
ATOM 5089 C CA . ALA A 1 627 ? -36.945 9.273 99.793 1.00 42.22 627 ALA A CA 1
ATOM 5090 C C . ALA A 1 627 ? -35.723 8.436 99.331 1.00 42.22 627 ALA A C 1
ATOM 5092 O O . ALA A 1 627 ? -35.836 7.240 99.050 1.00 42.22 627 ALA A O 1
ATOM 5093 N N . SER A 1 628 ? -34.526 9.030 99.284 1.00 41.22 628 SER A N 1
ATOM 5094 C CA . SER A 1 628 ? -33.382 8.551 98.485 1.00 41.22 628 SER A CA 1
ATOM 5095 C C . SER A 1 628 ? -32.702 7.251 98.948 1.00 41.22 628 SER A C 1
ATOM 5097 O O . SER A 1 628 ? -31.850 6.737 98.229 1.00 41.22 628 SER A O 1
ATOM 5099 N N . ILE A 1 629 ? -33.031 6.719 100.133 1.00 44.56 629 ILE A N 1
ATOM 5100 C CA . ILE A 1 629 ? -32.295 5.594 100.755 1.00 44.56 629 ILE A CA 1
ATOM 5101 C C . ILE A 1 629 ? -33.162 4.334 100.963 1.00 44.56 629 ILE A C 1
ATOM 5103 O O . ILE A 1 629 ? -32.626 3.230 101.044 1.00 44.56 629 ILE A O 1
ATOM 5107 N N . ARG A 1 630 ? -34.502 4.435 100.985 1.00 38.81 630 ARG A N 1
ATOM 5108 C CA . ARG A 1 630 ? -35.376 3.273 101.269 1.00 38.81 630 ARG A CA 1
ATOM 5109 C C . ARG A 1 630 ? -35.805 2.486 100.016 1.00 38.81 630 ARG A C 1
ATOM 5111 O O . ARG A 1 630 ? -36.077 1.293 100.121 1.00 38.81 630 ARG A O 1
ATOM 5118 N N . PHE A 1 631 ? -35.773 3.097 98.826 1.00 40.94 631 PHE A N 1
ATOM 5119 C CA . PHE A 1 631 ? -36.208 2.457 97.571 1.00 40.94 631 PHE A CA 1
ATOM 5120 C C . PHE A 1 631 ? -35.244 1.374 97.038 1.00 40.94 631 PHE A C 1
ATOM 5122 O O . PHE A 1 631 ? -35.676 0.409 96.412 1.00 40.94 631 PHE A O 1
ATOM 5129 N N . LEU A 1 632 ? -33.942 1.453 97.348 1.00 36.81 632 LEU A N 1
ATOM 5130 C CA . LEU A 1 632 ? -32.956 0.445 96.920 1.00 36.81 632 LEU A CA 1
ATOM 5131 C C . LEU A 1 632 ? -33.090 -0.919 97.628 1.00 36.81 632 LEU A C 1
ATOM 5133 O O . LEU A 1 632 ? -32.464 -1.885 97.187 1.00 36.81 632 LEU A O 1
ATOM 5137 N N . LYS A 1 633 ? -33.883 -1.021 98.708 1.00 32.53 633 LYS A N 1
ATOM 5138 C CA . LYS A 1 633 ? -33.924 -2.219 99.565 1.00 32.53 633 LYS A CA 1
ATOM 5139 C C . LYS A 1 633 ? -35.047 -3.215 99.231 1.00 32.53 633 LYS A C 1
ATOM 5141 O O . LYS A 1 633 ? -34.832 -4.408 99.422 1.00 32.53 633 LYS A O 1
ATOM 5146 N N . ASN A 1 634 ? -36.188 -2.772 98.684 1.00 34.44 634 ASN A N 1
ATOM 5147 C CA . ASN A 1 634 ? -37.389 -3.625 98.563 1.00 34.44 634 ASN A CA 1
ATOM 5148 C C . ASN A 1 634 ? -37.799 -4.069 97.143 1.00 34.44 634 ASN A C 1
ATOM 5150 O O . ASN A 1 634 ? -38.672 -4.922 97.032 1.00 34.44 634 ASN A O 1
ATOM 5154 N N . GLN A 1 635 ? -37.154 -3.614 96.060 1.00 37.25 635 GLN A N 1
ATOM 5155 C CA . GLN A 1 635 ? -37.471 -4.101 94.697 1.00 37.25 635 GLN A CA 1
ATOM 5156 C C . GLN A 1 635 ? -36.611 -5.301 94.237 1.00 37.25 635 GLN A C 1
ATOM 5158 O O . GLN A 1 635 ? -36.521 -5.596 93.047 1.00 37.25 635 GLN A O 1
ATOM 5163 N N . PHE A 1 636 ? -35.943 -5.998 95.165 1.00 39.72 636 PHE A N 1
ATOM 5164 C CA . PHE A 1 636 ? -34.931 -7.012 94.839 1.00 39.72 636 PHE A CA 1
ATOM 5165 C C . PHE A 1 636 ? -35.040 -8.331 95.621 1.00 39.72 636 PHE A C 1
ATOM 5167 O O . PHE A 1 636 ? -34.029 -8.986 95.887 1.00 39.72 636 PHE A O 1
ATOM 5174 N N . ALA A 1 637 ? -36.264 -8.777 95.905 1.00 30.83 637 ALA A N 1
ATOM 5175 C CA . ALA A 1 637 ? -36.503 -10.164 96.292 1.00 30.83 637 ALA A CA 1
ATOM 5176 C C . ALA A 1 637 ? -36.250 -11.112 95.094 1.00 30.83 637 ALA A C 1
ATOM 5178 O O . ALA A 1 637 ? -36.903 -11.017 94.060 1.00 30.83 637 ALA A O 1
ATOM 5179 N N . CYS A 1 638 ? -35.292 -12.033 95.250 1.00 33.50 638 CYS A N 1
ATOM 5180 C CA . CYS A 1 638 ? -35.021 -13.183 94.370 1.00 33.50 638 CYS A CA 1
ATOM 5181 C C . CYS A 1 638 ? -34.623 -12.927 92.887 1.00 33.50 638 CYS A C 1
ATOM 5183 O O . CYS A 1 638 ? -35.228 -13.472 91.965 1.00 33.50 638 CYS A O 1
ATOM 5185 N N . HIS A 1 639 ? -33.534 -12.181 92.622 1.00 38.22 639 HIS A N 1
ATOM 5186 C CA . HIS A 1 639 ? -32.983 -12.074 91.249 1.00 38.22 639 HIS A CA 1
ATOM 5187 C C . HIS A 1 639 ? -31.453 -11.844 91.145 1.00 38.22 639 HIS A C 1
ATOM 5189 O O . HIS A 1 639 ? -30.988 -10.970 90.415 1.00 38.22 639 HIS A O 1
ATOM 5195 N N . HIS A 1 640 ? -30.626 -12.611 91.872 1.00 49.84 640 HIS A N 1
ATOM 5196 C CA . HIS A 1 640 ? -29.156 -12.507 91.736 1.00 49.84 640 HIS A CA 1
ATOM 5197 C C . HIS A 1 640 ? -28.620 -13.164 90.444 1.00 49.84 640 HIS A C 1
ATOM 5199 O O . HIS A 1 640 ? -27.645 -12.679 89.871 1.00 49.84 640 HIS A O 1
ATOM 5205 N N . GLU A 1 641 ? -29.243 -14.241 89.954 1.00 51.09 641 GLU A N 1
ATOM 5206 C CA . GLU A 1 641 ? -28.797 -14.917 88.722 1.00 51.09 641 GLU A CA 1
ATOM 5207 C C . GLU A 1 641 ? -29.145 -14.123 87.462 1.00 51.09 641 GLU A C 1
ATOM 5209 O O . GLU A 1 641 ? -28.260 -13.855 86.651 1.00 51.09 641 GLU A O 1
ATOM 5214 N N . GLN A 1 642 ? -30.400 -13.673 87.342 1.00 50.97 642 GLN A N 1
ATOM 5215 C CA . GLN A 1 642 ? -30.869 -12.880 86.202 1.00 50.97 642 GLN A CA 1
ATOM 5216 C C . GLN A 1 642 ? -30.013 -11.624 86.002 1.00 50.97 642 GLN A C 1
ATOM 5218 O O . GLN A 1 642 ? -29.521 -11.383 84.909 1.00 50.97 642 GLN A O 1
ATOM 5223 N N . ARG A 1 643 ? -29.713 -10.891 87.085 1.00 52.66 643 ARG A N 1
ATOM 5224 C CA . ARG A 1 643 ? -28.818 -9.720 87.057 1.00 52.66 643 ARG A CA 1
ATOM 5225 C C . ARG A 1 643 ? -27.429 -10.015 86.491 1.00 52.66 643 ARG A C 1
ATOM 5227 O O . ARG A 1 643 ? -26.845 -9.137 85.860 1.00 52.66 643 ARG A O 1
ATOM 5234 N N . LEU A 1 644 ? -26.867 -11.194 86.770 1.00 58.16 644 LEU A N 1
ATOM 5235 C CA . LEU A 1 644 ? -25.549 -11.569 86.258 1.00 58.16 644 LEU A CA 1
ATOM 5236 C C . LEU A 1 644 ? -25.642 -11.910 84.766 1.00 58.16 644 LEU A C 1
ATOM 5238 O O . LEU A 1 644 ? -24.829 -11.433 83.982 1.00 58.16 644 LEU A O 1
ATOM 5242 N N . ILE A 1 645 ? -26.676 -12.667 84.383 1.00 58.66 645 ILE A N 1
ATOM 5243 C CA . ILE A 1 645 ? -26.992 -13.019 82.994 1.00 58.66 645 ILE A CA 1
ATOM 5244 C C . ILE A 1 645 ? -27.217 -11.754 82.159 1.00 58.66 645 ILE A C 1
ATOM 5246 O O . ILE A 1 645 ? -26.575 -11.601 81.126 1.00 58.66 645 ILE A O 1
ATOM 5250 N N . ASP A 1 646 ? -28.050 -10.817 82.614 1.00 60.66 646 ASP A N 1
ATOM 5251 C CA . ASP A 1 646 ? -28.377 -9.586 81.889 1.00 60.66 646 ASP A CA 1
ATOM 5252 C C . ASP A 1 646 ? -27.154 -8.670 81.728 1.00 60.66 646 ASP A C 1
ATOM 5254 O O . ASP A 1 646 ? -26.927 -8.135 80.644 1.00 60.66 646 ASP A O 1
ATOM 5258 N N . ARG A 1 647 ? -26.309 -8.537 82.764 1.00 62.03 647 ARG A N 1
ATOM 5259 C CA . ARG A 1 647 ? -25.054 -7.764 82.681 1.00 62.03 647 ARG A CA 1
ATOM 5260 C C . ARG A 1 647 ? -24.041 -8.396 81.728 1.00 62.03 647 ARG A C 1
ATOM 5262 O O . ARG A 1 647 ? -23.461 -7.685 80.915 1.00 62.03 647 ARG A O 1
ATOM 5269 N N . ILE A 1 648 ? -23.843 -9.713 81.804 1.00 64.38 648 ILE A N 1
ATOM 5270 C CA . ILE A 1 648 ? -22.930 -10.447 80.914 1.00 64.38 648 ILE A CA 1
ATOM 5271 C C . ILE A 1 648 ? -23.439 -10.393 79.465 1.00 64.38 648 ILE A C 1
ATOM 5273 O O . ILE A 1 648 ? -22.661 -10.117 78.556 1.00 64.38 648 ILE A O 1
ATOM 5277 N N . SER A 1 649 ? -24.747 -10.566 79.252 1.00 63.50 649 SER A N 1
ATOM 5278 C CA . SER A 1 649 ? -25.385 -10.439 77.934 1.00 63.50 649 SER A CA 1
ATOM 5279 C C . SER A 1 649 ? -25.189 -9.042 77.357 1.00 63.50 649 SER A C 1
ATOM 5281 O O . SER A 1 649 ? -24.788 -8.911 76.206 1.00 63.50 649 SER A O 1
ATOM 5283 N N . PHE A 1 650 ? -25.421 -7.998 78.159 1.00 65.19 650 PHE A N 1
ATOM 5284 C CA . PHE A 1 650 ? -25.239 -6.611 77.737 1.00 65.19 650 PHE A CA 1
ATOM 5285 C C . PHE A 1 650 ? -23.785 -6.311 77.359 1.00 65.19 650 PHE A C 1
ATOM 5287 O O . PHE A 1 650 ? -23.556 -5.695 76.324 1.00 65.19 650 PHE A O 1
ATOM 5294 N N . ILE A 1 651 ? -22.808 -6.786 78.142 1.00 68.75 651 ILE A N 1
ATOM 5295 C CA . ILE A 1 651 ? -21.376 -6.627 77.840 1.00 68.75 651 ILE A CA 1
ATOM 5296 C C . ILE A 1 651 ? -20.995 -7.376 76.554 1.00 68.75 651 ILE A C 1
ATOM 5298 O O . ILE A 1 651 ? -20.314 -6.811 75.702 1.00 68.75 651 ILE A O 1
ATOM 5302 N N . PHE A 1 652 ? -21.462 -8.613 76.355 1.00 67.75 652 PHE A N 1
ATOM 5303 C CA . PHE A 1 652 ? -21.209 -9.327 75.100 1.00 67.75 652 PHE A CA 1
ATOM 5304 C C . PHE A 1 652 ? -21.849 -8.633 73.896 1.00 67.75 652 PHE A C 1
ATOM 5306 O O . PHE A 1 652 ? -21.214 -8.543 72.848 1.00 67.75 652 PHE A O 1
ATOM 5313 N N . VAL A 1 653 ? -23.068 -8.107 74.030 1.00 69.50 653 VAL A N 1
ATOM 5314 C CA . VAL A 1 653 ? -23.757 -7.400 72.942 1.00 69.50 653 VAL A CA 1
ATOM 5315 C C . VAL A 1 653 ? -23.083 -6.066 72.630 1.00 69.50 653 VAL A C 1
ATOM 5317 O O . VAL A 1 653 ? -22.872 -5.766 71.462 1.00 69.50 653 VAL A O 1
ATOM 5320 N N . THR A 1 654 ? -22.669 -5.279 73.626 1.00 65.88 654 THR A N 1
ATOM 5321 C CA . THR A 1 654 ? -21.941 -4.030 73.355 1.00 65.88 654 THR A CA 1
ATOM 5322 C C . THR A 1 654 ? -20.569 -4.293 72.742 1.00 65.88 654 THR A C 1
ATOM 5324 O O . THR A 1 654 ? -20.241 -3.650 71.751 1.00 65.88 654 THR A O 1
ATOM 5327 N N . ILE A 1 655 ? -19.805 -5.277 73.233 1.00 70.69 655 ILE A N 1
ATOM 5328 C CA . ILE A 1 655 ? -18.515 -5.653 72.630 1.00 70.69 655 ILE A CA 1
ATOM 5329 C C . ILE A 1 655 ? -18.704 -6.149 71.192 1.00 70.69 655 ILE A C 1
ATOM 5331 O O . ILE A 1 655 ? -17.986 -5.692 70.310 1.00 70.69 655 ILE A O 1
ATOM 5335 N N . THR A 1 656 ? -19.675 -7.029 70.926 1.00 68.69 656 THR A N 1
ATOM 5336 C CA . THR A 1 656 ? -19.923 -7.541 69.564 1.00 68.69 656 THR A CA 1
ATOM 5337 C C . THR A 1 656 ? -20.438 -6.466 68.610 1.00 68.69 656 THR A C 1
ATOM 5339 O O . THR A 1 656 ? -20.038 -6.454 67.452 1.00 68.69 656 THR A O 1
ATOM 5342 N N . LEU A 1 657 ? -21.263 -5.520 69.063 1.00 68.31 657 LEU A N 1
ATOM 5343 C CA . LEU A 1 657 ? -21.687 -4.386 68.233 1.00 68.31 657 LEU A CA 1
ATOM 5344 C C . LEU A 1 657 ? -20.545 -3.403 67.969 1.00 68.31 657 LEU A C 1
ATOM 5346 O O . LEU A 1 657 ? -20.449 -2.891 66.858 1.00 68.31 657 LEU A O 1
ATOM 5350 N N . ILE A 1 658 ? -19.668 -3.157 68.949 1.00 70.25 658 ILE A N 1
ATOM 5351 C CA . ILE A 1 658 ? -18.479 -2.314 68.772 1.00 70.25 658 ILE A CA 1
ATOM 5352 C C . ILE A 1 658 ? -17.503 -2.978 67.797 1.00 70.25 658 ILE A C 1
ATOM 5354 O O . ILE A 1 658 ? -17.048 -2.314 66.869 1.00 70.25 658 ILE A O 1
ATOM 5358 N N . THR A 1 659 ? -17.216 -4.277 67.937 1.00 67.62 659 THR A N 1
ATOM 5359 C CA . THR A 1 659 ? -16.334 -4.979 66.993 1.00 67.62 659 THR A CA 1
ATOM 5360 C C . THR A 1 659 ? -16.945 -5.058 65.598 1.00 67.62 659 THR A C 1
ATOM 5362 O O . THR A 1 659 ? -16.244 -4.758 64.640 1.00 67.62 659 THR A O 1
ATOM 5365 N N . ILE A 1 660 ? -18.245 -5.343 65.459 1.00 67.00 660 ILE A N 1
ATOM 5366 C CA . ILE A 1 660 ? -18.943 -5.304 64.162 1.00 67.00 660 ILE A CA 1
ATOM 5367 C C . ILE A 1 660 ? -18.907 -3.891 63.556 1.00 67.00 660 ILE A C 1
ATOM 5369 O O . ILE A 1 660 ? -18.610 -3.753 62.373 1.00 67.00 660 ILE A O 1
ATOM 5373 N N . TYR A 1 661 ? -19.151 -2.835 64.339 1.00 68.38 661 TYR A N 1
ATOM 5374 C CA . TYR A 1 661 ? -19.074 -1.450 63.861 1.00 68.38 661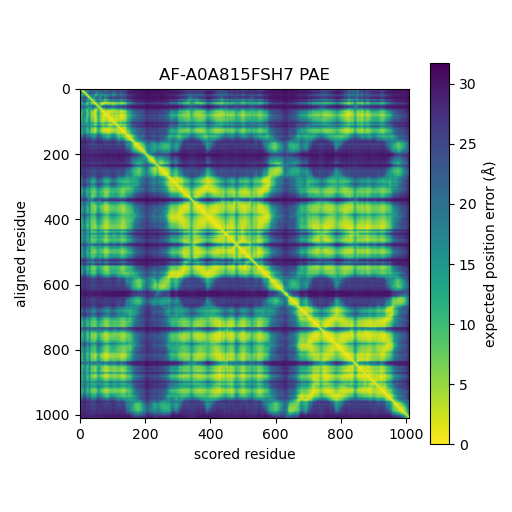 TYR A CA 1
ATOM 5375 C C . TYR A 1 661 ? -17.663 -1.080 63.389 1.00 68.38 661 TYR A C 1
ATOM 5377 O O . TYR A 1 661 ? -17.516 -0.492 62.319 1.00 68.38 661 TYR A O 1
ATOM 5385 N N . VAL A 1 662 ? -16.623 -1.469 64.134 1.00 66.69 662 VAL A N 1
ATOM 5386 C CA . VAL A 1 662 ? -15.217 -1.279 63.743 1.00 66.69 662 VAL A CA 1
ATOM 5387 C C . VAL A 1 662 ? -14.899 -2.078 62.473 1.00 66.69 662 VAL A C 1
ATOM 5389 O O . VAL A 1 662 ? -14.413 -1.506 61.503 1.00 66.69 662 VAL A O 1
ATOM 5392 N N . SER A 1 663 ? -15.250 -3.364 62.401 1.00 62.50 663 SER A N 1
ATOM 5393 C CA . SER A 1 663 ? -15.032 -4.184 61.200 1.00 62.50 663 SER A CA 1
ATOM 5394 C C . SER A 1 663 ? -15.760 -3.651 59.960 1.00 62.50 663 SER A C 1
ATOM 5396 O O . SER A 1 663 ? -15.222 -3.754 58.862 1.00 62.50 663 SER A O 1
ATOM 5398 N N . ILE A 1 664 ? -16.948 -3.057 60.115 1.00 61.97 664 ILE A N 1
ATOM 5399 C CA . ILE A 1 664 ? -17.698 -2.430 59.013 1.00 61.97 664 ILE A CA 1
ATOM 5400 C C . ILE A 1 664 ? -17.094 -1.071 58.621 1.00 61.97 664 ILE A C 1
ATOM 5402 O O . ILE A 1 664 ? -16.979 -0.779 57.436 1.00 61.97 664 ILE A O 1
ATOM 5406 N N . THR A 1 665 ? -16.679 -0.236 59.580 1.00 57.56 665 THR A N 1
ATOM 5407 C CA . THR A 1 665 ? -16.122 1.103 59.285 1.00 57.56 665 THR A CA 1
ATOM 5408 C C . THR A 1 665 ? -14.701 1.076 58.724 1.00 57.56 665 THR A C 1
ATOM 5410 O O . THR A 1 665 ? -14.330 2.001 58.003 1.00 57.56 665 THR A O 1
ATOM 5413 N N . PHE A 1 666 ? -13.925 0.025 59.006 1.00 57.69 666 PHE A N 1
ATOM 5414 C CA . PHE A 1 666 ? -12.589 -0.190 58.439 1.00 57.69 666 PHE A CA 1
ATOM 5415 C C . PHE A 1 666 ? -12.575 -1.079 57.182 1.00 57.69 666 PHE A C 1
ATOM 5417 O O . PHE A 1 666 ? -11.506 -1.292 56.615 1.00 57.69 666 PHE A O 1
ATOM 5424 N N . SER A 1 667 ? -13.725 -1.577 56.710 1.00 54.47 667 SER A N 1
ATOM 5425 C CA . SER A 1 667 ? -13.804 -2.291 55.430 1.00 54.47 667 SER A CA 1
ATOM 5426 C C . SER A 1 667 ? -13.837 -1.285 54.267 1.00 54.47 667 SER A C 1
ATOM 5428 O O . SER A 1 667 ? -14.797 -0.515 54.167 1.00 54.47 667 SER A O 1
ATOM 5430 N N . PRO A 1 668 ? -12.814 -1.234 53.388 1.00 52.81 668 PRO A N 1
ATOM 5431 C CA . PRO A 1 668 ? -12.840 -0.341 52.238 1.00 52.81 668 PRO A CA 1
ATOM 5432 C C . PRO A 1 668 ? -13.871 -0.839 51.222 1.00 52.81 668 PRO A C 1
ATOM 5434 O O . PRO A 1 668 ? -13.755 -1.945 50.693 1.00 52.81 668 PRO A O 1
ATOM 5437 N N . HIS A 1 669 ? -14.862 -0.005 50.912 1.00 53.12 669 HIS A N 1
ATOM 5438 C CA . HIS A 1 669 ? -15.845 -0.296 49.876 1.00 53.12 669 HIS A CA 1
ATOM 5439 C C . HIS A 1 669 ? -15.554 0.532 48.625 1.00 53.12 669 HIS A C 1
ATOM 5441 O O . HIS A 1 669 ? -15.581 1.762 48.647 1.00 53.12 669 HIS A O 1
ATOM 5447 N N . THR A 1 670 ? -15.308 -0.149 47.508 1.00 58.41 670 THR A N 1
ATOM 5448 C CA . THR A 1 670 ? -15.271 0.478 46.187 1.00 58.41 670 THR A CA 1
ATOM 5449 C C . THR A 1 670 ? -16.695 0.801 45.749 1.00 58.41 670 THR A C 1
ATOM 5451 O O . THR A 1 670 ? -17.478 -0.090 45.412 1.00 58.41 670 THR A O 1
ATOM 5454 N N . LYS A 1 671 ? -17.053 2.088 45.748 1.00 61.22 671 LYS A N 1
ATOM 5455 C CA . LYS A 1 671 ? -18.268 2.543 45.068 1.00 61.22 671 LYS A CA 1
ATOM 5456 C C . LYS A 1 671 ? -17.941 2.810 43.613 1.00 61.22 671 LYS A C 1
ATOM 5458 O O . LYS A 1 671 ? -16.963 3.489 43.310 1.00 61.22 671 LYS A O 1
ATOM 5463 N N . PHE A 1 672 ? -18.789 2.300 42.729 1.00 64.38 672 PHE A N 1
ATOM 5464 C CA . PHE A 1 672 ? -18.798 2.677 41.325 1.00 64.38 672 PHE A CA 1
ATOM 5465 C C . PHE A 1 672 ? -19.842 3.770 41.124 1.00 64.38 672 PHE A C 1
ATOM 5467 O O . PHE A 1 672 ? -20.988 3.604 41.539 1.00 64.38 672 PHE A O 1
ATOM 5474 N N . VAL A 1 673 ? -19.447 4.872 40.494 1.00 73.31 673 VAL A N 1
ATOM 5475 C CA . VAL A 1 673 ? -20.368 5.930 40.068 1.00 73.31 673 VAL A CA 1
ATOM 5476 C C . VAL A 1 673 ? -20.392 5.952 38.551 1.00 73.31 673 VAL A C 1
ATOM 5478 O O . VAL A 1 673 ? -19.358 6.138 37.905 1.00 73.31 673 VAL A O 1
ATOM 5481 N N . GLU A 1 674 ? -21.587 5.752 38.002 1.00 75.38 674 GLU A N 1
ATOM 5482 C CA . GLU A 1 674 ? -21.860 5.805 36.571 1.00 75.38 674 GLU A CA 1
ATOM 5483 C C . GLU A 1 674 ? -22.534 7.138 36.234 1.00 75.38 674 GLU A C 1
ATOM 5485 O O . GLU A 1 674 ? -23.625 7.449 36.707 1.00 75.38 674 GLU A O 1
ATOM 5490 N N . ASN A 1 675 ? -21.860 7.939 35.414 1.00 73.75 675 ASN A N 1
ATOM 5491 C CA . ASN A 1 675 ? -22.393 9.169 34.849 1.00 73.75 675 ASN A CA 1
ATOM 5492 C C . ASN A 1 675 ? -22.852 8.878 33.417 1.00 73.75 675 ASN A C 1
ATOM 5494 O O . ASN A 1 675 ? -22.027 8.598 32.544 1.00 73.75 675 ASN A O 1
ATOM 5498 N N . HIS A 1 676 ? -24.159 8.937 33.169 1.00 74.44 676 HIS A N 1
ATOM 5499 C CA . HIS A 1 676 ? -24.729 8.786 31.828 1.00 74.44 676 HIS A CA 1
ATOM 5500 C C . HIS A 1 676 ? -24.550 10.082 31.023 1.00 74.44 676 HIS A C 1
ATOM 5502 O O . HIS A 1 676 ? -24.859 11.160 31.529 1.00 74.44 676 HIS A O 1
ATOM 5508 N N . LYS A 1 677 ? -24.074 9.975 29.774 1.00 77.94 677 LYS A N 1
ATOM 5509 C CA . LYS A 1 677 ? -23.873 11.098 28.831 1.00 77.94 677 LYS A CA 1
ATOM 5510 C C . LYS A 1 677 ? -23.228 12.364 29.451 1.00 77.94 677 LYS A C 1
ATOM 5512 O O . LYS A 1 677 ? -23.809 13.449 29.369 1.00 77.94 677 LYS A O 1
ATOM 5517 N N . PRO A 1 678 ? -22.048 12.267 30.094 1.00 85.56 678 PRO A N 1
ATOM 5518 C CA . PRO A 1 678 ? -21.393 13.426 30.693 1.00 85.56 678 PRO A CA 1
ATOM 5519 C C . PRO A 1 678 ? -20.955 14.435 29.624 1.00 85.56 678 PRO A C 1
ATOM 5521 O O . PRO A 1 678 ? -20.475 14.062 28.556 1.00 85.56 678 PRO A O 1
ATOM 5524 N N . SER A 1 679 ? -21.061 15.729 29.935 1.00 87.56 679 SER A N 1
ATOM 5525 C CA . SER A 1 679 ? -20.508 16.788 29.079 1.00 87.56 679 SER A CA 1
ATOM 5526 C C . SER A 1 679 ? -18.971 16.758 29.068 1.00 87.56 679 SER A C 1
ATOM 5528 O O . SER A 1 679 ? -18.359 16.262 30.016 1.00 87.56 679 SER A O 1
ATOM 5530 N N . PHE A 1 680 ? -18.333 17.351 28.053 1.00 88.94 680 PHE A N 1
ATOM 5531 C CA . PHE A 1 680 ? -16.865 17.421 27.955 1.00 88.94 680 PHE A CA 1
ATOM 5532 C C . PHE A 1 680 ? -16.211 18.055 29.195 1.00 88.94 680 PHE A C 1
ATOM 5534 O O . PHE A 1 680 ? -15.235 17.532 29.737 1.00 88.94 680 PHE A O 1
ATOM 5541 N N . SER A 1 681 ? -16.809 19.127 29.725 1.00 88.12 681 SER A N 1
ATOM 5542 C CA . SER A 1 681 ? -16.335 19.791 30.947 1.00 88.12 681 SER A CA 1
ATOM 5543 C C . SER A 1 681 ? -16.553 18.952 32.215 1.00 88.12 681 SER A C 1
ATOM 5545 O O . SER A 1 681 ? -15.763 19.038 33.156 1.00 88.12 681 SER A O 1
ATOM 5547 N N . THR A 1 682 ? -17.588 18.103 32.248 1.00 87.81 682 THR A N 1
ATOM 5548 C CA . THR A 1 682 ? -17.797 17.112 33.316 1.00 87.81 682 THR A CA 1
ATOM 5549 C C . THR A 1 682 ? -16.757 15.997 33.226 1.00 87.81 682 THR A C 1
ATOM 5551 O O . THR A 1 682 ? -16.137 15.669 34.235 1.00 87.81 682 THR A O 1
ATOM 5554 N N . TYR A 1 683 ? -16.516 15.458 32.028 1.00 88.81 683 TYR A N 1
ATOM 5555 C CA . TYR A 1 683 ? -15.494 14.441 31.790 1.00 88.81 683 TYR A CA 1
ATOM 5556 C C . TYR A 1 683 ? -14.101 14.926 32.210 1.00 88.81 683 TYR A C 1
ATOM 5558 O O . TYR A 1 683 ? -13.458 14.255 33.010 1.00 88.81 683 TYR A O 1
ATOM 5566 N N . LYS A 1 684 ? -13.670 16.125 31.790 1.00 88.12 684 LYS A N 1
ATOM 5567 C CA . LYS A 1 684 ? -12.353 16.677 32.166 1.00 88.12 684 LYS A CA 1
ATOM 5568 C C . LYS A 1 684 ? -12.160 16.824 33.683 1.00 88.12 684 LYS A C 1
ATOM 5570 O O . LYS A 1 684 ? -11.043 16.680 34.175 1.00 88.12 684 LYS A O 1
ATOM 5575 N N . LYS A 1 685 ? -13.234 17.063 34.449 1.00 89.12 685 LYS A N 1
ATOM 5576 C CA . LYS A 1 685 ? -13.191 17.056 35.926 1.00 89.12 685 LYS A CA 1
ATOM 5577 C C . LYS A 1 685 ? -13.034 15.644 36.500 1.00 89.12 685 LYS A C 1
ATOM 5579 O O . LYS A 1 685 ? -12.311 15.475 37.476 1.00 89.12 685 LYS A O 1
ATOM 5584 N N . LEU A 1 686 ? -13.698 14.648 35.909 1.00 86.50 686 LEU A N 1
ATOM 5585 C CA . LEU A 1 686 ? -13.592 13.243 36.319 1.00 86.50 686 LEU A CA 1
ATOM 5586 C C . LEU A 1 686 ? -12.211 12.667 35.988 1.00 86.50 686 LEU A C 1
ATOM 5588 O O . LEU A 1 686 ? -11.594 12.063 36.856 1.00 86.50 686 LEU A O 1
ATOM 5592 N N . GLU A 1 687 ? -11.705 12.910 34.777 1.00 85.94 687 GLU A N 1
ATOM 5593 C CA . GLU A 1 687 ? -10.372 12.496 34.314 1.00 85.94 687 GLU A CA 1
ATOM 5594 C C . GLU A 1 687 ? -9.285 13.020 35.266 1.00 85.94 687 GLU A C 1
ATOM 5596 O O . GLU A 1 687 ? -8.445 12.255 35.728 1.00 85.94 687 GLU A O 1
ATOM 5601 N N . LYS A 1 688 ? -9.373 14.295 35.677 1.00 86.12 688 LYS A N 1
ATOM 5602 C CA . LYS A 1 688 ? -8.428 14.913 36.622 1.00 86.12 688 LYS A CA 1
ATOM 5603 C C . LYS A 1 688 ? -8.416 14.282 38.025 1.00 86.12 688 LYS A C 1
ATOM 5605 O O . LYS A 1 688 ? -7.393 14.357 38.701 1.00 86.12 688 LYS A O 1
ATOM 5610 N N . HIS A 1 689 ? -9.530 13.713 38.491 1.00 82.50 689 HIS A N 1
ATOM 5611 C CA . HIS A 1 689 ? -9.645 13.165 39.852 1.00 82.50 689 HIS A CA 1
ATOM 5612 C C . HIS A 1 689 ? -9.592 11.634 39.926 1.00 82.50 689 HIS A C 1
ATOM 5614 O O . HIS A 1 689 ? -9.266 11.100 40.984 1.00 82.50 689 HIS A O 1
ATOM 5620 N N . TYR A 1 690 ? -9.902 10.934 38.832 1.00 83.00 690 TYR A N 1
ATOM 5621 C CA . TYR A 1 690 ? -10.109 9.483 38.814 1.00 83.00 690 TYR A CA 1
ATOM 5622 C C . TYR A 1 690 ? -9.461 8.791 37.602 1.00 83.00 690 TYR A C 1
ATOM 5624 O O . TYR A 1 690 ? -9.898 7.707 37.225 1.00 83.00 690 TYR A O 1
ATOM 5632 N N . SER A 1 691 ? -8.439 9.395 36.981 1.00 75.75 691 SER A N 1
ATOM 5633 C CA . SER A 1 691 ? -7.775 8.900 35.757 1.00 75.75 691 SER A CA 1
ATOM 5634 C C . SER A 1 691 ? -7.472 7.397 35.753 1.00 75.75 691 SER A C 1
ATOM 5636 O O . SER A 1 691 ? -7.706 6.735 34.749 1.00 75.75 691 SER A O 1
ATOM 5638 N N . SER A 1 692 ? -7.008 6.839 36.874 1.00 70.06 692 SER A N 1
ATOM 5639 C CA . SER A 1 692 ? -6.628 5.424 36.996 1.00 70.06 692 SER A CA 1
ATOM 5640 C C . SER A 1 692 ? -7.796 4.430 37.061 1.00 70.06 692 SER A C 1
ATOM 5642 O O . SER A 1 692 ? -7.563 3.227 36.953 1.00 70.06 692 SER A O 1
ATOM 5644 N N . THR A 1 693 ? -9.039 4.888 37.255 1.00 73.94 693 THR A N 1
ATOM 5645 C CA . THR A 1 693 ? -10.231 4.019 37.359 1.00 73.94 693 THR A CA 1
ATOM 5646 C C . THR A 1 693 ? -11.413 4.471 36.498 1.00 73.94 693 THR A C 1
ATOM 5648 O O . THR A 1 693 ? -12.446 3.799 36.481 1.00 73.94 693 THR A O 1
ATOM 5651 N N . LEU A 1 694 ? -11.287 5.598 35.793 1.00 78.19 694 LEU A N 1
ATOM 5652 C CA . LEU A 1 694 ? -12.306 6.133 34.897 1.00 78.19 694 LEU A CA 1
ATOM 5653 C C . LEU A 1 694 ? -12.319 5.354 33.576 1.00 78.19 694 LEU A C 1
ATOM 5655 O O . LEU A 1 694 ? -11.399 5.452 32.773 1.00 78.19 694 LEU A O 1
ATOM 5659 N N . GLN A 1 695 ? -13.406 4.632 33.329 1.00 77.44 695 GLN A N 1
ATOM 5660 C CA . GLN A 1 695 ? -13.691 3.940 32.077 1.00 77.44 695 GLN A CA 1
ATOM 5661 C C . GLN A 1 695 ? -14.966 4.516 31.465 1.00 77.44 695 GLN A C 1
ATOM 5663 O O . GLN A 1 695 ? -16.042 4.463 32.064 1.00 77.44 695 GLN A O 1
ATOM 5668 N N . CYS A 1 696 ? -14.853 5.071 30.263 1.00 78.81 696 CYS A N 1
ATOM 5669 C CA . CYS A 1 696 ? -15.972 5.645 29.527 1.00 78.81 696 CYS A CA 1
ATOM 5670 C C . CYS A 1 696 ? -16.227 4.831 28.258 1.00 78.81 696 CYS A C 1
ATOM 5672 O O . CYS A 1 696 ? -15.297 4.565 27.503 1.00 78.81 696 CYS A O 1
ATOM 5674 N N . SER A 1 697 ? -17.477 4.443 28.019 1.00 73.62 697 SER A N 1
ATOM 5675 C CA . SER A 1 697 ? -17.873 3.669 26.837 1.00 73.62 697 SER A CA 1
ATOM 5676 C C . SER A 1 697 ? -18.332 4.603 25.717 1.00 73.62 697 SER A C 1
ATOM 5678 O O . SER A 1 697 ? -19.164 5.486 25.948 1.00 73.62 697 SER A O 1
ATOM 5680 N N . CYS A 1 698 ? -17.816 4.403 24.504 1.00 73.44 698 CYS A N 1
ATOM 5681 C CA . CYS A 1 698 ? -18.313 5.100 23.317 1.00 73.44 698 CYS A CA 1
ATOM 5682 C C . CYS A 1 698 ? -19.614 4.453 22.826 1.00 73.44 698 CYS A C 1
ATOM 5684 O O . CYS A 1 698 ? -19.765 3.235 22.892 1.00 73.44 698 CYS A O 1
ATOM 5686 N N . LEU A 1 699 ? -20.547 5.258 22.309 1.00 66.88 699 LEU A N 1
ATOM 5687 C CA . LEU A 1 699 ? -21.741 4.750 21.619 1.00 66.88 699 LEU A CA 1
ATOM 5688 C C . LEU A 1 699 ? -21.439 4.397 20.154 1.00 66.88 699 LEU A C 1
ATOM 5690 O O . LEU A 1 699 ? -22.084 3.519 19.589 1.00 66.88 699 LEU A O 1
ATOM 5694 N N . TYR A 1 700 ? -20.435 5.046 19.558 1.00 65.94 700 TYR A N 1
ATOM 5695 C CA . TYR A 1 700 ? -19.892 4.682 18.252 1.00 65.94 700 TYR A CA 1
ATOM 5696 C C . TYR A 1 700 ? -18.488 4.103 18.423 1.00 65.94 700 TYR A C 1
ATOM 5698 O O . TYR A 1 700 ? -17.585 4.788 18.895 1.00 65.94 700 TYR A O 1
ATOM 5706 N N . HIS A 1 701 ? -18.305 2.840 18.031 1.00 67.25 701 HIS A N 1
ATOM 5707 C CA . HIS A 1 701 ? -17.024 2.134 18.173 1.00 67.25 701 HIS A CA 1
ATOM 5708 C C . HIS A 1 701 ? -16.041 2.374 17.019 1.00 67.25 701 HIS A C 1
ATOM 5710 O O . HIS A 1 701 ? -14.931 1.855 17.034 1.00 67.25 701 HIS A O 1
ATOM 5716 N N . SER A 1 702 ? -16.453 3.130 16.004 1.00 70.06 702 SER A N 1
ATOM 5717 C CA . SER A 1 702 ? -15.668 3.434 14.810 1.00 70.06 702 SER A CA 1
ATOM 5718 C C . SER A 1 702 ? -15.877 4.898 14.440 1.00 70.06 702 SER A C 1
ATOM 5720 O O . SER A 1 702 ? -16.973 5.281 14.026 1.00 70.06 702 SER A O 1
ATOM 5722 N N . ILE A 1 703 ? -14.828 5.706 14.576 1.00 80.06 703 ILE A N 1
ATOM 5723 C CA . ILE A 1 703 ? -14.834 7.150 14.319 1.00 80.06 703 ILE A CA 1
ATOM 5724 C C . ILE A 1 703 ? -13.922 7.419 13.126 1.00 80.06 703 ILE A C 1
ATOM 5726 O O . ILE A 1 703 ? -12.754 7.044 13.156 1.00 80.06 703 ILE A O 1
ATOM 5730 N N . LYS A 1 704 ? -14.413 8.085 12.080 1.00 83.06 704 LYS A N 1
ATOM 5731 C CA . LYS A 1 704 ? -13.556 8.441 10.941 1.00 83.06 704 LYS A CA 1
ATOM 5732 C C . LYS A 1 704 ? -12.440 9.402 11.352 1.00 83.06 704 LYS A C 1
ATOM 5734 O O . LYS A 1 704 ? -12.730 10.405 12.015 1.00 83.06 704 LYS A O 1
ATOM 5739 N N . TYR A 1 705 ? -11.212 9.157 10.898 1.00 88.62 705 TYR A N 1
ATOM 5740 C CA . TYR A 1 705 ? -10.060 10.009 11.213 1.00 88.62 705 TYR A CA 1
ATOM 5741 C C . TYR A 1 705 ? -10.294 11.474 10.806 1.00 88.62 705 TYR A C 1
ATOM 5743 O O . TYR A 1 705 ? -10.091 12.352 11.640 1.00 88.62 705 TYR A O 1
ATOM 5751 N N . GLU A 1 706 ? -10.837 11.745 9.609 1.00 89.50 706 GLU A N 1
ATOM 5752 C CA . GLU A 1 706 ? -11.122 13.102 9.084 1.00 89.50 706 GLU A CA 1
ATOM 5753 C C . GLU A 1 706 ? -11.907 14.016 10.049 1.00 89.50 706 GLU A C 1
ATOM 5755 O O . GLU A 1 706 ? -11.832 15.243 9.971 1.00 89.50 706 GLU A O 1
ATOM 5760 N N . THR A 1 707 ? -12.667 13.438 10.986 1.00 90.88 707 THR A N 1
ATOM 5761 C CA . THR A 1 707 ? -13.498 14.205 11.925 1.00 90.88 707 THR A CA 1
ATOM 5762 C C . THR A 1 707 ? -12.708 14.846 13.065 1.00 90.88 707 THR A C 1
ATOM 5764 O O . THR A 1 707 ? -13.145 15.870 13.596 1.00 90.88 707 THR A O 1
ATOM 5767 N N . PHE A 1 708 ? -11.562 14.280 13.453 1.00 92.62 708 PHE A N 1
ATOM 5768 C CA . PHE A 1 708 ? -10.776 14.730 14.610 1.00 92.62 708 PHE A CA 1
ATOM 5769 C C . PHE A 1 708 ? -9.265 14.802 14.353 1.00 92.62 708 PHE A C 1
ATOM 5771 O O . PHE A 1 708 ? -8.554 15.405 15.155 1.00 92.62 708 PHE A O 1
ATOM 5778 N N . PHE A 1 709 ? -8.778 14.227 13.257 1.00 93.25 709 PHE A N 1
ATOM 5779 C CA . PHE A 1 709 ? -7.373 14.148 12.886 1.00 93.25 709 PHE A CA 1
ATOM 5780 C C . PHE A 1 709 ? -7.144 14.756 11.499 1.00 93.25 709 PHE A C 1
ATOM 5782 O O . PHE A 1 709 ? -7.919 14.522 10.574 1.00 93.25 709 PHE A O 1
ATOM 5789 N N . ASN A 1 710 ? -6.060 15.515 11.353 1.00 92.81 710 ASN A N 1
ATOM 5790 C CA . ASN A 1 710 ? -5.588 16.019 10.066 1.00 92.81 710 ASN A CA 1
ATOM 5791 C C . ASN A 1 710 ? -4.069 15.844 9.962 1.00 92.81 710 ASN A C 1
ATOM 5793 O O . ASN A 1 710 ? -3.362 16.056 10.952 1.00 92.81 710 ASN A O 1
ATOM 5797 N N . ILE A 1 711 ? -3.578 15.509 8.768 1.00 92.69 711 ILE A N 1
ATOM 5798 C CA . ILE A 1 711 ? -2.154 15.377 8.462 1.00 92.69 711 ILE A CA 1
ATOM 5799 C C . ILE A 1 711 ? -1.821 15.999 7.104 1.00 92.69 711 ILE A C 1
ATOM 5801 O O . ILE A 1 711 ? -2.539 15.809 6.126 1.00 92.69 711 ILE A O 1
ATOM 5805 N N . THR A 1 712 ? -0.716 16.738 7.052 1.00 93.31 712 THR A N 1
ATOM 5806 C CA . THR A 1 712 ? -0.122 17.281 5.824 1.00 93.31 712 THR A CA 1
ATOM 5807 C C . THR A 1 712 ? 1.402 17.146 5.871 1.00 93.31 712 THR A C 1
ATOM 5809 O O . THR A 1 712 ? 1.979 16.819 6.911 1.00 93.31 712 THR A O 1
ATOM 5812 N N . SER A 1 713 ? 2.078 17.391 4.750 1.00 93.62 713 SER A N 1
ATOM 5813 C CA . SER A 1 713 ? 3.541 17.364 4.652 1.00 93.62 713 SER A CA 1
ATOM 5814 C C . SER A 1 713 ? 4.089 18.593 3.922 1.00 93.62 713 SER A C 1
ATOM 5816 O O . SER A 1 713 ? 3.404 19.225 3.114 1.00 93.62 713 SER A O 1
ATOM 5818 N N . ARG A 1 714 ? 5.353 18.929 4.200 1.00 94.12 714 ARG A N 1
ATOM 5819 C CA . ARG A 1 714 ? 6.160 19.871 3.412 1.00 94.12 714 ARG A CA 1
ATOM 5820 C C . ARG A 1 714 ? 7.187 19.078 2.613 1.00 94.12 714 ARG A C 1
ATOM 5822 O O . ARG A 1 714 ? 7.978 18.337 3.190 1.00 94.12 714 ARG A O 1
ATOM 5829 N N . PHE A 1 715 ? 7.186 19.258 1.297 1.00 94.31 715 PHE A N 1
ATOM 5830 C CA . PHE A 1 715 ? 8.180 18.668 0.400 1.00 94.31 715 PHE A CA 1
ATOM 5831 C C . PHE A 1 715 ? 9.401 19.584 0.239 1.00 94.31 715 PHE A C 1
ATOM 5833 O O . PHE A 1 715 ? 9.310 20.803 0.404 1.00 94.31 715 PHE A O 1
ATOM 5840 N N . HIS A 1 716 ? 10.536 18.989 -0.114 1.00 93.44 716 HIS A N 1
ATOM 5841 C CA . HIS A 1 716 ? 11.803 19.660 -0.368 1.00 93.44 716 HIS A CA 1
ATOM 5842 C C . HIS A 1 716 ? 11.639 20.684 -1.492 1.00 93.44 716 HIS A C 1
ATOM 5844 O O . HIS A 1 716 ? 11.037 20.409 -2.532 1.00 93.44 716 HIS A O 1
ATOM 5850 N N . HIS A 1 717 ? 12.260 21.851 -1.314 1.00 90.38 717 HIS A N 1
ATOM 5851 C CA . HIS A 1 717 ? 12.195 22.995 -2.233 1.00 90.38 717 HIS A CA 1
ATOM 5852 C C . HIS A 1 717 ? 12.572 22.696 -3.699 1.00 90.38 717 HIS A C 1
ATOM 5854 O O . HIS A 1 717 ? 12.271 23.499 -4.576 1.00 90.38 717 HIS A O 1
ATOM 5860 N N . ILE A 1 718 ? 13.204 21.552 -3.992 1.00 93.06 718 ILE A N 1
ATOM 5861 C CA . ILE A 1 718 ? 13.489 21.115 -5.362 1.00 93.06 718 ILE A CA 1
ATOM 5862 C C . ILE A 1 718 ? 12.195 20.817 -6.134 1.00 93.06 718 ILE A C 1
ATOM 5864 O O . ILE A 1 718 ? 12.070 21.219 -7.289 1.00 93.06 718 ILE A O 1
ATOM 5868 N N . CYS A 1 719 ? 11.199 20.215 -5.476 1.00 95.00 719 CYS A N 1
ATOM 5869 C CA . CYS A 1 719 ? 9.937 19.790 -6.082 1.00 95.00 719 CYS A CA 1
ATOM 5870 C C . CYS A 1 719 ? 8.953 20.935 -6.375 1.00 95.00 719 CYS A C 1
ATOM 5872 O O . CYS A 1 719 ? 7.898 20.698 -6.956 1.00 95.00 719 CYS A O 1
ATOM 5874 N N . SER A 1 720 ? 9.291 22.165 -5.982 1.00 92.94 720 SER A N 1
ATOM 5875 C CA . SER A 1 720 ? 8.584 23.402 -6.341 1.00 92.94 720 SER A CA 1
ATOM 5876 C C . SER A 1 720 ? 9.481 24.406 -7.081 1.00 92.94 720 SER A C 1
ATOM 5878 O O . SER A 1 720 ? 9.087 25.551 -7.299 1.00 92.94 720 SER A O 1
ATOM 5880 N N . SER A 1 721 ? 10.689 23.990 -7.475 1.00 92.88 721 SER A N 1
ATOM 5881 C CA . SER A 1 721 ? 11.646 24.818 -8.213 1.00 92.88 721 SER A CA 1
ATOM 5882 C C . SER A 1 721 ? 11.474 24.699 -9.731 1.00 92.88 721 SER A C 1
ATOM 5884 O O . SER A 1 721 ? 10.830 23.783 -10.241 1.00 92.88 721 SER A O 1
ATOM 5886 N N . HIS A 1 722 ? 12.124 25.584 -10.487 1.00 91.88 722 HIS A N 1
ATOM 5887 C CA . HIS A 1 722 ? 12.158 25.483 -11.947 1.00 91.88 722 HIS A CA 1
ATOM 5888 C C . HIS A 1 722 ? 12.929 24.239 -12.447 1.00 91.88 722 HIS A C 1
ATOM 5890 O O . HIS A 1 722 ? 12.696 23.826 -13.580 1.00 91.88 722 HIS A O 1
ATOM 5896 N N . PHE A 1 723 ? 13.781 23.596 -11.631 1.00 92.31 723 PHE A N 1
ATOM 5897 C CA . PHE A 1 723 ? 14.549 22.400 -12.023 1.00 92.31 723 PHE A CA 1
ATOM 5898 C C . PHE A 1 723 ? 13.678 21.175 -12.344 1.00 92.31 723 PHE A C 1
ATOM 5900 O O . PHE A 1 723 ? 14.144 20.246 -12.997 1.00 92.31 723 PHE A O 1
ATOM 5907 N N . VAL A 1 724 ? 12.412 21.172 -11.912 1.00 94.44 724 VAL A N 1
ATOM 5908 C CA . VAL A 1 724 ? 11.422 20.137 -12.260 1.00 94.44 724 VAL A CA 1
ATOM 5909 C C . VAL A 1 724 ? 10.429 20.590 -13.342 1.00 94.44 724 VAL A C 1
ATOM 5911 O O . VAL A 1 724 ? 9.493 19.858 -13.660 1.00 94.44 724 VAL A O 1
ATOM 5914 N N . SER A 1 725 ? 10.620 21.781 -13.920 1.00 92.88 725 SER A N 1
ATOM 5915 C CA . SER A 1 725 ? 9.738 22.355 -14.944 1.00 92.88 725 SER A CA 1
ATOM 5916 C C . SER A 1 725 ? 10.115 21.936 -16.369 1.00 92.88 725 SER A C 1
ATOM 5918 O O . SER A 1 725 ? 11.290 21.744 -16.692 1.00 92.88 725 SER A O 1
ATOM 5920 N N . ASN A 1 726 ? 9.119 21.899 -17.259 1.00 89.44 726 ASN A N 1
ATOM 5921 C CA . ASN A 1 726 ? 9.333 21.624 -18.683 1.00 89.44 726 ASN A CA 1
ATOM 5922 C C . ASN A 1 726 ? 10.286 22.641 -19.333 1.00 89.44 726 ASN A C 1
ATOM 5924 O O . ASN A 1 726 ? 11.133 22.249 -20.125 1.00 89.44 726 ASN A O 1
ATOM 5928 N N . GLN A 1 727 ? 10.217 23.922 -18.948 1.00 89.75 727 GLN A N 1
ATOM 5929 C CA . GLN A 1 727 ? 11.074 24.980 -19.498 1.00 89.75 727 GLN A CA 1
ATOM 5930 C C . GLN A 1 727 ? 12.571 24.717 -19.244 1.00 89.75 727 GLN A C 1
ATOM 5932 O O . GLN A 1 727 ? 13.400 24.951 -20.122 1.00 89.75 727 GLN A O 1
ATOM 5937 N N . TRP A 1 728 ? 12.922 24.201 -18.061 1.00 90.00 728 TRP A N 1
ATOM 5938 C CA . TRP A 1 728 ? 14.295 23.802 -17.733 1.00 90.00 728 TRP A CA 1
ATOM 5939 C C . TRP A 1 728 ? 14.742 22.571 -18.536 1.00 90.00 728 TRP A C 1
ATOM 5941 O O . TRP A 1 728 ? 15.829 22.554 -19.112 1.00 90.00 728 TRP A O 1
ATOM 5951 N N . ILE A 1 729 ? 13.879 21.558 -18.630 1.00 89.81 729 ILE A N 1
ATOM 5952 C CA . ILE A 1 729 ? 14.147 20.321 -19.379 1.00 89.81 729 ILE A CA 1
ATOM 5953 C C . ILE A 1 729 ? 14.335 20.611 -20.882 1.00 89.81 729 ILE A C 1
ATOM 5955 O O . ILE A 1 729 ? 15.240 20.064 -21.512 1.00 89.81 729 ILE A O 1
ATOM 5959 N N . GLU A 1 730 ? 13.523 21.503 -21.453 1.00 86.75 730 GLU A N 1
ATOM 5960 C CA . GLU A 1 730 ? 13.617 21.942 -22.851 1.00 86.75 730 GLU A CA 1
ATOM 5961 C C . GLU A 1 730 ? 14.887 22.756 -23.130 1.00 86.75 730 GLU A C 1
ATOM 5963 O O . GLU A 1 730 ? 15.538 22.530 -24.154 1.00 86.75 730 GLU A O 1
ATOM 5968 N N . TYR A 1 731 ? 15.284 23.646 -22.211 1.00 85.50 731 TYR A N 1
ATOM 5969 C CA . TYR A 1 731 ? 16.535 24.409 -22.300 1.00 85.50 731 TYR A CA 1
ATOM 5970 C C . TYR A 1 731 ? 17.757 23.485 -22.425 1.00 85.50 731 TYR A C 1
ATOM 5972 O O . TYR A 1 731 ? 18.579 23.652 -23.330 1.00 85.50 731 TYR A O 1
ATOM 5980 N N . LEU A 1 732 ? 17.826 22.445 -21.586 1.00 83.56 732 LEU A N 1
ATOM 5981 C CA . LEU A 1 732 ? 18.908 21.453 -21.596 1.00 83.56 732 LEU A CA 1
ATOM 5982 C C . LEU A 1 732 ? 18.989 20.620 -22.890 1.00 83.56 732 LEU A C 1
ATOM 5984 O O . LEU A 1 732 ? 20.030 20.031 -23.172 1.00 83.56 732 LEU A O 1
ATOM 5988 N N . TYR A 1 733 ? 17.920 20.560 -23.686 1.00 81.12 733 TYR A N 1
ATOM 5989 C CA . TYR A 1 733 ? 17.833 19.736 -24.898 1.00 81.12 733 TYR A CA 1
ATOM 5990 C C . TYR A 1 733 ? 18.129 20.506 -26.211 1.00 81.12 733 TYR A C 1
ATOM 5992 O O . TYR A 1 733 ? 17.985 19.955 -27.308 1.00 81.12 733 TYR A O 1
ATOM 6000 N N . SER A 1 734 ? 18.531 21.782 -26.137 1.00 59.81 734 SER A N 1
ATOM 6001 C CA . SER A 1 734 ? 18.453 22.722 -27.270 1.00 59.81 734 SER A CA 1
ATOM 6002 C C . SER A 1 734 ? 18.925 22.182 -28.647 1.00 59.81 734 SER A C 1
ATOM 6004 O O . SER A 1 734 ? 20.086 21.858 -28.903 1.00 59.81 734 SER A O 1
ATOM 6006 N N . ASN A 1 735 ? 17.968 22.121 -29.581 1.00 50.91 735 ASN A N 1
ATOM 6007 C CA . ASN A 1 735 ? 18.154 21.887 -31.018 1.00 50.91 735 ASN A CA 1
ATOM 6008 C C . ASN A 1 735 ? 18.938 20.629 -31.456 1.00 50.91 735 ASN A C 1
ATOM 6010 O O . ASN A 1 735 ? 19.734 20.691 -32.394 1.00 50.91 735 ASN A O 1
ATOM 6014 N N . GLY A 1 736 ? 18.655 19.461 -30.859 1.00 50.91 736 GLY A N 1
ATOM 6015 C CA . GLY A 1 736 ? 18.700 18.146 -31.546 1.00 50.91 736 GLY A CA 1
ATOM 6016 C C . GLY A 1 736 ? 20.046 17.683 -32.133 1.00 50.91 736 GLY A C 1
ATOM 6017 O O . GLY A 1 736 ? 20.107 16.691 -32.850 1.00 50.91 736 GLY A O 1
ATOM 6018 N N . THR A 1 737 ? 21.122 18.397 -31.824 1.00 50.66 737 THR A N 1
ATOM 6019 C CA . THR A 1 737 ? 22.493 18.225 -32.338 1.00 50.66 737 THR A CA 1
ATOM 6020 C C . THR A 1 737 ? 23.428 17.662 -31.267 1.00 50.66 737 THR A C 1
ATOM 6022 O O . THR A 1 737 ? 24.632 17.533 -31.483 1.00 50.66 737 THR A O 1
ATOM 6025 N N . ILE A 1 738 ? 22.866 17.318 -30.106 1.00 56.47 738 ILE A N 1
ATOM 6026 C CA . ILE A 1 738 ? 23.566 16.793 -28.934 1.00 56.47 738 ILE A CA 1
ATOM 6027 C C . ILE A 1 738 ? 24.230 15.445 -29.279 1.00 56.47 738 ILE A C 1
ATOM 6029 O O . ILE A 1 738 ? 25.420 15.259 -29.032 1.00 56.47 738 ILE A O 1
ATOM 6033 N N . PHE A 1 739 ? 23.504 14.564 -29.979 1.00 57.06 739 PHE A N 1
ATOM 6034 C CA . PHE A 1 739 ? 23.976 13.248 -30.442 1.00 57.06 739 PHE A CA 1
ATOM 6035 C C . PHE A 1 739 ? 25.161 13.293 -31.431 1.00 57.06 739 PHE A C 1
ATOM 6037 O O . PHE A 1 739 ? 25.808 12.273 -31.649 1.00 57.06 739 PHE A O 1
ATOM 6044 N N . ASP A 1 740 ? 25.443 14.455 -32.032 1.00 54.16 740 ASP A N 1
ATOM 6045 C CA . ASP A 1 740 ? 26.537 14.649 -32.994 1.00 54.16 740 ASP A CA 1
ATOM 6046 C C . ASP A 1 740 ? 27.780 15.321 -32.392 1.00 54.16 740 ASP A C 1
ATOM 6048 O O . ASP A 1 740 ? 28.858 15.249 -32.987 1.00 54.16 740 ASP A O 1
ATOM 6052 N N . ARG A 1 741 ? 27.634 16.017 -31.256 1.00 54.03 741 ARG A N 1
ATOM 6053 C CA . ARG A 1 741 ? 28.668 16.918 -30.716 1.00 54.03 741 ARG A CA 1
ATOM 6054 C C . ARG A 1 741 ? 29.364 16.415 -29.459 1.00 54.03 741 ARG A C 1
ATOM 6056 O O . ARG A 1 741 ? 30.510 16.796 -29.237 1.00 54.03 741 ARG A O 1
ATOM 6063 N N . PHE A 1 742 ? 28.710 15.574 -28.664 1.00 59.19 742 PHE A N 1
ATOM 6064 C CA . PHE A 1 742 ? 29.176 15.243 -27.318 1.00 59.19 742 PHE A CA 1
ATOM 6065 C C . PHE A 1 742 ? 29.564 13.769 -27.164 1.00 59.19 742 PHE A C 1
ATOM 6067 O O . PHE A 1 742 ? 29.052 12.884 -27.851 1.00 59.19 742 PHE A O 1
ATOM 6074 N N . LEU A 1 743 ? 30.508 13.506 -26.259 1.00 66.12 743 LEU A N 1
ATOM 6075 C CA . LEU A 1 743 ? 30.914 12.155 -25.871 1.00 66.12 743 LEU A CA 1
ATOM 6076 C C . LEU A 1 743 ? 29.926 11.592 -24.844 1.00 66.12 743 LEU A C 1
ATOM 6078 O O . LEU A 1 743 ? 29.372 12.342 -24.053 1.00 66.12 743 LEU A O 1
ATOM 6082 N N . SER A 1 744 ? 29.765 10.270 -24.770 1.00 67.38 744 SER A N 1
ATOM 6083 C CA . SER A 1 744 ? 28.826 9.604 -23.844 1.00 67.38 744 SER A CA 1
ATOM 6084 C C . SER A 1 744 ? 29.109 9.814 -22.342 1.00 67.38 744 SER A C 1
ATOM 6086 O O . SER A 1 744 ? 28.381 9.294 -21.500 1.00 67.38 744 SER A O 1
ATOM 6088 N N . ASN A 1 745 ? 30.163 10.552 -21.983 1.00 71.19 745 ASN A N 1
ATOM 6089 C CA . ASN A 1 745 ? 30.483 11.009 -20.629 1.00 71.19 745 ASN A CA 1
ATOM 6090 C C . ASN A 1 745 ? 30.284 12.527 -20.413 1.00 71.19 745 ASN A C 1
ATOM 6092 O O . ASN A 1 745 ? 30.610 13.049 -19.344 1.00 71.19 745 ASN A O 1
ATOM 6096 N N . ASP A 1 746 ? 29.747 13.241 -21.399 1.00 80.69 746 ASP A N 1
ATOM 6097 C CA . ASP A 1 746 ? 29.320 14.629 -21.253 1.00 80.69 746 ASP A CA 1
ATOM 6098 C C . ASP A 1 746 ? 27.976 14.690 -20.516 1.00 80.69 746 ASP A C 1
ATOM 6100 O O . ASP A 1 746 ? 27.029 13.972 -20.855 1.00 80.69 746 ASP A O 1
ATOM 6104 N N . PHE A 1 747 ? 27.876 15.552 -19.504 1.00 82.25 747 PHE A N 1
ATOM 6105 C CA . PHE A 1 747 ? 26.637 15.740 -18.757 1.00 82.25 747 PHE A CA 1
ATOM 6106 C C . PHE A 1 747 ? 25.479 16.190 -19.659 1.00 82.25 747 PHE A C 1
ATOM 6108 O O . PHE A 1 747 ? 24.362 15.695 -19.496 1.00 82.25 747 PHE A O 1
ATOM 6115 N N . GLN A 1 748 ? 25.740 17.028 -20.669 1.00 79.25 748 GLN A N 1
ATOM 6116 C CA . GLN A 1 748 ? 24.714 17.609 -21.547 1.00 79.25 748 GLN A CA 1
ATOM 6117 C C . GLN A 1 748 ? 23.910 16.549 -22.325 1.00 79.25 748 GLN A C 1
ATOM 6119 O O . GLN A 1 748 ? 22.745 16.770 -22.648 1.00 79.25 748 GLN A O 1
ATOM 6124 N N . LEU A 1 749 ? 24.485 15.362 -22.561 1.00 79.19 749 LEU A N 1
ATOM 6125 C CA . LEU A 1 749 ? 23.796 14.229 -23.194 1.00 79.19 749 LEU A CA 1
ATOM 6126 C C . LEU A 1 749 ? 22.740 13.552 -22.310 1.00 79.19 749 LEU A C 1
ATOM 6128 O O . LEU A 1 749 ? 21.840 12.906 -22.841 1.00 79.19 749 LEU A O 1
ATOM 6132 N N . SER A 1 750 ? 22.850 13.668 -20.984 1.00 87.00 750 SER A N 1
ATOM 6133 C CA . SER A 1 750 ? 21.946 13.007 -20.028 1.00 87.00 750 SER A CA 1
ATOM 6134 C C . SER A 1 750 ? 21.192 13.971 -19.110 1.00 87.00 750 SER A C 1
ATOM 6136 O O . SER A 1 750 ? 20.225 13.556 -18.477 1.00 87.00 750 SER A O 1
ATOM 6138 N N . ALA A 1 751 ? 21.587 15.248 -19.059 1.00 88.31 751 ALA A N 1
ATOM 6139 C CA . ALA A 1 751 ? 21.041 16.255 -18.154 1.00 88.31 751 ALA A CA 1
ATOM 6140 C C . ALA A 1 751 ? 19.508 16.334 -18.212 1.00 88.31 751 ALA A C 1
ATOM 6142 O O . ALA A 1 751 ? 18.846 16.121 -17.199 1.00 88.31 751 ALA A O 1
ATOM 6143 N N . PHE A 1 752 ? 18.930 16.556 -19.400 1.00 89.38 752 PHE A N 1
ATOM 6144 C CA . PHE A 1 752 ? 17.473 16.648 -19.572 1.00 89.38 752 PHE A CA 1
ATOM 6145 C C . PHE A 1 752 ? 16.750 15.394 -19.033 1.00 89.38 752 PHE A C 1
ATOM 6147 O O . PHE A 1 752 ? 15.706 15.513 -18.397 1.00 89.38 752 PHE A O 1
ATOM 6154 N N . ALA A 1 753 ? 17.339 14.206 -19.215 1.00 91.56 753 ALA A N 1
ATOM 6155 C CA . ALA A 1 753 ? 16.778 12.924 -18.795 1.00 91.56 753 ALA A CA 1
ATOM 6156 C C . ALA A 1 753 ? 16.845 12.740 -17.267 1.00 91.56 753 ALA A C 1
ATOM 6158 O O . ALA A 1 753 ? 15.890 12.276 -16.642 1.00 91.56 753 ALA A O 1
ATOM 6159 N N . GLN A 1 754 ? 17.938 13.188 -16.639 1.00 94.25 754 GLN A N 1
ATOM 6160 C CA . GLN A 1 754 ? 18.065 13.238 -15.180 1.00 94.25 754 GLN A CA 1
ATOM 6161 C C . GLN A 1 754 ? 17.043 14.202 -14.550 1.00 94.25 754 GLN A C 1
ATOM 6163 O O . GLN A 1 754 ? 16.415 13.860 -13.549 1.00 94.25 754 GLN A O 1
ATOM 6168 N N . PHE A 1 755 ? 16.800 15.373 -15.148 1.00 94.06 755 PHE A N 1
ATOM 6169 C CA . PHE A 1 755 ? 15.792 16.311 -14.637 1.00 94.06 755 PHE A CA 1
ATOM 6170 C C . PHE A 1 755 ? 14.341 15.869 -14.918 1.00 94.06 755 PHE A C 1
ATOM 6172 O O . PHE A 1 755 ? 13.468 16.117 -14.088 1.00 94.06 755 PHE A O 1
ATOM 6179 N N . GLN A 1 756 ? 14.076 15.127 -16.002 1.00 94.12 756 GLN A N 1
ATOM 6180 C CA . GLN A 1 756 ? 12.792 14.435 -16.218 1.00 94.12 756 GLN A CA 1
ATOM 6181 C C . GLN A 1 756 ? 12.501 13.403 -15.121 1.00 94.12 756 GLN A C 1
ATOM 6183 O O . GLN A 1 756 ? 11.393 13.364 -14.581 1.00 94.12 756 GLN A O 1
ATOM 6188 N N . LEU A 1 757 ? 13.501 12.597 -14.751 1.00 96.00 757 LEU A N 1
ATOM 6189 C CA . LEU A 1 757 ? 13.404 11.652 -13.635 1.00 96.00 757 LEU A CA 1
ATOM 6190 C C . LEU A 1 757 ? 13.165 12.368 -12.303 1.00 96.00 757 LEU A C 1
ATOM 6192 O O . LEU A 1 757 ? 12.292 11.958 -11.545 1.00 96.00 757 LEU A O 1
ATOM 6196 N N . LEU A 1 758 ? 13.886 13.460 -12.035 1.00 96.56 758 LEU A N 1
ATOM 6197 C CA . LEU A 1 758 ? 13.706 14.261 -10.823 1.00 96.56 758 LEU A CA 1
ATOM 6198 C C . LEU A 1 758 ? 12.293 14.861 -10.732 1.00 96.56 758 LEU A C 1
ATOM 6200 O O . LEU A 1 758 ? 11.654 14.764 -9.685 1.00 96.56 758 LEU A O 1
ATOM 6204 N N . SER A 1 759 ? 11.779 15.416 -11.834 1.00 95.94 759 SER A N 1
ATOM 6205 C CA . SER A 1 759 ? 10.402 15.920 -11.926 1.00 95.94 759 SER A CA 1
ATOM 6206 C C . SER A 1 759 ? 9.377 14.811 -11.671 1.00 95.94 759 SER A C 1
ATOM 6208 O O . SER A 1 759 ? 8.485 14.957 -10.831 1.00 95.94 759 SER A O 1
ATOM 6210 N N . SER A 1 760 ? 9.575 13.649 -12.300 1.00 95.25 760 SER A N 1
ATOM 6211 C CA . SER A 1 760 ? 8.720 12.473 -12.118 1.00 95.25 760 SER A CA 1
ATOM 6212 C C . SER A 1 760 ? 8.732 11.962 -10.675 1.00 95.25 760 SER A C 1
ATOM 6214 O O . SER A 1 760 ? 7.673 11.678 -10.123 1.00 95.25 760 SER A O 1
ATOM 6216 N N . PHE A 1 761 ? 9.899 11.892 -10.027 1.00 95.75 761 PHE A N 1
ATOM 6217 C CA . PHE A 1 761 ? 10.014 11.466 -8.631 1.00 95.75 761 PHE A CA 1
ATOM 6218 C C . PHE A 1 761 ? 9.405 12.465 -7.647 1.00 95.75 761 PHE A C 1
ATOM 6220 O O . PHE A 1 761 ? 8.784 12.037 -6.675 1.00 95.75 761 PHE A O 1
ATOM 6227 N N . CYS A 1 762 ? 9.507 13.769 -7.908 1.00 96.25 762 CYS A N 1
ATOM 6228 C CA . CYS A 1 762 ? 8.796 14.784 -7.134 1.00 96.25 762 CYS A CA 1
ATOM 6229 C C . CYS A 1 762 ? 7.271 14.629 -7.252 1.00 96.25 762 CYS A C 1
ATOM 6231 O O . CYS A 1 762 ? 6.587 14.591 -6.228 1.00 96.25 762 CYS A O 1
ATOM 6233 N N . LYS A 1 763 ? 6.741 14.467 -8.474 1.00 94.31 763 LYS A N 1
ATOM 6234 C CA . LYS A 1 763 ? 5.305 14.245 -8.723 1.00 94.31 763 LYS A CA 1
ATOM 6235 C C . LYS A 1 763 ? 4.807 12.962 -8.040 1.00 94.31 763 LYS A C 1
ATOM 6237 O O . LYS A 1 763 ? 3.859 13.013 -7.260 1.00 94.31 763 LYS A O 1
ATOM 6242 N N . LEU A 1 764 ? 5.498 11.842 -8.264 1.00 93.75 764 LEU A N 1
ATOM 6243 C CA . LEU A 1 764 ? 5.193 10.542 -7.658 1.00 93.75 764 LEU A CA 1
ATOM 6244 C C . LEU A 1 764 ? 5.200 10.602 -6.130 1.00 93.75 764 LEU A C 1
ATOM 6246 O O . LEU A 1 764 ? 4.275 10.107 -5.498 1.00 93.75 764 LEU A O 1
ATOM 6250 N N . SER A 1 765 ? 6.212 11.233 -5.530 1.00 94.25 765 SER A N 1
ATOM 6251 C CA . SER A 1 765 ? 6.306 11.354 -4.071 1.00 94.25 765 SER A CA 1
ATOM 6252 C C . SER A 1 765 ? 5.142 12.156 -3.489 1.00 94.25 765 SER A C 1
ATOM 6254 O O . SER A 1 765 ? 4.580 11.764 -2.470 1.00 94.25 765 SER A O 1
ATOM 6256 N N . GLN A 1 766 ? 4.729 13.236 -4.159 1.00 94.38 766 GLN A N 1
ATOM 6257 C CA . GLN A 1 766 ? 3.560 14.022 -3.759 1.00 94.38 766 GLN A CA 1
ATOM 6258 C C . GLN A 1 766 ? 2.262 13.214 -3.858 1.00 94.38 766 GLN A C 1
ATOM 6260 O O . GLN A 1 766 ? 1.491 13.202 -2.901 1.00 94.38 766 GLN A O 1
ATOM 6265 N N . GLN A 1 767 ? 2.041 12.506 -4.971 1.00 91.62 767 GLN A N 1
ATOM 6266 C CA . GLN A 1 767 ? 0.867 11.643 -5.158 1.00 91.62 767 GLN A CA 1
ATOM 6267 C C . GLN A 1 767 ? 0.807 10.550 -4.082 1.00 91.62 767 GLN A C 1
ATOM 6269 O O . GLN A 1 767 ? -0.161 10.479 -3.337 1.00 91.62 767 GLN A O 1
ATOM 6274 N N . ILE A 1 768 ? 1.885 9.777 -3.915 1.00 91.06 768 ILE A N 1
ATOM 6275 C CA . ILE A 1 768 ? 1.972 8.665 -2.955 1.00 91.06 768 ILE A CA 1
ATOM 6276 C C . ILE A 1 768 ? 1.643 9.110 -1.523 1.00 91.06 768 ILE A C 1
ATOM 6278 O O . ILE A 1 768 ? 0.920 8.415 -0.806 1.00 91.06 768 ILE A O 1
ATOM 6282 N N . VAL A 1 769 ? 2.167 10.259 -1.094 1.00 92.38 769 VAL A N 1
ATOM 6283 C CA . VAL A 1 769 ? 1.949 10.793 0.258 1.00 92.38 769 VAL A CA 1
ATOM 6284 C C . VAL A 1 769 ? 0.523 11.314 0.427 1.00 92.38 769 VAL A C 1
ATOM 6286 O O . VAL A 1 769 ? -0.127 10.979 1.416 1.00 92.38 769 VAL A O 1
ATOM 6289 N N . ASN A 1 770 ? 0.016 12.079 -0.544 1.00 91.44 770 ASN A N 1
ATOM 6290 C CA . ASN A 1 770 ? -1.343 12.618 -0.502 1.00 91.44 770 ASN A CA 1
ATOM 6291 C C . ASN A 1 770 ? -2.393 11.497 -0.522 1.00 91.44 770 ASN A C 1
ATOM 6293 O O . ASN A 1 770 ? -3.281 11.498 0.327 1.00 91.44 770 ASN A O 1
ATOM 6297 N N . ASP A 1 771 ? -2.239 10.506 -1.404 1.00 88.50 771 ASP A N 1
ATOM 6298 C CA . ASP A 1 771 ? -3.109 9.328 -1.485 1.00 88.50 771 ASP A CA 1
ATOM 6299 C C . ASP A 1 771 ? -3.114 8.555 -0.156 1.00 88.50 771 ASP A C 1
ATOM 6301 O O . ASP A 1 771 ? -4.170 8.147 0.327 1.00 88.50 771 ASP A O 1
ATOM 6305 N N . SER A 1 772 ? -1.944 8.391 0.475 1.00 89.06 772 SER A N 1
ATOM 6306 C CA . SER A 1 772 ? -1.811 7.701 1.768 1.00 89.06 772 SER A CA 1
ATOM 6307 C C . SER A 1 772 ? -2.477 8.472 2.915 1.00 89.06 772 SER A C 1
ATOM 6309 O O . SER A 1 772 ? -3.092 7.869 3.797 1.00 89.06 772 SER A O 1
ATOM 6311 N N . PHE A 1 773 ? -2.394 9.806 2.912 1.00 90.69 773 PHE A N 1
ATOM 6312 C CA . PHE A 1 773 ? -3.068 10.656 3.899 1.00 90.69 773 PHE A CA 1
ATOM 6313 C C . PHE A 1 773 ? -4.583 10.707 3.680 1.00 90.69 773 PHE A C 1
ATOM 6315 O O . PHE A 1 773 ? -5.343 10.634 4.649 1.00 90.69 773 PHE A O 1
ATOM 6322 N N . GLU A 1 774 ? -5.046 10.785 2.432 1.00 87.69 774 GLU A N 1
ATOM 6323 C CA . GLU A 1 774 ? -6.466 10.699 2.083 1.00 87.69 774 GLU A CA 1
ATOM 6324 C C . GLU A 1 774 ? -7.042 9.329 2.479 1.00 87.69 774 GLU A C 1
ATOM 6326 O O . GLU A 1 774 ? -8.122 9.239 3.066 1.00 87.69 774 GLU A O 1
ATOM 6331 N N . GLN A 1 775 ? -6.285 8.255 2.250 1.00 84.31 775 GLN A N 1
ATOM 6332 C CA . GLN A 1 775 ? -6.638 6.903 2.667 1.00 84.31 775 GLN A CA 1
ATOM 6333 C C . GLN A 1 775 ? -6.714 6.760 4.199 1.00 84.31 775 GLN A C 1
ATOM 6335 O O . GLN A 1 775 ? -7.691 6.200 4.705 1.00 84.31 775 GLN A O 1
ATOM 6340 N N . LEU A 1 776 ? -5.743 7.296 4.951 1.00 85.81 776 LEU A N 1
ATOM 6341 C CA . LEU A 1 776 ? -5.788 7.312 6.419 1.00 85.81 776 LEU A CA 1
ATOM 6342 C C . LEU A 1 776 ? -6.983 8.127 6.934 1.00 85.81 776 LEU A C 1
ATOM 6344 O O . LEU A 1 776 ? -7.729 7.647 7.784 1.00 85.81 776 LEU A O 1
ATOM 6348 N N . THR A 1 777 ? -7.193 9.341 6.425 1.00 86.00 777 THR A N 1
ATOM 6349 C CA . THR A 1 777 ? -8.256 10.241 6.910 1.00 86.00 777 THR A CA 1
ATOM 6350 C C . THR A 1 777 ? -9.663 9.711 6.621 1.00 86.00 777 THR A C 1
ATOM 6352 O O . THR A 1 777 ? -10.545 9.853 7.472 1.00 86.00 777 THR A O 1
ATOM 6355 N N . LYS A 1 778 ? -9.867 9.018 5.492 1.00 83.12 778 LYS A N 1
ATOM 6356 C CA . LYS A 1 778 ? -11.116 8.296 5.184 1.00 83.12 778 LYS A CA 1
ATOM 6357 C C . LYS A 1 778 ? -11.330 7.031 6.021 1.00 83.12 778 LYS A C 1
ATOM 6359 O O . LYS A 1 778 ? -12.470 6.576 6.126 1.00 83.12 778 LYS A O 1
ATOM 6364 N N . SER A 1 779 ? -10.270 6.455 6.590 1.00 79.44 779 SER A N 1
ATOM 6365 C CA . SER A 1 779 ? -10.359 5.253 7.425 1.00 79.44 779 SER A CA 1
ATOM 6366 C C . SER A 1 779 ? -10.988 5.537 8.800 1.00 79.44 779 SER A C 1
ATOM 6368 O O . SER A 1 779 ? -11.233 6.687 9.185 1.00 79.44 779 SER A O 1
ATOM 6370 N N . TYR A 1 780 ? -11.264 4.474 9.556 1.00 78.31 780 TYR A N 1
ATOM 6371 C CA . TYR A 1 780 ? -11.897 4.551 10.870 1.00 78.31 780 TYR A CA 1
ATOM 6372 C C . TYR A 1 780 ? -10.912 4.201 11.984 1.00 78.31 780 TYR A C 1
ATOM 6374 O O . TYR A 1 780 ? -10.344 3.113 12.012 1.00 78.31 780 TYR A O 1
ATOM 6382 N N . PHE A 1 781 ? -10.806 5.089 12.966 1.00 82.12 781 PHE A N 1
ATOM 6383 C CA . PHE A 1 781 ? -10.253 4.782 14.273 1.00 82.12 781 PHE A CA 1
ATOM 6384 C C . PHE A 1 781 ? -11.262 3.930 15.054 1.00 82.12 781 PHE A C 1
ATOM 6386 O O . PHE A 1 781 ? -12.373 4.387 15.347 1.00 82.12 781 PHE A O 1
ATOM 6393 N N . ILE A 1 782 ? -10.899 2.684 15.365 1.00 72.38 782 ILE A N 1
ATOM 6394 C CA . ILE A 1 782 ? -11.773 1.728 16.054 1.00 72.38 782 ILE A CA 1
ATOM 6395 C C . ILE A 1 782 ? -11.419 1.690 17.540 1.00 72.38 782 ILE A C 1
ATOM 6397 O O . ILE A 1 782 ? -10.306 1.321 17.908 1.00 72.38 782 ILE A O 1
ATOM 6401 N N . ASN A 1 783 ? -12.375 2.034 18.405 1.00 72.81 783 ASN A N 1
ATOM 6402 C CA . ASN A 1 783 ? -12.251 1.822 19.844 1.00 72.81 783 ASN A CA 1
ATOM 6403 C C . ASN A 1 783 ? -13.622 1.721 20.532 1.00 72.81 783 ASN A C 1
ATOM 6405 O O . ASN A 1 783 ? -14.536 2.491 20.249 1.00 72.81 783 ASN A O 1
ATOM 6409 N N . SER A 1 784 ? -13.755 0.793 21.480 1.00 65.88 784 SER A N 1
ATOM 6410 C CA . SER A 1 784 ? -14.958 0.637 22.306 1.00 65.88 784 SER A CA 1
ATOM 6411 C C . SER A 1 784 ? -15.013 1.603 23.498 1.00 65.88 784 SER A C 1
ATOM 6413 O O . SER A 1 784 ? -16.104 1.942 23.966 1.00 65.88 784 SER A O 1
ATOM 6415 N N . GLN A 1 785 ? -13.856 2.079 23.966 1.00 76.94 785 GLN A N 1
ATOM 6416 C CA . GLN A 1 785 ? -13.725 2.985 25.105 1.00 76.94 785 GLN A CA 1
ATOM 6417 C C . GLN A 1 785 ? -13.192 4.354 24.666 1.00 76.94 785 GLN A C 1
ATOM 6419 O O . GLN A 1 785 ? -12.437 4.467 23.702 1.00 76.94 785 GLN A O 1
ATOM 6424 N N . LEU A 1 786 ? -13.569 5.406 25.393 1.00 83.62 786 LEU A N 1
ATOM 6425 C CA . LEU A 1 786 ? -12.943 6.716 25.244 1.00 83.62 786 LEU A CA 1
ATOM 6426 C C . LEU A 1 786 ? -11.551 6.668 25.887 1.00 83.62 786 LEU A C 1
ATOM 6428 O O . LEU A 1 786 ? -11.434 6.482 27.100 1.00 83.62 786 LEU A O 1
ATOM 6432 N N . LEU A 1 787 ? -10.521 6.876 25.073 1.00 86.50 787 LEU A N 1
ATOM 6433 C CA . LEU A 1 787 ? -9.138 7.034 25.525 1.00 86.50 787 LEU A CA 1
ATOM 6434 C C . LEU A 1 787 ? -8.931 8.358 26.252 1.00 86.50 787 LEU A C 1
ATOM 6436 O O . LEU A 1 787 ? -9.614 9.331 25.943 1.00 86.50 787 LEU A O 1
ATOM 6440 N N . SER A 1 788 ? -7.930 8.427 27.132 1.00 87.38 788 SER A N 1
ATOM 6441 C CA . SER A 1 788 ? -7.395 9.723 27.563 1.00 87.38 788 SER A CA 1
ATOM 6442 C C . SER A 1 788 ? -6.764 10.472 26.380 1.00 87.38 788 SER A C 1
ATOM 6444 O O . SER A 1 788 ? -6.425 9.886 25.347 1.00 87.38 788 SER A O 1
ATOM 6446 N N . ALA A 1 789 ? -6.567 11.784 26.528 1.00 88.31 789 ALA A N 1
ATOM 6447 C CA . ALA A 1 789 ? -5.913 12.584 25.486 1.00 88.31 789 ALA A CA 1
ATOM 6448 C C . ALA A 1 789 ? -4.462 12.140 25.204 1.00 88.31 789 ALA A C 1
ATOM 6450 O O . ALA A 1 789 ? -3.993 12.257 24.075 1.00 88.31 789 ALA A O 1
ATOM 6451 N N . GLU A 1 790 ? -3.781 11.612 26.222 1.00 87.94 790 GLU A N 1
ATOM 6452 C CA . GLU A 1 790 ? -2.417 11.085 26.146 1.00 87.94 790 GLU A CA 1
ATOM 6453 C C . GLU A 1 790 ? -2.386 9.757 25.376 1.00 87.94 790 GLU A C 1
ATOM 6455 O O . GLU A 1 790 ? -1.723 9.672 24.347 1.00 87.94 790 GLU A O 1
ATOM 6460 N N . GLN A 1 791 ? -3.224 8.788 25.766 1.00 87.50 791 GLN A N 1
ATOM 6461 C CA . GLN A 1 791 ? -3.359 7.495 25.081 1.00 87.50 791 GLN A CA 1
ATOM 6462 C C . GLN A 1 791 ? -3.776 7.642 23.612 1.00 87.50 791 GLN A C 1
ATOM 6464 O O . GLN A 1 791 ? -3.275 6.929 22.744 1.00 87.50 791 GLN A O 1
ATOM 6469 N N . LEU A 1 792 ? -4.702 8.565 23.314 1.00 89.94 792 LEU A N 1
ATOM 6470 C CA . LEU A 1 792 ? -5.098 8.851 21.934 1.00 89.94 792 LEU A CA 1
ATOM 6471 C C . LEU A 1 792 ? -3.910 9.384 21.123 1.00 89.94 792 LEU A C 1
ATOM 6473 O O . LEU A 1 792 ? -3.720 8.972 19.982 1.00 89.94 792 LEU A O 1
ATOM 6477 N N . ASN A 1 793 ? -3.111 10.282 21.705 1.00 90.81 793 ASN A N 1
ATOM 6478 C CA . ASN A 1 793 ? -1.933 10.825 21.041 1.00 90.81 793 ASN A CA 1
ATOM 6479 C C . ASN A 1 793 ? -0.857 9.749 20.827 1.00 90.81 793 ASN A C 1
ATOM 6481 O O . ASN A 1 793 ? -0.363 9.633 19.713 1.00 90.81 793 ASN A O 1
ATOM 6485 N N . GLU A 1 794 ? -0.545 8.928 21.832 1.00 89.25 794 GLU A N 1
ATOM 6486 C CA . GLU A 1 794 ? 0.416 7.819 21.711 1.00 89.25 794 GLU A CA 1
ATOM 6487 C C . GLU A 1 794 ? 0.021 6.831 20.607 1.00 89.25 794 GLU A C 1
ATOM 6489 O O . GLU A 1 794 ? 0.828 6.530 19.728 1.00 89.25 794 GLU A O 1
ATOM 6494 N N . ILE A 1 795 ? -1.239 6.382 20.591 1.00 87.62 795 ILE A N 1
ATOM 6495 C CA . ILE A 1 795 ? -1.734 5.447 19.573 1.00 87.62 795 ILE A CA 1
ATOM 6496 C C . ILE A 1 795 ? -1.698 6.086 18.179 1.00 87.62 795 ILE A C 1
ATOM 6498 O O . ILE A 1 795 ? -1.325 5.425 17.211 1.00 87.62 795 ILE A O 1
ATOM 6502 N N . ILE A 1 796 ? -2.058 7.365 18.035 1.00 90.25 796 ILE A N 1
ATOM 6503 C CA . ILE A 1 796 ? -1.986 8.044 16.733 1.00 90.25 796 ILE A CA 1
ATOM 6504 C C . ILE A 1 796 ? -0.534 8.221 16.285 1.00 90.25 796 ILE A C 1
ATOM 6506 O O . ILE A 1 796 ? -0.246 7.932 15.130 1.00 90.25 796 ILE A O 1
ATOM 6510 N N . GLN A 1 797 ? 0.384 8.638 17.161 1.00 90.19 797 GLN A N 1
ATOM 6511 C CA . GLN A 1 797 ? 1.795 8.792 16.790 1.00 90.19 797 GLN A CA 1
ATOM 6512 C C . GLN A 1 797 ? 2.435 7.448 16.418 1.00 90.19 797 GLN A C 1
ATOM 6514 O O . GLN A 1 797 ? 3.091 7.387 15.386 1.00 90.19 797 GLN A O 1
ATOM 6519 N N . SER A 1 798 ? 2.148 6.359 17.145 1.00 89.69 798 SER A N 1
ATOM 6520 C CA . SER A 1 798 ? 2.597 5.007 16.768 1.00 89.69 798 SER A CA 1
ATOM 6521 C C . SER A 1 798 ? 2.116 4.618 15.365 1.00 89.69 798 SER A C 1
ATOM 6523 O O . SER A 1 798 ? 2.922 4.237 14.522 1.00 89.69 798 SER A O 1
ATOM 6525 N N . ASN A 1 799 ? 0.820 4.797 15.074 1.00 87.25 799 ASN A N 1
ATOM 6526 C CA . ASN A 1 799 ? 0.267 4.528 13.741 1.00 87.25 799 ASN A CA 1
ATOM 6527 C C . ASN A 1 799 ? 0.887 5.428 12.653 1.00 87.25 799 ASN A C 1
ATOM 6529 O O . ASN A 1 799 ? 1.015 5.014 11.503 1.00 87.25 799 ASN A O 1
ATOM 6533 N N . LEU A 1 800 ? 1.260 6.668 12.991 1.00 89.12 800 LEU A N 1
ATOM 6534 C CA . LEU A 1 800 ? 1.940 7.576 12.069 1.00 89.12 800 LEU A CA 1
ATOM 6535 C C . LEU A 1 800 ? 3.404 7.203 11.843 1.00 89.12 800 LEU A C 1
ATOM 6537 O O . LEU A 1 800 ? 3.898 7.426 10.743 1.00 89.12 800 LEU A O 1
ATOM 6541 N N . ASP A 1 801 ? 4.100 6.656 12.834 1.00 89.19 801 ASP A N 1
ATOM 6542 C CA . ASP A 1 801 ? 5.478 6.186 12.680 1.00 89.19 801 ASP A CA 1
ATOM 6543 C C . ASP A 1 801 ? 5.534 4.910 11.826 1.00 89.19 801 ASP A C 1
ATOM 6545 O O . ASP A 1 801 ? 6.315 4.854 10.872 1.00 89.19 801 ASP A O 1
ATOM 6549 N N . ASP A 1 802 ? 4.612 3.965 12.040 1.00 87.62 802 ASP A N 1
ATOM 6550 C CA . ASP A 1 802 ? 4.419 2.809 11.153 1.00 87.62 802 ASP A CA 1
ATOM 6551 C C . ASP A 1 802 ? 4.081 3.246 9.715 1.00 87.62 802 ASP A C 1
ATOM 6553 O O . ASP A 1 802 ? 4.631 2.722 8.739 1.00 87.62 802 ASP A O 1
ATOM 6557 N N . LEU A 1 803 ? 3.223 4.262 9.559 1.00 87.31 803 LEU A N 1
ATOM 6558 C CA . LEU A 1 803 ? 2.887 4.830 8.254 1.00 87.31 803 LEU A CA 1
ATOM 6559 C C . LEU A 1 803 ? 4.110 5.475 7.576 1.00 87.31 803 LEU A C 1
ATOM 6561 O O . LEU A 1 803 ? 4.361 5.199 6.403 1.00 87.31 803 LEU A O 1
ATOM 6565 N N . LYS A 1 804 ? 4.904 6.285 8.294 1.00 88.19 804 LYS A N 1
ATOM 6566 C CA . LYS A 1 804 ? 6.131 6.925 7.768 1.00 88.19 804 LYS A CA 1
ATOM 6567 C C . LYS A 1 804 ? 7.141 5.901 7.247 1.00 88.19 804 LYS A C 1
ATOM 6569 O O . LYS A 1 804 ? 7.796 6.170 6.245 1.00 88.19 804 LYS A O 1
ATOM 6574 N N . LEU A 1 805 ? 7.251 4.737 7.891 1.00 86.00 805 LEU A N 1
ATOM 6575 C CA . LEU A 1 805 ? 8.098 3.629 7.434 1.00 86.00 805 LEU A CA 1
ATOM 6576 C C . LEU A 1 805 ? 7.491 2.885 6.233 1.00 86.00 805 LEU A C 1
ATOM 6578 O O . LEU A 1 805 ? 8.209 2.468 5.322 1.00 86.00 805 LEU A O 1
ATOM 6582 N N . THR A 1 806 ? 6.166 2.736 6.206 1.00 85.44 806 THR A N 1
ATOM 6583 C CA . THR A 1 806 ? 5.470 1.944 5.184 1.00 85.44 806 THR A CA 1
ATOM 6584 C C . THR A 1 806 ? 5.362 2.676 3.842 1.00 85.44 806 THR A C 1
ATOM 6586 O O . THR A 1 806 ? 5.618 2.057 2.806 1.00 85.44 806 THR A O 1
ATOM 6589 N N . ILE A 1 807 ? 5.039 3.980 3.824 1.00 85.75 807 ILE A N 1
ATOM 6590 C CA . ILE A 1 807 ? 4.791 4.737 2.577 1.00 85.75 807 ILE A CA 1
ATOM 6591 C C . ILE A 1 807 ? 5.987 4.655 1.592 1.00 85.75 807 ILE A C 1
ATOM 6593 O O . ILE A 1 807 ? 5.755 4.315 0.425 1.00 85.75 807 ILE A O 1
ATOM 6597 N N . PRO A 1 808 ? 7.259 4.890 1.987 1.00 89.19 808 PRO A N 1
ATOM 6598 C CA . PRO A 1 808 ? 8.380 4.835 1.044 1.00 89.19 808 PRO A CA 1
ATOM 6599 C C . PRO A 1 808 ? 8.702 3.417 0.561 1.00 89.19 808 PRO A C 1
ATOM 6601 O O . PRO A 1 808 ? 9.129 3.241 -0.583 1.00 89.19 808 PRO A O 1
ATOM 6604 N N . SER A 1 809 ? 8.474 2.395 1.397 1.00 85.69 809 SER A N 1
ATOM 6605 C CA . SER A 1 809 ? 8.846 1.004 1.096 1.00 85.69 809 SER A CA 1
ATOM 6606 C C . SER A 1 809 ? 8.236 0.496 -0.220 1.00 85.69 809 SER A C 1
ATOM 6608 O O . SER A 1 809 ? 8.911 -0.163 -1.011 1.00 85.69 809 SER A O 1
ATOM 6610 N N . ALA A 1 810 ? 6.991 0.884 -0.512 1.00 75.00 810 ALA A N 1
ATOM 6611 C CA . ALA A 1 810 ? 6.264 0.454 -1.700 1.00 75.00 810 ALA A CA 1
ATOM 6612 C C . ALA A 1 810 ? 6.786 1.093 -3.002 1.00 75.00 810 ALA A C 1
ATOM 6614 O O . ALA A 1 810 ? 6.744 0.453 -4.052 1.00 75.00 810 ALA A O 1
ATOM 6615 N N . LEU A 1 811 ? 7.300 2.329 -2.951 1.00 86.00 811 LEU A N 1
ATOM 6616 C CA . LEU A 1 811 ? 8.008 2.949 -4.080 1.00 86.00 811 LEU A CA 1
ATOM 6617 C C . LEU A 1 811 ? 9.372 2.286 -4.283 1.00 86.00 811 LEU A C 1
ATOM 6619 O O . LEU A 1 811 ? 9.733 1.933 -5.404 1.00 86.00 811 LEU A O 1
ATOM 6623 N N . LEU A 1 812 ? 10.127 2.122 -3.194 1.00 90.56 812 LEU A N 1
ATOM 6624 C CA . LEU A 1 812 ? 11.507 1.645 -3.230 1.00 90.56 812 LEU A CA 1
ATOM 6625 C C . LEU A 1 812 ? 11.615 0.198 -3.717 1.00 90.56 812 LEU A C 1
ATOM 6627 O O . LEU A 1 812 ? 12.490 -0.085 -4.533 1.00 90.56 812 LEU A O 1
ATOM 6631 N N . THR A 1 813 ? 10.710 -0.691 -3.299 1.00 89.56 813 THR A N 1
ATOM 6632 C CA . THR A 1 813 ? 10.658 -2.076 -3.796 1.00 89.56 813 THR A CA 1
ATOM 6633 C C . THR A 1 813 ? 10.386 -2.123 -5.302 1.00 89.56 813 THR A C 1
ATOM 6635 O O . THR A 1 813 ? 11.113 -2.798 -6.034 1.00 89.56 813 THR A O 1
ATOM 6638 N N . SER A 1 814 ? 9.400 -1.361 -5.793 1.00 89.75 814 SER A N 1
ATOM 6639 C CA . SER A 1 814 ? 9.091 -1.292 -7.230 1.00 89.75 814 SER A CA 1
ATOM 6640 C C . SER A 1 814 ? 10.251 -0.695 -8.037 1.00 89.75 814 SER A C 1
ATOM 6642 O O . SER A 1 814 ? 10.638 -1.244 -9.069 1.00 89.75 814 SER A O 1
ATOM 6644 N N . LEU A 1 815 ? 10.860 0.392 -7.550 1.00 92.31 815 LEU A N 1
ATOM 6645 C CA . LEU A 1 815 ? 12.008 1.038 -8.190 1.00 92.31 815 LEU A CA 1
ATOM 6646 C C . LEU A 1 815 ? 13.239 0.117 -8.230 1.00 92.31 815 LEU A C 1
ATOM 6648 O O . LEU A 1 815 ? 13.911 0.048 -9.258 1.00 92.31 815 LEU A O 1
ATOM 6652 N N . ALA A 1 816 ? 13.526 -0.611 -7.148 1.00 92.12 816 ALA A N 1
ATOM 6653 C CA . ALA A 1 816 ? 14.614 -1.586 -7.100 1.00 92.12 816 ALA A CA 1
ATOM 6654 C C . ALA A 1 816 ? 14.404 -2.711 -8.124 1.00 92.12 816 ALA A C 1
ATOM 6656 O O . ALA A 1 816 ? 15.304 -2.989 -8.916 1.00 92.12 816 ALA A O 1
ATOM 6657 N N . LEU A 1 817 ? 13.200 -3.293 -8.185 1.00 90.94 817 LEU A N 1
ATOM 6658 C CA . LEU A 1 817 ? 12.875 -4.329 -9.167 1.00 90.94 817 LEU A CA 1
ATOM 6659 C C . LEU A 1 817 ? 13.061 -3.825 -10.608 1.00 90.94 817 LEU A C 1
ATOM 6661 O O . LEU A 1 817 ? 13.632 -4.528 -11.441 1.00 90.94 817 LEU A O 1
ATOM 6665 N N . ILE A 1 818 ? 12.640 -2.595 -10.912 1.00 91.81 818 ILE A N 1
ATOM 6666 C CA . ILE A 1 818 ? 12.809 -2.009 -12.250 1.00 91.81 818 ILE A CA 1
ATOM 6667 C C . ILE A 1 818 ? 14.293 -1.775 -12.582 1.00 91.81 818 ILE A C 1
ATOM 6669 O O . ILE A 1 818 ? 14.716 -2.084 -13.697 1.00 91.81 818 ILE A O 1
ATOM 6673 N N . ARG A 1 819 ? 15.107 -1.292 -11.633 1.00 91.75 819 ARG A N 1
ATOM 6674 C CA . ARG A 1 819 ? 16.562 -1.103 -11.817 1.00 91.75 819 ARG A CA 1
ATOM 6675 C C . ARG A 1 819 ? 17.264 -2.424 -12.136 1.00 91.75 819 ARG A C 1
ATOM 6677 O O . ARG A 1 819 ? 17.934 -2.534 -13.164 1.00 91.75 819 ARG A O 1
ATOM 6684 N N . GLU A 1 820 ? 17.046 -3.446 -11.310 1.00 90.00 820 GLU A N 1
ATOM 6685 C CA . GLU A 1 820 ? 17.687 -4.755 -11.473 1.00 90.00 820 GLU A CA 1
ATOM 6686 C C . GLU A 1 820 ? 17.210 -5.469 -12.753 1.00 90.00 820 GLU A C 1
ATOM 6688 O O . GLU A 1 820 ? 18.023 -6.004 -13.508 1.00 90.00 820 GLU A O 1
ATOM 6693 N N . THR A 1 821 ? 15.914 -5.416 -13.086 1.00 88.81 821 THR A N 1
ATOM 6694 C CA . THR A 1 821 ? 15.401 -6.011 -14.339 1.00 88.81 821 THR A CA 1
ATOM 6695 C C . THR A 1 821 ? 15.881 -5.270 -15.592 1.00 88.81 821 THR A C 1
ATOM 6697 O O . THR A 1 821 ? 16.199 -5.920 -16.591 1.00 88.81 821 THR A O 1
ATOM 6700 N N . THR A 1 822 ? 16.026 -3.940 -15.540 1.00 88.69 822 THR A N 1
ATOM 6701 C CA . THR A 1 822 ? 16.641 -3.130 -16.611 1.00 88.69 822 THR A CA 1
ATOM 6702 C C . THR A 1 822 ? 18.103 -3.531 -16.834 1.00 88.69 822 THR A C 1
ATOM 6704 O O . THR A 1 822 ? 18.528 -3.707 -17.979 1.00 88.69 822 THR A O 1
ATOM 6707 N N . GLN A 1 823 ? 18.862 -3.742 -15.750 1.00 85.75 823 GLN A N 1
ATOM 6708 C CA . GLN A 1 823 ? 20.253 -4.197 -15.802 1.00 85.75 823 GLN A CA 1
ATOM 6709 C C . GLN A 1 823 ? 20.384 -5.618 -16.359 1.00 85.75 823 GLN A C 1
ATOM 6711 O O . GLN A 1 823 ? 21.140 -5.828 -17.308 1.00 85.75 823 GLN A O 1
ATOM 6716 N N . VAL A 1 824 ? 19.663 -6.591 -15.791 1.00 83.81 824 VAL A N 1
ATOM 6717 C CA . VAL A 1 824 ? 19.749 -8.011 -16.180 1.00 83.81 824 VAL A CA 1
ATOM 6718 C C . VAL A 1 824 ? 19.350 -8.204 -17.642 1.00 83.81 824 VAL A C 1
ATOM 6720 O O . VAL A 1 824 ? 20.010 -8.950 -18.364 1.00 83.81 824 VAL A O 1
ATOM 6723 N N . ASN A 1 825 ? 18.334 -7.475 -18.111 1.00 82.75 825 ASN A N 1
ATOM 6724 C CA . ASN A 1 825 ? 17.910 -7.503 -19.511 1.00 82.75 825 ASN A CA 1
ATOM 6725 C C . ASN A 1 825 ? 18.724 -6.574 -20.430 1.00 82.75 825 ASN A C 1
ATOM 6727 O O . ASN A 1 825 ? 18.468 -6.549 -21.633 1.00 82.75 825 ASN A O 1
ATOM 6731 N N . LYS A 1 826 ? 19.714 -5.847 -19.888 1.00 80.88 826 LYS A N 1
ATOM 6732 C CA . LYS A 1 826 ? 20.668 -4.991 -20.617 1.00 80.88 826 LYS A CA 1
ATOM 6733 C C . LYS A 1 826 ? 19.994 -3.964 -21.542 1.00 80.88 826 LYS A C 1
ATOM 6735 O O . LYS A 1 826 ? 20.490 -3.695 -22.637 1.00 80.88 826 LYS A O 1
ATOM 6740 N N . LEU A 1 827 ? 18.867 -3.393 -21.112 1.00 85.12 827 LEU A N 1
ATOM 6741 C CA . LEU A 1 827 ? 18.036 -2.515 -21.946 1.00 85.12 827 LEU A CA 1
ATOM 6742 C C . LEU A 1 827 ? 18.812 -1.258 -22.373 1.00 85.12 827 LEU A C 1
ATOM 6744 O O . LEU A 1 827 ? 19.366 -0.545 -21.545 1.00 85.12 827 LEU A O 1
ATOM 6748 N N . MET A 1 828 ? 18.876 -0.976 -23.673 1.00 84.38 828 MET A N 1
ATOM 6749 C CA . MET A 1 828 ? 19.735 0.086 -24.216 1.00 84.38 828 MET A CA 1
ATOM 6750 C C . MET A 1 828 ? 19.101 1.476 -24.076 1.00 84.38 828 MET A C 1
ATOM 6752 O O . MET A 1 828 ? 17.913 1.635 -24.359 1.00 84.38 828 MET A O 1
ATOM 6756 N N . THR A 1 829 ? 19.893 2.489 -23.708 1.00 86.75 829 THR A N 1
ATOM 6757 C CA . THR A 1 829 ? 19.462 3.897 -23.737 1.00 86.75 829 THR A CA 1
ATOM 6758 C C . THR A 1 829 ? 19.705 4.509 -25.120 1.00 86.75 829 THR A C 1
ATOM 6760 O O . THR A 1 829 ? 20.704 4.222 -25.783 1.00 86.75 829 THR A O 1
ATOM 6763 N N . SER A 1 830 ? 18.805 5.377 -25.580 1.00 80.62 830 SER A N 1
ATOM 6764 C CA . SER A 1 830 ? 18.921 6.041 -26.887 1.00 80.62 830 SER A CA 1
ATOM 6765 C C . SER A 1 830 ? 20.043 7.076 -26.942 1.00 80.62 830 SER A C 1
ATOM 6767 O O . SER A 1 830 ? 20.643 7.291 -27.993 1.00 80.62 830 SER A O 1
ATOM 6769 N N . ILE A 1 831 ? 20.379 7.666 -25.795 1.00 81.50 831 ILE A N 1
ATOM 6770 C CA . ILE A 1 831 ? 21.528 8.560 -25.617 1.00 81.50 831 ILE A CA 1
ATOM 6771 C C . ILE A 1 831 ? 22.873 7.815 -25.619 1.00 81.50 831 ILE A C 1
ATOM 6773 O O . ILE A 1 831 ? 23.914 8.447 -25.476 1.00 81.50 831 ILE A O 1
ATOM 6777 N N . SER A 1 832 ? 22.870 6.486 -25.811 1.00 80.44 832 SER A N 1
ATOM 6778 C CA . SER A 1 832 ? 24.075 5.646 -25.854 1.00 80.44 832 SER A CA 1
ATOM 6779 C C . SER A 1 832 ? 24.956 5.807 -24.608 1.00 80.44 832 SER A C 1
ATOM 6781 O O . SER A 1 832 ? 26.174 5.921 -24.717 1.00 80.44 832 SER A O 1
ATOM 6783 N N . SER A 1 833 ? 24.337 5.848 -23.422 1.00 86.88 833 SER A N 1
ATOM 6784 C CA . SER A 1 833 ? 25.027 6.017 -22.132 1.00 86.88 833 SER A CA 1
ATOM 6785 C C . SER A 1 833 ? 25.482 4.689 -21.519 1.00 86.88 833 SER A C 1
ATOM 6787 O O . SER A 1 833 ? 26.525 4.629 -20.883 1.00 86.88 833 SER A O 1
ATOM 6789 N N . ASN A 1 834 ? 24.772 3.582 -21.750 1.00 88.31 834 ASN A N 1
ATOM 6790 C CA . ASN A 1 834 ? 25.214 2.247 -21.318 1.00 88.31 834 ASN A CA 1
ATOM 6791 C C . ASN A 1 834 ? 25.932 1.456 -22.419 1.00 88.31 834 ASN A C 1
ATOM 6793 O O . ASN A 1 834 ? 26.831 0.667 -22.122 1.00 88.31 834 ASN A O 1
ATOM 6797 N N . TRP A 1 835 ? 25.566 1.676 -23.681 1.00 83.31 835 TRP A N 1
ATOM 6798 C CA . TRP A 1 835 ? 26.096 0.953 -24.835 1.00 83.31 835 TRP A CA 1
ATOM 6799 C C . TRP A 1 835 ? 26.425 1.912 -25.973 1.00 83.31 835 TRP A C 1
ATOM 6801 O O . TRP A 1 835 ? 25.642 2.806 -26.279 1.00 83.31 835 TRP A O 1
ATOM 6811 N N . ARG A 1 836 ? 27.550 1.679 -26.655 1.00 76.00 836 ARG A N 1
ATOM 6812 C CA . ARG A 1 836 ? 27.940 2.401 -27.875 1.00 76.00 836 ARG A CA 1
ATOM 6813 C C . ARG A 1 836 ? 27.972 1.466 -29.079 1.00 76.00 836 ARG A C 1
ATOM 6815 O O . ARG A 1 836 ? 28.454 0.338 -28.990 1.00 76.00 836 ARG A O 1
ATOM 6822 N N . PHE A 1 837 ? 27.525 1.949 -30.230 1.00 70.81 837 PHE A N 1
ATOM 6823 C CA . PHE A 1 837 ? 27.559 1.196 -31.483 1.00 70.81 837 PHE A CA 1
ATOM 6824 C C . PHE A 1 837 ? 28.910 1.365 -32.201 1.00 70.81 837 PHE A C 1
ATOM 6826 O O . PHE A 1 837 ? 29.440 2.474 -32.301 1.00 70.81 837 PHE A O 1
ATOM 6833 N N . MET A 1 838 ? 29.493 0.278 -32.723 1.00 61.47 838 MET A N 1
ATOM 6834 C CA . MET A 1 838 ? 30.766 0.351 -33.456 1.00 61.47 838 MET A CA 1
ATOM 6835 C C . MET A 1 838 ? 30.663 1.198 -34.739 1.00 61.47 838 MET A C 1
ATOM 6837 O O . MET A 1 838 ? 29.860 0.906 -35.624 1.00 61.47 838 MET A O 1
ATOM 6841 N N . ARG A 1 839 ? 31.568 2.177 -34.912 1.00 53.19 839 ARG A N 1
ATOM 6842 C CA . ARG A 1 839 ? 31.664 3.012 -36.135 1.00 53.19 839 ARG A CA 1
ATOM 6843 C C . ARG A 1 839 ? 31.922 2.215 -37.426 1.00 53.19 839 ARG A C 1
ATOM 6845 O O . ARG A 1 839 ? 31.549 2.668 -38.501 1.00 53.19 839 ARG A O 1
ATOM 6852 N N . ARG A 1 840 ? 32.561 1.041 -37.347 1.00 53.91 840 ARG A N 1
ATOM 6853 C CA . ARG A 1 840 ? 32.810 0.144 -38.493 1.00 53.91 840 ARG A CA 1
ATOM 6854 C C . ARG A 1 840 ? 31.792 -0.997 -38.521 1.00 53.91 840 ARG A C 1
ATOM 6856 O O . ARG A 1 840 ? 32.134 -2.145 -38.254 1.00 53.91 840 ARG A O 1
ATOM 6863 N N . ALA A 1 841 ? 30.544 -0.685 -38.850 1.00 50.81 841 ALA A N 1
ATOM 6864 C CA . ALA A 1 841 ? 29.550 -1.722 -39.102 1.00 50.81 841 ALA A CA 1
ATOM 6865 C C . ALA A 1 841 ? 29.929 -2.534 -40.358 1.00 50.81 841 ALA A C 1
ATOM 6867 O O . ALA A 1 841 ? 30.282 -1.958 -41.392 1.00 50.81 841 ALA A O 1
ATOM 6868 N N . ARG A 1 842 ? 29.873 -3.873 -40.286 1.00 50.22 842 ARG A N 1
ATOM 6869 C CA . ARG A 1 842 ? 30.154 -4.733 -41.449 1.00 50.22 842 ARG A CA 1
ATOM 6870 C C . ARG A 1 842 ? 28.962 -4.671 -42.408 1.00 50.22 842 ARG A C 1
ATOM 6872 O O . ARG A 1 842 ? 27.877 -5.159 -42.088 1.00 50.22 842 ARG A O 1
ATOM 6879 N N . VAL A 1 843 ? 29.176 -4.073 -43.580 1.00 49.19 843 VAL A N 1
ATOM 6880 C CA . VAL A 1 843 ? 28.193 -4.035 -44.672 1.00 49.19 843 VAL A CA 1
ATOM 6881 C C . VAL A 1 843 ? 28.176 -5.399 -45.363 1.00 49.19 843 VAL A C 1
ATOM 6883 O O . VAL A 1 843 ? 29.182 -5.849 -45.901 1.00 49.19 843 VAL A O 1
ATOM 6886 N N . MET A 1 844 ? 27.027 -6.067 -45.322 1.00 41.84 844 MET A N 1
ATOM 6887 C CA . MET A 1 844 ? 26.787 -7.414 -45.840 1.00 41.84 844 MET A CA 1
ATOM 6888 C C . MET A 1 844 ? 25.661 -7.338 -46.879 1.00 41.84 844 MET A C 1
ATOM 6890 O O . MET A 1 844 ? 24.497 -7.632 -46.593 1.00 41.84 844 MET A O 1
ATOM 6894 N N . GLY A 1 845 ? 25.996 -6.862 -48.082 1.00 53.59 845 GLY A N 1
ATOM 6895 C CA . GLY A 1 845 ? 25.006 -6.495 -49.098 1.00 53.59 845 GLY A CA 1
ATOM 6896 C C . GLY A 1 845 ? 24.140 -5.326 -48.619 1.00 53.59 845 GLY A C 1
ATOM 6897 O O . GLY A 1 845 ? 24.663 -4.303 -48.193 1.00 53.59 845 GLY A O 1
ATOM 6898 N N . THR A 1 846 ? 22.815 -5.489 -48.630 1.00 43.09 846 THR A N 1
ATOM 6899 C CA . THR A 1 846 ? 21.853 -4.482 -48.135 1.00 43.09 846 THR A CA 1
ATOM 6900 C C . THR A 1 846 ? 21.688 -4.462 -46.609 1.00 43.09 846 THR A C 1
ATOM 6902 O O . THR A 1 846 ? 20.811 -3.770 -46.098 1.00 43.09 846 THR A O 1
ATOM 6905 N N . ARG A 1 847 ? 22.481 -5.239 -45.858 1.00 45.09 847 ARG A N 1
ATOM 6906 C CA . ARG A 1 847 ? 22.351 -5.377 -44.399 1.00 45.09 847 ARG A CA 1
ATOM 6907 C C . ARG A 1 847 ? 23.570 -4.828 -43.676 1.00 45.09 847 ARG A C 1
ATOM 6909 O O . ARG A 1 847 ? 24.704 -5.107 -44.053 1.00 45.09 847 ARG A O 1
ATOM 6916 N N . VAL A 1 848 ? 23.319 -4.102 -42.594 1.00 51.12 848 VAL A N 1
ATOM 6917 C CA . VAL A 1 848 ? 24.341 -3.538 -41.711 1.00 51.12 848 VAL A CA 1
ATOM 6918 C C . VAL A 1 848 ? 24.263 -4.284 -40.382 1.00 51.12 848 VAL A C 1
ATOM 6920 O O . VAL A 1 848 ? 23.248 -4.204 -39.695 1.00 51.12 848 VAL A O 1
ATOM 6923 N N . MET A 1 849 ? 25.302 -5.049 -40.038 1.00 53.22 849 MET A N 1
ATOM 6924 C CA . MET A 1 849 ? 25.396 -5.698 -38.727 1.00 53.22 849 MET A CA 1
ATOM 6925 C C . MET A 1 849 ? 26.092 -4.748 -37.750 1.00 53.22 849 MET A C 1
ATOM 6927 O O . MET A 1 849 ? 27.186 -4.253 -38.036 1.00 53.22 849 MET A O 1
ATOM 6931 N N . ILE A 1 850 ? 25.438 -4.479 -36.620 1.00 56.81 850 ILE A N 1
ATOM 6932 C CA . ILE A 1 850 ? 25.884 -3.511 -35.621 1.00 56.81 850 ILE A CA 1
ATOM 6933 C C . ILE A 1 850 ? 26.065 -4.253 -34.297 1.00 56.81 850 ILE A C 1
ATOM 6935 O O . ILE A 1 850 ? 25.098 -4.781 -33.755 1.00 56.81 850 ILE A O 1
ATOM 6939 N N . HIS A 1 851 ? 27.292 -4.275 -33.778 1.00 65.06 851 HIS A N 1
ATOM 6940 C CA . HIS A 1 851 ? 27.592 -4.832 -32.460 1.00 65.06 851 HIS A CA 1
ATOM 6941 C C . HIS A 1 851 ? 27.687 -3.685 -31.440 1.00 65.06 851 HIS A C 1
ATOM 6943 O O . HIS A 1 851 ? 28.487 -2.761 -31.651 1.00 65.06 851 HIS A O 1
ATOM 6949 N N . PRO A 1 852 ? 26.874 -3.690 -30.370 1.00 71.62 852 PRO A N 1
ATOM 6950 C CA . PRO A 1 852 ? 27.035 -2.761 -29.263 1.00 71.62 852 PRO A CA 1
ATOM 6951 C C . PRO A 1 852 ? 28.197 -3.201 -28.358 1.00 71.62 852 PRO A C 1
ATOM 6953 O O . PRO A 1 852 ? 28.380 -4.383 -28.082 1.00 71.62 852 PRO A O 1
ATOM 6956 N N . ILE A 1 853 ? 28.976 -2.236 -27.877 1.00 75.62 853 ILE A N 1
ATOM 6957 C CA . ILE A 1 853 ? 30.015 -2.422 -26.853 1.00 75.62 853 ILE A CA 1
ATOM 6958 C C . ILE A 1 853 ? 29.522 -1.717 -25.583 1.00 75.62 853 ILE A C 1
ATOM 6960 O O . ILE A 1 853 ? 29.041 -0.584 -25.703 1.00 75.62 853 ILE A O 1
ATOM 6964 N N . PRO A 1 854 ? 29.636 -2.316 -24.383 1.00 85.31 854 PRO A N 1
ATOM 6965 C CA . PRO A 1 854 ? 29.270 -1.618 -23.159 1.00 85.31 854 PRO A CA 1
ATOM 6966 C C . PRO A 1 854 ? 30.226 -0.449 -22.911 1.00 85.31 854 PRO A C 1
ATOM 6968 O O . PRO A 1 854 ? 31.413 -0.504 -23.248 1.00 85.31 854 PRO A O 1
ATOM 6971 N N . LEU A 1 855 ? 29.710 0.626 -22.326 1.00 86.81 855 LEU A N 1
ATOM 6972 C CA . LEU A 1 855 ? 30.532 1.746 -21.885 1.00 86.81 855 LEU A CA 1
ATOM 6973 C C . LEU A 1 855 ? 31.219 1.455 -20.550 1.00 86.81 855 LEU A C 1
ATOM 6975 O O . LEU A 1 855 ? 30.824 0.565 -19.795 1.00 86.81 855 LEU A O 1
ATOM 6979 N N . VAL A 1 856 ? 32.288 2.207 -20.292 1.00 88.62 856 VAL A N 1
ATOM 6980 C CA . VAL A 1 856 ? 33.100 2.097 -19.081 1.00 88.62 856 VAL A CA 1
ATOM 6981 C C . VAL A 1 856 ? 33.246 3.486 -18.470 1.00 88.62 856 VAL A C 1
ATOM 6983 O O . VAL A 1 856 ? 33.793 4.382 -19.111 1.00 88.62 856 VAL A O 1
ATOM 6986 N N . TYR A 1 857 ? 32.780 3.648 -17.234 1.00 91.12 857 TYR A N 1
ATOM 6987 C CA . TYR A 1 857 ? 32.896 4.875 -16.445 1.00 91.12 857 TYR A CA 1
ATOM 6988 C C . TYR A 1 857 ? 33.832 4.606 -15.267 1.00 91.12 857 TYR A C 1
ATOM 6990 O O . TYR A 1 857 ? 33.582 3.693 -14.486 1.00 91.12 857 TYR A O 1
ATOM 6998 N N . GLN A 1 858 ? 34.946 5.342 -15.180 1.00 90.06 858 GLN A N 1
ATOM 6999 C CA . GLN A 1 858 ? 35.980 5.168 -14.139 1.00 90.06 858 GLN A CA 1
ATOM 7000 C C . GLN A 1 858 ? 36.415 3.697 -13.898 1.00 90.06 858 GLN A C 1
ATOM 7002 O O . GLN A 1 858 ? 36.663 3.281 -12.772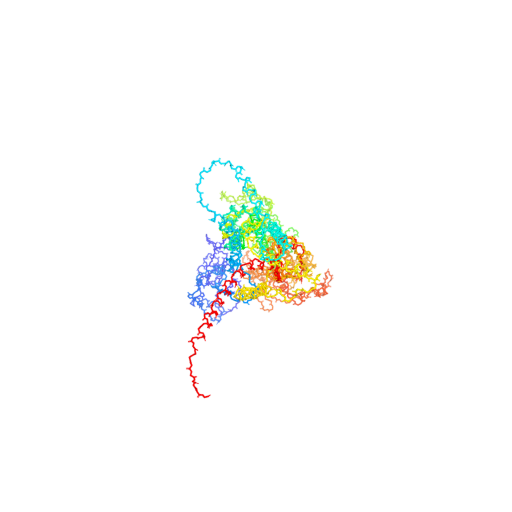 1.00 90.06 858 GLN A O 1
ATOM 7007 N N . GLY A 1 859 ? 36.495 2.887 -14.962 1.00 88.75 859 GLY A N 1
ATOM 7008 C CA . GLY A 1 859 ? 36.852 1.459 -14.889 1.00 88.75 859 GLY A CA 1
ATOM 7009 C C . GLY A 1 859 ? 35.685 0.500 -14.601 1.00 88.75 859 GLY A C 1
ATOM 7010 O O . GLY A 1 859 ? 35.822 -0.701 -14.818 1.00 88.75 859 GLY A O 1
ATOM 7011 N N . CYS A 1 860 ? 34.514 1.002 -14.203 1.00 91.62 860 CYS A N 1
ATOM 7012 C CA . CYS A 1 860 ? 33.296 0.211 -14.035 1.00 91.62 860 CYS A CA 1
ATOM 7013 C C . CYS A 1 860 ? 32.585 0.011 -15.388 1.00 91.62 860 CYS A C 1
ATOM 7015 O O . CYS A 1 860 ? 32.354 0.972 -16.122 1.00 91.62 860 CYS A O 1
ATOM 7017 N N . ASN A 1 861 ? 32.238 -1.237 -15.724 1.00 89.25 861 ASN A N 1
ATOM 7018 C CA . ASN A 1 861 ? 31.688 -1.641 -17.026 1.00 89.25 861 ASN A CA 1
ATOM 7019 C C . ASN A 1 861 ? 30.151 -1.795 -16.998 1.00 89.25 861 ASN A C 1
ATOM 7021 O O . ASN A 1 861 ? 29.618 -2.627 -16.259 1.00 89.25 861 ASN A O 1
ATOM 7025 N N . CYS A 1 862 ? 29.448 -1.064 -17.871 1.00 88.31 862 CYS A N 1
ATOM 7026 C CA . CYS A 1 862 ? 27.982 -1.046 -17.965 1.00 88.31 862 CYS A CA 1
ATOM 7027 C C . CYS A 1 862 ? 27.332 -2.382 -18.360 1.00 88.31 862 CYS A C 1
ATOM 7029 O O . CYS A 1 862 ? 26.146 -2.592 -18.113 1.00 88.31 862 CYS A O 1
ATOM 7031 N N . GLY A 1 863 ? 28.091 -3.301 -18.963 1.00 83.62 863 GLY A N 1
ATOM 7032 C CA . GLY A 1 863 ? 27.639 -4.661 -19.263 1.00 83.62 863 GLY A CA 1
ATOM 7033 C C . GLY A 1 863 ? 27.622 -5.591 -18.043 1.00 83.62 863 GLY A C 1
ATOM 7034 O O . GLY A 1 863 ? 27.059 -6.684 -18.139 1.00 83.62 863 GLY A O 1
ATOM 7035 N N . LEU A 1 864 ? 28.231 -5.166 -16.926 1.00 84.00 864 LEU A N 1
ATOM 7036 C CA . LEU A 1 864 ? 28.322 -5.898 -15.657 1.00 84.00 864 LEU A CA 1
ATOM 7037 C C . LEU A 1 864 ? 27.537 -5.216 -14.524 1.00 84.00 864 LEU A C 1
ATOM 7039 O O . LEU A 1 864 ? 26.909 -5.908 -13.726 1.00 84.00 864 LEU A O 1
ATOM 7043 N N . SER A 1 865 ? 27.545 -3.879 -14.461 1.00 88.12 865 SER A N 1
ATOM 7044 C CA . SER A 1 865 ? 26.850 -3.091 -13.435 1.00 88.12 865 SER A CA 1
ATOM 7045 C C . SER A 1 865 ? 26.109 -1.904 -14.049 1.00 88.12 865 SER A C 1
ATOM 7047 O O . SER A 1 865 ? 26.689 -1.142 -14.815 1.00 88.12 865 SER A O 1
ATOM 7049 N N . SER A 1 866 ? 24.841 -1.699 -13.679 1.00 89.50 866 SER A N 1
ATOM 7050 C CA . SER A 1 866 ? 24.097 -0.479 -14.038 1.00 89.50 866 SER A CA 1
ATOM 7051 C C . SER A 1 866 ? 24.630 0.764 -13.323 1.00 89.50 866 SER A C 1
ATOM 7053 O O . SER A 1 866 ? 24.524 1.871 -13.845 1.00 89.50 866 SER A O 1
ATOM 7055 N N . LYS A 1 867 ? 25.230 0.572 -12.142 1.00 92.62 867 LYS A N 1
ATOM 7056 C CA . LYS A 1 867 ? 25.587 1.627 -11.187 1.00 92.62 867 LYS A CA 1
ATOM 7057 C C . LYS A 1 867 ? 26.877 2.370 -11.539 1.00 92.62 867 LYS A C 1
ATOM 7059 O O . LYS A 1 867 ? 27.291 3.219 -10.758 1.00 92.62 867 LYS A O 1
ATOM 7064 N N . CYS A 1 868 ? 27.527 2.068 -12.666 1.00 93.56 868 CYS A N 1
ATOM 7065 C CA . CYS A 1 868 ? 28.757 2.755 -13.054 1.00 93.56 868 CYS A CA 1
ATOM 7066 C C . CYS A 1 868 ? 28.477 4.222 -13.389 1.00 93.56 868 CYS A C 1
ATOM 7068 O O . CYS A 1 868 ? 27.698 4.517 -14.302 1.00 93.56 868 CYS A O 1
ATOM 7070 N N . THR A 1 869 ? 29.151 5.119 -12.676 1.00 94.56 869 THR A N 1
ATOM 7071 C CA . THR A 1 869 ? 29.035 6.569 -12.825 1.00 94.56 869 THR A CA 1
ATOM 7072 C C . THR A 1 869 ? 30.410 7.238 -12.910 1.00 94.56 869 THR A C 1
ATOM 7074 O O . THR A 1 869 ? 31.449 6.632 -12.649 1.00 94.56 869 THR A O 1
ATOM 7077 N N . GLN A 1 870 ? 30.425 8.498 -13.337 1.00 93.19 870 GLN A N 1
ATOM 7078 C CA . GLN A 1 870 ? 31.599 9.359 -13.419 1.00 93.19 870 GLN A CA 1
ATOM 7079 C C . GLN A 1 870 ? 31.175 10.813 -13.192 1.00 93.19 870 GLN A C 1
ATOM 7081 O O . GLN A 1 870 ? 30.127 11.233 -13.673 1.00 93.19 870 GLN A O 1
ATOM 7086 N N . SER A 1 871 ? 32.004 11.600 -12.502 1.00 90.00 871 SER A N 1
ATOM 7087 C CA . SER A 1 871 ? 31.775 13.044 -12.359 1.00 90.00 871 SER A CA 1
ATOM 7088 C C . SER A 1 871 ? 31.986 13.786 -13.683 1.00 90.00 871 SER A C 1
ATOM 7090 O O . SER A 1 871 ? 32.979 13.557 -14.379 1.00 90.00 871 SER A O 1
ATOM 7092 N N . SER A 1 872 ? 31.048 14.673 -14.016 1.00 83.88 872 SER A N 1
ATOM 7093 C CA . SER A 1 872 ? 31.039 15.515 -15.212 1.00 83.88 872 SER A CA 1
ATOM 7094 C C . SER A 1 872 ? 30.362 16.847 -14.866 1.00 83.88 872 SER A C 1
ATOM 7096 O O . SER A 1 872 ? 29.160 16.902 -14.618 1.00 83.88 872 SER A O 1
ATOM 7098 N N . GLY A 1 873 ? 31.144 17.927 -14.760 1.00 69.69 873 GLY A N 1
ATOM 7099 C CA . GLY A 1 873 ? 30.614 19.274 -14.494 1.00 69.69 873 GLY A CA 1
ATOM 7100 C C . GLY A 1 873 ? 29.965 19.492 -13.118 1.00 69.69 873 GLY A C 1
ATOM 7101 O O . GLY A 1 873 ? 29.164 20.404 -12.983 1.00 69.69 873 GLY A O 1
ATOM 7102 N N . GLY A 1 874 ? 30.282 18.681 -12.101 1.00 75.12 874 GLY A N 1
ATOM 7103 C CA . GLY A 1 874 ? 29.693 18.801 -10.753 1.00 75.12 874 GLY A CA 1
ATOM 7104 C C . GLY A 1 874 ? 28.431 17.960 -10.522 1.00 75.12 874 GLY A C 1
ATOM 7105 O O . GLY A 1 874 ? 27.961 17.873 -9.390 1.00 75.12 874 GLY A O 1
ATOM 7106 N N . MET A 1 875 ? 27.930 17.284 -11.557 1.00 87.06 875 MET A N 1
ATOM 7107 C CA . MET A 1 875 ? 26.931 16.213 -11.466 1.00 87.06 875 MET A CA 1
ATOM 7108 C C . MET A 1 875 ? 27.537 14.896 -11.975 1.00 87.06 875 MET A C 1
ATOM 7110 O O . MET A 1 875 ? 28.682 14.870 -12.437 1.00 87.06 875 MET A O 1
ATOM 7114 N N . LEU A 1 876 ? 26.815 13.779 -11.859 1.00 93.00 876 LEU A N 1
ATOM 7115 C CA . LEU A 1 876 ? 27.274 12.500 -12.403 1.00 93.00 876 LEU A CA 1
ATOM 7116 C C . LEU A 1 876 ? 26.663 12.215 -13.780 1.00 93.00 876 LEU A C 1
ATOM 7118 O O . LEU A 1 876 ? 25.540 12.601 -14.095 1.00 93.00 876 LEU A O 1
ATOM 7122 N N . VAL A 1 877 ? 27.409 11.464 -14.580 1.00 92.25 877 VAL A N 1
ATOM 7123 C CA . VAL A 1 877 ? 26.938 10.698 -15.742 1.00 92.25 877 VAL A CA 1
ATOM 7124 C C . VAL A 1 877 ? 27.154 9.215 -15.460 1.00 92.25 877 VAL A C 1
ATOM 7126 O O . VAL A 1 877 ? 27.938 8.869 -14.579 1.00 92.25 877 VAL A O 1
ATOM 7129 N N . GLY A 1 878 ? 26.498 8.320 -16.191 1.00 92.56 878 GLY A N 1
ATOM 7130 C CA . GLY A 1 878 ? 26.653 6.882 -15.986 1.00 92.56 878 GLY A CA 1
ATOM 7131 C C . GLY A 1 878 ? 25.838 6.058 -16.969 1.00 92.56 878 GLY A C 1
ATOM 7132 O O . GLY A 1 878 ? 25.205 6.613 -17.866 1.00 92.56 878 GLY A O 1
ATOM 7133 N N . CYS A 1 879 ? 25.825 4.737 -16.782 1.00 92.75 879 CYS A N 1
ATOM 7134 C CA . CYS A 1 879 ? 25.160 3.807 -17.704 1.00 92.75 879 CYS A CA 1
ATOM 7135 C C . CYS A 1 879 ? 23.696 4.185 -17.966 1.00 92.75 879 CYS A C 1
ATOM 7137 O O . CYS A 1 879 ? 23.240 4.184 -19.109 1.00 92.75 879 CYS A O 1
ATOM 7139 N N . TYR A 1 880 ? 22.974 4.551 -16.910 1.00 94.31 880 TYR A N 1
ATOM 7140 C CA . TYR A 1 880 ? 21.579 4.967 -16.964 1.00 94.31 880 TYR A CA 1
ATOM 7141 C C . TYR A 1 880 ? 21.428 6.344 -16.305 1.00 94.31 880 TYR A C 1
ATOM 7143 O O . TYR A 1 880 ? 21.977 6.532 -15.214 1.00 94.31 880 TYR A O 1
ATOM 7151 N N . PRO A 1 881 ? 20.664 7.286 -16.897 1.00 94.94 881 PRO A N 1
ATOM 7152 C CA . PRO A 1 881 ? 20.317 8.556 -16.256 1.00 94.94 881 PRO A CA 1
ATOM 7153 C C . PRO A 1 881 ? 19.776 8.393 -14.830 1.00 94.94 881 PRO A C 1
ATOM 7155 O O . PRO A 1 881 ? 20.116 9.186 -13.960 1.00 94.94 881 PRO A O 1
ATOM 7158 N N . LEU A 1 882 ? 19.012 7.329 -14.562 1.00 96.06 882 LEU A N 1
ATOM 7159 C CA . LEU A 1 882 ? 18.523 6.986 -13.226 1.00 96.06 882 LEU A CA 1
ATOM 7160 C C . LEU A 1 882 ? 19.644 6.733 -12.217 1.00 96.06 882 LEU A C 1
ATOM 7162 O O . LEU A 1 882 ? 19.622 7.304 -11.131 1.00 96.06 882 LEU A O 1
ATOM 7166 N N . GLU A 1 883 ? 20.632 5.911 -12.562 1.00 95.56 883 GLU A N 1
ATOM 7167 C CA . GLU A 1 883 ? 21.742 5.602 -11.653 1.00 95.56 883 GLU A CA 1
ATOM 7168 C C . GLU A 1 883 ? 22.651 6.816 -11.439 1.00 95.56 883 GLU A C 1
ATOM 7170 O O . GLU A 1 883 ? 23.109 7.053 -10.322 1.00 95.56 883 GLU A O 1
ATOM 7175 N N . ALA A 1 884 ? 22.854 7.623 -12.485 1.00 95.19 884 ALA A N 1
ATOM 7176 C CA . ALA A 1 884 ? 23.585 8.882 -12.399 1.00 95.19 884 ALA A CA 1
ATOM 7177 C C . ALA A 1 884 ? 22.875 9.900 -11.487 1.00 95.19 884 ALA A C 1
ATOM 7179 O O . ALA A 1 884 ? 23.503 10.442 -10.576 1.00 95.19 884 ALA A O 1
ATOM 7180 N N . LEU A 1 885 ? 21.564 10.103 -11.667 1.00 95.69 885 LEU A N 1
ATOM 7181 C CA . LEU A 1 885 ? 20.758 10.992 -10.828 1.00 95.69 885 LEU A CA 1
ATOM 7182 C C . LEU A 1 885 ? 20.783 10.534 -9.367 1.00 95.69 885 LEU A C 1
ATOM 7184 O O . LEU A 1 885 ? 21.117 11.320 -8.489 1.00 95.69 885 LEU A O 1
ATOM 7188 N N . LEU A 1 886 ? 20.456 9.265 -9.102 1.00 96.06 886 LEU A N 1
ATOM 7189 C CA . LEU A 1 886 ? 20.345 8.728 -7.743 1.00 96.06 886 LEU A CA 1
ATOM 7190 C C . LEU A 1 886 ? 21.656 8.854 -6.950 1.00 96.06 886 LEU A C 1
ATOM 7192 O O . LEU A 1 886 ? 21.613 9.118 -5.750 1.00 96.06 886 LEU A O 1
ATOM 7196 N N . GLN A 1 887 ? 22.810 8.711 -7.606 1.00 95.25 887 GLN A N 1
ATOM 7197 C CA . GLN A 1 887 ? 24.126 8.858 -6.974 1.00 95.25 887 GLN A CA 1
ATOM 7198 C C . GLN A 1 887 ? 24.618 10.319 -6.889 1.00 95.25 887 GLN A C 1
ATOM 7200 O O . GLN A 1 887 ? 25.553 10.600 -6.142 1.00 95.25 887 GLN A O 1
ATOM 7205 N N . THR A 1 888 ? 24.007 11.253 -7.624 1.00 94.25 888 THR A N 1
ATOM 7206 C CA . THR A 1 888 ? 24.353 12.687 -7.602 1.00 94.25 888 THR A CA 1
ATOM 7207 C C . THR A 1 888 ? 23.849 13.359 -6.315 1.00 94.25 888 THR A C 1
ATOM 7209 O O . THR A 1 888 ? 22.898 12.889 -5.689 1.00 94.25 888 THR A O 1
ATOM 7212 N N . THR A 1 889 ? 24.476 14.466 -5.904 1.00 93.88 889 THR A N 1
ATOM 7213 C CA . THR A 1 889 ? 24.023 15.334 -4.799 1.00 93.88 889 THR A CA 1
ATOM 7214 C C . THR A 1 889 ? 23.424 16.633 -5.344 1.00 93.88 889 THR A C 1
ATOM 7216 O O . THR A 1 889 ? 23.723 17.050 -6.464 1.00 93.88 889 THR A O 1
ATOM 7219 N N . PHE A 1 890 ? 22.613 17.340 -4.552 1.00 90.69 890 PHE A N 1
ATOM 7220 C CA . PHE A 1 890 ? 22.074 18.642 -4.972 1.00 90.69 890 PHE A CA 1
ATOM 7221 C C . PHE A 1 890 ? 23.082 19.800 -4.916 1.00 90.69 890 PHE A C 1
ATOM 7223 O O . PHE A 1 890 ? 22.707 20.925 -5.235 1.00 90.69 890 PHE A O 1
ATOM 7230 N N . GLN A 1 891 ? 24.353 19.562 -4.571 1.00 90.00 891 GLN A N 1
ATOM 7231 C CA . GLN A 1 891 ? 25.367 20.611 -4.404 1.00 90.00 891 GLN A CA 1
ATOM 7232 C C . GLN A 1 891 ? 25.465 21.568 -5.604 1.00 90.00 891 GLN A C 1
ATOM 7234 O O . GLN A 1 891 ? 25.479 22.782 -5.411 1.00 90.00 891 GLN A O 1
ATOM 7239 N N . CYS A 1 892 ? 25.458 21.036 -6.831 1.00 88.69 892 CYS A N 1
ATOM 7240 C CA . CYS A 1 892 ? 25.476 21.839 -8.058 1.00 88.69 892 CYS A CA 1
ATOM 7241 C C . CYS A 1 892 ? 24.275 22.801 -8.156 1.00 88.69 892 CYS A C 1
ATOM 7243 O O . CYS A 1 892 ? 24.426 23.937 -8.591 1.00 88.69 892 CYS A O 1
ATOM 7245 N N . LEU A 1 893 ? 23.093 22.394 -7.677 1.00 90.06 893 LEU A N 1
ATOM 7246 C CA . LEU A 1 893 ? 21.857 23.182 -7.780 1.00 90.06 893 LEU A CA 1
ATOM 7247 C C . LEU A 1 893 ? 21.804 24.384 -6.820 1.00 90.06 893 LEU A C 1
ATOM 7249 O O . LEU A 1 893 ? 20.886 25.198 -6.907 1.00 90.06 893 LEU A O 1
ATOM 7253 N N . TYR A 1 894 ? 22.780 24.513 -5.918 1.00 88.44 894 TYR A N 1
ATOM 7254 C CA . TYR A 1 894 ? 22.965 25.678 -5.047 1.00 88.44 894 TYR A CA 1
ATOM 7255 C C . TYR A 1 894 ? 24.106 26.606 -5.518 1.00 88.44 894 TYR A C 1
ATOM 7257 O O . TYR A 1 894 ? 24.313 27.655 -4.908 1.00 88.44 894 TYR A O 1
ATOM 7265 N N . ASP A 1 895 ? 24.823 26.269 -6.601 1.00 88.25 895 ASP A N 1
ATOM 7266 C CA . ASP A 1 895 ? 25.874 27.107 -7.197 1.00 88.25 895 ASP A CA 1
ATOM 7267 C C . ASP A 1 895 ? 25.477 27.585 -8.602 1.00 88.25 895 ASP A C 1
ATOM 7269 O O . ASP A 1 895 ? 25.416 26.817 -9.564 1.00 88.25 895 ASP A O 1
ATOM 7273 N N . GLN A 1 896 ? 25.277 28.898 -8.741 1.00 86.56 896 GLN A N 1
ATOM 7274 C CA . GLN A 1 896 ? 24.933 29.540 -10.011 1.00 86.56 896 GLN A CA 1
ATOM 7275 C C . GLN A 1 896 ? 25.937 29.232 -11.134 1.00 86.56 896 GLN A C 1
ATOM 7277 O O . GLN A 1 896 ? 25.537 29.123 -12.292 1.00 86.56 896 GLN A O 1
ATOM 7282 N N . LYS A 1 897 ? 27.228 29.062 -10.810 1.00 82.75 897 LYS A N 1
ATOM 7283 C CA . LYS A 1 897 ? 28.270 28.734 -11.797 1.00 82.75 897 LYS A CA 1
ATOM 7284 C C . LYS A 1 897 ? 28.153 27.309 -12.335 1.00 82.75 897 LYS A C 1
ATOM 7286 O O . LYS A 1 897 ? 28.666 27.045 -13.418 1.00 82.75 897 LYS A O 1
ATOM 7291 N N . CYS A 1 898 ? 27.519 26.414 -11.580 1.00 83.56 898 CYS A N 1
ATOM 7292 C CA . CYS A 1 898 ? 27.322 25.016 -11.950 1.00 83.56 898 CYS A CA 1
ATOM 7293 C C . CYS A 1 898 ? 26.058 24.825 -12.811 1.00 83.56 898 CYS A C 1
ATOM 7295 O O . CYS A 1 898 ? 26.047 23.998 -13.717 1.00 83.56 898 CYS A O 1
ATOM 7297 N N . ILE A 1 899 ? 25.018 25.630 -12.564 1.00 81.25 899 ILE A N 1
ATOM 7298 C CA . ILE A 1 899 ? 23.721 25.563 -13.260 1.00 81.25 899 ILE A CA 1
ATOM 7299 C C . ILE A 1 899 ? 23.747 26.248 -14.628 1.00 81.25 899 ILE A C 1
ATOM 7301 O O . ILE A 1 899 ? 23.467 25.618 -15.645 1.00 81.25 899 ILE A O 1
ATOM 7305 N N . ASP A 1 900 ? 24.021 27.554 -14.645 1.00 72.56 900 ASP A N 1
ATOM 7306 C CA . ASP A 1 900 ? 24.010 28.359 -15.862 1.00 72.56 900 ASP A CA 1
ATOM 7307 C C . ASP A 1 900 ? 24.868 29.623 -15.678 1.00 72.56 900 ASP A C 1
ATOM 7309 O O . ASP A 1 900 ? 24.437 30.575 -15.009 1.00 72.56 900 ASP A O 1
ATOM 7313 N N . PRO A 1 901 ? 26.059 29.678 -16.304 1.00 66.31 901 PRO A N 1
ATOM 7314 C CA . PRO A 1 901 ? 26.890 30.877 -16.345 1.00 66.31 901 PRO A CA 1
ATOM 7315 C C . PRO A 1 901 ? 26.188 32.093 -16.969 1.00 66.31 901 PRO A C 1
ATOM 7317 O O . PRO A 1 901 ? 26.545 33.223 -16.634 1.00 66.31 901 PRO A O 1
ATOM 7320 N N . ASN A 1 902 ? 25.189 31.880 -17.837 1.00 72.75 902 ASN A N 1
ATOM 7321 C CA . ASN A 1 902 ? 24.429 32.943 -18.500 1.00 72.75 902 ASN A CA 1
ATOM 7322 C C . ASN A 1 902 ? 23.268 33.492 -17.646 1.00 72.75 902 ASN A C 1
ATOM 7324 O O . ASN A 1 902 ? 22.617 34.448 -18.061 1.00 72.75 902 ASN A O 1
ATOM 7328 N N . GLN A 1 903 ? 23.025 32.929 -16.454 1.00 78.44 903 GLN A N 1
ATOM 7329 C CA . GLN A 1 903 ? 22.007 33.373 -15.486 1.00 78.44 903 GLN A CA 1
ATOM 7330 C C . GLN A 1 903 ? 20.550 33.355 -15.999 1.00 78.44 903 GLN A C 1
ATOM 7332 O O . GLN A 1 903 ? 19.694 34.056 -15.462 1.00 78.44 903 GLN A O 1
ATOM 7337 N N . THR A 1 904 ? 20.234 32.518 -16.992 1.00 81.62 904 THR A N 1
ATOM 7338 C CA . THR A 1 904 ? 18.860 32.295 -17.490 1.00 81.62 904 THR A CA 1
ATOM 7339 C C . THR A 1 904 ? 17.964 31.685 -16.408 1.00 81.62 904 THR A C 1
ATOM 7341 O O . THR A 1 904 ? 16.766 31.954 -16.353 1.00 81.62 904 THR A O 1
ATOM 7344 N N . PHE A 1 905 ? 18.560 30.874 -15.531 1.00 84.31 905 PHE A N 1
ATOM 7345 C CA . PHE A 1 905 ? 17.917 30.222 -14.393 1.00 84.31 905 PHE A CA 1
ATOM 7346 C C . PHE A 1 905 ? 18.719 30.475 -13.113 1.00 84.31 905 PHE A C 1
ATOM 7348 O O . PHE A 1 905 ? 19.950 30.501 -13.144 1.00 84.31 905 PHE A O 1
ATOM 7355 N N . THR A 1 906 ? 18.030 30.666 -11.987 1.00 86.38 906 THR A N 1
ATOM 7356 C CA . THR A 1 906 ? 18.639 31.036 -10.700 1.00 86.38 906 THR A CA 1
ATOM 7357 C C . THR A 1 906 ? 18.882 29.828 -9.800 1.00 86.38 906 THR A C 1
ATOM 7359 O O . THR A 1 906 ? 18.007 28.986 -9.634 1.00 86.38 906 THR A O 1
ATOM 7362 N N . ALA A 1 907 ? 20.045 29.752 -9.154 1.00 87.69 907 ALA A N 1
ATOM 7363 C CA . ALA A 1 907 ? 20.340 28.689 -8.192 1.00 87.69 907 ALA A CA 1
ATOM 7364 C C . ALA A 1 907 ? 19.341 28.618 -7.023 1.00 87.69 907 ALA A C 1
ATOM 7366 O O . ALA A 1 907 ? 18.751 29.623 -6.612 1.00 87.69 907 ALA A O 1
ATOM 7367 N N . LEU A 1 908 ? 19.182 27.419 -6.449 1.00 87.38 908 LEU A N 1
ATOM 7368 C CA . LEU A 1 908 ? 18.416 27.233 -5.222 1.00 87.38 908 LEU A CA 1
ATOM 7369 C C . LEU A 1 908 ? 18.990 28.124 -4.116 1.00 87.38 908 LEU A C 1
ATOM 7371 O O . LEU A 1 908 ? 20.200 28.208 -3.901 1.00 87.38 908 LEU A O 1
ATOM 7375 N N . ASN A 1 909 ? 18.104 28.784 -3.375 1.00 86.00 909 ASN A N 1
ATOM 7376 C CA . ASN A 1 909 ? 18.516 29.688 -2.314 1.00 86.00 909 ASN A CA 1
ATOM 7377 C C . ASN A 1 909 ? 19.152 28.893 -1.160 1.00 86.00 909 ASN A C 1
ATOM 7379 O O . ASN A 1 909 ? 18.458 28.153 -0.461 1.00 86.00 909 ASN A O 1
ATOM 7383 N N . ILE A 1 910 ? 20.451 29.092 -0.918 1.00 84.38 910 ILE A N 1
ATOM 7384 C CA . ILE A 1 910 ? 21.230 28.385 0.112 1.00 84.38 910 ILE A CA 1
ATOM 7385 C C . ILE A 1 910 ? 20.673 28.555 1.538 1.00 84.38 910 ILE A C 1
ATOM 7387 O O . ILE A 1 910 ? 20.905 27.712 2.400 1.00 84.38 910 ILE A O 1
ATOM 7391 N N . SER A 1 911 ? 19.879 29.602 1.801 1.00 83.44 911 SER A N 1
ATOM 7392 C CA . SER A 1 911 ? 19.197 29.772 3.092 1.00 83.44 911 SER A CA 1
ATOM 7393 C C . SER A 1 911 ? 18.066 28.762 3.330 1.00 83.44 911 SER A C 1
ATOM 7395 O O . SER A 1 911 ? 17.777 28.470 4.489 1.00 83.44 911 SER A O 1
ATOM 7397 N N . SER A 1 912 ? 17.494 28.159 2.277 1.00 80.31 912 SER A N 1
ATOM 7398 C CA . SER A 1 912 ? 16.477 27.098 2.407 1.00 80.31 912 SER A CA 1
ATOM 7399 C C . SER A 1 912 ? 17.009 25.861 3.140 1.00 80.31 912 SER A C 1
ATOM 7401 O O . SER A 1 912 ? 16.282 25.273 3.942 1.00 80.31 912 SER A O 1
ATOM 7403 N N . LEU A 1 913 ? 18.303 25.546 2.973 1.00 79.50 913 LEU A N 1
ATOM 7404 C CA . LEU A 1 913 ? 18.989 24.442 3.656 1.00 79.50 913 LEU A CA 1
ATOM 7405 C C . LEU A 1 913 ? 18.961 24.572 5.186 1.00 79.50 913 LEU A C 1
ATOM 7407 O O . LEU A 1 913 ? 19.007 23.562 5.873 1.00 79.50 913 LEU A O 1
ATOM 7411 N N . LYS A 1 914 ? 18.826 25.786 5.744 1.00 81.50 914 LYS A N 1
ATOM 7412 C CA . LYS A 1 914 ? 18.671 25.978 7.201 1.00 81.50 914 LYS A CA 1
ATOM 7413 C C . LYS A 1 914 ? 17.358 25.406 7.750 1.00 81.50 914 LYS A C 1
ATOM 7415 O O . LYS A 1 914 ? 17.250 25.200 8.952 1.00 81.50 914 LYS A O 1
ATOM 7420 N N . SER A 1 915 ? 16.364 25.218 6.881 1.00 80.81 915 SER A N 1
ATOM 7421 C CA . SER A 1 915 ? 15.031 24.688 7.200 1.00 80.81 915 SER A CA 1
ATOM 7422 C C . SER A 1 915 ? 14.764 23.308 6.590 1.00 80.81 915 SER A C 1
ATOM 7424 O O . SER A 1 915 ? 13.630 22.824 6.655 1.00 80.81 915 SER A O 1
ATOM 7426 N N . SER A 1 916 ? 15.787 22.723 5.959 1.00 85.75 916 SER A N 1
ATOM 7427 C CA . SER A 1 916 ? 15.763 21.384 5.381 1.00 85.75 916 SER A CA 1
ATOM 7428 C C . SER A 1 916 ? 16.349 20.391 6.377 1.00 85.75 916 SER A C 1
ATOM 7430 O O . SER A 1 916 ? 17.313 20.711 7.077 1.00 85.75 916 SER A O 1
ATOM 7432 N N . ARG A 1 917 ? 15.794 19.178 6.434 1.00 90.75 917 ARG A N 1
ATOM 7433 C CA . ARG A 1 917 ? 16.406 18.071 7.187 1.00 90.75 917 ARG A CA 1
ATOM 7434 C C . ARG A 1 917 ? 17.460 17.313 6.376 1.00 90.75 917 ARG A C 1
ATOM 7436 O O . ARG A 1 917 ? 18.172 16.480 6.934 1.00 90.75 917 ARG A O 1
ATOM 7443 N N . PHE A 1 918 ? 17.568 17.594 5.078 1.00 90.06 918 PHE A N 1
ATOM 7444 C CA . PHE A 1 918 ? 18.553 16.991 4.187 1.00 90.06 918 PHE A CA 1
ATOM 7445 C C . PHE A 1 918 ? 19.809 17.864 4.106 1.00 90.06 918 PHE A C 1
ATOM 7447 O O . PHE A 1 918 ? 19.736 19.088 4.000 1.00 90.06 918 PHE A O 1
ATOM 7454 N N . THR A 1 919 ? 20.991 17.245 4.140 1.00 87.62 919 THR A N 1
ATOM 7455 C CA . THR A 1 919 ? 22.248 17.985 3.955 1.00 87.62 919 THR A CA 1
ATOM 7456 C C . THR A 1 919 ? 22.602 18.067 2.472 1.00 87.62 919 THR A C 1
ATOM 7458 O O . THR A 1 919 ? 22.315 17.155 1.701 1.00 87.62 919 THR A O 1
ATOM 7461 N N . ILE A 1 920 ? 23.280 19.142 2.062 1.00 85.88 920 ILE A N 1
ATOM 7462 C CA . ILE A 1 920 ? 23.658 19.391 0.656 1.00 85.88 920 ILE A CA 1
ATOM 7463 C C . ILE A 1 920 ? 24.523 18.273 0.029 1.00 85.88 920 ILE A C 1
ATOM 7465 O O . ILE A 1 920 ? 24.534 18.109 -1.190 1.00 85.88 920 ILE A O 1
ATOM 7469 N N . ASN A 1 921 ? 25.202 17.478 0.864 1.00 88.44 921 ASN A N 1
ATOM 7470 C CA . ASN A 1 921 ? 26.044 16.351 0.454 1.00 88.44 921 ASN A CA 1
ATOM 7471 C C . ASN A 1 921 ? 25.295 15.002 0.415 1.00 88.44 921 ASN A C 1
ATOM 7473 O O . ASN A 1 921 ? 25.903 13.990 0.071 1.00 88.44 921 ASN A O 1
ATOM 7477 N N . MET A 1 922 ? 24.009 14.947 0.782 1.00 93.31 922 MET A N 1
ATOM 7478 C CA . MET A 1 922 ? 23.205 13.733 0.618 1.00 93.31 922 MET A CA 1
ATOM 7479 C C . MET A 1 922 ? 22.971 13.444 -0.865 1.00 93.31 922 MET A C 1
ATOM 7481 O O . MET A 1 922 ? 22.755 14.351 -1.673 1.00 93.31 922 MET A O 1
ATOM 7485 N N . THR A 1 923 ? 22.998 12.161 -1.222 1.00 95.75 923 THR A N 1
ATOM 7486 C CA . THR A 1 923 ? 22.643 11.720 -2.571 1.00 95.75 923 THR A CA 1
ATOM 7487 C C . THR A 1 923 ? 21.140 11.840 -2.790 1.00 95.75 923 THR A C 1
ATOM 7489 O O . THR A 1 923 ? 20.350 11.681 -1.855 1.00 95.75 923 THR A O 1
ATOM 7492 N N . ILE A 1 924 ? 20.723 12.049 -4.037 1.00 95.38 924 ILE A N 1
ATOM 7493 C CA . ILE A 1 924 ? 19.305 12.114 -4.401 1.00 95.38 924 ILE A CA 1
ATOM 7494 C C . ILE A 1 924 ? 18.599 10.791 -4.063 1.00 95.38 924 ILE A C 1
ATOM 7496 O O . ILE A 1 924 ? 17.458 10.828 -3.618 1.00 95.38 924 ILE A O 1
ATOM 7500 N N . GLU A 1 925 ? 19.272 9.633 -4.129 1.00 95.50 925 GLU A N 1
ATOM 7501 C CA . GLU A 1 925 ? 18.716 8.359 -3.638 1.00 95.50 925 GLU A CA 1
ATOM 7502 C C . GLU A 1 925 ? 18.318 8.416 -2.155 1.00 95.50 925 GLU A C 1
ATOM 7504 O O . GLU A 1 925 ? 17.301 7.844 -1.768 1.00 95.50 925 GLU A O 1
ATOM 7509 N N . SER A 1 926 ? 19.090 9.119 -1.323 1.00 95.19 926 SER A N 1
ATOM 7510 C CA . SER A 1 926 ? 18.801 9.267 0.110 1.00 95.19 926 SER A CA 1
ATOM 7511 C C . SER A 1 926 ? 17.568 10.144 0.353 1.00 95.19 926 SER A C 1
ATOM 7513 O O . SER A 1 926 ? 16.817 9.905 1.290 1.00 95.19 926 SER A O 1
ATOM 7515 N N . ILE A 1 927 ? 17.327 11.121 -0.524 1.00 94.56 927 ILE A N 1
ATOM 7516 C CA . ILE A 1 927 ? 16.171 12.027 -0.468 1.00 94.56 927 ILE A CA 1
ATOM 7517 C C . ILE A 1 927 ? 14.918 11.353 -1.067 1.00 94.56 927 ILE A C 1
ATOM 7519 O O . ILE A 1 927 ? 13.824 11.486 -0.521 1.00 94.56 927 ILE A O 1
ATOM 7523 N N . VAL A 1 928 ? 15.074 10.555 -2.133 1.00 94.44 928 VAL A N 1
ATOM 7524 C CA . VAL A 1 928 ? 14.012 9.720 -2.733 1.00 94.44 928 VAL A CA 1
ATOM 7525 C C . VAL A 1 928 ? 13.525 8.645 -1.755 1.00 94.44 928 VAL A C 1
ATOM 7527 O O . VAL A 1 928 ? 12.322 8.408 -1.674 1.00 94.44 928 VAL A O 1
ATOM 7530 N N . LYS A 1 929 ? 14.425 8.034 -0.967 1.00 93.88 929 LYS A N 1
ATOM 7531 C CA . LYS A 1 929 ? 14.065 7.093 0.118 1.00 93.88 929 LYS A CA 1
ATOM 7532 C C . LYS A 1 929 ? 13.152 7.705 1.182 1.00 93.88 929 LYS A C 1
ATOM 7534 O O . LYS A 1 929 ? 12.409 6.982 1.829 1.00 93.88 929 LYS A O 1
ATOM 7539 N N . GLU A 1 930 ? 13.175 9.025 1.300 1.00 93.06 930 GLU A N 1
ATOM 7540 C CA . GLU A 1 930 ? 12.383 9.826 2.230 1.00 93.06 930 GLU A CA 1
ATOM 7541 C C . GLU A 1 930 ? 11.263 10.613 1.513 1.00 93.06 930 GLU A C 1
ATOM 7543 O O . GLU A 1 930 ? 10.692 11.547 2.080 1.00 93.06 930 GLU A O 1
ATOM 7548 N N . LEU A 1 931 ? 10.964 10.268 0.249 1.00 94.56 931 LEU A N 1
ATOM 7549 C CA . LEU A 1 931 ? 9.925 10.875 -0.600 1.00 94.56 931 LEU A CA 1
ATOM 7550 C C . LEU A 1 931 ? 10.022 12.407 -0.718 1.00 94.56 931 LEU A C 1
ATOM 7552 O O . LEU A 1 931 ? 9.016 13.098 -0.884 1.00 94.56 931 LEU A O 1
ATOM 7556 N N . PHE A 1 932 ? 11.238 12.954 -0.624 1.00 94.88 932 PHE A N 1
ATOM 7557 C CA . PHE A 1 932 ? 11.496 14.398 -0.560 1.00 94.88 932 PHE A CA 1
ATOM 7558 C C . PHE A 1 932 ? 10.746 15.114 0.578 1.00 94.88 932 PHE A C 1
ATOM 7560 O O . PHE A 1 932 ? 10.553 16.324 0.504 1.00 94.88 932 PHE A O 1
ATOM 7567 N N . ILE A 1 933 ? 10.301 14.418 1.628 1.00 94.69 933 ILE A N 1
ATOM 7568 C CA . ILE A 1 933 ? 9.535 15.033 2.718 1.00 94.69 933 ILE A CA 1
ATOM 7569 C C . ILE A 1 933 ? 10.498 15.699 3.697 1.00 94.69 933 ILE A C 1
ATOM 7571 O O . ILE A 1 933 ? 11.332 15.031 4.307 1.00 94.69 933 ILE A O 1
ATOM 7575 N N . GLU A 1 934 ? 10.356 17.006 3.881 1.00 93.00 934 GLU A N 1
ATOM 7576 C CA . GLU A 1 934 ? 11.082 17.776 4.895 1.00 93.00 934 GLU A CA 1
ATOM 7577 C C . GLU A 1 934 ? 10.455 17.597 6.277 1.00 93.00 934 GLU A C 1
ATOM 7579 O O . GLU A 1 934 ? 11.161 17.450 7.271 1.00 93.00 934 GLU A O 1
ATOM 7584 N N . GLU A 1 935 ? 9.121 17.620 6.343 1.00 92.12 935 GLU A N 1
ATOM 7585 C CA . GLU A 1 935 ? 8.384 17.729 7.600 1.00 92.12 935 GLU A CA 1
ATOM 7586 C C . GLU A 1 935 ? 6.947 17.208 7.462 1.00 92.12 935 GLU A C 1
ATOM 7588 O O . GLU A 1 935 ? 6.322 17.354 6.407 1.00 92.12 935 GLU A O 1
ATOM 7593 N N . TYR A 1 936 ? 6.420 16.631 8.544 1.00 91.44 936 TYR A N 1
ATOM 7594 C CA . TYR A 1 936 ? 5.032 16.186 8.675 1.00 91.44 936 TYR A CA 1
ATOM 7595 C C . TYR A 1 936 ? 4.321 17.050 9.719 1.00 91.44 936 TYR A C 1
ATOM 7597 O O . TYR A 1 936 ? 4.821 17.204 10.832 1.00 91.44 936 TYR A O 1
ATOM 7605 N N . PHE A 1 937 ? 3.128 17.548 9.402 1.00 92.12 937 PHE A N 1
ATOM 7606 C CA . PHE A 1 937 ? 2.287 18.295 10.336 1.00 92.12 937 PHE A CA 1
ATOM 7607 C C . PHE A 1 937 ? 1.041 17.479 10.663 1.00 92.12 937 PHE A C 1
ATOM 7609 O O . PHE A 1 937 ? 0.205 17.250 9.794 1.00 92.12 937 PHE A O 1
ATOM 7616 N N . SER A 1 938 ? 0.898 17.060 11.920 1.00 91.44 938 SER A N 1
ATOM 7617 C CA . SER A 1 938 ? -0.278 16.336 12.417 1.00 91.44 938 SER A CA 1
ATOM 7618 C C . SER A 1 938 ? -1.022 17.157 13.469 1.00 91.44 938 SER A C 1
ATOM 7620 O O . SER A 1 938 ? -0.394 17.678 14.389 1.00 91.44 938 SER A O 1
ATOM 7622 N N . ASN A 1 939 ? -2.351 17.225 13.387 1.00 92.69 939 ASN A N 1
ATOM 7623 C CA . ASN A 1 939 ? -3.196 17.902 14.373 1.00 92.69 939 ASN A CA 1
ATOM 7624 C C . ASN A 1 939 ? -4.310 16.964 14.866 1.00 92.69 939 ASN A C 1
ATOM 7626 O O . ASN A 1 939 ? -5.055 16.409 14.057 1.00 92.69 939 ASN A O 1
ATOM 7630 N N . ILE A 1 940 ? -4.426 16.805 16.189 1.00 93.44 940 ILE A N 1
ATOM 7631 C CA . ILE A 1 940 ? -5.398 15.931 16.862 1.00 93.44 940 ILE A CA 1
ATOM 7632 C C . ILE A 1 940 ? -6.335 16.793 17.717 1.00 93.44 940 ILE A C 1
ATOM 7634 O O . ILE A 1 940 ? -5.933 17.396 18.711 1.00 93.44 940 ILE A O 1
ATOM 7638 N N . SER A 1 941 ? -7.618 16.817 17.367 1.00 95.25 941 SER A N 1
ATOM 7639 C CA . SER A 1 941 ? -8.661 17.535 18.097 1.00 95.25 941 SER A CA 1
ATOM 7640 C C . SER A 1 941 ? -9.390 16.602 19.068 1.00 95.25 941 SER A C 1
ATOM 7642 O O . SER A 1 941 ? -10.405 15.988 18.733 1.00 95.25 941 SER A O 1
ATOM 7644 N N . TYR A 1 942 ? -8.884 16.514 20.303 1.00 93.19 942 TYR A N 1
ATOM 7645 C CA . TYR A 1 942 ? -9.458 15.646 21.342 1.00 93.19 942 TYR A CA 1
ATOM 7646 C C . TYR A 1 942 ? -10.936 15.954 21.655 1.00 93.19 942 TYR A C 1
ATOM 7648 O O . TYR A 1 942 ? -11.716 15.044 21.921 1.00 93.19 942 TYR A O 1
ATOM 7656 N N . GLU A 1 943 ? -11.354 17.221 21.581 1.00 92.62 943 GLU A N 1
ATOM 7657 C CA . GLU A 1 943 ? -12.757 17.618 21.777 1.00 92.62 943 GLU A CA 1
ATOM 7658 C C . GLU A 1 943 ? -13.673 17.069 20.669 1.00 92.62 943 GLU A C 1
ATOM 7660 O O . GLU A 1 943 ? -14.733 16.512 20.960 1.00 92.62 943 GLU A O 1
ATOM 7665 N N . LYS A 1 944 ? -13.247 17.124 19.397 1.00 92.19 944 LYS A N 1
ATOM 7666 C CA . LYS A 1 944 ? -14.003 16.503 18.297 1.00 92.19 944 LYS A CA 1
ATOM 7667 C C . LYS A 1 944 ? -14.065 14.983 18.450 1.00 92.19 944 LYS A C 1
ATOM 7669 O O . LYS A 1 944 ? -15.146 14.419 18.312 1.00 92.19 944 LYS A O 1
ATOM 7674 N N . TYR A 1 945 ? -12.950 14.336 18.802 1.00 92.50 945 TYR A N 1
ATOM 7675 C CA . TYR A 1 945 ? -12.911 12.900 19.107 1.00 92.50 945 TYR A CA 1
ATOM 7676 C C . TYR A 1 945 ? -13.907 12.524 20.219 1.00 92.50 945 TYR A C 1
ATOM 7678 O O . TYR A 1 945 ? -14.722 11.618 20.043 1.00 92.50 945 TYR A O 1
ATOM 7686 N N . PHE A 1 946 ? -13.917 13.278 21.323 1.00 90.81 946 PHE A N 1
ATOM 7687 C CA . PHE A 1 946 ? -14.853 13.102 22.435 1.00 90.81 946 PHE A CA 1
ATOM 7688 C C . PHE A 1 946 ? -16.320 13.175 21.983 1.00 90.81 946 PHE A C 1
ATOM 7690 O O . PHE A 1 946 ? -17.133 12.322 22.351 1.00 90.81 946 PHE A O 1
ATOM 7697 N N . HIS A 1 947 ? -16.669 14.164 21.156 1.00 88.00 947 HIS A N 1
ATOM 7698 C CA . HIS A 1 947 ? -18.029 14.303 20.636 1.00 88.00 947 HIS A CA 1
ATOM 7699 C C . HIS A 1 947 ? -18.414 13.167 19.675 1.00 88.00 947 HIS A C 1
ATOM 7701 O O . HIS A 1 947 ? -19.525 12.642 19.776 1.00 88.00 947 HIS A O 1
ATOM 7707 N N . GLN A 1 948 ? -17.502 12.725 18.805 1.00 85.25 948 GLN A N 1
ATOM 7708 C CA . GLN A 1 948 ? -17.759 11.621 17.871 1.00 85.25 948 GLN A CA 1
ATOM 7709 C C . GLN A 1 948 ? -17.857 10.254 18.566 1.00 85.25 948 GLN A C 1
ATOM 7711 O O . GLN A 1 948 ? -18.691 9.442 18.183 1.00 85.25 948 GLN A O 1
ATOM 7716 N N . CYS A 1 949 ? -17.109 10.020 19.649 1.00 82.62 949 CYS A N 1
ATOM 7717 C CA . CYS A 1 949 ? -17.292 8.859 20.534 1.00 82.62 949 CYS A CA 1
ATOM 7718 C C . CYS A 1 949 ? -18.716 8.793 21.130 1.00 82.62 949 CYS A C 1
ATOM 7720 O O . CYS A 1 949 ? -19.234 7.702 21.386 1.00 82.62 949 CYS A O 1
ATOM 7722 N N . SER A 1 950 ? -19.375 9.950 21.314 1.00 79.44 950 SER A N 1
ATOM 7723 C CA . SER A 1 950 ? -20.762 10.068 21.794 1.00 79.44 950 SER A CA 1
ATOM 7724 C C . SER A 1 950 ? -21.021 9.245 23.063 1.00 79.44 950 SER A C 1
ATOM 7726 O O . SER A 1 950 ? -21.879 8.366 23.084 1.00 79.44 950 SER A O 1
ATOM 7728 N N . ILE A 1 951 ? -20.243 9.514 24.116 1.00 79.19 951 ILE A N 1
ATOM 7729 C CA . ILE A 1 951 ? -20.182 8.713 25.351 1.00 79.19 951 ILE A CA 1
ATOM 7730 C C . ILE A 1 951 ? -21.568 8.305 25.866 1.00 79.19 951 ILE A C 1
ATOM 7732 O O . ILE A 1 951 ? -22.412 9.150 26.180 1.00 79.19 951 ILE A O 1
ATOM 7736 N N . SER A 1 952 ? -21.769 6.997 26.030 1.00 71.06 952 SER A N 1
ATOM 7737 C CA . SER A 1 952 ? -22.978 6.439 26.636 1.00 71.06 952 SER A CA 1
ATOM 7738 C C . SER A 1 952 ? -22.918 6.559 28.162 1.00 71.06 952 SER A C 1
ATOM 7740 O O . SER A 1 952 ? -23.792 7.181 28.778 1.00 71.06 952 SER A O 1
ATOM 7742 N N . THR A 1 953 ? -21.858 6.023 28.770 1.00 74.94 953 THR A N 1
ATOM 7743 C CA . THR A 1 953 ? -21.617 6.013 30.219 1.00 74.94 953 THR A CA 1
ATOM 7744 C C . THR A 1 953 ? -20.138 6.200 30.550 1.00 74.94 953 THR A C 1
ATOM 7746 O O . THR A 1 953 ? -19.263 5.678 29.866 1.00 74.94 953 THR A O 1
ATOM 7749 N N . CYS A 1 954 ? -19.857 6.924 31.634 1.00 80.12 954 CYS A N 1
ATOM 7750 C CA . CYS A 1 954 ? -18.550 6.960 32.288 1.00 80.12 954 CYS A CA 1
ATOM 7751 C C . CYS A 1 954 ? -18.667 6.373 33.690 1.00 80.12 954 CYS A C 1
ATOM 7753 O O . CYS A 1 954 ? -19.358 6.937 34.540 1.00 80.12 954 CYS A O 1
ATOM 7755 N N . ARG A 1 955 ? -17.957 5.279 33.945 1.00 78.06 955 ARG A N 1
ATOM 7756 C CA . ARG A 1 955 ? -17.847 4.624 35.244 1.00 78.06 955 ARG A CA 1
ATOM 7757 C C . ARG A 1 955 ? -16.494 4.952 35.857 1.00 78.06 955 ARG A C 1
ATOM 7759 O O . ARG A 1 955 ? -15.476 4.807 35.200 1.00 78.06 955 ARG A O 1
ATOM 7766 N N . HIS A 1 956 ? -16.471 5.353 37.118 1.00 78.38 956 HIS A N 1
ATOM 7767 C CA . HIS A 1 956 ? -15.237 5.430 37.903 1.00 78.38 956 HIS A CA 1
ATOM 7768 C C . HIS A 1 956 ? -15.456 4.778 39.262 1.00 78.38 956 HIS A C 1
ATOM 7770 O O . HIS A 1 956 ? -16.598 4.666 39.721 1.00 78.38 956 HIS A O 1
ATOM 7776 N N . SER A 1 957 ? -14.372 4.341 39.901 1.00 73.25 957 SER A N 1
ATOM 7777 C CA . SER A 1 957 ? -14.424 3.808 41.261 1.00 73.25 957 SER A CA 1
ATOM 7778 C C . SER A 1 957 ? -13.588 4.635 42.217 1.00 73.25 957 SER A C 1
ATOM 7780 O O . SER A 1 957 ? -12.415 4.893 41.944 1.00 73.25 957 SER A O 1
ATOM 7782 N N . TYR A 1 958 ? -14.160 4.953 43.373 1.00 72.19 958 TYR A N 1
ATOM 7783 C CA . TYR A 1 958 ? -13.425 5.513 44.499 1.00 72.19 958 TYR A CA 1
ATOM 7784 C C . TYR A 1 958 ? -13.694 4.694 45.766 1.00 72.19 958 TYR A C 1
ATOM 7786 O O . TYR A 1 958 ? -14.704 3.992 45.883 1.00 72.19 958 TYR A O 1
ATOM 7794 N N . ILE A 1 959 ? -12.745 4.745 46.700 1.00 63.84 959 ILE A N 1
ATOM 7795 C CA . ILE A 1 959 ? -12.882 4.106 48.008 1.00 63.84 959 ILE A CA 1
ATOM 7796 C C . ILE A 1 959 ? -13.740 5.033 48.864 1.00 63.84 959 ILE A C 1
ATOM 7798 O O . ILE A 1 959 ? -13.311 6.136 49.202 1.00 63.84 959 ILE A O 1
ATOM 7802 N N . ASP A 1 960 ? -14.949 4.590 49.199 1.00 58.38 960 ASP A N 1
ATOM 7803 C CA . ASP A 1 960 ? -15.868 5.329 50.059 1.00 58.38 960 ASP A CA 1
ATOM 7804 C C . ASP A 1 960 ? -16.042 4.617 51.402 1.00 58.38 960 ASP A C 1
ATOM 7806 O O . ASP A 1 960 ? -15.889 3.397 51.522 1.00 58.38 960 ASP A O 1
ATOM 7810 N N . LYS A 1 961 ? -16.418 5.383 52.423 1.00 57.75 961 LYS A N 1
ATOM 7811 C CA . LYS A 1 961 ? -16.874 4.822 53.693 1.00 57.75 961 LYS A CA 1
ATOM 7812 C C . LYS A 1 961 ? -18.327 4.378 53.538 1.00 57.75 961 LYS A C 1
ATOM 7814 O O . LYS A 1 961 ? -19.114 4.983 52.803 1.00 57.75 961 LYS A O 1
ATOM 7819 N N . MET A 1 962 ? -18.702 3.305 54.233 1.00 54.03 962 MET A N 1
ATOM 7820 C CA . MET A 1 962 ? -20.093 2.858 54.226 1.00 54.03 962 MET A CA 1
ATOM 7821 C C . MET A 1 962 ? -20.984 3.976 54.787 1.00 54.03 962 MET A C 1
ATOM 7823 O O . MET A 1 96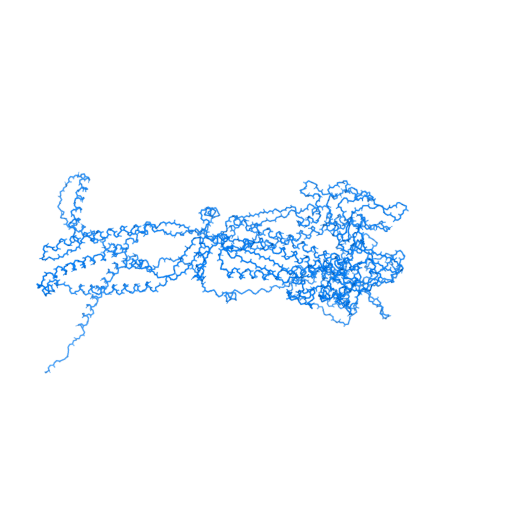2 ? -20.626 4.622 55.773 1.00 54.03 962 MET A O 1
ATOM 7827 N N . ASN A 1 963 ? -22.126 4.231 54.144 1.00 58.19 963 ASN A N 1
ATOM 7828 C CA . ASN A 1 963 ? -23.040 5.287 54.572 1.00 58.19 963 ASN A CA 1
ATOM 7829 C C . ASN A 1 963 ? -23.453 5.042 56.031 1.00 58.19 963 ASN A C 1
ATOM 7831 O O . ASN A 1 963 ? -23.856 3.934 56.389 1.00 58.19 963 ASN A O 1
ATOM 7835 N N . ILE A 1 964 ? -23.368 6.083 56.860 1.00 54.97 964 ILE A N 1
ATOM 7836 C CA . ILE A 1 964 ? -23.696 6.023 58.290 1.00 54.97 964 ILE A CA 1
ATOM 7837 C C . ILE A 1 964 ? -25.121 5.482 58.490 1.00 54.97 964 ILE A C 1
ATOM 7839 O O . ILE A 1 964 ? -25.349 4.692 59.403 1.00 54.97 964 ILE A O 1
ATOM 7843 N N . ILE A 1 965 ? -26.057 5.822 57.597 1.00 53.84 965 ILE A N 1
ATOM 7844 C CA . ILE A 1 965 ? -27.439 5.324 57.639 1.00 53.84 965 ILE A CA 1
ATOM 7845 C C . ILE A 1 965 ? -27.494 3.809 57.388 1.00 53.84 965 ILE A C 1
ATOM 7847 O O . ILE A 1 965 ? -28.128 3.092 58.162 1.00 53.84 965 ILE A O 1
ATOM 7851 N N . ASP A 1 966 ? -26.800 3.291 56.371 1.00 56.59 966 ASP A N 1
ATOM 7852 C CA . ASP A 1 966 ? -26.765 1.849 56.080 1.00 56.59 966 ASP A CA 1
ATOM 7853 C C . ASP A 1 966 ? -26.039 1.066 57.191 1.00 56.59 966 ASP A C 1
ATOM 7855 O O . ASP A 1 966 ? -26.475 -0.017 57.585 1.00 56.59 966 ASP A O 1
ATOM 7859 N N . GLY A 1 967 ? -24.978 1.641 57.771 1.00 61.38 967 GLY A N 1
ATOM 7860 C CA . GLY A 1 967 ? -24.286 1.094 58.942 1.00 61.38 967 GLY A CA 1
ATOM 7861 C C . GLY A 1 967 ? -25.190 0.993 60.172 1.00 61.38 967 GLY A C 1
ATOM 7862 O O . GLY A 1 967 ? -25.292 -0.075 60.777 1.00 61.38 967 GLY A O 1
ATOM 7863 N N . ILE A 1 968 ? -25.905 2.072 60.503 1.00 59.78 968 ILE A N 1
ATOM 7864 C CA . ILE A 1 968 ? -26.884 2.099 61.598 1.00 59.78 968 ILE A CA 1
ATOM 7865 C C . ILE A 1 968 ? -28.032 1.115 61.330 1.00 59.78 968 ILE A C 1
ATOM 7867 O O . ILE A 1 968 ? -28.409 0.364 62.227 1.00 59.78 968 ILE A O 1
ATOM 7871 N N . THR A 1 969 ? -28.558 1.058 60.105 1.00 61.88 969 THR A N 1
ATOM 7872 C CA . THR A 1 969 ? -29.677 0.166 59.747 1.00 61.88 969 THR A CA 1
ATOM 7873 C C . THR A 1 969 ? -29.281 -1.307 59.885 1.00 61.88 969 THR A C 1
ATOM 7875 O O . THR A 1 969 ? -30.023 -2.094 60.479 1.00 61.88 969 THR A O 1
ATOM 7878 N N . ASN A 1 970 ? -28.076 -1.672 59.433 1.00 62.81 970 ASN A N 1
ATOM 7879 C CA . ASN A 1 970 ? -27.529 -3.016 59.612 1.00 62.81 970 ASN A CA 1
ATOM 7880 C C . ASN A 1 970 ? -27.323 -3.356 61.099 1.00 62.81 970 ASN A C 1
ATOM 7882 O O . ASN A 1 970 ? -27.766 -4.419 61.541 1.00 62.81 970 ASN A O 1
ATOM 7886 N N . LEU A 1 971 ? -26.740 -2.450 61.895 1.00 65.00 971 LEU A N 1
ATOM 7887 C CA . LEU A 1 971 ? -26.567 -2.639 63.343 1.00 65.00 971 LEU A CA 1
ATOM 7888 C C . LEU A 1 971 ? -27.904 -2.810 64.079 1.00 65.00 971 LEU A C 1
ATOM 7890 O O . LEU A 1 971 ? -28.021 -3.704 64.918 1.00 65.00 971 LEU A O 1
ATOM 7894 N N . ILE A 1 972 ? -28.928 -2.019 63.738 1.00 64.50 972 ILE A N 1
ATOM 7895 C CA . ILE A 1 972 ? -30.282 -2.160 64.294 1.00 64.50 972 ILE A CA 1
ATOM 7896 C C . ILE A 1 972 ? -30.852 -3.543 63.953 1.00 64.50 972 ILE A C 1
ATOM 7898 O O . ILE A 1 972 ? -31.316 -4.239 64.854 1.00 64.50 972 ILE A O 1
ATOM 7902 N N . SER A 1 973 ? -30.770 -3.983 62.690 1.00 63.78 973 SER A N 1
ATOM 7903 C CA . SER A 1 973 ? -31.289 -5.298 62.264 1.00 63.78 973 SER A CA 1
ATOM 7904 C C . SER A 1 973 ? -30.621 -6.482 62.987 1.00 63.78 973 SER A C 1
ATOM 7906 O O . SER A 1 973 ? -31.266 -7.489 63.281 1.00 63.78 973 SER A O 1
ATOM 7908 N N . LEU A 1 974 ? -29.340 -6.337 63.337 1.00 64.69 974 LEU A N 1
ATOM 7909 C CA . LEU A 1 974 ? -28.546 -7.328 64.065 1.00 64.69 974 LEU A CA 1
ATOM 7910 C C . LEU A 1 974 ? -28.834 -7.336 65.574 1.00 64.69 974 LEU A C 1
ATOM 7912 O O . LEU A 1 974 ? -28.896 -8.411 66.177 1.00 64.69 974 LEU A O 1
ATOM 7916 N N . TYR A 1 975 ? -29.045 -6.160 66.176 1.00 67.69 975 TYR A N 1
ATOM 7917 C CA . TYR A 1 975 ? -29.231 -5.965 67.620 1.00 67.69 975 TYR A CA 1
ATOM 7918 C C . TYR A 1 975 ? -30.253 -6.931 68.235 1.00 67.69 975 TYR A C 1
ATOM 7920 O O . TYR A 1 975 ? -29.979 -7.576 69.250 1.00 67.69 975 TYR A O 1
ATOM 7928 N N . GLY A 1 976 ? -31.421 -7.064 67.594 1.00 62.75 976 GLY A N 1
ATOM 7929 C CA . GLY A 1 976 ? -32.536 -7.867 68.100 1.00 62.75 976 GLY A CA 1
ATOM 7930 C C . GLY A 1 976 ? -32.191 -9.348 68.279 1.00 62.75 976 GLY A C 1
ATOM 7931 O O . GLY A 1 976 ? -32.538 -9.949 69.295 1.00 62.75 976 GLY A O 1
ATOM 7932 N N . GLY A 1 977 ? -31.477 -9.938 67.317 1.00 64.56 977 GLY A N 1
ATOM 7933 C CA . GLY A 1 977 ? -31.094 -11.349 67.368 1.00 64.56 977 GLY A CA 1
ATOM 7934 C C . GLY A 1 977 ? -29.797 -11.612 68.142 1.00 64.56 977 GLY A C 1
ATOM 7935 O O . GLY A 1 977 ? -29.713 -12.621 68.844 1.00 64.56 977 GLY A O 1
ATOM 7936 N N . LEU A 1 978 ? -28.828 -10.686 68.114 1.00 66.38 978 LEU A N 1
ATOM 7937 C CA . LEU A 1 978 ? -27.633 -10.756 68.968 1.00 66.38 978 LEU A CA 1
ATOM 7938 C C . LEU A 1 978 ? -27.998 -10.757 70.457 1.00 66.38 978 LEU A C 1
ATOM 7940 O O . LEU A 1 978 ? -27.469 -11.577 71.201 1.00 66.38 978 LEU A O 1
ATOM 7944 N N . MET A 1 979 ? -28.960 -9.931 70.884 1.00 65.56 979 MET A N 1
ATOM 7945 C CA . MET A 1 979 ? -29.476 -9.951 72.261 1.00 65.56 979 MET A CA 1
ATOM 7946 C C . MET A 1 979 ? -29.996 -11.335 72.681 1.00 65.56 979 MET A C 1
ATOM 7948 O O . MET A 1 979 ? -29.706 -11.782 73.789 1.00 65.56 979 MET A O 1
ATOM 7952 N N . ILE A 1 980 ? -30.719 -12.040 71.803 1.00 66.12 980 ILE A N 1
ATOM 7953 C CA . ILE A 1 980 ? -31.264 -13.379 72.087 1.00 66.12 980 ILE A CA 1
ATOM 7954 C C . ILE A 1 980 ? -30.134 -14.414 72.201 1.00 66.12 980 ILE A C 1
ATOM 7956 O O . ILE A 1 980 ? -30.113 -15.207 73.145 1.00 66.12 980 ILE A O 1
ATOM 7960 N N . ILE A 1 981 ? -29.175 -14.387 71.271 1.00 64.44 981 ILE A N 1
ATOM 7961 C CA . ILE A 1 981 ? -28.029 -15.308 71.264 1.00 64.44 981 ILE A CA 1
ATOM 7962 C C . ILE A 1 981 ? -27.155 -15.077 72.503 1.00 64.44 981 ILE A C 1
ATOM 7964 O O . ILE A 1 981 ? -26.849 -16.033 73.214 1.00 64.44 981 ILE A O 1
ATOM 7968 N N . CYS A 1 982 ? -26.818 -13.824 72.818 1.00 65.00 982 CYS A N 1
ATOM 7969 C CA . CYS A 1 982 ? -26.013 -13.473 73.986 1.00 65.00 982 CYS A CA 1
ATOM 7970 C C . CYS A 1 982 ? -26.723 -13.763 75.316 1.00 65.00 982 CYS A C 1
ATOM 7972 O O . CYS A 1 982 ? -26.059 -14.192 76.256 1.00 65.00 982 CYS A O 1
ATOM 7974 N N . GLN A 1 983 ? -28.053 -13.621 75.403 1.00 65.38 983 GLN A N 1
ATOM 7975 C CA . GLN A 1 983 ? -28.808 -14.104 76.568 1.00 65.38 983 GLN A CA 1
ATOM 7976 C C . GLN A 1 983 ? -28.730 -15.628 76.699 1.00 65.38 983 GLN A C 1
ATOM 7978 O O . GLN A 1 983 ? -28.477 -16.137 77.791 1.00 65.38 983 GLN A O 1
ATOM 7983 N N . SER A 1 984 ? -28.879 -16.370 75.598 1.00 62.00 984 SER A N 1
ATOM 7984 C CA . SER A 1 984 ? -28.759 -17.831 75.614 1.00 62.00 984 SER A CA 1
ATOM 7985 C C . SER A 1 984 ? -27.355 -18.293 76.022 1.00 62.00 984 SER A C 1
ATOM 7987 O O . SER A 1 984 ? -27.223 -19.210 76.832 1.00 62.00 984 SER A O 1
ATOM 7989 N N . THR A 1 985 ? -26.291 -17.665 75.511 1.00 62.44 985 THR A N 1
ATOM 7990 C CA . THR A 1 985 ? -24.913 -18.020 75.886 1.00 62.44 985 THR A CA 1
ATOM 7991 C C . THR A 1 985 ? -24.579 -17.587 77.310 1.00 62.44 985 THR A C 1
ATOM 7993 O O . THR A 1 985 ? -23.969 -18.372 78.032 1.00 62.44 985 THR A O 1
ATOM 7996 N N . ALA A 1 986 ? -25.036 -16.420 77.776 1.00 63.03 986 ALA A N 1
ATOM 7997 C CA . ALA A 1 986 ? -24.858 -15.986 79.163 1.00 63.03 986 ALA A CA 1
ATOM 7998 C C . ALA A 1 986 ? -25.547 -16.933 80.164 1.00 63.03 986 ALA A C 1
ATOM 8000 O O . ALA A 1 986 ? -24.938 -17.295 81.172 1.00 63.03 986 ALA A O 1
ATOM 8001 N N . VAL A 1 987 ? -26.764 -17.414 79.872 1.00 66.31 987 VAL A N 1
ATOM 8002 C CA . VAL A 1 987 ? -27.433 -18.465 80.668 1.00 66.31 987 VAL A CA 1
ATOM 8003 C C . VAL A 1 987 ? -26.569 -19.730 80.742 1.00 66.31 987 VAL A C 1
ATOM 8005 O O . VAL A 1 987 ? -26.393 -20.296 81.823 1.00 66.31 987 VAL A O 1
ATOM 8008 N N . THR A 1 988 ? -25.992 -20.164 79.620 1.00 62.16 988 THR A N 1
ATOM 8009 C CA . THR A 1 988 ? -25.136 -21.360 79.564 1.00 62.16 988 THR A CA 1
ATOM 8010 C C . THR A 1 988 ? -23.817 -21.161 80.317 1.00 62.16 988 THR A C 1
ATOM 8012 O O . THR A 1 988 ? -23.421 -22.035 81.085 1.00 62.16 988 THR A O 1
ATOM 8015 N N . ILE A 1 989 ? -23.173 -19.997 80.188 1.00 63.00 989 ILE A N 1
ATOM 8016 C CA . ILE A 1 989 ? -21.937 -19.640 80.904 1.00 63.00 989 ILE A CA 1
ATOM 8017 C C . ILE A 1 989 ? -22.174 -19.602 82.420 1.00 63.00 989 ILE A C 1
ATOM 8019 O O . ILE A 1 989 ? -21.378 -20.155 83.176 1.00 63.00 989 ILE A O 1
ATOM 8023 N N . VAL A 1 990 ? -23.290 -19.031 82.885 1.00 63.91 990 VAL A N 1
ATOM 8024 C CA . VAL A 1 990 ? -23.636 -19.004 84.318 1.00 63.91 990 VAL A CA 1
ATOM 8025 C C . VAL A 1 990 ? -23.926 -20.413 84.858 1.00 63.91 990 VAL A C 1
ATOM 8027 O O . VAL A 1 990 ? -23.490 -20.750 85.962 1.00 63.91 990 VAL A O 1
ATOM 8030 N N . ARG A 1 991 ? -24.569 -21.283 84.066 1.00 61.31 991 ARG A N 1
ATOM 8031 C CA . ARG A 1 991 ? -24.778 -22.704 84.414 1.00 61.31 991 ARG A CA 1
ATOM 8032 C C . ARG A 1 991 ? -23.466 -23.502 84.464 1.00 61.31 991 ARG A C 1
ATOM 8034 O O . ARG A 1 991 ? -23.251 -24.251 85.417 1.00 61.31 991 ARG A O 1
ATOM 8041 N N . LEU A 1 992 ? -22.562 -23.309 83.502 1.00 57.34 992 LEU A N 1
ATOM 8042 C CA . LEU A 1 992 ? -21.241 -23.955 83.475 1.00 57.34 992 LEU A CA 1
ATOM 8043 C C . LEU A 1 992 ? -20.324 -23.451 84.602 1.00 57.34 992 LEU A C 1
ATOM 8045 O O . LEU A 1 992 ? -19.655 -24.249 85.257 1.00 57.34 992 LEU A O 1
ATOM 8049 N N . GLY A 1 993 ? -20.355 -22.150 84.906 1.00 56.78 993 GLY A N 1
ATOM 8050 C CA . GLY A 1 993 ? -19.649 -21.567 86.048 1.00 56.78 993 GLY A CA 1
ATOM 8051 C C . GLY A 1 993 ? -20.117 -22.141 87.391 1.00 56.78 993 GLY A C 1
ATOM 8052 O O . GLY A 1 993 ? -19.296 -22.375 88.280 1.00 56.78 993 GLY A O 1
ATOM 8053 N N . ARG A 1 994 ? -21.415 -22.456 87.529 1.00 54.59 994 ARG A N 1
ATOM 8054 C CA . ARG A 1 994 ? -21.952 -23.209 88.677 1.00 54.59 994 ARG A CA 1
ATOM 8055 C C . ARG A 1 994 ? -21.380 -24.625 88.761 1.00 54.59 994 ARG A C 1
ATOM 8057 O O . ARG A 1 994 ? -20.874 -24.989 89.819 1.00 54.59 994 ARG A O 1
ATOM 8064 N N . LEU A 1 995 ? -21.397 -25.387 87.665 1.00 52.44 995 LEU A N 1
ATOM 8065 C CA . LEU A 1 995 ? -20.817 -26.739 87.613 1.00 52.44 995 LEU A CA 1
ATOM 8066 C C . LEU A 1 995 ? -19.331 -26.740 88.012 1.00 52.44 995 LEU A C 1
ATOM 8068 O O . LEU A 1 995 ? -18.904 -27.571 88.814 1.00 52.44 995 LEU A O 1
ATOM 8072 N N . HIS A 1 996 ? -18.557 -25.763 87.536 1.00 50.38 996 HIS A N 1
ATOM 8073 C CA . HIS A 1 996 ? -17.145 -25.628 87.895 1.00 50.38 996 HIS A CA 1
ATOM 8074 C C . HIS A 1 996 ? -16.946 -25.246 89.377 1.00 50.38 996 HIS A C 1
ATOM 8076 O O . HIS A 1 996 ? -16.077 -25.800 90.052 1.00 50.38 996 HIS A O 1
ATOM 8082 N N . LYS A 1 997 ? -17.798 -24.370 89.933 1.00 50.00 997 LYS A N 1
ATOM 8083 C CA . LYS A 1 997 ? -17.757 -23.979 91.356 1.00 50.00 997 LYS A CA 1
ATOM 8084 C C . LYS A 1 997 ? -18.218 -25.096 92.308 1.00 50.00 997 LYS A C 1
ATOM 8086 O O . LYS A 1 997 ? -17.737 -25.152 93.437 1.00 50.00 997 LYS A O 1
ATOM 8091 N N . CYS A 1 998 ? -19.080 -26.012 91.857 1.00 46.03 998 CYS A N 1
ATOM 8092 C CA . CYS A 1 998 ? -19.410 -27.248 92.577 1.00 46.03 998 CYS A CA 1
ATOM 8093 C C . CYS A 1 998 ? -18.253 -28.263 92.543 1.00 46.03 998 CYS A C 1
ATOM 8095 O O . CYS A 1 998 ? -17.902 -28.819 93.583 1.00 46.03 998 CYS A O 1
ATOM 8097 N N . ARG A 1 999 ? -17.598 -28.452 91.387 1.00 45.41 999 ARG A N 1
ATOM 8098 C CA . ARG A 1 999 ? -16.454 -29.377 91.249 1.00 45.41 999 ARG A CA 1
ATOM 8099 C C . ARG A 1 999 ? -15.231 -28.951 92.077 1.00 45.41 999 ARG A C 1
ATOM 8101 O O . ARG A 1 999 ? -14.466 -29.797 92.514 1.00 45.41 999 ARG A O 1
ATOM 8108 N N . LYS A 1 1000 ? -15.076 -27.650 92.359 1.00 43.91 1000 LYS A N 1
ATOM 8109 C CA . LYS A 1 1000 ? -13.995 -27.117 93.213 1.00 43.91 1000 LYS A CA 1
ATOM 8110 C C . LYS A 1 1000 ? -14.260 -27.214 94.729 1.00 43.91 1000 LYS A C 1
ATOM 8112 O O . LYS A 1 1000 ? -13.382 -26.869 95.507 1.00 43.91 1000 LYS A O 1
ATOM 8117 N N . ARG A 1 1001 ? -15.446 -27.671 95.161 1.00 45.91 1001 ARG A N 1
ATOM 8118 C CA . ARG A 1 1001 ? -15.768 -27.962 96.579 1.00 45.91 1001 ARG A CA 1
ATOM 8119 C C . ARG A 1 1001 ? -15.672 -29.448 96.948 1.00 45.91 1001 ARG A C 1
ATOM 8121 O O . ARG A 1 1001 ? -15.839 -29.783 98.109 1.00 45.91 1001 ARG A O 1
ATOM 8128 N N . THR A 1 1002 ? -15.415 -30.322 95.977 1.00 46.28 1002 THR A N 1
ATOM 8129 C CA . THR A 1 1002 ? -15.320 -31.784 96.156 1.00 46.28 1002 THR A CA 1
ATOM 8130 C C . THR A 1 1002 ? -13.880 -32.310 96.105 1.00 46.28 1002 THR A C 1
ATOM 8132 O O . THR A 1 1002 ? -13.673 -33.516 96.090 1.00 46.28 1002 THR A O 1
ATOM 8135 N N . ILE A 1 1003 ? -12.880 -31.419 96.088 1.00 46.56 1003 ILE A N 1
ATOM 8136 C CA . ILE A 1 1003 ? -11.449 -31.764 96.070 1.00 46.56 1003 ILE A CA 1
ATOM 8137 C C . ILE A 1 1003 ? -10.704 -30.877 97.083 1.00 46.56 1003 ILE A C 1
ATOM 8139 O O . ILE A 1 1003 ? -9.975 -29.967 96.695 1.00 46.56 1003 ILE A O 1
ATOM 8143 N N . ASN A 1 1004 ? -10.966 -31.101 98.377 1.00 38.72 1004 ASN A N 1
ATOM 8144 C CA . ASN A 1 1004 ? -10.030 -30.850 99.485 1.00 38.72 1004 ASN A CA 1
ATOM 8145 C C . ASN A 1 1004 ? -10.582 -31.497 100.783 1.00 38.72 1004 ASN A C 1
ATOM 8147 O O . ASN A 1 1004 ? -11.496 -30.924 101.376 1.00 38.72 1004 ASN A O 1
ATOM 8151 N N . PRO A 1 1005 ? -10.110 -32.691 101.191 1.00 40.12 1005 PRO A N 1
ATOM 8152 C CA . PRO A 1 1005 ? -10.389 -33.282 102.505 1.00 40.12 1005 PRO A CA 1
ATOM 8153 C C . PRO A 1 1005 ? -9.310 -32.921 103.554 1.00 40.12 1005 PRO A C 1
ATOM 8155 O O . PRO A 1 1005 ? -8.183 -32.584 103.192 1.00 40.12 1005 PRO A O 1
ATOM 8158 N N . ASP A 1 1006 ? -9.668 -32.991 104.840 1.00 42.56 1006 ASP A N 1
ATOM 8159 C CA . ASP A 1 1006 ? -8.905 -32.471 105.994 1.00 42.56 1006 ASP A CA 1
ATOM 8160 C C . ASP A 1 1006 ? -7.732 -33.341 106.503 1.00 42.56 1006 ASP A C 1
ATOM 8162 O O . ASP A 1 1006 ? -7.835 -34.566 106.505 1.00 42.56 1006 ASP A O 1
ATOM 8166 N N . ILE A 1 1007 ? -6.691 -32.673 107.044 1.00 38.44 1007 ILE A N 1
ATOM 8167 C CA . ILE A 1 1007 ? -5.589 -33.107 107.954 1.00 38.44 1007 ILE A CA 1
ATOM 8168 C C . ILE A 1 1007 ? -5.039 -31.798 108.603 1.00 38.44 1007 ILE A C 1
ATOM 8170 O O . ILE A 1 1007 ? -4.877 -30.833 107.860 1.00 38.44 1007 ILE A O 1
ATOM 8174 N N . ASN A 1 1008 ? -4.701 -31.600 109.894 1.00 36.19 1008 ASN A N 1
ATOM 8175 C CA . ASN A 1 1008 ? -4.800 -32.347 111.171 1.00 36.19 1008 ASN A CA 1
ATOM 8176 C C . ASN A 1 1008 ? -4.915 -31.307 112.336 1.00 36.19 1008 ASN A C 1
ATOM 8178 O O . ASN A 1 1008 ? -4.389 -30.207 112.204 1.00 36.19 1008 ASN A O 1
ATOM 8182 N N . SER A 1 1009 ? -5.737 -31.493 113.380 1.00 38.44 1009 SER A N 1
ATOM 8183 C CA . SER A 1 1009 ? -5.470 -32.100 114.715 1.00 38.44 1009 SER A CA 1
ATOM 8184 C C . SER A 1 1009 ? -4.581 -31.325 115.727 1.00 38.44 1009 SER A C 1
ATOM 8186 O O . SER A 1 1009 ? -3.380 -31.198 115.517 1.00 38.44 1009 SER A O 1
ATOM 8188 N N . ASN A 1 1010 ? -5.173 -30.975 116.881 1.00 39.09 1010 ASN A N 1
ATOM 8189 C CA . ASN A 1 1010 ? -4.597 -30.751 118.229 1.00 39.09 1010 ASN A CA 1
ATOM 8190 C C . ASN A 1 1010 ? -3.255 -29.994 118.404 1.00 39.09 1010 ASN A C 1
ATOM 8192 O O . ASN A 1 1010 ? -2.202 -30.629 118.489 1.00 39.09 1010 ASN A O 1
ATOM 8196 N N . ASN A 1 1011 ? -3.318 -28.681 118.662 1.00 37.00 1011 ASN A N 1
ATOM 8197 C CA . ASN A 1 1011 ? -3.047 -28.061 119.983 1.00 37.00 1011 ASN A CA 1
ATOM 8198 C C . ASN A 1 1011 ? -3.419 -26.566 119.961 1.00 37.00 1011 ASN A C 1
ATOM 8200 O O . ASN A 1 1011 ? -3.233 -25.946 118.891 1.00 37.00 1011 ASN A O 1
#

Organism: Adineta ricciae (NCBI:txid249248)